Protein AF-0000000080303111 (afdb_homodimer)

Sequence (850 aa):
MTGEPPPDKPASAPGKHIRLTSHPGQGASGAPPLQWGAADPLARGPVVGSTTNRSQRNVIGSHSGSYGVYRALAVAAGNLVKGHRADLTNTAPTDPVGPHPQWADPQKIVSIDPWGASVQTVFADFLERGYDIRPTIAVTKAHIHLPEIRQAIAFQRLKPDGRILLDDASAAVTKIAVEPVWWLPGVAQRFGVSEADLRRALFEETGGMYPELVTRSDLEVFLPPIGGQTLYVFGDLRHLADPTVTLTARVHDECNGSDVFGSDICTCRPYLTHAIEECIQGAQDGGVGLIAYSRKEGRALGEVTKFLVYNARKRQEGGDRADKYFLRTECVAGVQDMRFQELMPDVLHWLGIRRIHRLVSMSNDKYDAITGSGIEVGERIKIPDALVPADAKVEIEAKIAAGYFTDGAVPTEADLAAVKGRGLEMTGEPPPDKPASAPGKHIRLTSHPGQGASGAPPLQWGAADPLARGPVVGSTTNRSQRNVIGSHSGSYGVYRALAVAAGNLVKGHRADLTNTAPTDPVGPHPQWADPQKIVSIDPWGASVQTVFADFLERGYDIRPTIAVTKAHIHLPEIRQAIAFQRLKPDGRILLDDASAAVTKIAVEPVWWLPGVAQRFGVSEADLRRALFEETGGMYPELVTRSDLEVFLPPIGGQTLYVFGDLRHLADPTVTLTARVHDECNGSDVFGSDICTCRPYLTHAIEECIQGAQDGGVGLIAYSRKEGRALGEVTKFLVYNARKRQEGGDRADKYFLRTECVAGVQDMRFQELMPDVLHWLGIRRIHRLVSMSNDKYDAITGSGIEVGERIKIPDALVPADAKVEIEAKIAAGYFTDGAVPTEADLAAVKGRGLE

Solvent-accessible surface area (backbone atoms only — not comparable to full-atom values): 43588 Å² total; per-residue (Å²): 137,84,77,73,76,77,80,78,74,82,74,76,70,80,79,76,80,86,74,74,82,43,61,73,79,64,67,37,95,58,33,60,63,68,37,84,28,42,74,48,60,71,69,13,34,73,70,24,32,48,61,63,48,69,45,40,37,52,43,43,32,21,58,59,27,32,30,19,58,35,50,10,49,28,37,44,56,63,62,24,62,82,60,65,70,60,47,66,69,55,30,62,46,74,60,90,75,69,89,36,78,46,55,42,34,45,83,55,40,30,46,47,55,81,57,18,54,44,41,74,71,68,40,38,67,48,44,73,73,63,50,67,68,67,65,41,25,25,32,34,70,49,43,29,43,40,69,68,52,46,49,31,38,74,71,66,77,43,72,64,72,67,63,48,32,27,87,88,49,27,33,43,31,41,36,33,22,38,44,51,29,28,33,44,63,42,48,16,56,74,52,73,39,53,46,68,52,38,28,45,26,47,22,53,48,26,48,43,32,39,59,36,53,73,44,33,82,87,48,50,35,36,27,57,40,35,63,37,36,40,34,39,30,26,54,58,75,74,45,49,46,34,72,86,41,52,26,24,34,31,80,42,64,35,38,64,58,21,43,58,48,22,26,37,66,48,51,58,31,50,46,52,54,49,40,49,52,50,12,48,52,34,20,70,75,70,23,24,12,37,40,40,40,33,57,32,36,52,45,24,52,31,58,35,54,44,33,27,30,51,33,21,33,35,60,34,90,92,29,27,26,14,74,50,54,57,54,39,34,28,41,39,68,46,32,79,69,40,62,60,46,76,57,58,43,24,63,44,32,58,55,33,39,51,43,34,44,35,32,46,48,37,49,47,64,56,51,47,32,38,43,72,70,65,31,45,69,66,44,69,38,67,76,60,72,90,58,52,39,80,42,13,44,22,52,54,53,29,41,37,58,72,57,26,60,66,94,64,84,72,63,47,72,71,53,26,60,66,33,63,35,72,61,90,119,135,84,74,74,77,77,80,77,73,81,73,77,72,81,78,75,80,84,75,72,82,42,61,75,79,63,66,38,93,60,33,62,63,69,38,84,29,43,73,48,59,71,70,13,33,72,72,23,31,46,62,65,48,70,45,41,35,50,44,44,33,22,58,58,28,31,31,18,58,35,50,9,49,28,37,44,57,64,61,25,65,83,60,66,68,60,48,65,70,56,30,60,46,73,60,88,74,67,89,37,79,47,55,43,34,46,84,54,42,30,46,48,56,82,58,19,54,44,43,74,70,68,40,39,69,49,45,73,73,64,50,68,70,67,64,41,25,24,31,34,68,50,44,27,45,41,69,68,52,46,49,31,38,74,71,65,74,44,74,63,72,69,64,47,31,26,87,87,50,29,33,42,31,40,37,32,22,37,44,52,30,30,32,43,64,43,49,16,55,74,52,72,38,53,48,67,52,40,29,45,26,46,22,52,48,27,49,43,34,36,57,35,52,75,44,33,82,84,49,49,34,36,28,57,39,34,64,35,36,40,34,41,29,28,54,59,74,75,43,49,46,35,72,84,42,52,26,23,34,29,79,41,67,35,40,65,56,21,45,58,47,23,27,37,65,48,50,58,32,49,47,50,54,50,40,50,52,50,12,50,54,34,21,68,75,70,22,23,11,38,41,38,38,32,58,32,36,53,46,22,51,30,57,35,54,45,34,27,30,51,33,21,33,35,61,35,88,91,29,28,26,14,73,50,56,57,55,39,34,28,41,39,68,48,34,79,67,40,64,59,48,78,57,59,43,25,64,45,32,59,53,32,40,50,43,35,44,34,32,48,49,36,51,47,64,55,50,48,30,36,44,72,72,66,29,45,69,65,42,70,38,67,75,61,72,89,59,52,41,78,42,14,45,22,53,54,51,28,42,36,59,73,55,26,59,67,94,65,84,72,63,49,72,70,53,26,60,68,34,64,34,71,61,90,118

InterPro domains:
  IPR000926 GTP cyclohydrolase II, RibA [cd00641] (172-410)
  IPR022163 GTP cyclohydrolase N-terminal [PF12471] (16-205)
  IPR032677 GTP cyclohydrolase II [PF00925] (233-381)
  IPR036144 GTP cyclohydrolase II superfamily [G3DSA:3.40.50.10990] (216-384)
  IPR036144 GTP cyclohydrolase II superfamily [SSF142695] (211-384)

Secondary structure (DSSP, 8-state):
---PPPPP------------TT-TT---TTPPP--TT-SSHHHH------SS-GGG--SEE-TTGGGHHHHHHHHHHTSS-TT-----TT---SS-----GGGG-TTT-SSS-TTTT-HHHHTHHHHHTT-----SEEEEEEEE--HHHHHHHHTTS----SSSB-TTSPEEEEEEEE---EEHHHHHHHTTS-HHHHHHHHHHHTTS--THHHH-TT--EEE-SS--EEEEEES-GGGGG-TTS-EEEEEEE--IIIIIT-BTTSSHHHHHHHHHHHHHHHHHTTSEEEEEEE--HHHHT-HHHHHHHHHHHHHSTTSSBGGGHHHHHHHHHSSS----GGGTHHHHHHTT--EEEEE----HHHHHHHHHTT-EEEEE-PPPGGGS-GGGHHHHHHHHHTT---SSPPPPHHHHHH-B-----/---PPPPP------------TT-TT---TTPPP--TT-SSHHHH------SS-GGG--SEE-TTGGGHHHHHHHHHHTSS-TT-----TT---SS-----GGGG-TTT-SSS-TTTT-HHHHTHHHHHTT-----SEEEEEEEE--HHHHHHHHTTS----SSSB-TTSPEEEEEEEE---EEHHHHHHHTTS-HHHHHHHHHHHTTSS-THHHH-TT--EEE-SS--EEEEEES-GGGGG-TTS-EEEEEEE--IIIIIT-BTTSSHHHHHHHHHHHHHHHHHTTSEEEEEEE--HHHHT-HHHHHHHHHHHHHSTTSSBGGGHHHHHHHHHSSS----GGGTHHHHHHTT--EEEEE----HHHHHHHHHTT-EEEEE-PPPGGGS-GGGHHHHHHHHHTT---SSPPPPHHHHHH-B-----

pLDDT: mean 89.96, std 14.1, range [29.72, 98.94]

Organism: Piscinibacter sakaiensis (NCBI:txid1547922)

Foldseek 3Di:
DPPPPDDDDPPDPDPPDDDAPQDPPPQLPAADDADALAPQDVVRDAAAQDPLDPSHHQAAHHPPFQCVVVVVVCCVVVVDPRNDADDCPPQAAPDDFDDANLRNPNLLAFWFNLCLRPCCPRVVVVVVVPGRGHRQKGKDKDKDDDPLLVVCVVVPVDDAPCAQQRPVSIGIKMKMWGFTKGQQCSVCVLVVHHSQVVLVCVCVVVPRPRSCSNRPPVRRIYRHNDGTKMKIKGADLLQQQPPVAAEQEEEAEDECCCCVVNDQLALRNLLVSVSVSVQSVSVVVVHMYMYIYTDQYPLVQDVVLVVVLQQCQQPDVLGNFLLCNQVSSCVRVVDSHDNPLLNVCNVSVSSNHQEHQEYAFQAPSNVCSNVVSRHHYHYYHYRDPVSRHLNNVSVVLSRVLVPGHDPDDNDDPVRRSPRHHDHPD/DPPPPDPDDPPDPPPPDDDAPQDPPPQLPAADDADALAPQDVVRDAAAQDPLDPSHHQAAHHPPFQCVVVVVVCCVVVVDPRNDADDCPPQAAPDDFDDANLRNPNLLAFKFNLCLRPCCPRVVVVVVVPGRGHRQKGKDKDKDDDPLLVVCVVVPVDDAPCAQQRPVSIGIKMKMWGFTKGQQCSVCVLVVHHSQVVLVCVCVVVPRPTSCSNRPPSRRIYRHNDGTKMKIKGADLLQQQPPVAAEQEEEAEDECCCCPVNDQLALRNLLVSVSVSVQSVSVVVVHMYMYIYTDQYPLVQDVVLVVVLQQCQQPDVLGNFLLCNQVSSCVRVVDSHDNPLLNVCNVSVSSNHQEHAEYAFQAPSNVCSNVVSRHHYHYYHYRDPVSRHLQNVSVVLSRLLVPGHDPDDNDDPVRRSPRHHDHPD

Radius of gyration: 26.35 Å; Cα contacts (8 Å, |Δi|>4): 1863; chains: 2; bounding box: 70×90×76 Å

Nearest PDB structures (foldseek):
  7eev-assembly1_A  TM=9.981E-01  e=3.970E-69  Rhodococcus wratislaviensis
  4i14-assembly1_A  TM=6.326E-01  e=3.982E-06  Mycobacterium tuberculosis H37Ra
  4i14-assembly1_B  TM=6.198E-01  e=5.321E-05  Mycobacterium tuberculosis H37Ra
  5nth-assembly1_A  TM=4.168E-01  e=4.786E-01  Leishmania major
  6cxd-assembly1_A  TM=3.316E-01  e=5.735E-01  Yersinia pestis CO92

Structure (mmCIF, N/CA/C/O backbone):
data_AF-0000000080303111-model_v1
#
loop_
_entity.id
_entity.type
_entity.pdbx_description
1 polymer 'GTP cyclohydrolase II homolog'
#
loop_
_atom_site.group_PDB
_atom_site.id
_atom_site.type_symbol
_atom_site.label_atom_id
_atom_site.label_alt_id
_atom_site.label_comp_id
_atom_site.label_asym_id
_atom_site.label_entity_id
_atom_site.label_seq_id
_atom_site.pdbx_PDB_ins_code
_atom_site.Cartn_x
_atom_site.Cartn_y
_atom_site.Cartn_z
_atom_site.occupancy
_atom_site.B_iso_or_equiv
_atom_site.auth_seq_id
_atom_site.auth_comp_id
_atom_site.auth_asym_id
_atom_site.auth_atom_id
_atom_site.pdbx_PDB_model_num
ATOM 1 N N . MET A 1 1 ? -20.891 -46.531 40.656 1 29.83 1 MET A N 1
ATOM 2 C CA . MET A 1 1 ? -20 -45.625 39.906 1 29.83 1 MET A CA 1
ATOM 3 C C . MET A 1 1 ? -20.812 -44.562 39.156 1 29.83 1 MET A C 1
ATOM 5 O O . MET A 1 1 ? -21.391 -44.844 38.094 1 29.83 1 MET A O 1
ATOM 9 N N . THR A 1 2 ? -21.484 -43.594 39.812 1 32.88 2 THR A N 1
ATOM 10 C CA . THR A 1 2 ? -22.531 -42.625 39.469 1 32.88 2 THR A CA 1
ATOM 11 C C . THR A 1 2 ? -21.984 -41.531 38.594 1 32.88 2 THR A C 1
ATOM 13 O O . THR A 1 2 ? -21.047 -40.812 38.969 1 32.88 2 THR A O 1
ATOM 16 N N . GLY A 1 3 ? -21.922 -41.75 37.25 1 31.97 3 GLY A N 1
ATOM 17 C CA . GLY A 1 3 ? -21.375 -40.938 36.188 1 31.97 3 GLY A CA 1
ATOM 18 C C . GLY A 1 3 ? -21.922 -39.531 36.188 1 31.97 3 GLY A C 1
ATOM 19 O O . GLY A 1 3 ? -23.141 -39.312 36.094 1 31.97 3 GLY A O 1
ATOM 20 N N . GLU A 1 4 ? -21.266 -38.625 36.969 1 38.5 4 GLU A N 1
ATOM 21 C CA . GLU A 1 4 ? -21.719 -37.25 37.062 1 38.5 4 GLU A CA 1
ATOM 22 C C . GLU A 1 4 ? -21.922 -36.625 35.688 1 38.5 4 GLU A C 1
ATOM 24 O O . GLU A 1 4 ? -21.078 -36.781 34.812 1 38.5 4 GLU A O 1
ATOM 29 N N . PRO A 1 5 ? -23.203 -36.188 35.406 1 42.31 5 PRO A N 1
ATOM 30 C CA . PRO A 1 5 ? -23.547 -35.656 34.094 1 42.31 5 PRO A CA 1
ATOM 31 C C . PRO A 1 5 ? -22.656 -34.5 33.688 1 42.31 5 PRO A C 1
ATOM 33 O O . PRO A 1 5 ? -22.109 -33.812 34.531 1 42.31 5 PRO A O 1
ATOM 36 N N . PRO A 1 6 ? -22.078 -34.562 32.438 1 42.34 6 PRO A N 1
ATOM 37 C CA . PRO A 1 6 ? -21.156 -33.562 31.922 1 42.34 6 PRO A CA 1
ATOM 38 C C . PRO A 1 6 ? -21.688 -32.156 32.031 1 42.34 6 PRO A C 1
ATOM 40 O O . PRO A 1 6 ? -22.906 -31.953 32.062 1 42.34 6 PRO A O 1
ATOM 43 N N . PRO A 1 7 ? -20.922 -31.203 32.594 1 39.66 7 PRO A N 1
ATOM 44 C CA . PRO A 1 7 ? -21.344 -29.812 32.812 1 39.66 7 PRO A CA 1
ATOM 45 C C . PRO A 1 7 ? -22 -29.172 31.594 1 39.66 7 PRO A C 1
ATOM 47 O O . PRO A 1 7 ? -21.703 -29.578 30.469 1 39.66 7 PRO A O 1
ATOM 50 N N . ASP A 1 8 ? -23.156 -28.594 31.734 1 32.44 8 ASP A N 1
ATOM 51 C CA . ASP A 1 8 ? -24.031 -27.906 30.797 1 32.44 8 ASP A CA 1
ATOM 52 C C . ASP A 1 8 ? -23.25 -26.906 29.953 1 32.44 8 ASP A C 1
ATOM 54 O O . ASP A 1 8 ? -22.391 -26.172 30.484 1 32.44 8 ASP A O 1
ATOM 58 N N . LYS A 1 9 ? -23.188 -27.016 28.656 1 34.94 9 LYS A N 1
ATOM 59 C CA . LYS A 1 9 ? -22.625 -26.125 27.641 1 34.94 9 LYS A CA 1
ATOM 60 C C . LYS A 1 9 ? -23.094 -24.688 27.859 1 34.94 9 LYS A C 1
ATOM 62 O O . LYS A 1 9 ? -24.281 -24.438 28.062 1 34.94 9 LYS A O 1
ATOM 67 N N . PRO A 1 10 ? -22.172 -23.812 28.344 1 33.81 10 PRO A N 1
ATOM 68 C CA . PRO A 1 10 ? -22.688 -22.453 28.516 1 33.81 10 PRO A CA 1
ATOM 69 C C . PRO A 1 10 ? -23.594 -22.016 27.359 1 33.81 10 PRO A C 1
ATOM 71 O O . PRO A 1 10 ? -23.359 -22.406 26.203 1 33.81 10 PRO A O 1
ATOM 74 N N . ALA A 1 11 ? -24.891 -21.781 27.516 1 33.28 11 ALA A N 1
ATOM 75 C CA . ALA A 1 11 ? -25.906 -21.25 26.609 1 33.28 11 ALA A CA 1
ATOM 76 C C . ALA A 1 11 ? -25.344 -20.109 25.766 1 33.28 11 ALA A C 1
ATOM 78 O O . ALA A 1 11 ? -24.578 -19.281 26.266 1 33.28 11 ALA A O 1
ATOM 79 N N . SER A 1 12 ? -25.422 -20.203 24.453 1 33.28 12 SER A N 1
ATOM 80 C CA . SER A 1 12 ? -25.078 -19.219 23.422 1 33.28 12 SER A CA 1
ATOM 81 C C . SER A 1 12 ? -25.562 -17.828 23.797 1 33.28 12 SER A C 1
ATOM 83 O O . SER A 1 12 ? -26.703 -17.672 24.234 1 33.28 12 SER A O 1
ATOM 85 N N . ALA A 1 13 ? -24.828 -16.953 24.391 1 35.03 13 ALA A N 1
ATOM 86 C CA . ALA A 1 13 ? -25.266 -15.586 24.719 1 35.03 13 ALA A CA 1
ATOM 87 C C . ALA A 1 13 ? -26.312 -15.102 23.719 1 35.03 13 ALA A C 1
ATOM 89 O O . ALA A 1 13 ? -26.234 -15.391 22.531 1 35.03 13 ALA A O 1
ATOM 90 N N . PRO A 1 14 ? -27.531 -14.75 24.016 1 36.38 14 PRO A N 1
ATOM 91 C CA . PRO A 1 14 ? -28.531 -14.172 23.125 1 36.38 14 PRO A CA 1
ATOM 92 C C . PRO A 1 14 ? -27.938 -13.188 22.109 1 36.38 14 PRO A C 1
ATOM 94 O O . PRO A 1 14 ? -26.969 -12.492 22.438 1 36.38 14 PRO A O 1
ATOM 97 N N . GLY A 1 15 ? -27.781 -13.484 20.828 1 37.97 15 GLY A N 1
ATOM 98 C CA . GLY A 1 15 ? -27.25 -12.703 19.719 1 37.97 15 GLY A CA 1
ATOM 99 C C . GLY A 1 15 ? -27.672 -11.25 19.766 1 37.97 15 GLY A C 1
ATOM 100 O O . GLY A 1 15 ? -28.859 -10.938 19.703 1 37.97 15 GLY A O 1
ATOM 101 N N . LYS A 1 16 ? -27.062 -10.344 20.438 1 43.97 16 LYS A N 1
ATOM 102 C CA . LYS A 1 16 ? -27.297 -8.898 20.453 1 43.97 16 LYS A CA 1
ATOM 103 C C . LYS A 1 16 ? -27.656 -8.391 19.062 1 43.97 16 LYS A C 1
ATOM 105 O O . LYS A 1 16 ? -27.109 -8.867 18.062 1 43.97 16 LYS A O 1
ATOM 110 N N . HIS A 1 17 ? -28.828 -7.746 18.844 1 48.09 17 HIS A N 1
ATOM 111 C CA . HIS A 1 17 ? -29.422 -7.156 17.656 1 48.09 17 HIS A CA 1
ATOM 112 C C . HIS A 1 17 ? -28.406 -6.285 16.922 1 48.09 17 HIS A C 1
ATOM 114 O O . HIS A 1 17 ? -27.734 -5.449 17.531 1 48.09 17 HIS A O 1
ATOM 120 N N . ILE A 1 18 ? -27.984 -6.66 15.75 1 51.09 18 ILE A N 1
ATOM 121 C CA . ILE A 1 18 ? -27.141 -5.867 14.852 1 51.09 18 ILE A CA 1
ATOM 122 C C . ILE A 1 18 ? -27.844 -4.559 14.508 1 51.09 18 ILE A C 1
ATOM 124 O O . ILE A 1 18 ? -29 -4.566 14.055 1 51.09 18 ILE A O 1
ATOM 128 N N . ARG A 1 19 ? -27.469 -3.42 15.055 1 51.62 19 ARG A N 1
ATOM 129 C CA . ARG A 1 19 ? -28.016 -2.111 14.711 1 51.62 19 ARG A CA 1
ATOM 130 C C . ARG A 1 19 ? -27.344 -1.558 13.453 1 51.62 19 ARG A C 1
ATOM 132 O O . ARG A 1 19 ? -26.125 -1.399 13.414 1 51.62 19 ARG A O 1
ATOM 139 N N . LEU A 1 20 ? -28.156 -1.415 12.406 1 54.53 20 LEU A N 1
ATOM 140 C CA . LEU A 1 20 ? -27.672 -0.796 11.18 1 54.53 20 LEU A CA 1
ATOM 141 C C . LEU A 1 20 ? -27.422 0.693 11.391 1 54.53 20 LEU A C 1
ATOM 143 O O . LEU A 1 20 ? -28.125 1.346 12.164 1 54.53 20 LEU A O 1
ATOM 147 N N . THR A 1 21 ? -26.312 1.173 11.102 1 55.62 21 THR A N 1
ATOM 148 C CA . THR A 1 21 ? -25.891 2.551 11.32 1 55.62 21 THR A CA 1
ATOM 149 C C . THR A 1 21 ? -26.656 3.504 10.406 1 55.62 21 THR A C 1
ATOM 151 O O . THR A 1 21 ? -26.453 4.719 10.469 1 55.62 21 THR A O 1
ATOM 154 N N . SER A 1 22 ? -27.609 2.996 9.609 1 53.56 22 SER A N 1
ATOM 155 C CA . SER A 1 22 ? -28.203 3.809 8.555 1 53.56 22 SER A CA 1
ATOM 156 C C . SER A 1 22 ? -29.438 4.551 9.055 1 53.56 22 SER A C 1
ATOM 158 O O . SER A 1 22 ? -30.031 5.352 8.328 1 53.56 22 SER A O 1
ATOM 160 N N . HIS A 1 23 ? -29.922 4.266 10.234 1 52.62 23 HIS A N 1
ATOM 161 C CA . HIS A 1 23 ? -31.172 4.918 10.602 1 52.62 23 HIS A CA 1
ATOM 162 C C . HIS A 1 23 ? -30.938 6.363 11.023 1 52.62 23 HIS A C 1
ATOM 164 O O . HIS A 1 23 ? -30.062 6.641 11.852 1 52.62 23 HIS A O 1
ATOM 170 N N . PRO A 1 24 ? -31.656 7.273 10.297 1 50.78 24 PRO A N 1
ATOM 171 C CA . PRO A 1 24 ? -31.641 8.703 10.633 1 50.78 24 PRO A CA 1
ATOM 172 C C . PRO A 1 24 ? -32.156 8.977 12.047 1 50.78 24 PRO A C 1
ATOM 174 O O . PRO A 1 24 ? -33 8.227 12.562 1 50.78 24 PRO A O 1
ATOM 177 N N . GLY A 1 25 ? -31.547 9.969 12.852 1 49.12 25 GLY A N 1
ATOM 178 C CA . GLY A 1 25 ? -32 10.438 14.148 1 49.12 25 GLY A CA 1
ATOM 179 C C . GLY A 1 25 ? -31.234 9.836 15.305 1 49.12 25 GLY A C 1
ATOM 180 O O . GLY A 1 25 ? -31.516 10.133 16.469 1 49.12 25 GLY A O 1
ATOM 181 N N . GLN A 1 26 ? -30.703 8.859 15.016 1 46.16 26 GLN A N 1
ATOM 182 C CA . GLN A 1 26 ? -29.906 8.43 16.156 1 46.16 26 GLN A CA 1
ATOM 183 C C . GLN A 1 26 ? -28.734 9.375 16.391 1 46.16 26 GLN A C 1
ATOM 185 O O . GLN A 1 26 ? -27.578 8.992 16.203 1 46.16 26 GLN A O 1
ATOM 190 N N . GLY A 1 27 ? -28.875 10.453 15.945 1 49.81 27 GLY A N 1
ATOM 191 C CA . GLY A 1 27 ? -27.828 11.336 16.422 1 49.81 27 GLY A CA 1
ATOM 192 C C . GLY A 1 27 ? -27.453 11.078 17.875 1 49.81 27 GLY A C 1
ATOM 193 O O . GLY A 1 27 ? -28.297 11.109 18.766 1 49.81 27 GLY A O 1
ATOM 194 N N . ALA A 1 28 ? -26.578 10.195 17.969 1 51.06 28 ALA A N 1
ATOM 195 C CA . ALA A 1 28 ? -26.156 9.703 19.281 1 51.06 28 ALA A CA 1
ATOM 196 C C . ALA A 1 28 ? -25.922 10.867 20.25 1 51.06 28 ALA A C 1
ATOM 198 O O . ALA A 1 28 ? -25.094 11.734 19.984 1 51.06 28 ALA A O 1
ATOM 199 N N . SER A 1 29 ? -26.828 11.352 21.031 1 62.41 29 SER A N 1
ATOM 200 C CA . SER A 1 29 ? -26.688 12.266 22.172 1 62.41 29 SER A CA 1
ATOM 201 C C . SER A 1 29 ? -25.281 12.258 22.734 1 62.41 29 SER A C 1
ATOM 203 O O . SER A 1 29 ? -24.828 13.25 23.312 1 62.41 29 SER A O 1
ATOM 205 N N . GLY A 1 30 ? -24.328 11.461 22.141 1 83.12 30 GLY A N 1
ATOM 206 C CA . GLY A 1 30 ? -23.031 11.367 22.781 1 83.12 30 GLY A CA 1
ATOM 207 C C . GLY A 1 30 ? -21.875 11.703 21.844 1 83.12 30 GLY A C 1
ATOM 208 O O . GLY A 1 30 ? -20.75 11.906 22.297 1 83.12 30 GLY A O 1
ATOM 209 N N . ALA A 1 31 ? -22.234 12.109 20.531 1 91.44 31 ALA A N 1
ATOM 210 C CA . ALA A 1 31 ? -21.141 12.383 19.609 1 91.44 31 ALA A CA 1
ATOM 211 C C . ALA A 1 31 ? -20.766 13.859 19.625 1 91.44 31 ALA A C 1
ATOM 213 O O . ALA A 1 31 ? -21.641 14.727 19.547 1 91.44 31 ALA A O 1
ATOM 214 N N . PRO A 1 32 ? -19.516 14.109 19.734 1 95.19 32 PRO A N 1
ATOM 215 C CA . PRO A 1 32 ? -19.125 15.523 19.672 1 95.19 32 PRO A CA 1
ATOM 216 C C . PRO A 1 32 ? -19.375 16.156 18.312 1 95.19 32 PRO A C 1
ATOM 218 O O . PRO A 1 32 ? -19.219 15.484 17.281 1 95.19 32 PRO A O 1
ATOM 221 N N . PRO A 1 33 ? -19.734 17.438 18.344 1 94.12 33 PRO A N 1
ATOM 222 C CA . PRO A 1 33 ? -19.891 18.125 17.062 1 94.12 33 PRO A CA 1
ATOM 223 C C . PRO A 1 33 ? -18.562 18.297 16.328 1 94.12 33 PRO A C 1
ATOM 225 O O . PRO A 1 33 ? -17.5 18.344 16.953 1 94.12 33 PRO A O 1
ATOM 228 N N . LEU A 1 34 ? -18.641 18.375 15 1 96.19 34 LEU A N 1
ATOM 229 C CA . LEU A 1 34 ? -17.469 18.547 14.148 1 96.19 34 LEU A CA 1
ATOM 230 C C . LEU A 1 34 ? -17.688 19.672 13.148 1 96.19 34 LEU A C 1
ATOM 232 O O . LEU A 1 34 ? -18.484 19.547 12.219 1 96.19 34 LEU A O 1
ATOM 236 N N . GLN A 1 35 ? -17.031 20.797 13.406 1 96.94 35 GLN A N 1
ATOM 237 C CA . GLN A 1 35 ? -17.078 21.938 12.508 1 96.94 35 GLN A CA 1
ATOM 238 C C . GLN A 1 35 ? -15.789 22.062 11.703 1 96.94 35 GLN A C 1
ATOM 240 O O . GLN A 1 35 ? -14.867 22.781 12.102 1 96.94 35 GLN A O 1
ATOM 245 N N . TRP A 1 36 ? -15.781 21.547 10.492 1 97.44 36 TRP A N 1
ATOM 246 C CA . TRP A 1 36 ? -14.578 21.484 9.672 1 97.44 36 TRP A CA 1
ATOM 247 C C . TRP A 1 36 ? -14.062 22.891 9.352 1 97.44 36 TRP A C 1
ATOM 249 O O . TRP A 1 36 ? -14.852 23.781 9.039 1 97.44 36 TRP A O 1
ATOM 259 N N . GLY A 1 37 ? -12.82 23.141 9.469 1 96.44 37 GLY A N 1
ATOM 260 C CA . GLY A 1 37 ? -12.195 24.406 9.117 1 96.44 37 GLY A CA 1
ATOM 261 C C . GLY A 1 37 ? -12.109 25.375 10.281 1 96.44 37 GLY A C 1
ATOM 262 O O . GLY A 1 37 ? -11.516 26.453 10.156 1 96.44 37 GLY A O 1
ATOM 263 N N . ALA A 1 38 ? -12.727 25.062 11.438 1 97.25 38 ALA A N 1
ATOM 264 C CA . ALA A 1 38 ? -12.609 25.953 12.594 1 97.25 38 ALA A CA 1
ATOM 265 C C . ALA A 1 38 ? -11.156 26.062 13.055 1 97.25 38 ALA A C 1
ATOM 267 O O . ALA A 1 38 ? -10.445 25.047 13.141 1 97.25 38 ALA A O 1
ATOM 268 N N . ALA A 1 39 ? -10.727 27.25 13.375 1 97 39 ALA A N 1
ATOM 269 C CA . ALA A 1 39 ? -9.344 27.516 13.766 1 97 39 ALA A CA 1
ATOM 270 C C . ALA A 1 39 ? -9.047 26.953 15.156 1 97 39 ALA A C 1
ATOM 272 O O . ALA A 1 39 ? -7.938 26.484 15.422 1 97 39 ALA A O 1
ATOM 273 N N . ASP A 1 40 ? -10.047 27.016 16.016 1 97.06 40 ASP A N 1
ATOM 274 C CA . ASP A 1 40 ? -9.922 26.469 17.359 1 97.06 40 ASP A CA 1
ATOM 275 C C . ASP A 1 40 ? -10.242 24.984 17.375 1 97.06 40 ASP A C 1
ATOM 277 O O . ASP A 1 40 ? -11.32 24.562 16.938 1 97.06 40 ASP A O 1
ATOM 281 N N . PRO A 1 41 ? -9.273 24.141 17.859 1 97 41 PRO A N 1
ATOM 282 C CA . PRO A 1 41 ? -9.492 22.688 17.828 1 97 41 PRO A CA 1
ATOM 283 C C . PRO A 1 41 ? -10.727 22.266 18.609 1 97 41 PRO A C 1
ATOM 285 O O . PRO A 1 41 ? -11.398 21.297 18.234 1 97 41 PRO A O 1
ATOM 288 N N . LEU A 1 42 ? -11.023 22.906 19.703 1 96.69 42 LEU A N 1
ATOM 289 C CA . LEU A 1 42 ? -12.195 22.547 20.484 1 96.69 42 LEU A CA 1
ATOM 290 C C . LEU A 1 42 ? -13.484 22.891 19.75 1 96.69 42 LEU A C 1
ATOM 292 O O . LEU A 1 42 ? -14.469 22.156 19.812 1 96.69 42 LEU A O 1
ATOM 296 N N . ALA A 1 43 ? -13.484 24.062 19.094 1 96.56 43 ALA A N 1
ATOM 297 C CA . ALA A 1 43 ? -14.617 24.422 18.234 1 96.56 43 ALA A CA 1
ATOM 298 C C . ALA A 1 43 ? -14.727 23.484 17.047 1 96.56 43 ALA A C 1
ATOM 300 O O . ALA A 1 43 ? -15.828 23.125 16.625 1 96.56 43 ALA A O 1
ATOM 301 N N . ARG A 1 44 ? -13.648 23.109 16.453 1 96.88 44 ARG A N 1
ATOM 302 C CA . ARG A 1 44 ? -13.602 22.172 15.328 1 96.88 44 ARG A CA 1
ATOM 303 C C . ARG A 1 44 ? -14.148 20.812 15.719 1 96.88 44 ARG A C 1
ATOM 305 O O . ARG A 1 44 ? -14.922 20.203 14.969 1 96.88 44 ARG A O 1
ATOM 312 N N . GLY A 1 45 ? -13.719 20.406 16.969 1 97.31 45 GLY A N 1
ATOM 313 C CA . GLY A 1 45 ? -14.133 19.109 17.484 1 97.31 45 GLY A CA 1
ATOM 314 C C . GLY A 1 45 ? -13.258 17.969 17 1 97.31 45 GLY A C 1
ATOM 315 O O . GLY A 1 45 ? -12.625 18.062 15.953 1 97.31 45 GLY A O 1
ATOM 316 N N . PRO A 1 46 ? -13.219 16.828 17.766 1 98 46 PRO A N 1
ATOM 317 C CA . PRO A 1 46 ? -12.391 15.68 17.391 1 98 46 PRO A CA 1
ATOM 318 C C . PRO A 1 46 ? -13.055 14.781 16.359 1 98 46 PRO A C 1
ATOM 320 O O . PRO A 1 46 ? -14.281 14.797 16.219 1 98 46 PRO A O 1
ATOM 323 N N . VAL A 1 47 ? -12.266 14.156 15.539 1 97.81 47 VAL A N 1
ATOM 324 C CA . VAL A 1 47 ? -12.711 13.062 14.68 1 97.81 47 VAL A CA 1
ATOM 325 C C . VAL A 1 47 ? -12.781 11.766 15.477 1 97.81 47 VAL A C 1
ATOM 327 O O . VAL A 1 47 ? -11.758 11.289 15.984 1 97.81 47 VAL A O 1
ATOM 330 N N . VAL A 1 48 ? -13.969 11.211 15.625 1 97.25 48 VAL A N 1
ATOM 331 C CA . VAL A 1 48 ? -14.133 9.984 16.391 1 97.25 48 VAL A CA 1
ATOM 332 C C . VAL A 1 48 ? -14.609 8.859 15.477 1 97.25 48 VAL A C 1
ATOM 334 O O . VAL A 1 48 ? -15.812 8.633 15.32 1 97.25 48 VAL A O 1
ATOM 337 N N . GLY A 1 49 ? -13.625 8.086 14.961 1 95.69 49 GLY A N 1
ATOM 338 C CA . GLY A 1 49 ? -13.914 6.977 14.07 1 95.69 49 GLY A CA 1
ATOM 339 C C . GLY A 1 49 ? -13.672 5.621 14.703 1 95.69 49 GLY A C 1
ATOM 340 O O . GLY A 1 49 ? -13.68 4.594 14.016 1 95.69 49 GLY A O 1
ATOM 341 N N . SER A 1 50 ? -13.352 5.621 16 1 93.31 50 SER A N 1
ATOM 342 C CA . SER A 1 50 ? -13.164 4.371 16.734 1 93.31 50 SER A CA 1
ATOM 343 C C . SER A 1 50 ? -14.484 3.629 16.906 1 93.31 50 SER A C 1
ATOM 345 O O . SER A 1 50 ? -15.555 4.238 16.859 1 93.31 50 SER A O 1
ATOM 347 N N . THR A 1 51 ? -14.406 2.338 17.078 1 91.44 51 THR A N 1
ATOM 348 C CA . THR A 1 51 ? -15.617 1.527 17.172 1 91.44 51 THR A CA 1
ATOM 349 C C . THR A 1 51 ? -15.883 1.128 18.625 1 91.44 51 THR A C 1
ATOM 351 O O . THR A 1 51 ? -16.781 0.329 18.891 1 91.44 51 THR A O 1
ATOM 354 N N . THR A 1 52 ? -15.156 1.658 19.547 1 90.31 52 THR A N 1
ATOM 355 C CA . THR A 1 52 ? -15.273 1.306 20.953 1 90.31 52 THR A CA 1
ATOM 356 C C . THR A 1 52 ? -16.656 1.675 21.5 1 90.31 52 THR A C 1
ATOM 358 O O . THR A 1 52 ? -17.25 0.908 22.25 1 90.31 52 THR A O 1
ATOM 361 N N . ASN A 1 53 ? -17.094 2.869 21.234 1 90.44 53 ASN A N 1
ATOM 362 C CA . ASN A 1 53 ? -18.406 3.375 21.625 1 90.44 53 ASN A CA 1
ATOM 363 C C . ASN A 1 53 ? -19.141 3.973 20.438 1 90.44 53 ASN A C 1
ATOM 365 O O . ASN A 1 53 ? -18.844 5.09 20 1 90.44 53 ASN A O 1
ATOM 369 N N . ARG A 1 54 ? -20.094 3.299 20 1 88.44 54 ARG A N 1
ATOM 370 C CA . ARG A 1 54 ? -20.812 3.656 18.781 1 88.44 54 ARG A CA 1
ATOM 371 C C . ARG A 1 54 ? -21.5 5.012 18.906 1 88.44 54 ARG A C 1
ATOM 373 O O . ARG A 1 54 ? -21.609 5.762 17.938 1 88.44 54 ARG A O 1
ATOM 380 N N . SER A 1 55 ? -21.953 5.34 20.078 1 90.12 55 SER A N 1
ATOM 381 C CA . SER A 1 55 ? -22.703 6.566 20.281 1 90.12 55 SER A CA 1
ATOM 382 C C . SER A 1 55 ? -21.812 7.793 20.203 1 90.12 55 SER A C 1
ATOM 384 O O . SER A 1 55 ? -22.297 8.914 20.062 1 90.12 55 SER A O 1
ATOM 386 N N . GLN A 1 56 ? -20.531 7.562 20.328 1 92.81 56 GLN A N 1
ATOM 387 C CA . GLN A 1 56 ? -19.594 8.68 20.328 1 92.81 56 GLN A CA 1
ATOM 388 C C . GLN A 1 56 ? -19.078 8.969 18.922 1 92.81 56 GLN A C 1
ATOM 390 O O . GLN A 1 56 ? -18.422 9.984 18.703 1 92.81 56 GLN A O 1
ATOM 395 N N . ARG A 1 57 ? -19.438 8.141 17.953 1 95.19 57 ARG A N 1
ATOM 396 C CA . ARG A 1 57 ? -18.891 8.266 16.609 1 95.19 57 ARG A CA 1
ATOM 397 C C . ARG A 1 57 ? -19.516 9.445 15.875 1 95.19 57 ARG A C 1
ATOM 399 O O . ARG A 1 57 ? -20.719 9.68 15.992 1 95.19 57 ARG A O 1
ATOM 406 N N . ASN A 1 58 ? -18.719 10.18 15.117 1 96.88 58 ASN A N 1
ATOM 407 C CA . ASN A 1 58 ? -19.234 11.328 14.383 1 96.88 58 ASN A CA 1
ATOM 408 C C . ASN A 1 58 ? -18.734 11.344 12.945 1 96.88 58 ASN A C 1
ATOM 410 O O . ASN A 1 58 ? -18.719 12.398 12.297 1 96.88 58 ASN A O 1
ATOM 414 N N . VAL A 1 59 ? -18.25 10.203 12.438 1 97.62 59 VAL A N 1
ATOM 415 C CA . VAL A 1 59 ? -17.75 10.086 11.07 1 97.62 59 VAL A CA 1
ATOM 416 C C . VAL A 1 59 ? -18.297 8.805 10.438 1 97.62 59 VAL A C 1
ATOM 418 O O . VAL A 1 59 ? -18.859 7.957 11.125 1 97.62 59 VAL A O 1
ATOM 421 N N . ILE A 1 60 ? -18.188 8.727 9.141 1 97 60 ILE A N 1
ATOM 422 C CA . ILE A 1 60 ? -18.438 7.5 8.391 1 97 60 ILE A CA 1
ATOM 423 C C . ILE A 1 60 ? -17.141 6.73 8.203 1 97 60 ILE A C 1
ATOM 425 O O . ILE A 1 60 ? -16.109 7.312 7.832 1 97 60 ILE A O 1
ATOM 429 N N . GLY A 1 61 ? -17.156 5.414 8.477 1 96.12 61 GLY A N 1
ATOM 430 C CA . GLY A 1 61 ? -15.945 4.613 8.383 1 96.12 61 GLY A CA 1
ATOM 431 C C . GLY A 1 61 ? -15.188 4.52 9.695 1 96.12 61 GLY A C 1
ATOM 432 O O . GLY A 1 61 ? -15.719 4.871 10.75 1 96.12 61 GLY A O 1
ATOM 433 N N . SER A 1 62 ? -14.016 3.998 9.633 1 94.19 62 SER A N 1
ATOM 434 C CA . SER A 1 62 ? -13.227 3.797 10.844 1 94.19 62 SER A CA 1
ATOM 435 C C . SER A 1 62 ? -11.766 4.199 10.625 1 94.19 62 SER A C 1
ATOM 437 O O . SER A 1 62 ? -11.328 4.352 9.484 1 94.19 62 SER A O 1
ATOM 439 N N . HIS A 1 63 ? -11.07 4.375 11.734 1 90.94 63 HIS A N 1
ATOM 440 C CA . HIS A 1 63 ? -9.641 4.668 11.688 1 90.94 63 HIS A CA 1
ATOM 441 C C . HIS A 1 63 ? -8.859 3.521 11.055 1 90.94 63 HIS A C 1
ATOM 443 O O . HIS A 1 63 ? -9.398 2.426 10.875 1 90.94 63 HIS A O 1
ATOM 449 N N . SER A 1 64 ? -7.656 3.777 10.594 1 86.56 64 SER A N 1
ATOM 450 C CA . SER A 1 64 ? -6.645 2.826 10.148 1 86.56 64 SER A CA 1
ATOM 451 C C . SER A 1 64 ? -6.887 2.391 8.711 1 86.56 64 SER A C 1
ATOM 453 O O . SER A 1 64 ? -6.391 1.347 8.273 1 86.56 64 SER A O 1
ATOM 455 N N . GLY A 1 65 ? -7.742 3.121 7.992 1 82.19 65 GLY A N 1
ATOM 456 C CA . GLY A 1 65 ? -7.914 2.846 6.574 1 82.19 65 GLY A CA 1
ATOM 457 C C . GLY A 1 65 ? -8.227 1.39 6.285 1 82.19 65 GLY A C 1
ATOM 458 O O . GLY A 1 65 ? -9.125 0.806 6.895 1 82.19 65 GLY A O 1
ATOM 459 N N . SER A 1 66 ? -7.465 0.822 5.371 1 88.56 66 SER A N 1
ATOM 460 C CA . SER A 1 66 ? -7.656 -0.561 4.945 1 88.56 66 SER A CA 1
ATOM 461 C C . SER A 1 66 ? -7.27 -1.538 6.051 1 88.56 66 SER A C 1
ATOM 463 O O . SER A 1 66 ? -7.715 -2.688 6.055 1 88.56 66 SER A O 1
ATOM 465 N N . TYR A 1 67 ? -6.555 -1.102 7.004 1 91.25 67 TYR A N 1
ATOM 466 C CA . TYR A 1 67 ? -6.09 -1.992 8.062 1 91.25 67 TYR A CA 1
ATOM 467 C C . TYR A 1 67 ? -7.18 -2.23 9.094 1 91.25 67 TYR A C 1
ATOM 469 O O . TYR A 1 67 ? -7.051 -3.109 9.953 1 91.25 67 TYR A O 1
ATOM 477 N N . GLY A 1 68 ? -8.219 -1.47 8.992 1 91.56 68 GLY A N 1
ATOM 478 C CA . GLY A 1 68 ? -9.375 -1.716 9.828 1 91.56 68 GLY A CA 1
ATOM 479 C C . GLY A 1 68 ? -9.953 -3.109 9.656 1 91.56 68 GLY A C 1
ATOM 480 O O . GLY A 1 68 ? -10.492 -3.686 10.602 1 91.56 68 GLY A O 1
ATOM 481 N N . VAL A 1 69 ? -9.836 -3.654 8.461 1 93.62 69 VAL A N 1
ATOM 482 C CA . VAL A 1 69 ? -10.328 -5 8.18 1 93.62 69 VAL A CA 1
ATOM 483 C C . VAL A 1 69 ? -9.516 -6.023 8.969 1 93.62 69 VAL A C 1
ATOM 485 O O . VAL A 1 69 ? -10.07 -6.988 9.5 1 93.62 69 VAL A O 1
ATOM 488 N N . TYR A 1 70 ? -8.203 -5.82 9.055 1 93.56 70 TYR A N 1
ATOM 489 C CA . TYR A 1 70 ? -7.359 -6.715 9.836 1 93.56 70 TYR A CA 1
ATOM 490 C C . TYR A 1 70 ? -7.664 -6.598 11.32 1 93.56 70 TYR A C 1
ATOM 492 O O . TYR A 1 70 ? -7.625 -7.594 12.055 1 93.56 70 TYR A O 1
ATOM 500 N N . ARG A 1 71 ? -7.949 -5.398 11.734 1 92.75 71 ARG A N 1
ATOM 501 C CA . ARG A 1 71 ? -8.359 -5.215 13.125 1 92.75 71 ARG A CA 1
ATOM 502 C C . ARG A 1 71 ? -9.633 -6.004 13.422 1 92.75 71 ARG A C 1
ATOM 504 O O . ARG A 1 71 ? -9.75 -6.633 14.477 1 92.75 71 ARG A O 1
ATOM 511 N N . ALA A 1 72 ? -10.586 -5.926 12.539 1 94.12 72 ALA A N 1
ATOM 512 C CA . ALA A 1 72 ? -11.828 -6.672 12.68 1 94.12 72 ALA A CA 1
ATOM 513 C C . ALA A 1 72 ? -11.562 -8.172 12.773 1 94.12 72 ALA A C 1
ATOM 515 O O . ALA A 1 72 ? -12.156 -8.867 13.602 1 94.12 72 ALA A O 1
ATOM 516 N N . LEU A 1 73 ? -10.695 -8.609 11.914 1 93.81 73 LEU A N 1
ATOM 517 C CA . LEU A 1 73 ? -10.328 -10.023 11.922 1 93.81 73 LEU A CA 1
ATOM 518 C C . LEU A 1 73 ? -9.68 -10.398 13.25 1 93.81 73 LEU A C 1
ATOM 520 O O . LEU A 1 73 ? -9.922 -11.492 13.773 1 93.81 73 LEU A O 1
ATOM 524 N N . ALA A 1 74 ? -8.844 -9.5 13.742 1 93.5 74 ALA A N 1
ATOM 525 C CA . ALA A 1 74 ? -8.18 -9.742 15.016 1 93.5 74 ALA A CA 1
ATOM 526 C C . ALA A 1 74 ? -9.188 -9.867 16.156 1 93.5 74 ALA A C 1
ATOM 528 O O . ALA A 1 74 ? -9.047 -10.719 17.031 1 93.5 74 ALA A O 1
ATOM 529 N N . VAL A 1 75 ? -10.164 -9.039 16.125 1 93.06 75 VAL A N 1
ATOM 530 C CA . VAL A 1 75 ? -11.219 -9.086 17.141 1 93.06 75 VAL A CA 1
ATOM 531 C C . VAL A 1 75 ? -12 -10.391 17.016 1 93.06 75 VAL A C 1
ATOM 533 O O . VAL A 1 75 ? -12.242 -11.078 18.016 1 93.06 75 VAL A O 1
ATOM 536 N N . ALA A 1 76 ? -12.344 -10.75 15.812 1 93.94 76 ALA A N 1
ATOM 537 C CA . ALA A 1 76 ? -13.078 -11.984 15.57 1 93.94 76 ALA A CA 1
ATOM 538 C C . ALA A 1 76 ? -12.289 -13.195 16.062 1 93.94 76 ALA A C 1
ATOM 540 O O . ALA A 1 76 ? -12.844 -14.094 16.703 1 93.94 76 ALA A O 1
ATOM 541 N N . ALA A 1 77 ? -11 -13.203 15.781 1 92.69 77 ALA A N 1
ATOM 542 C CA . ALA A 1 77 ? -10.141 -14.344 16.078 1 92.69 77 ALA A CA 1
ATOM 543 C C . ALA A 1 77 ? -9.766 -14.367 17.562 1 92.69 77 ALA A C 1
ATOM 545 O O . ALA A 1 77 ? -9.188 -15.336 18.047 1 92.69 77 ALA A O 1
ATOM 546 N N . GLY A 1 78 ? -10.047 -13.266 18.297 1 90.69 78 GLY A N 1
ATOM 547 C CA . GLY A 1 78 ? -9.773 -13.203 19.719 1 90.69 78 GLY A CA 1
ATOM 548 C C . GLY A 1 78 ? -8.367 -12.719 20.031 1 90.69 78 GLY A C 1
ATOM 549 O O . GLY A 1 78 ? -7.938 -12.758 21.188 1 90.69 78 GLY A O 1
ATOM 550 N N . ASN A 1 79 ? -7.652 -12.234 19.047 1 89.81 79 ASN A N 1
ATOM 551 C CA . ASN A 1 79 ? -6.297 -11.727 19.219 1 89.81 79 ASN A CA 1
ATOM 552 C C . ASN A 1 79 ? -6.301 -10.305 19.781 1 89.81 79 ASN A C 1
ATOM 554 O O . ASN A 1 79 ? -5.293 -9.844 20.312 1 89.81 79 ASN A O 1
ATOM 558 N N . LEU A 1 80 ? -7.367 -9.617 19.531 1 90.94 80 LEU A N 1
ATOM 559 C CA . LEU A 1 80 ? -7.559 -8.25 20 1 90.94 80 LEU A CA 1
ATOM 560 C C . LEU A 1 80 ? -8.859 -8.109 20.781 1 90.94 80 LEU A C 1
ATOM 562 O O . LEU A 1 80 ? -9.914 -8.555 20.328 1 90.94 80 LEU A O 1
ATOM 566 N N . VAL A 1 81 ? -8.703 -7.551 21.922 1 90.94 81 VAL A N 1
ATOM 567 C CA . VAL A 1 81 ? -9.875 -7.352 22.766 1 90.94 81 VAL A CA 1
ATOM 568 C C . VAL A 1 81 ? -10.781 -6.289 22.141 1 90.94 81 VAL A C 1
ATOM 570 O O . VAL A 1 81 ? -10.32 -5.207 21.781 1 90.94 81 VAL A O 1
ATOM 573 N N . LYS A 1 82 ? -11.992 -6.699 22.047 1 90.62 82 LYS A N 1
ATOM 574 C CA . LYS A 1 82 ? -12.977 -5.727 21.578 1 90.62 82 LYS A CA 1
ATOM 575 C C . LYS A 1 82 ? -13.016 -4.5 22.484 1 90.62 82 LYS A C 1
ATOM 577 O O . LYS A 1 82 ? -13.031 -4.625 23.703 1 90.62 82 LYS A O 1
ATOM 582 N N . GLY A 1 83 ? -12.906 -3.363 21.906 1 89.25 83 GLY A N 1
ATOM 583 C CA . GLY A 1 83 ? -12.984 -2.133 22.672 1 89.25 83 GLY A CA 1
ATOM 584 C C . GLY A 1 83 ? -11.648 -1.663 23.203 1 89.25 83 GLY A C 1
ATOM 585 O O . GLY A 1 83 ? -11.578 -0.717 23.984 1 89.25 83 GLY A O 1
ATOM 586 N N . HIS A 1 84 ? -10.625 -2.264 22.734 1 90.81 84 HIS A N 1
ATOM 587 C CA . HIS A 1 84 ? -9.297 -1.816 23.156 1 90.81 84 HIS A CA 1
ATOM 588 C C . HIS A 1 84 ? -9.102 -0.332 22.875 1 90.81 84 HIS A C 1
ATOM 590 O O . HIS A 1 84 ? -9.406 0.137 21.766 1 90.81 84 HIS A O 1
ATOM 596 N N . ARG A 1 85 ? -8.586 0.316 23.906 1 91.19 85 ARG A N 1
ATOM 597 C CA . ARG A 1 85 ? -8.234 1.725 23.766 1 91.19 85 ARG A CA 1
ATOM 598 C C . ARG A 1 85 ? -6.723 1.902 23.672 1 91.19 85 ARG A C 1
ATOM 600 O O . ARG A 1 85 ? -5.98 1.363 24.5 1 91.19 85 ARG A O 1
ATOM 607 N N . ALA A 1 86 ? -6.324 2.65 22.703 1 91.38 86 ALA A N 1
ATOM 608 C CA . ALA A 1 86 ? -4.895 2.859 22.516 1 91.38 86 ALA A CA 1
ATOM 609 C C . ALA A 1 86 ? -4.281 3.621 23.688 1 91.38 86 ALA A C 1
ATOM 611 O O . ALA A 1 86 ? -4.82 4.645 24.109 1 91.38 86 ALA A O 1
ATOM 612 N N . ASP A 1 87 ? -3.238 3.082 24.25 1 93.44 87 ASP A N 1
ATOM 613 C CA . ASP A 1 87 ? -2.41 3.832 25.188 1 93.44 87 ASP A CA 1
ATOM 614 C C . ASP A 1 87 ? -1.462 4.777 24.453 1 93.44 87 ASP A C 1
ATOM 616 O O . ASP A 1 87 ? -0.459 4.336 23.891 1 93.44 87 ASP A O 1
ATOM 620 N N . LEU A 1 88 ? -1.712 6.016 24.516 1 94.56 88 LEU A N 1
ATOM 621 C CA . LEU A 1 88 ? -0.965 6.988 23.719 1 94.56 88 LEU A CA 1
ATOM 622 C C . LEU A 1 88 ? 0.171 7.594 24.531 1 94.56 88 LEU A C 1
ATOM 624 O O . LEU A 1 88 ? 0.781 8.578 24.125 1 94.56 88 LEU A O 1
ATOM 628 N N . THR A 1 89 ? 0.482 7.02 25.688 1 94.06 89 THR A N 1
ATOM 629 C CA . THR A 1 89 ? 1.591 7.504 26.5 1 94.06 89 THR A CA 1
ATOM 630 C C . THR A 1 89 ? 2.896 7.477 25.719 1 94.06 89 THR A C 1
ATOM 632 O O . THR A 1 89 ? 3.217 6.477 25.078 1 94.06 89 THR A O 1
ATOM 635 N N . ASN A 1 90 ? 3.621 8.57 25.672 1 94 90 ASN A N 1
ATOM 636 C CA . ASN A 1 90 ? 4.949 8.711 25.094 1 94 90 ASN A CA 1
ATOM 637 C C . ASN A 1 90 ? 4.895 8.641 23.562 1 94 90 ASN A C 1
ATOM 639 O O . ASN A 1 90 ? 5.91 8.383 22.922 1 94 90 ASN A O 1
ATOM 643 N N . THR A 1 91 ? 3.711 8.836 22.906 1 95.75 91 THR A N 1
ATOM 644 C CA . THR A 1 91 ? 3.594 8.688 21.469 1 95.75 91 THR A CA 1
ATOM 645 C C . THR A 1 91 ? 3.59 10.055 20.781 1 95.75 91 THR A C 1
ATOM 647 O O . THR A 1 91 ? 3.439 10.141 19.562 1 95.75 91 THR A O 1
ATOM 650 N N . ALA A 1 92 ? 3.727 11.109 21.516 1 95.69 92 ALA A N 1
ATOM 651 C CA . ALA A 1 92 ? 3.604 12.469 20.984 1 95.69 92 ALA A CA 1
ATOM 652 C C . ALA A 1 92 ? 4.555 12.688 19.812 1 95.69 92 ALA A C 1
ATOM 654 O O . ALA A 1 92 ? 5.605 12.047 19.719 1 95.69 92 ALA A O 1
ATOM 655 N N . PRO A 1 93 ? 4.191 13.578 18.875 1 97 93 PRO A N 1
ATOM 656 C CA . PRO A 1 93 ? 5.078 13.891 17.766 1 97 93 PRO A CA 1
ATOM 657 C C . PRO A 1 93 ? 6.473 14.32 18.203 1 97 93 PRO A C 1
ATOM 659 O O . PRO A 1 93 ? 6.613 15.039 19.203 1 97 93 PRO A O 1
ATOM 662 N N . THR A 1 94 ? 7.492 13.914 17.453 1 95.88 94 THR A N 1
ATOM 663 C CA . THR A 1 94 ? 8.859 14.312 17.75 1 95.88 94 THR A CA 1
ATOM 664 C C . THR A 1 94 ? 9.078 15.789 17.453 1 95.88 94 THR A C 1
ATOM 666 O O . THR A 1 94 ? 9.922 16.438 18.062 1 95.88 94 THR A O 1
ATOM 669 N N . ASP A 1 95 ? 8.367 16.25 16.438 1 95.06 95 ASP A N 1
ATOM 670 C CA . ASP A 1 95 ? 8.414 17.641 16 1 95.06 95 ASP A CA 1
ATOM 671 C C . ASP A 1 95 ? 7.004 18.219 15.875 1 95.06 95 ASP A C 1
ATOM 673 O O . ASP A 1 95 ? 6.133 17.609 15.258 1 95.06 95 ASP A O 1
ATOM 677 N N . PRO A 1 96 ? 6.82 19.297 16.469 1 91.81 96 PRO A N 1
ATOM 678 C CA . PRO A 1 96 ? 5.5 19.922 16.344 1 91.81 96 PRO A CA 1
ATOM 679 C C . PRO A 1 96 ? 5.23 20.438 14.93 1 91.81 96 PRO A C 1
ATOM 681 O O . PRO A 1 96 ? 6.148 20.922 14.258 1 91.81 96 PRO A O 1
ATOM 684 N N . VAL A 1 97 ? 4.016 20.344 14.539 1 95.19 97 VAL A N 1
ATOM 685 C CA . VAL A 1 97 ? 3.58 20.906 13.266 1 95.19 97 VAL A CA 1
ATOM 686 C C . VAL A 1 97 ? 2.373 21.812 13.484 1 95.19 97 VAL A C 1
ATOM 688 O O . VAL A 1 97 ? 1.335 21.375 13.977 1 95.19 97 VAL A O 1
ATOM 691 N N . GLY A 1 98 ? 2.525 23.125 13.078 1 93.75 98 GLY A N 1
ATOM 692 C CA . GLY A 1 98 ? 1.409 24.047 13.102 1 93.75 98 GLY A CA 1
ATOM 693 C C . GLY A 1 98 ? 0.962 24.406 14.508 1 93.75 98 GLY A C 1
ATOM 694 O O . GLY A 1 98 ? 1.724 24.266 15.461 1 93.75 98 GLY A O 1
ATOM 695 N N . PRO A 1 99 ? -0.17 24.922 14.547 1 96.81 99 PRO A N 1
ATOM 696 C CA . PRO A 1 99 ? -1.128 25.141 13.461 1 96.81 99 PRO A CA 1
ATOM 697 C C . PRO A 1 99 ? -0.659 26.188 12.469 1 96.81 99 PRO A C 1
ATOM 699 O O . PRO A 1 99 ? 0.125 27.078 12.82 1 96.81 99 PRO A O 1
ATOM 702 N N . HIS A 1 100 ? -1.021 26.094 11.273 1 97.81 100 HIS A N 1
ATOM 703 C CA . HIS A 1 100 ? -0.792 27.047 10.203 1 97.81 100 HIS A CA 1
ATOM 704 C C . HIS A 1 100 ? -2.098 27.688 9.758 1 97.81 100 HIS A C 1
ATOM 706 O O . HIS A 1 100 ? -3.174 27.125 9.938 1 97.81 100 HIS A O 1
ATOM 712 N N . PRO A 1 101 ? -2.104 28.906 9.195 1 97 101 PRO A N 1
ATOM 713 C CA . PRO A 1 101 ? -3.32 29.609 8.766 1 97 101 PRO A CA 1
ATOM 714 C C . PRO A 1 101 ? -4.168 28.781 7.805 1 97 101 PRO A C 1
ATOM 716 O O . PRO A 1 101 ? -5.398 28.875 7.812 1 97 101 PRO A O 1
ATOM 719 N N . GLN A 1 102 ? -3.557 27.953 7.039 1 97.75 102 GLN A N 1
ATOM 720 C CA . GLN A 1 102 ? -4.246 27.125 6.051 1 97.75 102 GLN A CA 1
ATOM 721 C C . GLN A 1 102 ? -5.234 26.188 6.723 1 97.75 102 GLN A C 1
ATOM 723 O O . GLN A 1 102 ? -6.203 25.75 6.102 1 97.75 102 GLN A O 1
ATOM 728 N N . TRP A 1 103 ? -4.961 25.828 8.031 1 97.81 103 TRP A N 1
ATOM 729 C CA . TRP A 1 103 ? -5.797 24.859 8.734 1 97.81 103 TRP A CA 1
ATOM 730 C C . TRP A 1 103 ? -7.199 25.422 8.961 1 97.81 103 TRP A C 1
ATOM 732 O O . TRP A 1 103 ? -8.156 24.656 9.133 1 97.81 103 TRP A O 1
ATOM 742 N N . ALA A 1 104 ? -7.336 26.766 8.961 1 96.69 104 ALA A N 1
ATOM 743 C CA . ALA A 1 104 ? -8.594 27.422 9.273 1 96.69 104 ALA A CA 1
ATOM 744 C C . ALA A 1 104 ? -9.359 27.781 8 1 96.69 104 ALA A C 1
ATOM 746 O O . ALA A 1 104 ? -10.375 28.469 8.047 1 96.69 104 ALA A O 1
ATOM 747 N N . ASP A 1 105 ? -8.883 27.391 6.863 1 95.25 105 ASP A N 1
ATOM 748 C CA . ASP A 1 105 ? -9.57 27.531 5.586 1 95.25 105 ASP A CA 1
ATOM 749 C C . ASP A 1 105 ? -10.109 26.203 5.098 1 95.25 105 ASP A C 1
ATOM 751 O O . ASP A 1 105 ? -9.352 25.344 4.645 1 95.25 105 ASP A O 1
ATOM 755 N N . PRO A 1 106 ? -11.406 26.031 5.188 1 92.12 106 PRO A N 1
ATOM 756 C CA . PRO A 1 106 ? -11.977 24.734 4.84 1 92.12 106 PRO A CA 1
ATOM 757 C C . PRO A 1 106 ? -11.75 24.359 3.375 1 92.12 106 PRO A C 1
ATOM 759 O O . PRO A 1 106 ? -11.914 23.188 2.998 1 92.12 106 PRO A O 1
ATOM 762 N N . GLN A 1 107 ? -11.312 25.312 2.6 1 92.75 107 GLN A N 1
ATOM 763 C CA . GLN A 1 107 ? -11.086 25.016 1.189 1 92.75 107 GLN A CA 1
ATOM 764 C C . GLN A 1 107 ? -9.656 24.531 0.951 1 92.75 107 GLN A C 1
ATOM 766 O O . GLN A 1 107 ? -9.352 23.969 -0.098 1 92.75 107 GLN A O 1
ATOM 771 N N . LYS A 1 108 ? -8.805 24.766 1.876 1 97 108 LYS A N 1
ATOM 772 C CA . LYS A 1 108 ? -7.395 24.422 1.673 1 97 108 LYS A CA 1
ATOM 773 C C . LYS A 1 108 ? -7.121 22.969 2.023 1 97 108 LYS A C 1
ATOM 775 O O . LYS A 1 108 ? -6.316 22.312 1.364 1 97 108 LYS A O 1
ATOM 780 N N . ILE A 1 109 ? -7.742 22.484 3.023 1 98.19 109 ILE A N 1
ATOM 781 C CA . ILE A 1 109 ? -7.523 21.109 3.449 1 98.19 109 ILE A CA 1
ATOM 782 C C . ILE A 1 109 ? -8.867 20.391 3.564 1 98.19 109 ILE A C 1
ATOM 784 O O . ILE A 1 109 ? -9.711 20.766 4.375 1 98.19 109 ILE A O 1
ATOM 788 N N . VAL A 1 110 ? -9.055 19.328 2.783 1 98.31 110 VAL A N 1
ATOM 789 C CA . VAL A 1 110 ? -10.344 18.641 2.785 1 98.31 110 VAL A CA 1
ATOM 790 C C . VAL A 1 110 ? -10.133 17.141 2.934 1 98.31 110 VAL A C 1
ATOM 792 O O . VAL A 1 110 ? -11.086 16.391 3.166 1 98.31 110 VAL A O 1
ATOM 795 N N . SER A 1 111 ? -8.852 16.625 2.906 1 97.88 111 SER A N 1
ATOM 796 C CA . SER A 1 111 ? -8.672 15.188 2.801 1 97.88 111 SER A CA 1
ATOM 797 C C . SER A 1 111 ? -7.766 14.664 3.914 1 97.88 111 SER A C 1
ATOM 799 O O . SER A 1 111 ? -7.352 13.508 3.891 1 97.88 111 SER A O 1
ATOM 801 N N . ILE A 1 112 ? -7.363 15.484 4.875 1 97.94 112 ILE A N 1
ATOM 802 C CA . ILE A 1 112 ? -6.633 15.062 6.066 1 97.94 112 ILE A CA 1
ATOM 803 C C . ILE A 1 112 ? -7.117 15.859 7.277 1 97.94 112 ILE A C 1
ATOM 805 O O . ILE A 1 112 ? -7.68 16.953 7.129 1 97.94 112 ILE A O 1
ATOM 809 N N . ASP A 1 113 ? -6.988 15.32 8.438 1 98.12 113 ASP A N 1
ATOM 810 C CA . ASP A 1 113 ? -7.336 16.031 9.664 1 98.12 113 ASP A CA 1
ATOM 811 C C . ASP A 1 113 ? -6.164 16.875 10.156 1 98.12 113 ASP A C 1
ATOM 813 O O . ASP A 1 113 ? -5.184 16.344 10.68 1 98.12 113 ASP A O 1
ATOM 817 N N . PRO A 1 114 ? -6.258 18.156 10.047 1 98 114 PRO A N 1
ATOM 818 C CA . PRO A 1 114 ? -5.113 18.984 10.422 1 98 114 PRO A CA 1
ATOM 819 C C . PRO A 1 114 ? -4.688 18.781 11.875 1 98 114 PRO A C 1
ATOM 821 O O . PRO A 1 114 ? -3.518 18.969 12.211 1 98 114 PRO A O 1
ATOM 824 N N . TRP A 1 115 ? -5.578 18.344 12.695 1 98 115 TRP A N 1
ATOM 825 C CA . TRP A 1 115 ? -5.277 18.188 14.117 1 98 115 TRP A CA 1
ATOM 826 C C . TRP A 1 115 ? -4.906 16.734 14.438 1 98 115 TRP A C 1
ATOM 828 O O . TRP A 1 115 ? -4.734 16.375 15.602 1 98 115 TRP A O 1
ATOM 838 N N . GLY A 1 116 ? -4.727 15.914 13.438 1 97.88 116 GLY A N 1
ATOM 839 C CA . GLY A 1 116 ? -4.562 14.477 13.586 1 97.88 116 GLY A CA 1
ATOM 840 C C . GLY A 1 116 ? -3.287 14.094 14.312 1 97.88 116 GLY A C 1
ATOM 841 O O . GLY A 1 116 ? -3.172 12.977 14.836 1 97.88 116 GLY A O 1
ATOM 842 N N . ALA A 1 117 ? -2.277 15.008 14.398 1 98 117 ALA A N 1
ATOM 843 C CA . ALA A 1 117 ? -1.01 14.695 15.055 1 98 117 ALA A CA 1
ATOM 844 C C . ALA A 1 117 ? -1.036 15.133 16.516 1 98 117 ALA A C 1
ATOM 846 O O . ALA A 1 117 ? -0.204 14.688 17.312 1 98 117 ALA A O 1
ATOM 847 N N . SER A 1 118 ? -1.998 15.977 16.906 1 96.94 118 SER A N 1
ATOM 848 C CA . SER A 1 118 ? -1.951 16.609 18.219 1 96.94 118 SER A CA 1
ATOM 849 C C . SER A 1 118 ? -3.164 16.234 19.062 1 96.94 118 SER A C 1
ATOM 851 O O . SER A 1 118 ? -3.541 16.969 19.984 1 96.94 118 SER A O 1
ATOM 853 N N . VAL A 1 119 ? -3.771 15.164 18.812 1 96.12 119 VAL A N 1
ATOM 854 C CA . VAL A 1 119 ? -5.043 14.781 19.406 1 96.12 119 VAL A CA 1
ATOM 855 C C . VAL A 1 119 ? -4.898 14.719 20.938 1 96.12 119 VAL A C 1
ATOM 857 O O . VAL A 1 119 ? -5.812 15.117 21.656 1 96.12 119 VAL A O 1
ATOM 860 N N . GLN A 1 120 ? -3.793 14.266 21.469 1 95.19 120 GLN A N 1
ATOM 861 C CA . GLN A 1 120 ? -3.592 14.109 22.906 1 95.19 120 GLN A CA 1
ATOM 862 C C . GLN A 1 120 ? -3.541 15.461 23.609 1 95.19 120 GLN A C 1
ATOM 864 O O . GLN A 1 120 ? -3.938 15.578 24.766 1 95.19 120 GLN A O 1
ATOM 869 N N . THR A 1 121 ? -3.078 16.406 22.938 1 96.06 121 THR A N 1
ATOM 870 C CA . THR A 1 121 ? -2.92 17.734 23.531 1 96.06 121 THR A CA 1
ATOM 871 C C . THR A 1 121 ? -4.191 18.562 23.359 1 96.06 121 THR A C 1
ATOM 873 O O . THR A 1 121 ? -4.723 19.109 24.328 1 96.06 121 THR A O 1
ATOM 876 N N . VAL A 1 122 ? -4.754 18.594 22.188 1 97.19 122 VAL A N 1
ATOM 877 C CA . VAL A 1 122 ? -5.816 19.547 21.891 1 97.19 122 VAL A CA 1
ATOM 878 C C . VAL A 1 122 ? -7.164 18.969 22.328 1 97.19 122 VAL A C 1
ATOM 880 O O . VAL A 1 122 ? -8.117 19.719 22.562 1 97.19 122 VAL A O 1
ATOM 883 N N . PHE A 1 123 ? -7.293 17.656 22.469 1 97.62 123 PHE A N 1
ATOM 884 C CA . PHE A 1 123 ? -8.555 17.047 22.859 1 97.62 123 PHE A CA 1
ATOM 885 C C . PHE A 1 123 ? -8.398 16.297 24.188 1 97.62 123 PHE A C 1
ATOM 887 O O . PHE A 1 123 ? -9.062 15.273 24.406 1 97.62 123 PHE A O 1
ATOM 894 N N . ALA A 1 124 ? -7.504 16.719 25.047 1 96.62 124 ALA A N 1
ATOM 895 C CA . ALA A 1 124 ? -7.219 16.078 26.328 1 96.62 124 ALA A CA 1
ATOM 896 C C . ALA A 1 124 ? -8.484 15.945 27.172 1 96.62 124 ALA A C 1
ATOM 898 O O . ALA A 1 124 ? -8.703 14.914 27.812 1 96.62 124 ALA A O 1
ATOM 899 N N . ASP A 1 125 ? -9.328 16.938 27.203 1 96.06 125 ASP A N 1
ATOM 900 C CA . ASP A 1 125 ? -10.555 16.922 27.984 1 96.06 125 ASP A CA 1
ATOM 901 C C . ASP A 1 125 ? -11.5 15.82 27.5 1 96.06 125 ASP A C 1
ATOM 903 O O . ASP A 1 125 ? -12.133 15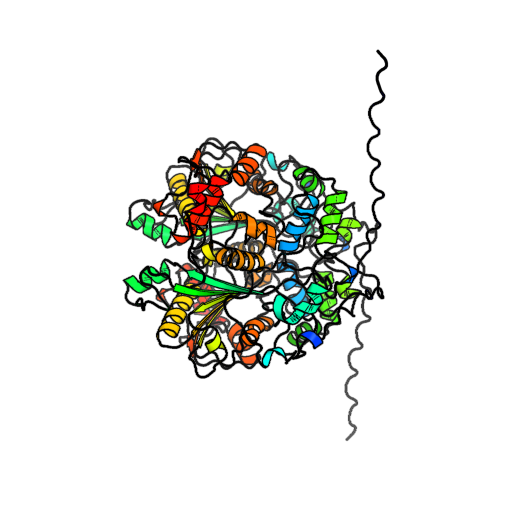.141 28.312 1 96.06 125 ASP A O 1
ATOM 907 N N . PHE A 1 126 ? -11.641 15.695 26.172 1 96.25 126 PHE A N 1
ATOM 908 C CA . PHE A 1 126 ? -12.469 14.641 25.609 1 96.25 126 PHE A CA 1
ATOM 909 C C . PHE A 1 126 ? -11.938 13.266 26 1 96.25 126 PHE A C 1
ATOM 911 O O . PHE A 1 126 ? -12.711 12.375 26.359 1 96.25 126 PHE A O 1
ATOM 918 N N . LEU A 1 127 ? -10.617 13.141 25.906 1 95.69 127 LEU A N 1
ATOM 919 C CA . LEU A 1 127 ? -9.984 11.875 26.266 1 95.69 127 LEU A CA 1
ATOM 920 C C . LEU A 1 127 ? -10.242 11.531 27.719 1 95.69 127 LEU A C 1
ATOM 922 O O . LEU A 1 127 ? -10.547 10.383 28.047 1 95.69 127 LEU A O 1
ATOM 926 N N . GLU A 1 128 ? -10.141 12.477 28.562 1 95.12 128 GLU A N 1
ATOM 927 C CA . GLU A 1 128 ? -10.383 12.281 29.984 1 95.12 128 GLU A CA 1
ATOM 928 C C . GLU A 1 128 ? -11.836 11.883 30.25 1 95.12 128 GLU A C 1
ATOM 930 O O . GLU A 1 128 ? -12.117 11.117 31.188 1 95.12 128 GLU A O 1
ATOM 935 N N . ARG A 1 129 ? -12.742 12.367 29.422 1 94.31 129 ARG A N 1
ATOM 936 C CA . ARG A 1 129 ? -14.164 12.078 29.578 1 94.31 129 ARG A CA 1
ATOM 937 C C . ARG A 1 129 ? -14.5 10.711 29 1 94.31 129 ARG A C 1
ATOM 939 O O . ARG A 1 129 ? -15.648 10.258 29.078 1 94.31 129 ARG A O 1
ATOM 946 N N . GLY A 1 130 ? -13.531 10.109 28.344 1 93 130 GLY A N 1
ATOM 947 C CA . GLY A 1 130 ? -13.734 8.734 27.938 1 93 130 GLY A CA 1
ATOM 948 C C . GLY A 1 130 ? -13.883 8.57 26.438 1 93 130 GLY A C 1
ATOM 949 O O . GLY A 1 130 ? -14.094 7.457 25.953 1 93 130 GLY A O 1
ATOM 950 N N . TYR A 1 131 ? -13.758 9.664 25.688 1 95.06 131 TYR A N 1
ATOM 951 C CA . TYR A 1 131 ? -13.805 9.539 24.234 1 95.06 131 TYR A CA 1
ATOM 952 C C . TYR A 1 131 ? -12.562 8.828 23.719 1 95.06 131 TYR A C 1
ATOM 954 O O . TYR A 1 131 ? -11.453 9.055 24.203 1 95.06 131 TYR A O 1
ATOM 962 N N . ASP A 1 132 ? -12.773 7.891 22.781 1 95.25 132 ASP A N 1
ATOM 963 C CA . ASP A 1 132 ? -11.672 7.195 22.125 1 95.25 132 ASP A CA 1
ATOM 964 C C . ASP A 1 132 ? -11.258 7.902 20.844 1 95.25 132 ASP A C 1
ATOM 966 O O . ASP A 1 132 ? -11.672 7.5 19.75 1 95.25 132 ASP A O 1
ATOM 970 N N . ILE A 1 133 ? -10.43 8.953 21.016 1 96.44 133 ILE A N 1
ATOM 971 C CA . ILE A 1 133 ? -9.914 9.742 19.906 1 96.44 133 ILE A CA 1
ATOM 972 C C . ILE A 1 133 ? -8.508 9.266 19.547 1 96.44 133 ILE A C 1
ATOM 974 O O . ILE A 1 133 ? -7.625 9.203 20.406 1 96.44 133 ILE A O 1
ATOM 978 N N . ARG A 1 134 ? -8.305 8.914 18.281 1 95.94 134 ARG A N 1
ATOM 979 C CA . ARG A 1 134 ? -7.023 8.359 17.859 1 95.94 134 ARG A CA 1
ATOM 980 C C . ARG A 1 134 ? -6.32 9.297 16.891 1 95.94 134 ARG A C 1
ATOM 982 O O . ARG A 1 134 ? -6.969 9.93 16.047 1 95.94 134 ARG A O 1
ATOM 989 N N . PRO A 1 135 ? -4.973 9.32 16.953 1 97.5 135 PRO A N 1
ATOM 990 C CA . PRO A 1 135 ? -4.234 10.109 15.969 1 97.5 135 PRO A CA 1
ATOM 991 C C . PRO A 1 135 ? -4.383 9.57 14.547 1 97.5 135 PRO A C 1
ATOM 993 O O . PRO A 1 135 ? -4.398 8.352 14.344 1 97.5 135 PRO A O 1
ATOM 996 N N . THR A 1 136 ? -4.582 10.469 13.641 1 98.19 136 THR A N 1
ATOM 997 C CA . THR A 1 136 ? -4.578 10.102 12.227 1 98.19 136 THR A CA 1
ATOM 998 C C . THR A 1 136 ? -3.264 10.508 11.57 1 98.19 136 THR A C 1
ATOM 1000 O O . THR A 1 136 ? -3.062 10.266 10.375 1 98.19 136 THR A O 1
ATOM 1003 N N . ILE A 1 137 ? -2.402 11.188 12.273 1 98.56 137 ILE A N 1
ATOM 1004 C CA . ILE A 1 137 ? -1.067 11.586 11.836 1 98.56 137 ILE A CA 1
ATOM 1005 C C . ILE A 1 137 ? -0.051 11.266 12.93 1 98.56 137 ILE A C 1
ATOM 1007 O O . ILE A 1 137 ? -0.323 11.477 14.117 1 98.56 137 ILE A O 1
ATOM 1011 N N . ALA A 1 138 ? 1.049 10.727 12.617 1 98.25 138 ALA A N 1
ATOM 1012 C CA . ALA A 1 138 ? 2.154 10.484 13.547 1 98.25 138 ALA A CA 1
ATOM 1013 C C . ALA A 1 138 ? 3.469 11.008 12.969 1 98.25 138 ALA A C 1
ATOM 1015 O O . ALA A 1 138 ? 3.713 10.914 11.766 1 98.25 138 ALA A O 1
ATOM 1016 N N . VAL A 1 139 ? 4.273 11.609 13.789 1 98.12 139 VAL A N 1
ATOM 1017 C CA . VAL A 1 139 ? 5.551 12.219 13.414 1 98.12 139 VAL A CA 1
ATOM 1018 C C . VAL A 1 139 ? 6.68 11.57 14.211 1 98.12 139 VAL A C 1
ATOM 1020 O O . VAL A 1 139 ? 6.613 11.484 15.438 1 98.12 139 VAL A O 1
ATOM 1023 N N . THR A 1 140 ? 7.703 11.07 13.531 1 96.56 140 THR A N 1
ATOM 1024 C CA . THR A 1 140 ? 8.844 10.461 14.203 1 96.56 140 THR A CA 1
ATOM 1025 C C . THR A 1 140 ? 10.148 10.82 13.5 1 96.56 140 THR A C 1
ATOM 1027 O O . THR A 1 140 ? 10.156 11.641 12.57 1 96.56 140 THR A O 1
ATOM 1030 N N . LYS A 1 141 ? 11.266 10.383 13.992 1 95.12 141 LYS A N 1
ATOM 1031 C CA . LYS A 1 141 ? 12.586 10.594 13.398 1 95.12 141 LYS A CA 1
ATOM 1032 C C . LYS A 1 141 ? 13.219 9.273 12.977 1 95.12 141 LYS A C 1
ATOM 1034 O O . LYS A 1 141 ? 12.906 8.219 13.539 1 95.12 141 LYS A O 1
ATOM 1039 N N . ALA A 1 142 ? 14.023 9.375 11.953 1 93.38 142 ALA A N 1
ATOM 1040 C CA . ALA A 1 142 ? 14.695 8.172 11.461 1 93.38 142 ALA A CA 1
ATOM 1041 C C . ALA A 1 142 ? 15.938 8.531 10.648 1 93.38 142 ALA A C 1
ATOM 1043 O O . ALA A 1 142 ? 16.203 9.703 10.391 1 93.38 142 ALA A O 1
ATOM 1044 N N . HIS A 1 143 ? 16.734 7.539 10.383 1 95.5 143 HIS A N 1
ATOM 1045 C CA . HIS A 1 143 ? 17.797 7.602 9.375 1 95.5 143 HIS A CA 1
ATOM 1046 C C . HIS A 1 143 ? 17.484 6.68 8.195 1 95.5 143 HIS A C 1
ATOM 1048 O O . HIS A 1 143 ? 16.969 5.578 8.383 1 95.5 143 HIS A O 1
ATOM 1054 N N . ILE A 1 144 ? 17.75 7.145 7.035 1 95.94 144 ILE A N 1
ATOM 1055 C CA . ILE A 1 144 ? 17.5 6.305 5.867 1 95.94 144 ILE A CA 1
ATOM 1056 C C . ILE A 1 144 ? 18.828 6.016 5.152 1 95.94 144 ILE A C 1
ATOM 1058 O O . ILE A 1 144 ? 19.688 6.891 5.047 1 95.94 144 ILE A O 1
ATOM 1062 N N . HIS A 1 145 ? 19.031 4.762 4.777 1 94.69 145 HIS A N 1
ATOM 1063 C CA . HIS A 1 145 ? 20.188 4.25 4.039 1 94.69 145 HIS A CA 1
ATOM 1064 C C . HIS A 1 145 ? 19.766 3.77 2.65 1 94.69 145 HIS A C 1
ATOM 1066 O O . HIS A 1 145 ? 19.062 2.766 2.52 1 94.69 145 HIS A O 1
ATOM 1072 N N . LEU A 1 146 ? 20.234 4.484 1.649 1 95.81 146 LEU A N 1
ATOM 1073 C CA . LEU A 1 146 ? 19.938 4.07 0.284 1 95.81 146 LEU A CA 1
ATOM 1074 C C . LEU A 1 146 ? 21.203 3.834 -0.511 1 95.81 146 LEU A C 1
ATOM 1076 O O . LEU A 1 146 ? 22.156 4.613 -0.416 1 95.81 146 LEU A O 1
ATOM 1080 N N . PRO A 1 147 ? 21.188 2.764 -1.237 1 94.44 147 PRO A N 1
ATOM 1081 C CA . PRO A 1 147 ? 22.359 2.541 -2.096 1 94.44 147 PRO A CA 1
ATOM 1082 C C . PRO A 1 147 ? 22.625 3.703 -3.051 1 94.44 147 PRO A C 1
ATOM 1084 O O . PRO A 1 147 ? 23.766 3.992 -3.377 1 94.44 147 PRO A O 1
ATOM 1087 N N . GLU A 1 148 ? 21.578 4.359 -3.51 1 94.88 148 GLU A N 1
ATOM 1088 C CA . GLU A 1 148 ? 21.719 5.48 -4.434 1 94.88 148 GLU A CA 1
ATOM 1089 C C . GLU A 1 148 ? 22.406 6.664 -3.768 1 94.88 148 GLU A C 1
ATOM 1091 O O . GLU A 1 148 ? 23.141 7.406 -4.422 1 94.88 148 GLU A O 1
ATOM 1096 N N . ILE A 1 149 ? 22.188 6.855 -2.434 1 96.88 149 ILE A N 1
ATOM 1097 C CA . ILE A 1 149 ? 22.891 7.898 -1.695 1 96.88 149 ILE A CA 1
ATOM 1098 C C . ILE A 1 149 ? 24.375 7.566 -1.612 1 96.88 149 ILE A C 1
ATOM 1100 O O . ILE A 1 149 ? 25.234 8.43 -1.836 1 96.88 149 ILE A O 1
ATOM 1104 N N . ARG A 1 150 ? 24.672 6.305 -1.327 1 95.38 150 ARG A N 1
ATOM 1105 C CA . ARG A 1 150 ? 26.062 5.859 -1.276 1 95.38 150 ARG A CA 1
ATOM 1106 C C . ARG A 1 150 ? 26.75 6.078 -2.617 1 95.38 150 ARG A C 1
ATOM 1108 O O . ARG A 1 150 ? 27.922 6.465 -2.662 1 95.38 150 ARG A O 1
ATOM 1115 N N . GLN A 1 151 ? 26.062 5.762 -3.648 1 94.25 151 GLN A N 1
ATOM 1116 C CA . GLN A 1 151 ? 26.594 5.977 -4.988 1 94.25 151 GLN A CA 1
ATOM 1117 C C . GLN A 1 151 ? 26.875 7.453 -5.246 1 94.25 151 GLN A C 1
ATOM 1119 O O . GLN A 1 151 ? 27.891 7.809 -5.828 1 94.25 151 GLN A O 1
ATOM 1124 N N . ALA A 1 152 ? 25.938 8.289 -4.832 1 96.12 152 ALA A N 1
ATOM 1125 C CA . ALA A 1 152 ? 26.094 9.734 -5.004 1 96.12 152 ALA A CA 1
ATOM 1126 C C . ALA A 1 152 ? 27.328 10.234 -4.258 1 96.12 152 ALA A C 1
ATOM 1128 O O . ALA A 1 152 ? 28.047 11.125 -4.742 1 96.12 152 ALA A O 1
ATOM 1129 N N . ILE A 1 153 ? 27.594 9.688 -3.111 1 97 153 ILE A N 1
ATOM 1130 C CA . ILE A 1 153 ? 28.766 10.055 -2.336 1 97 153 ILE A CA 1
ATOM 1131 C C . ILE A 1 153 ? 30.031 9.578 -3.059 1 97 153 ILE A C 1
ATOM 1133 O O . ILE A 1 153 ? 30.984 10.344 -3.207 1 97 153 ILE A O 1
ATOM 1137 N N . ALA A 1 154 ? 29.969 8.344 -3.521 1 94.75 154 ALA A N 1
ATOM 1138 C CA . ALA A 1 154 ? 31.109 7.762 -4.215 1 94.75 154 ALA A CA 1
ATOM 1139 C C . ALA A 1 154 ? 31.469 8.57 -5.461 1 94.75 154 ALA A C 1
ATOM 1141 O O . ALA A 1 154 ? 32.656 8.703 -5.797 1 94.75 154 ALA A O 1
ATOM 1142 N N . PHE A 1 155 ? 30.516 9.094 -6.156 1 95 155 PHE A N 1
ATOM 1143 C CA . PHE A 1 155 ? 30.734 9.859 -7.383 1 95 155 PHE A CA 1
ATOM 1144 C C . PHE A 1 155 ? 30.875 11.344 -7.074 1 95 155 PHE A C 1
ATOM 1146 O O . PHE A 1 155 ? 30.891 12.172 -7.988 1 95 155 PHE A O 1
ATOM 1153 N N . GLN A 1 156 ? 30.859 11.734 -5.828 1 96.12 156 GLN A N 1
ATOM 1154 C CA . GLN A 1 156 ? 31.141 13.07 -5.32 1 96.12 156 GLN A CA 1
ATOM 1155 C C . GLN A 1 156 ? 30.016 14.039 -5.668 1 96.12 156 GLN A C 1
ATOM 1157 O O . GLN A 1 156 ? 30.25 15.242 -5.797 1 96.12 156 GLN A O 1
ATOM 1162 N N . ARG A 1 157 ? 28.812 13.453 -5.875 1 96.31 157 ARG A N 1
ATOM 1163 C CA . ARG A 1 157 ? 27.641 14.305 -6.09 1 96.31 157 ARG A CA 1
ATOM 1164 C C . ARG A 1 157 ? 27.062 14.773 -4.766 1 96.31 157 ARG A C 1
ATOM 1166 O O . ARG A 1 157 ? 26.391 15.812 -4.711 1 96.31 157 ARG A O 1
ATOM 1173 N N . LEU A 1 158 ? 27.266 13.992 -3.686 1 97.94 158 LEU A N 1
ATOM 1174 C CA . LEU A 1 158 ? 26.906 14.344 -2.316 1 97.94 158 LEU A CA 1
ATOM 1175 C C . LEU A 1 158 ? 28.109 14.211 -1.388 1 97.94 158 LEU A C 1
ATOM 1177 O O . LEU A 1 158 ? 29 13.391 -1.636 1 97.94 158 LEU A O 1
ATOM 1181 N N . LYS A 1 159 ? 28.141 15.023 -0.369 1 98 159 LYS A N 1
ATOM 1182 C CA . LYS A 1 159 ? 29.156 14.953 0.667 1 98 159 LYS A CA 1
ATOM 1183 C C . LYS A 1 159 ? 28.547 14.992 2.061 1 98 159 LYS A C 1
ATOM 1185 O O . LYS A 1 159 ? 27.75 15.891 2.371 1 98 159 LYS A O 1
ATOM 1190 N N . PRO A 1 160 ? 28.922 14.039 2.865 1 98.12 160 PRO A N 1
ATOM 1191 C CA . PRO A 1 160 ? 28.422 14.086 4.238 1 98.12 160 PRO A CA 1
ATOM 1192 C C . PRO A 1 160 ? 28.719 15.406 4.934 1 98.12 160 PRO A C 1
ATOM 1194 O O . PRO A 1 160 ? 29.812 15.961 4.762 1 98.12 160 PRO A O 1
ATOM 1197 N N . ASP A 1 161 ? 27.797 15.922 5.664 1 98.06 161 ASP A N 1
ATOM 1198 C CA . ASP A 1 161 ? 28 17.188 6.379 1 98.06 161 ASP A CA 1
ATOM 1199 C C . ASP A 1 161 ? 27.797 17 7.883 1 98.06 161 ASP A C 1
ATOM 1201 O O . ASP A 1 161 ? 27.859 17.969 8.648 1 98.06 161 ASP A O 1
ATOM 1205 N N . GLY A 1 162 ? 27.453 15.773 8.328 1 96.62 162 GLY A N 1
ATOM 1206 C CA . GLY A 1 162 ? 27.328 15.445 9.742 1 96.62 162 GLY A CA 1
ATOM 1207 C C . GLY A 1 162 ? 26 15.852 10.336 1 96.62 162 GLY A C 1
ATOM 1208 O O . GLY A 1 162 ? 25.734 15.594 11.516 1 96.62 162 GLY A O 1
ATOM 1209 N N . ARG A 1 163 ? 25.141 16.406 9.578 1 96.56 163 ARG A N 1
ATOM 1210 C CA . ARG A 1 163 ? 23.844 16.891 10.078 1 96.56 163 ARG A CA 1
ATOM 1211 C C . ARG A 1 163 ? 22.703 16.312 9.258 1 96.56 163 ARG A C 1
ATOM 1213 O O . ARG A 1 163 ? 21.938 15.477 9.75 1 96.56 163 ARG A O 1
ATOM 1220 N N . ILE A 1 164 ? 22.719 16.672 7.965 1 98.12 164 ILE A N 1
ATOM 1221 C CA . ILE A 1 164 ? 21.703 16.156 7.066 1 98.12 164 ILE A CA 1
ATOM 1222 C C . ILE A 1 164 ? 22.094 14.766 6.574 1 98.12 164 ILE A C 1
ATOM 1224 O O . ILE A 1 164 ? 21.297 13.828 6.609 1 98.12 164 ILE A O 1
ATOM 1228 N N . LEU A 1 165 ? 23.219 14.68 6.02 1 98.25 165 LEU A N 1
ATOM 1229 C CA . LEU A 1 165 ? 23.859 13.445 5.59 1 98.25 165 LEU A CA 1
ATOM 1230 C C . LEU A 1 165 ? 25 13.078 6.531 1 98.25 165 LEU A C 1
ATOM 1232 O O . LEU A 1 165 ? 25.984 13.82 6.652 1 98.25 165 LEU A O 1
ATOM 1236 N N . LEU A 1 166 ? 24.891 11.961 7.191 1 96.62 166 LEU A N 1
ATOM 1237 C CA . LEU A 1 166 ? 25.812 11.562 8.242 1 96.62 166 LEU A CA 1
ATOM 1238 C C . LEU A 1 166 ? 27.016 10.82 7.648 1 96.62 166 LEU A C 1
ATOM 1240 O O . LEU A 1 166 ? 27.016 10.484 6.465 1 96.62 166 LEU A O 1
ATOM 1244 N N . ASP A 1 167 ? 28.016 10.523 8.477 1 95.56 167 ASP A N 1
ATOM 1245 C CA . ASP A 1 167 ? 29.281 9.961 8.023 1 95.56 167 ASP A CA 1
ATOM 1246 C C . ASP A 1 167 ? 29.109 8.523 7.543 1 95.56 167 ASP A C 1
ATOM 1248 O O . ASP A 1 167 ? 29.859 8.055 6.68 1 95.56 167 ASP A O 1
ATOM 1252 N N . ASP A 1 168 ? 28.156 7.863 8.047 1 93.19 168 ASP A N 1
ATOM 1253 C CA . ASP A 1 168 ? 27.922 6.477 7.641 1 93.19 168 ASP A CA 1
ATOM 1254 C C . ASP A 1 168 ? 27.062 6.406 6.379 1 93.19 168 ASP A C 1
ATOM 1256 O O . ASP A 1 168 ? 26.531 5.348 6.051 1 93.19 168 ASP A O 1
ATOM 1260 N N . ALA A 1 169 ? 26.734 7.527 5.723 1 95.06 169 ALA A N 1
ATOM 1261 C CA . ALA A 1 169 ? 26.016 7.676 4.457 1 95.06 169 ALA A CA 1
ATOM 1262 C C . ALA A 1 169 ? 24.516 7.578 4.668 1 95.06 169 ALA A C 1
ATOM 1264 O O . ALA A 1 169 ? 23.75 7.383 3.713 1 95.06 169 ALA A O 1
ATOM 1265 N N . SER A 1 170 ? 24.094 7.676 5.898 1 95.44 170 SER A N 1
ATOM 1266 C CA . SER A 1 170 ? 22.656 7.762 6.141 1 95.44 170 SER A CA 1
ATOM 1267 C C . SER A 1 170 ? 22.188 9.211 6.199 1 95.44 170 SER A C 1
ATOM 1269 O O . SER A 1 170 ? 22.969 10.102 6.555 1 95.44 170 SER A O 1
ATOM 1271 N N . ALA A 1 171 ? 21 9.422 5.797 1 97.88 171 ALA A N 1
ATOM 1272 C CA . ALA A 1 171 ? 20.391 10.742 5.902 1 97.88 171 ALA A CA 1
ATOM 1273 C C . ALA A 1 171 ? 19.422 10.805 7.078 1 97.88 171 ALA A C 1
ATOM 1275 O O . ALA A 1 171 ? 18.609 9.891 7.281 1 97.88 171 ALA A O 1
ATOM 1276 N N . ALA A 1 172 ? 19.547 11.852 7.91 1 96.88 172 ALA A N 1
ATOM 1277 C CA . ALA A 1 172 ? 18.609 12.086 9 1 96.88 172 ALA A CA 1
ATOM 1278 C C . ALA A 1 172 ? 17.297 12.68 8.477 1 96.88 172 ALA A C 1
ATOM 1280 O O . ALA A 1 172 ? 17.312 13.641 7.707 1 96.88 172 ALA A O 1
ATOM 1281 N N . VAL A 1 173 ? 16.188 12.109 8.898 1 97.44 173 VAL A N 1
ATOM 1282 C CA . VAL A 1 173 ? 14.914 12.602 8.383 1 97.44 173 VAL A CA 1
ATOM 1283 C C . VAL A 1 173 ? 13.883 12.641 9.508 1 97.44 173 VAL A C 1
ATOM 1285 O O . VAL A 1 173 ? 14.023 11.938 10.516 1 97.44 173 VAL A O 1
ATOM 1288 N N . THR A 1 174 ? 12.93 13.539 9.406 1 97.69 174 THR A N 1
ATOM 1289 C CA . THR A 1 174 ? 11.648 13.438 10.094 1 97.69 174 THR A CA 1
ATOM 1290 C C . THR A 1 174 ? 10.609 12.766 9.203 1 97.69 174 THR A C 1
ATOM 1292 O O . THR A 1 174 ? 10.422 13.164 8.055 1 97.69 174 THR A O 1
ATOM 1295 N N . LYS A 1 175 ? 10.016 11.711 9.688 1 97.25 175 LYS A N 1
ATOM 1296 C CA . LYS A 1 175 ? 8.977 10.984 8.961 1 97.25 175 LYS A CA 1
ATOM 1297 C C . LYS A 1 175 ? 7.59 11.32 9.5 1 97.25 175 LYS A C 1
ATOM 1299 O O . LYS A 1 175 ? 7.41 11.461 10.711 1 97.25 175 LYS A O 1
ATOM 1304 N N . ILE A 1 176 ? 6.648 11.438 8.633 1 98.62 176 ILE A N 1
ATOM 1305 C CA . ILE A 1 176 ? 5.266 11.711 9.008 1 98.62 176 ILE A CA 1
ATOM 1306 C C . ILE A 1 176 ? 4.336 10.734 8.281 1 98.62 176 ILE A C 1
ATOM 1308 O O . ILE A 1 176 ? 4.41 10.594 7.059 1 98.62 176 ILE A O 1
ATOM 1312 N N . ALA A 1 177 ? 3.547 10.008 8.992 1 98.25 177 ALA A N 1
ATOM 1313 C CA . ALA A 1 177 ? 2.492 9.18 8.414 1 98.25 177 ALA A CA 1
ATOM 1314 C C . ALA A 1 177 ? 1.135 9.867 8.523 1 98.25 177 ALA A C 1
ATOM 1316 O O . ALA A 1 177 ? 0.8 10.438 9.562 1 98.25 177 ALA A O 1
ATOM 1317 N N . VAL A 1 178 ? 0.346 9.844 7.449 1 98.25 178 VAL A N 1
ATOM 1318 C CA . VAL A 1 178 ? -0.928 10.547 7.391 1 98.25 178 VAL A CA 1
ATOM 1319 C C . VAL A 1 178 ? -2.021 9.609 6.887 1 98.25 178 VAL A C 1
ATOM 1321 O O . VAL A 1 178 ? -1.897 9.031 5.809 1 98.25 178 VAL A O 1
ATOM 1324 N N . GLU A 1 179 ? -3.068 9.461 7.621 1 97.5 179 GLU A N 1
ATOM 1325 C CA . GLU A 1 179 ? -4.25 8.727 7.176 1 97.5 179 GLU A CA 1
ATOM 1326 C C . GLU A 1 179 ? -5.25 9.664 6.488 1 97.5 179 GLU A C 1
ATOM 1328 O O . GLU A 1 179 ? -5.359 10.836 6.852 1 97.5 179 GLU A O 1
ATOM 1333 N N . PRO A 1 180 ? -5.984 9.117 5.551 1 96.62 180 PRO A N 1
ATOM 1334 C CA . PRO A 1 180 ? -6.977 9.961 4.875 1 96.62 180 PRO A CA 1
ATOM 1335 C C . PRO A 1 180 ? -8.195 10.25 5.75 1 96.62 180 PRO A C 1
ATOM 1337 O O . PRO A 1 180 ? -8.711 9.352 6.418 1 96.62 180 PRO A O 1
ATOM 1340 N N . VAL A 1 181 ? -8.609 11.43 5.848 1 98.25 181 VAL A N 1
ATOM 1341 C CA . VAL A 1 181 ? -9.828 11.945 6.469 1 98.25 181 VAL A CA 1
ATOM 1342 C C . VAL A 1 181 ? -10.508 12.938 5.527 1 98.25 181 VAL A C 1
ATOM 1344 O O . VAL A 1 181 ? -10.023 14.062 5.344 1 98.25 181 VAL A O 1
ATOM 1347 N N . TRP A 1 182 ? -11.617 12.539 4.953 1 98.19 182 TRP A N 1
ATOM 1348 C CA . TRP A 1 182 ? -12.227 13.344 3.9 1 98.19 182 TRP A CA 1
ATOM 1349 C C . TRP A 1 182 ? -13.406 14.141 4.438 1 98.19 182 TRP A C 1
ATOM 1351 O O . TRP A 1 182 ? -14.344 13.57 4.996 1 98.19 182 TRP A O 1
ATOM 1361 N N . TRP A 1 183 ? -13.359 15.414 4.371 1 98.56 183 TRP A N 1
ATOM 1362 C CA . TRP A 1 183 ? -14.547 16.266 4.531 1 98.56 183 TRP A CA 1
ATOM 1363 C C . TRP A 1 183 ? -15.367 16.297 3.246 1 98.56 183 TRP A C 1
ATOM 1365 O O . TRP A 1 183 ? -14.992 16.969 2.281 1 98.56 183 TRP A O 1
ATOM 1375 N N . LEU A 1 184 ? -16.484 15.633 3.207 1 98.25 184 LEU A N 1
ATOM 1376 C CA . LEU A 1 184 ? -17.219 15.289 1.993 1 98.25 184 LEU A CA 1
ATOM 1377 C C . LEU A 1 184 ? -17.656 16.547 1.253 1 98.25 184 LEU A C 1
ATOM 1379 O O . LEU A 1 184 ? -17.531 16.625 0.029 1 98.25 184 LEU A O 1
ATOM 1383 N N . PRO A 1 185 ? -18.203 17.625 1.934 1 98.06 185 PRO A N 1
ATOM 1384 C CA . PRO A 1 185 ? -18.547 18.828 1.189 1 98.06 185 PRO A CA 1
ATOM 1385 C C . PRO A 1 185 ? -17.359 19.453 0.473 1 98.06 185 PRO A C 1
ATOM 1387 O O . PRO A 1 185 ? -17.484 19.906 -0.669 1 98.06 185 PRO A O 1
ATOM 1390 N N . GLY A 1 186 ? -16.234 19.484 1.118 1 97.88 186 GLY A N 1
ATOM 1391 C CA . GLY A 1 186 ? -15.031 20.031 0.518 1 97.88 186 GLY A CA 1
ATOM 1392 C C . GLY A 1 186 ? -14.516 19.203 -0.64 1 97.88 186 GLY A C 1
ATOM 1393 O O . GLY A 1 186 ? -14.07 19.75 -1.651 1 97.88 186 GLY A O 1
ATOM 1394 N N . VAL A 1 187 ? -14.523 17.859 -0.494 1 97.44 187 VAL A N 1
ATOM 1395 C CA . VAL A 1 187 ? -14.094 16.969 -1.565 1 97.44 187 VAL A CA 1
ATOM 1396 C C . VAL A 1 187 ? -15 17.156 -2.783 1 97.44 187 VAL A C 1
ATOM 1398 O O . VAL A 1 187 ? -14.516 17.234 -3.916 1 97.44 187 VAL A O 1
ATOM 1401 N N . ALA A 1 188 ? -16.281 17.25 -2.543 1 97.31 188 ALA A N 1
ATOM 1402 C CA . ALA A 1 188 ? -17.219 17.469 -3.631 1 97.31 188 ALA A CA 1
ATOM 1403 C C . ALA A 1 188 ? -16.922 18.766 -4.375 1 97.31 188 ALA A C 1
ATOM 1405 O O . ALA A 1 188 ? -16.875 18.781 -5.609 1 97.31 188 ALA A O 1
ATOM 1406 N N . GLN A 1 189 ? -16.672 19.797 -3.652 1 96.62 189 GLN A N 1
ATOM 1407 C CA . GLN A 1 189 ? -16.375 21.078 -4.25 1 96.62 189 GLN A CA 1
ATOM 1408 C C . GLN A 1 189 ? -15.102 21.016 -5.09 1 96.62 189 GLN A C 1
ATOM 1410 O O . GLN A 1 189 ? -15.031 21.594 -6.176 1 96.62 189 GLN A O 1
ATOM 1415 N N . ARG A 1 190 ? -14.086 20.281 -4.574 1 94.81 190 ARG A N 1
ATOM 1416 C CA . ARG A 1 190 ? -12.812 20.141 -5.273 1 94.81 190 ARG A CA 1
ATOM 1417 C C . ARG A 1 190 ? -13.008 19.516 -6.652 1 94.81 190 ARG A C 1
ATOM 1419 O O . ARG A 1 190 ? -12.289 19.844 -7.594 1 94.81 190 ARG A O 1
ATOM 1426 N N . PHE A 1 191 ? -13.961 18.672 -6.75 1 93.12 191 PHE A N 1
ATOM 1427 C CA . PHE A 1 191 ? -14.141 17.938 -7.996 1 93.12 191 PHE A CA 1
ATOM 1428 C C . PHE A 1 191 ? -15.305 18.516 -8.797 1 93.12 191 PHE A C 1
ATOM 1430 O O . PHE A 1 191 ? -15.688 17.969 -9.828 1 93.12 191 PHE A O 1
ATOM 1437 N N . GLY A 1 192 ? -15.906 19.547 -8.336 1 93.5 192 GLY A N 1
ATOM 1438 C CA . GLY A 1 192 ? -16.953 20.25 -9.055 1 93.5 192 GLY A CA 1
ATOM 1439 C C . GLY A 1 192 ? -18.234 19.438 -9.164 1 93.5 192 GLY A C 1
ATOM 1440 O O . GLY A 1 192 ? -18.922 19.484 -10.195 1 93.5 192 GLY A O 1
ATOM 1441 N N . VAL A 1 193 ? -18.578 18.703 -8.164 1 95.31 193 VAL A N 1
ATOM 1442 C CA . VAL A 1 193 ? -19.797 17.891 -8.141 1 95.31 193 VAL A CA 1
ATOM 1443 C C . VAL A 1 193 ? -20.594 18.203 -6.879 1 95.31 193 VAL A C 1
ATOM 1445 O O . VAL A 1 193 ? -20.078 18.828 -5.945 1 95.31 193 VAL A O 1
ATOM 1448 N N . SER A 1 194 ? -21.875 17.891 -6.934 1 97 194 SER A N 1
ATOM 1449 C CA . SER A 1 194 ? -22.656 18.047 -5.715 1 97 194 SER A CA 1
ATOM 1450 C C . SER A 1 194 ? -22.25 17.016 -4.668 1 97 194 SER A C 1
ATOM 1452 O O . SER A 1 194 ? -21.797 15.914 -5.008 1 97 194 SER A O 1
ATOM 1454 N N . GLU A 1 195 ? -22.359 17.375 -3.461 1 97.31 195 GLU A N 1
ATOM 1455 C CA . GLU A 1 195 ? -22.078 16.422 -2.393 1 97.31 195 GLU A CA 1
ATOM 1456 C C . GLU A 1 195 ? -22.953 15.18 -2.525 1 97.31 195 GLU A C 1
ATOM 1458 O O . GLU A 1 195 ? -22.484 14.062 -2.305 1 97.31 195 GLU A O 1
ATOM 1463 N N . ALA A 1 196 ? -24.172 15.336 -2.857 1 96.5 196 ALA A N 1
ATOM 1464 C CA . ALA A 1 196 ? -25.109 14.219 -3.02 1 96.5 196 ALA A CA 1
ATOM 1465 C C . ALA A 1 196 ? -24.609 13.242 -4.086 1 96.5 196 ALA A C 1
ATOM 1467 O O . ALA A 1 196 ? -24.656 12.031 -3.895 1 96.5 196 ALA A O 1
ATOM 1468 N N . ASP A 1 197 ? -24.156 13.766 -5.152 1 95.81 197 ASP A N 1
ATOM 1469 C CA . ASP A 1 197 ? -23.656 12.93 -6.234 1 95.81 197 ASP A CA 1
ATOM 1470 C C . ASP A 1 197 ? -22.391 12.188 -5.809 1 95.81 197 ASP A C 1
ATOM 1472 O O . ASP A 1 197 ? -22.203 11.016 -6.145 1 95.81 197 ASP A O 1
ATOM 1476 N N . LEU A 1 198 ? -21.516 12.906 -5.129 1 97.31 198 LEU A N 1
ATOM 1477 C CA . LEU A 1 198 ? -20.312 12.281 -4.621 1 97.31 198 LEU A CA 1
ATOM 1478 C C . LEU A 1 198 ? -20.641 11.117 -3.697 1 97.31 198 LEU A C 1
ATOM 1480 O O . LEU A 1 198 ? -20.125 10.008 -3.871 1 97.31 198 LEU A O 1
ATOM 1484 N N . ARG A 1 199 ? -21.5 11.383 -2.729 1 97.44 199 ARG A N 1
ATOM 1485 C CA . ARG A 1 199 ? -21.906 10.367 -1.759 1 97.44 199 ARG A CA 1
ATOM 1486 C C . ARG A 1 199 ? -22.516 9.156 -2.453 1 97.44 199 ARG A C 1
ATOM 1488 O O . ARG A 1 199 ? -22.188 8.016 -2.129 1 97.44 199 ARG A O 1
ATOM 1495 N N . ARG A 1 200 ? -23.375 9.367 -3.387 1 95.69 200 ARG A N 1
ATOM 1496 C CA . ARG A 1 200 ? -24.031 8.297 -4.121 1 95.69 200 ARG A CA 1
ATOM 1497 C C . ARG A 1 200 ? -23.016 7.457 -4.891 1 95.69 200 ARG A C 1
ATOM 1499 O O . ARG A 1 200 ? -23.078 6.227 -4.863 1 95.69 200 ARG A O 1
ATOM 1506 N N . ALA A 1 201 ? -22.125 8.109 -5.594 1 95.25 201 ALA A N 1
ATOM 1507 C CA . ALA A 1 201 ? -21.109 7.398 -6.359 1 95.25 201 ALA A CA 1
ATOM 1508 C C . ALA A 1 201 ? -20.234 6.559 -5.441 1 95.25 201 ALA A C 1
ATOM 1510 O O . ALA A 1 201 ? -19.906 5.41 -5.766 1 95.25 201 ALA A O 1
ATOM 1511 N N . LEU A 1 202 ? -19.844 7.172 -4.328 1 96.25 202 LEU A N 1
ATOM 1512 C CA . LEU A 1 202 ? -19.016 6.445 -3.369 1 96.25 202 LEU A CA 1
ATOM 1513 C C . LEU A 1 202 ? -19.719 5.188 -2.883 1 96.25 202 LEU A C 1
ATOM 1515 O O . LEU A 1 202 ? -19.094 4.129 -2.746 1 96.25 202 LEU A O 1
ATOM 1519 N N . PHE A 1 203 ? -21.016 5.316 -2.629 1 95.62 203 PHE A N 1
ATOM 1520 C CA . PHE A 1 203 ? -21.797 4.188 -2.137 1 95.62 203 PHE A CA 1
ATOM 1521 C C . PHE A 1 203 ? -21.984 3.15 -3.236 1 95.62 203 PHE A C 1
ATOM 1523 O O . PHE A 1 203 ? -21.625 1.983 -3.068 1 95.62 203 PHE A O 1
ATOM 1530 N N . GLU A 1 204 ? -22.406 3.496 -4.41 1 93.25 204 GLU A N 1
ATOM 1531 C CA . GLU A 1 204 ? -22.781 2.578 -5.477 1 93.25 204 GLU A CA 1
ATOM 1532 C C . GLU A 1 204 ? -21.562 1.911 -6.098 1 93.25 204 GLU A C 1
ATOM 1534 O O . GLU A 1 204 ? -21.578 0.707 -6.363 1 93.25 204 GLU A O 1
ATOM 1539 N N . GLU A 1 205 ? -20.531 2.664 -6.289 1 93.38 205 GLU A N 1
ATOM 1540 C CA . GLU A 1 205 ? -19.391 2.178 -7.059 1 93.38 205 GLU A CA 1
ATOM 1541 C C . GLU A 1 205 ? -18.453 1.336 -6.195 1 93.38 205 GLU A C 1
ATOM 1543 O O . GLU A 1 205 ? -17.531 0.701 -6.707 1 93.38 205 GLU A O 1
ATOM 1548 N N . THR A 1 206 ? -18.688 1.306 -4.91 1 94.12 206 THR A N 1
ATOM 1549 C CA . THR A 1 206 ? -17.906 0.439 -4.047 1 94.12 206 THR A CA 1
ATOM 1550 C C . THR A 1 206 ? -18.719 -0.771 -3.6 1 94.12 206 THR A C 1
ATOM 1552 O O . THR A 1 206 ? -18.344 -1.462 -2.65 1 94.12 206 THR A O 1
ATOM 1555 N N . GLY A 1 207 ? -19.812 -1.022 -4.234 1 92.5 207 GLY A N 1
ATOM 1556 C CA . GLY A 1 207 ? -20.625 -2.174 -3.895 1 92.5 207 GLY A CA 1
ATOM 1557 C C . GLY A 1 207 ? -21.438 -1.983 -2.619 1 92.5 207 GLY A C 1
ATOM 1558 O O . GLY A 1 207 ? -21.703 -2.949 -1.905 1 92.5 207 GLY A O 1
ATOM 1559 N N . GLY A 1 208 ? -21.766 -0.733 -2.23 1 93.38 208 GLY A N 1
ATOM 1560 C CA . GLY A 1 208 ? -22.562 -0.451 -1.056 1 93.38 208 GLY A CA 1
ATOM 1561 C C . GLY A 1 208 ? -21.766 -0.441 0.232 1 93.38 208 GLY A C 1
ATOM 1562 O O . GLY A 1 208 ? -22.234 -0.921 1.266 1 93.38 208 GLY A O 1
ATOM 1563 N N . MET A 1 209 ? -20.578 -0.015 0.32 1 93.69 209 MET A N 1
ATOM 1564 C CA . MET A 1 209 ? -19.609 -0.115 1.419 1 93.69 209 MET A CA 1
ATOM 1565 C C . MET A 1 209 ? -20.172 0.525 2.686 1 93.69 209 MET A C 1
ATOM 1567 O O . MET A 1 209 ? -20.156 -0.086 3.756 1 93.69 209 MET A O 1
ATOM 1571 N N . TYR A 1 210 ? -20.594 1.716 2.777 1 95.25 210 TYR A N 1
ATOM 1572 C CA . TYR A 1 210 ? -21.172 2.432 3.916 1 95.25 210 TYR A CA 1
ATOM 1573 C C . TYR A 1 210 ? -22.516 3.053 3.555 1 95.25 210 TYR A C 1
ATOM 1575 O O . TYR A 1 210 ? -22.562 4.141 2.977 1 95.25 210 TYR A O 1
ATOM 1583 N N . PRO A 1 211 ? -23.562 2.451 3.967 1 94.75 211 PRO A N 1
ATOM 1584 C CA . PRO A 1 211 ? -24.875 3.025 3.646 1 94.75 211 PRO A CA 1
ATOM 1585 C C . PRO A 1 211 ? -25.047 4.438 4.207 1 94.75 211 PRO A C 1
ATOM 1587 O O . PRO A 1 211 ? -25.828 5.227 3.662 1 94.75 211 PRO A O 1
ATOM 1590 N N . GLU A 1 212 ? -24.328 4.762 5.262 1 94.31 212 GLU A N 1
ATOM 1591 C CA . GLU A 1 212 ? -24.391 6.082 5.883 1 94.31 212 GLU A CA 1
ATOM 1592 C C . GLU A 1 212 ? -24.031 7.184 4.887 1 94.31 212 GLU A C 1
ATOM 1594 O O . GLU A 1 212 ? -24.406 8.344 5.074 1 94.31 212 GLU A O 1
ATOM 1599 N N . LEU A 1 213 ? -23.25 6.809 3.898 1 95.88 213 LEU A N 1
ATOM 1600 C CA . LEU A 1 213 ? -22.906 7.781 2.867 1 95.88 213 LEU A CA 1
ATOM 1601 C C . LEU A 1 213 ? -24.172 8.367 2.23 1 95.88 213 LEU A C 1
ATOM 1603 O O . LEU A 1 213 ? -24.203 9.539 1.858 1 95.88 213 LEU A O 1
ATOM 1607 N N . VAL A 1 214 ? -25.219 7.559 2.191 1 94.62 214 VAL A N 1
ATOM 1608 C CA . VAL A 1 214 ? -26.406 8.039 1.493 1 94.62 214 VAL A CA 1
ATOM 1609 C C . VAL A 1 214 ? -27.547 8.203 2.482 1 94.62 214 VAL A C 1
ATOM 1611 O O . VAL A 1 214 ? -28.547 8.875 2.186 1 94.62 214 VAL A O 1
ATOM 1614 N N . THR A 1 215 ? -27.438 7.668 3.707 1 92.88 215 THR A N 1
ATOM 1615 C CA . THR A 1 215 ? -28.547 7.703 4.641 1 92.88 215 THR A CA 1
ATOM 1616 C C . THR A 1 215 ? -28.297 8.711 5.754 1 92.88 215 THR A C 1
ATOM 1618 O O . THR A 1 215 ? -29.219 9.094 6.477 1 92.88 215 THR A O 1
ATOM 1621 N N . ARG A 1 216 ? -27.047 9.125 5.941 1 93.5 216 ARG A N 1
ATOM 1622 C CA . ARG A 1 216 ? -26.688 10.023 7.031 1 93.5 216 ARG A CA 1
ATOM 1623 C C . ARG A 1 216 ? -26.031 11.297 6.5 1 93.5 216 ARG A C 1
ATOM 1625 O O . ARG A 1 216 ? -24.828 11.492 6.668 1 93.5 216 ARG A O 1
ATOM 1632 N N . SER A 1 217 ? -26.812 12.219 6.035 1 92.19 217 SER A N 1
ATOM 1633 C CA . SER A 1 217 ? -26.297 13.461 5.461 1 92.19 217 SER A CA 1
ATOM 1634 C C . SER A 1 217 ? -25.766 14.391 6.539 1 92.19 217 SER A C 1
ATOM 1636 O O . SER A 1 217 ? -25.078 15.375 6.238 1 92.19 217 SER A O 1
ATOM 1638 N N . ASP A 1 218 ? -26.078 14.031 7.816 1 92.88 218 ASP A N 1
ATOM 1639 C CA . ASP A 1 218 ? -25.609 14.844 8.93 1 92.88 218 ASP A CA 1
ATOM 1640 C C . ASP A 1 218 ? -24.125 14.578 9.211 1 92.88 218 ASP A C 1
ATOM 1642 O O . ASP A 1 218 ? -23.453 15.383 9.867 1 92.88 218 ASP A O 1
ATOM 1646 N N . LEU A 1 219 ? -23.625 13.414 8.812 1 95.94 219 LEU A N 1
ATOM 1647 C CA . LEU A 1 219 ? -22.203 13.102 8.945 1 95.94 219 LEU A CA 1
ATOM 1648 C C . LEU A 1 219 ? -21.422 13.594 7.738 1 95.94 219 LEU A C 1
ATOM 1650 O O . LEU A 1 219 ? -21.594 13.086 6.629 1 95.94 219 LEU A O 1
ATOM 1654 N N . GLU A 1 220 ? -20.516 14.477 7.953 1 97.5 220 GLU A N 1
ATOM 1655 C CA . GLU A 1 220 ? -19.859 15.141 6.824 1 97.5 220 GLU A CA 1
ATOM 1656 C C . GLU A 1 220 ? -18.453 14.602 6.602 1 97.5 220 GLU A C 1
ATOM 1658 O O . GLU A 1 220 ? -17.828 14.875 5.574 1 97.5 220 GLU A O 1
ATOM 1663 N N . VAL A 1 221 ? -17.922 13.82 7.516 1 98.19 221 VAL A N 1
ATOM 1664 C CA . VAL A 1 221 ? -16.547 13.352 7.434 1 98.19 221 VAL A CA 1
ATOM 1665 C C . VAL A 1 221 ? -16.531 11.852 7.16 1 98.19 221 VAL A C 1
ATOM 1667 O O . VAL A 1 221 ? -17.266 11.086 7.797 1 98.19 221 VAL A O 1
ATOM 1670 N N . PHE A 1 222 ? -15.766 11.492 6.184 1 98.06 222 PHE A N 1
ATOM 1671 C CA . PHE A 1 222 ? -15.633 10.117 5.734 1 98.06 222 PHE A CA 1
ATOM 1672 C C . PHE A 1 222 ? -14.188 9.648 5.855 1 98.06 222 PHE A C 1
ATOM 1674 O O . PHE A 1 222 ? -13.266 10.312 5.379 1 98.06 222 PHE A O 1
ATOM 1681 N N . LEU A 1 223 ? -13.961 8.531 6.555 1 97.94 223 LEU A N 1
ATOM 1682 C CA . LEU A 1 223 ? -12.672 7.859 6.629 1 97.94 223 LEU A CA 1
ATOM 1683 C C . LEU A 1 223 ? -12.594 6.719 5.621 1 97.94 223 LEU A C 1
ATOM 1685 O O . LEU A 1 223 ? -12.898 5.57 5.953 1 97.94 223 LEU A O 1
ATOM 1689 N N . PRO A 1 224 ? -12.164 6.98 4.379 1 96.62 224 PRO A N 1
ATOM 1690 C CA . PRO A 1 224 ? -12.141 5.934 3.355 1 96.62 224 PRO A CA 1
ATOM 1691 C C . PRO A 1 224 ? -11.07 4.871 3.623 1 96.62 224 PRO A C 1
ATOM 1693 O O . PRO A 1 224 ? -9.984 5.191 4.105 1 96.62 224 PRO A O 1
ATOM 1696 N N . PRO A 1 225 ? -11.328 3.6 3.35 1 95.81 225 PRO A N 1
ATOM 1697 C CA . PRO A 1 225 ? -10.352 2.529 3.541 1 95.81 225 PRO A CA 1
ATOM 1698 C C . PRO A 1 225 ? -9.312 2.475 2.424 1 95.81 225 PRO A C 1
ATOM 1700 O O . PRO A 1 225 ? -9.203 1.467 1.72 1 95.81 225 PRO A O 1
ATOM 1703 N N . ILE A 1 226 ? -8.539 3.521 2.287 1 94.62 226 ILE A N 1
ATOM 1704 C CA . ILE A 1 226 ? -7.496 3.635 1.275 1 94.62 226 ILE A CA 1
ATOM 1705 C C . ILE A 1 226 ? -6.148 3.865 1.952 1 94.62 226 ILE A C 1
ATOM 1707 O O . ILE A 1 226 ? -6.082 4.078 3.166 1 94.62 226 ILE A O 1
ATOM 1711 N N . GLY A 1 227 ? -5.098 3.725 1.17 1 92.56 227 GLY A N 1
ATOM 1712 C CA . GLY A 1 227 ? -3.771 4.004 1.694 1 92.56 227 GLY A CA 1
ATOM 1713 C C . GLY A 1 227 ? -3.549 5.469 2.008 1 92.56 227 GLY A C 1
ATOM 1714 O O . GLY A 1 227 ? -4.184 6.34 1.412 1 92.56 227 GLY A O 1
ATOM 1715 N N . GLY A 1 228 ? -2.689 5.773 2.912 1 94.38 228 GLY A N 1
ATOM 1716 C CA . GLY A 1 228 ? -2.359 7.133 3.309 1 94.38 228 GLY A CA 1
ATOM 1717 C C . GLY A 1 228 ? -1.126 7.672 2.609 1 94.38 228 GLY A C 1
ATOM 1718 O O . GLY A 1 228 ? -0.91 7.406 1.425 1 94.38 228 GLY A O 1
ATOM 1719 N N . GLN A 1 229 ? -0.454 8.555 3.305 1 96.75 229 GLN A N 1
ATOM 1720 C CA . GLN A 1 229 ? 0.777 9.172 2.822 1 96.75 229 GLN A CA 1
ATOM 1721 C C . GLN A 1 229 ? 1.882 9.094 3.871 1 96.75 229 GLN A C 1
ATOM 1723 O O . GLN A 1 229 ? 1.602 9.016 5.07 1 96.75 229 GLN A O 1
ATOM 1728 N N . THR A 1 230 ? 3.039 9.055 3.4 1 98.12 230 THR A N 1
ATOM 1729 C CA . THR A 1 230 ? 4.211 9.188 4.262 1 98.12 230 THR A CA 1
ATOM 1730 C C . THR A 1 230 ? 5.129 10.297 3.768 1 98.12 230 THR A C 1
ATOM 1732 O O . THR A 1 230 ? 5.438 10.375 2.576 1 98.12 230 THR A O 1
ATOM 1735 N N . LEU A 1 231 ? 5.512 11.141 4.664 1 98.69 231 LEU A N 1
ATOM 1736 C CA . LEU A 1 231 ? 6.379 12.266 4.328 1 98.69 231 LEU A CA 1
ATOM 1737 C C . LEU A 1 231 ? 7.773 12.07 4.918 1 98.69 231 LEU A C 1
ATOM 1739 O O . LEU A 1 231 ? 7.918 11.547 6.023 1 98.69 231 LEU A O 1
ATOM 1743 N N . TYR A 1 232 ? 8.758 12.461 4.195 1 98.69 232 TYR A N 1
ATOM 1744 C CA . TYR A 1 232 ? 10.148 12.516 4.641 1 98.69 232 TYR A CA 1
ATOM 1745 C C . TYR A 1 232 ? 10.703 13.938 4.527 1 98.69 232 TYR A C 1
ATOM 1747 O O . TYR A 1 232 ? 10.758 14.5 3.432 1 98.69 232 TYR A O 1
ATOM 1755 N N . VAL A 1 233 ? 11.078 14.453 5.605 1 98.81 233 VAL A N 1
ATOM 1756 C CA . VAL A 1 233 ? 11.594 15.82 5.641 1 98.81 233 VAL A CA 1
ATOM 1757 C C . VAL A 1 233 ? 13.094 15.797 5.938 1 98.81 233 VAL A C 1
ATOM 1759 O O . VAL A 1 233 ? 13.531 15.18 6.906 1 98.81 233 VAL A O 1
ATOM 1762 N N . PHE A 1 234 ? 13.852 16.422 5.105 1 98.75 234 PHE A N 1
ATOM 1763 C CA . PHE A 1 234 ? 15.281 16.625 5.289 1 98.75 234 PHE A CA 1
ATOM 1764 C C . PHE A 1 234 ? 15.562 18.031 5.801 1 98.75 234 PHE A C 1
ATOM 1766 O O . PHE A 1 234 ? 15.32 19.016 5.098 1 98.75 234 PHE A O 1
ATOM 1773 N N . GLY A 1 235 ? 16.078 18.141 7.027 1 98.25 235 GLY A N 1
ATOM 1774 C CA . GLY A 1 235 ? 16.281 19.438 7.641 1 98.25 235 GLY A CA 1
ATOM 1775 C C . GLY A 1 235 ? 15.219 19.781 8.672 1 98.25 235 GLY A C 1
ATOM 1776 O O . GLY A 1 235 ? 14.562 18.891 9.211 1 98.25 235 GLY A O 1
ATOM 1777 N N . ASP A 1 236 ? 15.102 21.047 9 1 97.31 236 ASP A N 1
ATOM 1778 C CA . ASP A 1 236 ? 14.203 21.531 10.047 1 97.31 236 ASP A CA 1
ATOM 1779 C C . ASP A 1 236 ? 12.766 21.625 9.531 1 97.31 236 ASP A C 1
ATOM 1781 O O . ASP A 1 236 ? 12.477 22.391 8.609 1 97.31 236 ASP A O 1
ATOM 1785 N N . LEU A 1 237 ? 11.906 20.859 10.117 1 97.31 237 LEU A N 1
ATOM 1786 C CA . LEU A 1 237 ? 10.5 20.781 9.734 1 97.31 237 LEU A CA 1
ATOM 1787 C C . LEU A 1 237 ? 9.852 22.156 9.75 1 97.31 237 LEU A C 1
ATOM 1789 O O . LEU A 1 237 ? 8.977 22.438 8.93 1 97.31 237 LEU A O 1
ATOM 1793 N N . ARG A 1 238 ? 10.25 23.094 10.57 1 95.94 238 ARG A N 1
ATOM 1794 C CA . ARG A 1 238 ? 9.672 24.422 10.727 1 95.94 238 ARG A CA 1
ATOM 1795 C C . ARG A 1 238 ? 9.938 25.281 9.5 1 95.94 238 ARG A C 1
ATOM 1797 O O . ARG A 1 238 ? 9.203 26.25 9.234 1 95.94 238 ARG A O 1
ATOM 1804 N N . HIS A 1 239 ? 10.953 24.906 8.766 1 98 239 HIS A N 1
ATOM 1805 C CA . HIS A 1 239 ? 11.359 25.703 7.605 1 98 239 HIS A CA 1
ATOM 1806 C C . HIS A 1 239 ? 10.383 25.5 6.449 1 98 239 HIS A C 1
ATOM 1808 O O . HIS A 1 239 ? 10.344 26.312 5.52 1 98 239 HIS A O 1
ATOM 1814 N N . LEU A 1 240 ? 9.555 24.469 6.508 1 98.62 240 LEU A N 1
ATOM 1815 C CA . LEU A 1 240 ? 8.617 24.203 5.422 1 98.62 240 LEU A CA 1
ATOM 1816 C C . LEU A 1 240 ? 7.602 25.328 5.281 1 98.62 240 LEU A C 1
ATOM 1818 O O . LEU A 1 240 ? 7.137 25.609 4.176 1 98.62 240 LEU A O 1
ATOM 1822 N N . ALA A 1 241 ? 7.277 25.984 6.363 1 98.25 241 ALA A N 1
ATOM 1823 C CA . ALA A 1 241 ? 6.242 27.016 6.363 1 98.25 241 ALA A CA 1
ATOM 1824 C C . ALA A 1 241 ? 6.844 28.406 6.113 1 98.25 241 ALA A C 1
ATOM 1826 O O . ALA A 1 241 ? 6.121 29.391 6.039 1 98.25 241 ALA A O 1
ATOM 1827 N N . ASP A 1 242 ? 8.195 28.516 6.004 1 98.19 242 ASP A N 1
ATOM 1828 C CA . ASP A 1 242 ? 8.898 29.766 5.781 1 98.19 242 ASP A CA 1
ATOM 1829 C C . ASP A 1 242 ? 9.25 29.953 4.309 1 98.19 242 ASP A C 1
ATOM 1831 O O . ASP A 1 242 ? 10.203 29.344 3.816 1 98.19 242 ASP A O 1
ATOM 1835 N N . PRO A 1 243 ? 8.555 30.812 3.621 1 97.69 243 PRO A N 1
ATOM 1836 C CA . PRO A 1 243 ? 8.789 30.953 2.182 1 97.69 243 PRO A CA 1
ATOM 1837 C C . PRO A 1 243 ? 10.156 31.547 1.859 1 97.69 243 PRO A C 1
ATOM 1839 O O . PRO A 1 243 ? 10.562 31.578 0.694 1 97.69 243 PRO A O 1
ATOM 1842 N N . THR A 1 244 ? 10.883 32 2.852 1 98.12 244 THR A N 1
ATOM 1843 C CA . THR A 1 244 ? 12.203 32.562 2.617 1 98.12 244 THR A CA 1
ATOM 1844 C C . THR A 1 244 ? 13.266 31.469 2.617 1 98.12 244 THR A C 1
ATOM 1846 O O . THR A 1 244 ? 14.398 31.703 2.184 1 98.12 244 THR A O 1
ATOM 1849 N N . VAL A 1 245 ? 12.93 30.328 3.094 1 98.62 245 VAL A N 1
ATOM 1850 C CA . VAL A 1 245 ? 13.844 29.188 3.084 1 98.62 245 VAL A CA 1
ATOM 1851 C C . VAL A 1 245 ? 13.609 28.344 1.83 1 98.62 245 VAL A C 1
ATOM 1853 O O . VAL A 1 245 ? 12.469 28 1.517 1 98.62 245 VAL A O 1
ATOM 1856 N N . THR A 1 246 ? 14.695 28.016 1.076 1 98.81 246 THR A N 1
ATOM 1857 C CA . THR A 1 246 ? 14.562 27.266 -0.165 1 98.81 246 THR A CA 1
ATOM 1858 C C . THR A 1 246 ? 14.023 25.859 0.106 1 98.81 246 THR A C 1
ATOM 1860 O O . THR A 1 246 ? 14.602 25.109 0.888 1 98.81 246 THR A O 1
ATOM 1863 N N . LEU A 1 247 ? 12.922 25.562 -0.479 1 98.94 247 LEU A N 1
ATOM 1864 C CA . LEU A 1 247 ? 12.305 24.234 -0.372 1 98.94 247 LEU A CA 1
ATOM 1865 C C . LEU A 1 247 ? 12.477 23.453 -1.666 1 98.94 247 LEU A C 1
ATOM 1867 O O . LEU A 1 247 ? 12.078 23.922 -2.738 1 98.94 247 LEU A O 1
ATOM 1871 N N . THR A 1 248 ? 13.125 22.297 -1.605 1 98.88 248 THR A N 1
ATOM 1872 C CA . THR A 1 248 ? 13.141 21.281 -2.66 1 98.88 248 THR A CA 1
ATOM 1873 C C . THR A 1 248 ? 12.172 20.156 -2.34 1 98.88 248 THR A C 1
ATOM 1875 O O . THR A 1 248 ? 12.266 19.531 -1.284 1 98.88 248 THR A O 1
ATOM 1878 N N . ALA A 1 249 ? 11.219 19.938 -3.268 1 98.88 249 ALA A N 1
ATOM 1879 C CA . ALA A 1 249 ? 10.156 19 -2.889 1 98.88 249 ALA A CA 1
ATOM 1880 C C . ALA A 1 249 ? 9.781 18.094 -4.059 1 98.88 249 ALA A C 1
ATOM 1882 O O . ALA A 1 249 ? 9.914 18.484 -5.223 1 98.88 249 ALA A O 1
ATOM 1883 N N . ARG A 1 250 ? 9.305 16.922 -3.738 1 98.56 250 ARG A N 1
ATOM 1884 C CA . ARG A 1 250 ? 8.68 16 -4.684 1 98.56 250 ARG A CA 1
ATOM 1885 C C . ARG A 1 250 ? 7.465 15.328 -4.07 1 98.56 250 ARG A C 1
ATOM 1887 O O . ARG A 1 250 ? 7.496 14.914 -2.906 1 98.56 250 ARG A O 1
ATOM 1894 N N . VAL A 1 251 ? 6.426 15.289 -4.812 1 97.81 251 VAL A N 1
ATOM 1895 C CA . VAL A 1 251 ? 5.285 14.414 -4.543 1 97.81 251 VAL A CA 1
ATOM 1896 C C . VAL A 1 251 ? 5.379 13.164 -5.402 1 97.81 251 VAL A C 1
ATOM 1898 O O . VAL A 1 251 ? 5.496 13.25 -6.629 1 97.81 251 VAL A O 1
ATOM 1901 N N . HIS A 1 252 ? 5.391 12.031 -4.773 1 97.69 252 HIS A N 1
ATOM 1902 C CA . HIS A 1 252 ? 5.629 10.758 -5.445 1 97.69 252 HIS A CA 1
ATOM 1903 C C . HIS A 1 252 ? 4.484 9.773 -5.188 1 97.69 252 HIS A C 1
ATOM 1905 O O . HIS A 1 252 ? 4.078 9.578 -4.039 1 97.69 252 HIS A O 1
ATOM 1911 N N . ASP A 1 253 ? 3.895 9.227 -6.211 1 96.62 253 ASP A N 1
ATOM 1912 C CA . ASP A 1 253 ? 2.9 8.164 -6.086 1 96.62 253 ASP A CA 1
ATOM 1913 C C . ASP A 1 253 ? 3.555 6.789 -6.133 1 96.62 253 ASP A C 1
ATOM 1915 O O . ASP A 1 253 ? 4.43 6.539 -6.965 1 96.62 253 ASP A O 1
ATOM 1919 N N . GLU A 1 254 ? 3.131 5.961 -5.336 1 96.44 254 GLU A N 1
ATOM 1920 C CA . GLU A 1 254 ? 3.719 4.652 -5.066 1 96.44 254 GLU A CA 1
ATOM 1921 C C . GLU A 1 254 ? 3.783 3.805 -6.336 1 96.44 254 GLU A C 1
ATOM 1923 O O . GLU A 1 254 ? 2.842 3.797 -7.133 1 96.44 254 GLU A O 1
ATOM 1928 N N . CYS A 1 255 ? 4.879 3.109 -6.48 1 96.25 255 CYS A N 1
ATOM 1929 C CA . CYS A 1 255 ? 5.082 2.062 -7.473 1 96.25 255 CYS A CA 1
ATOM 1930 C C . CYS A 1 255 ? 5.879 0.903 -6.891 1 96.25 255 CYS A C 1
ATOM 1932 O O . CYS A 1 255 ? 7.109 0.902 -6.945 1 96.25 255 CYS A O 1
ATOM 1934 N N . ASN A 1 256 ? 5.199 -0.062 -6.449 1 95.25 256 ASN A N 1
ATOM 1935 C CA . ASN A 1 256 ? 5.859 -1.197 -5.812 1 95.25 256 ASN A CA 1
ATOM 1936 C C . ASN A 1 256 ? 6.879 -1.845 -6.742 1 95.25 256 ASN A C 1
ATOM 1938 O O . ASN A 1 256 ? 7.992 -2.172 -6.324 1 95.25 256 ASN A O 1
ATOM 1942 N N . GLY A 1 257 ? 6.535 -2.031 -7.977 1 95.81 257 GLY A N 1
ATOM 1943 C CA . GLY A 1 257 ? 7.41 -2.672 -8.945 1 95.81 257 GLY A CA 1
ATOM 1944 C C . GLY A 1 257 ? 8.734 -1.951 -9.117 1 95.81 257 GLY A C 1
ATOM 1945 O O . GLY A 1 257 ? 9.781 -2.59 -9.227 1 95.81 257 GLY A O 1
ATOM 1946 N N . SER A 1 258 ? 8.695 -0.639 -9.102 1 96.12 258 SER A N 1
ATOM 1947 C CA . SER A 1 258 ? 9.906 0.145 -9.328 1 96.12 258 SER A CA 1
ATOM 1948 C C . SER A 1 258 ? 10.547 0.56 -8.016 1 96.12 258 SER A C 1
ATOM 1950 O O . SER A 1 258 ? 11.734 0.302 -7.785 1 96.12 258 SER A O 1
ATOM 1952 N N . ASP A 1 259 ? 9.797 1.083 -7.105 1 97.44 259 ASP A N 1
ATOM 1953 C CA . ASP A 1 259 ? 10.336 1.652 -5.875 1 97.44 259 ASP A CA 1
ATOM 1954 C C . ASP A 1 259 ? 10.969 0.571 -5.004 1 97.44 259 ASP A C 1
ATOM 1956 O O . ASP A 1 259 ? 11.977 0.815 -4.336 1 97.44 259 ASP A O 1
ATOM 1960 N N . VAL A 1 260 ? 10.344 -0.623 -4.977 1 97.69 260 VAL A N 1
ATOM 1961 C CA . VAL A 1 260 ? 10.82 -1.695 -4.105 1 97.69 260 VAL A CA 1
ATOM 1962 C C . VAL A 1 260 ? 11.727 -2.639 -4.898 1 97.69 260 VAL A C 1
ATOM 1964 O O . VAL A 1 260 ? 12.805 -3.008 -4.43 1 97.69 260 VAL A O 1
ATOM 1967 N N . PHE A 1 261 ? 11.32 -2.963 -6.195 1 97.69 261 PHE A N 1
ATOM 1968 C CA . PHE A 1 261 ? 11.961 -4.082 -6.879 1 97.69 261 PHE A CA 1
ATOM 1969 C C . PHE A 1 261 ? 12.773 -3.594 -8.07 1 97.69 261 PHE A C 1
ATOM 1971 O O . PHE A 1 261 ? 13.453 -4.383 -8.727 1 97.69 261 PHE A O 1
ATOM 1978 N N . GLY A 1 262 ? 12.695 -2.316 -8.406 1 95.81 262 GLY A N 1
ATOM 1979 C CA . GLY A 1 262 ? 13.562 -1.751 -9.43 1 95.81 262 GLY A CA 1
ATOM 1980 C C . GLY A 1 262 ? 13.18 -2.174 -10.836 1 95.81 262 GLY A C 1
ATOM 1981 O O . GLY A 1 262 ? 14.047 -2.312 -11.703 1 95.81 262 GLY A O 1
ATOM 1982 N N . SER A 1 263 ? 11.914 -2.432 -11.008 1 92.75 263 SER A N 1
ATOM 1983 C CA . SER A 1 263 ? 11.469 -2.734 -12.359 1 92.75 263 SER A CA 1
ATOM 1984 C C . SER A 1 263 ? 11.875 -1.634 -13.336 1 92.75 263 SER A C 1
ATOM 1986 O O . SER A 1 263 ? 11.805 -0.448 -13.008 1 92.75 263 SER A O 1
ATOM 1988 N N . ASP A 1 264 ? 12.273 -2.004 -14.539 1 86.19 264 ASP A N 1
ATOM 1989 C CA . ASP A 1 264 ? 12.828 -1.033 -15.477 1 86.19 264 ASP A CA 1
ATOM 1990 C C . ASP A 1 264 ? 11.781 -0.594 -16.5 1 86.19 264 ASP A C 1
ATOM 1992 O O . ASP A 1 264 ? 12.109 0.056 -17.484 1 86.19 264 ASP A O 1
ATOM 1996 N N . ILE A 1 265 ? 10.586 -0.948 -16.266 1 84.62 265 ILE A N 1
ATOM 1997 C CA . ILE A 1 265 ? 9.516 -0.605 -17.219 1 84.62 265 ILE A CA 1
ATOM 1998 C C . ILE A 1 265 ? 9.07 0.835 -16.969 1 84.62 265 ILE A C 1
ATOM 2000 O O . ILE A 1 265 ? 8.414 1.435 -17.828 1 84.62 265 ILE A O 1
ATOM 2004 N N . CYS A 1 266 ? 9.422 1.364 -15.781 1 86.75 266 CYS A N 1
ATOM 2005 C CA . CYS A 1 266 ? 9.031 2.74 -15.492 1 86.75 266 CYS A CA 1
ATOM 2006 C C . CYS A 1 266 ? 10.156 3.49 -14.797 1 86.75 266 CYS A C 1
ATOM 2008 O O . CYS A 1 266 ? 11.195 2.904 -14.469 1 86.75 266 CYS A O 1
ATOM 2010 N N . THR A 1 267 ? 10 4.746 -14.633 1 90.44 267 THR A N 1
ATOM 2011 C CA . THR A 1 267 ? 11.062 5.605 -14.125 1 90.44 267 THR A CA 1
ATOM 2012 C C . THR A 1 267 ? 10.797 5.988 -12.672 1 90.44 267 THR A C 1
ATOM 2014 O O . THR A 1 267 ? 11.422 6.91 -12.148 1 90.44 267 THR A O 1
ATOM 2017 N N . CYS A 1 268 ? 9.93 5.316 -12 1 95 268 CYS A N 1
ATOM 2018 C CA . CYS A 1 268 ? 9.477 5.77 -10.688 1 95 268 CYS A CA 1
ATOM 2019 C C . CYS A 1 268 ? 10.633 5.785 -9.688 1 95 268 CYS A C 1
ATOM 2021 O O . CYS A 1 268 ? 10.883 6.805 -9.039 1 95 268 CYS A O 1
ATOM 2023 N N . ARG A 1 269 ? 11.422 4.719 -9.586 1 96.06 269 ARG A N 1
ATOM 2024 C CA . ARG A 1 269 ? 12.492 4.648 -8.602 1 96.06 269 ARG A CA 1
ATOM 2025 C C . ARG A 1 269 ? 13.609 5.637 -8.938 1 96.06 269 ARG A C 1
ATOM 2027 O O . ARG A 1 269 ? 14.062 6.383 -8.07 1 96.06 269 ARG A O 1
ATOM 2034 N N . PRO A 1 270 ? 14.078 5.695 -10.195 1 95.25 270 PRO A N 1
ATOM 2035 C CA . PRO A 1 270 ? 15.094 6.695 -10.531 1 95.25 270 PRO A CA 1
ATOM 2036 C C . PRO A 1 270 ? 14.656 8.117 -10.18 1 95.25 270 PRO A C 1
ATOM 2038 O O . PRO A 1 270 ? 15.453 8.898 -9.664 1 95.25 270 PRO A O 1
ATOM 2041 N N . TYR A 1 271 ? 13.398 8.445 -10.469 1 96.12 271 TYR A N 1
ATOM 2042 C CA . TYR A 1 271 ? 12.898 9.781 -10.148 1 96.12 271 TYR A CA 1
ATOM 2043 C C . TYR A 1 271 ? 12.891 10.008 -8.641 1 96.12 271 TYR A C 1
ATOM 2045 O O . TYR A 1 271 ? 13.266 11.078 -8.164 1 96.12 271 TYR A O 1
ATOM 2053 N N . LEU A 1 272 ? 12.398 9 -7.883 1 97.94 272 LEU A N 1
ATOM 2054 C CA . LEU A 1 272 ? 12.328 9.102 -6.43 1 97.94 272 LEU A CA 1
ATOM 2055 C C . LEU A 1 272 ? 13.711 9.328 -5.828 1 97.94 272 LEU A C 1
ATOM 2057 O O . LEU A 1 272 ? 13.891 10.227 -5 1 97.94 272 LEU A O 1
ATOM 2061 N N . THR A 1 273 ? 14.688 8.547 -6.219 1 97.44 273 THR A N 1
ATOM 2062 C CA . THR A 1 273 ? 16.016 8.625 -5.625 1 97.44 273 THR A CA 1
ATOM 2063 C C . THR A 1 273 ? 16.734 9.891 -6.078 1 97.44 273 THR A C 1
ATOM 2065 O O . THR A 1 273 ? 17.516 10.469 -5.324 1 97.44 273 THR A O 1
ATOM 2068 N N . HIS A 1 274 ? 16.469 10.289 -7.348 1 97.88 274 HIS A N 1
ATOM 2069 C CA . HIS A 1 274 ? 16.969 11.586 -7.789 1 97.88 274 HIS A CA 1
ATOM 2070 C C . HIS A 1 274 ? 16.406 12.719 -6.926 1 97.88 274 HIS A C 1
ATOM 2072 O O . HIS A 1 274 ? 17.156 13.609 -6.516 1 97.88 274 HIS A O 1
ATOM 2078 N N . ALA A 1 275 ? 15.148 12.672 -6.676 1 98.69 275 ALA A N 1
ATOM 2079 C CA . ALA A 1 275 ? 14.508 13.68 -5.844 1 98.69 275 ALA A CA 1
ATOM 2080 C C . ALA A 1 275 ? 15.102 13.695 -4.438 1 98.69 275 ALA A C 1
ATOM 2082 O O . ALA A 1 275 ? 15.289 14.758 -3.844 1 98.69 275 ALA A O 1
ATOM 2083 N N . ILE A 1 276 ? 15.352 12.523 -3.871 1 98.75 276 ILE A N 1
ATOM 2084 C CA . ILE A 1 276 ? 15.938 12.422 -2.539 1 98.75 276 ILE A CA 1
ATOM 2085 C C . ILE A 1 276 ? 17.312 13.078 -2.531 1 98.75 276 ILE A C 1
ATOM 2087 O O . ILE A 1 276 ? 17.641 13.828 -1.614 1 98.75 276 ILE A O 1
ATOM 2091 N N . GLU A 1 277 ? 18.125 12.797 -3.549 1 98.56 277 GLU A N 1
ATOM 2092 C CA . GLU A 1 277 ? 19.422 13.43 -3.672 1 98.56 277 GLU A CA 1
ATOM 2093 C C . GLU A 1 277 ? 19.312 14.945 -3.703 1 98.56 277 GLU A C 1
ATOM 2095 O O . GLU A 1 277 ? 20.031 15.648 -3 1 98.56 277 GLU A O 1
ATOM 2100 N N . GLU A 1 278 ? 18.375 15.461 -4.523 1 98.69 278 GLU A N 1
ATOM 2101 C CA . GLU A 1 278 ? 18.141 16.891 -4.625 1 98.69 278 GLU A CA 1
ATOM 2102 C C . GLU A 1 278 ? 17.703 17.484 -3.281 1 98.69 278 GLU A C 1
ATOM 2104 O O . GLU A 1 278 ? 18.125 18.578 -2.918 1 98.69 278 GLU A O 1
ATOM 2109 N N . CYS A 1 279 ? 16.844 16.797 -2.561 1 98.88 279 CYS A N 1
ATOM 2110 C CA . CYS A 1 279 ? 16.359 17.25 -1.26 1 98.88 279 CYS A CA 1
ATOM 2111 C C . CYS A 1 279 ? 17.5 17.344 -0.254 1 98.88 279 CYS A C 1
ATOM 2113 O O . CYS A 1 279 ? 17.594 18.297 0.508 1 98.88 279 CYS A O 1
ATOM 2115 N N . ILE A 1 280 ? 18.344 16.281 -0.247 1 98.75 280 ILE A N 1
ATOM 2116 C CA . ILE A 1 280 ? 19.484 16.266 0.656 1 98.75 280 ILE A CA 1
ATOM 2117 C C . ILE A 1 280 ? 20.391 17.453 0.357 1 98.75 280 ILE A C 1
ATOM 2119 O O . ILE A 1 280 ? 20.766 18.203 1.265 1 98.75 280 ILE A O 1
ATOM 2123 N N . GLN A 1 281 ? 20.734 17.656 -0.914 1 98.44 281 GLN A N 1
ATOM 2124 C CA . GLN A 1 281 ? 21.594 18.766 -1.325 1 98.44 281 GLN A CA 1
ATOM 2125 C C . GLN A 1 281 ? 20.984 20.109 -0.921 1 98.44 281 GLN A C 1
ATOM 2127 O O . GLN A 1 281 ? 21.688 20.969 -0.386 1 98.44 281 GLN A O 1
ATOM 2132 N N . GLY A 1 282 ? 19.703 20.281 -1.178 1 98.38 282 GLY A N 1
ATOM 2133 C CA . GLY A 1 282 ? 19.031 21.5 -0.79 1 98.38 282 GLY A CA 1
ATOM 2134 C C . GLY A 1 282 ? 19.078 21.766 0.704 1 98.38 282 GLY A C 1
ATOM 2135 O O . GLY A 1 282 ? 19.312 22.906 1.131 1 98.38 282 GLY A O 1
ATOM 2136 N N . ALA A 1 283 ? 18.812 20.781 1.447 1 98.69 283 ALA A N 1
ATOM 2137 C CA . ALA A 1 283 ? 18.844 20.922 2.902 1 98.69 283 ALA A CA 1
ATOM 2138 C C . ALA A 1 283 ? 20.25 21.25 3.393 1 98.69 283 ALA A C 1
ATOM 2140 O O . ALA A 1 283 ? 20.422 22.062 4.312 1 98.69 283 ALA A O 1
ATOM 2141 N N . GLN A 1 284 ? 21.281 20.609 2.838 1 98.38 284 GLN A N 1
ATOM 2142 C CA . GLN A 1 284 ? 22.672 20.875 3.203 1 98.38 284 GLN A CA 1
ATOM 2143 C C . GLN A 1 284 ? 23.047 22.328 2.91 1 98.38 284 GLN A C 1
ATOM 2145 O O . GLN A 1 284 ? 23.859 22.922 3.621 1 98.38 284 GLN A O 1
ATOM 2150 N N . ASP A 1 285 ? 22.5 22.906 1.901 1 97.88 285 ASP A N 1
ATOM 2151 C CA . ASP A 1 285 ? 22.797 24.281 1.479 1 97.88 285 ASP A CA 1
ATOM 2152 C C . ASP A 1 285 ? 21.984 25.281 2.299 1 97.88 285 ASP A C 1
ATOM 2154 O O . ASP A 1 285 ? 21.891 26.469 1.934 1 97.88 285 ASP A O 1
ATOM 2158 N N . GLY A 1 286 ? 21.344 24.859 3.318 1 97.62 286 GLY A N 1
ATOM 2159 C CA . GLY A 1 286 ? 20.656 25.75 4.23 1 97.62 286 GLY A CA 1
ATOM 2160 C C . GLY A 1 286 ? 19.156 25.766 4.035 1 97.62 286 GLY A C 1
ATOM 2161 O O . GLY A 1 286 ? 18.438 26.438 4.766 1 97.62 286 GLY A O 1
ATOM 2162 N N . GLY A 1 287 ? 18.656 25 3.072 1 98.75 287 GLY A N 1
ATOM 2163 C CA . GLY A 1 287 ? 17.234 24.875 2.85 1 98.75 287 GLY A CA 1
ATOM 2164 C C . GLY A 1 287 ? 16.609 23.703 3.57 1 98.75 287 GLY A C 1
ATOM 2165 O O . GLY A 1 287 ? 17.078 23.312 4.641 1 98.75 287 GLY A O 1
ATOM 2166 N N . VAL A 1 288 ? 15.453 23.25 3.037 1 98.81 288 VAL A N 1
ATOM 2167 C CA . VAL A 1 288 ? 14.727 22.094 3.549 1 98.81 288 VAL A CA 1
ATOM 2168 C C . VAL A 1 288 ? 14.227 21.234 2.383 1 98.81 288 VAL A C 1
ATOM 2170 O O . VAL A 1 288 ? 13.93 21.766 1.308 1 98.81 288 VAL A O 1
ATOM 2173 N N . GLY A 1 289 ? 14.289 19.891 2.516 1 98.88 289 GLY A N 1
ATOM 2174 C CA . GLY A 1 289 ? 13.805 18.938 1.527 1 98.88 289 GLY A CA 1
ATOM 2175 C C . GLY A 1 289 ? 12.555 18.203 1.974 1 98.88 289 GLY A C 1
ATOM 2176 O O . GLY A 1 289 ? 12.391 17.906 3.16 1 98.88 289 GLY A O 1
ATOM 2177 N N . LEU A 1 290 ? 11.648 17.891 0.983 1 98.94 290 LEU A N 1
ATOM 2178 C CA . LEU A 1 290 ? 10.414 17.172 1.296 1 98.94 290 LEU A CA 1
ATOM 2179 C C . LEU A 1 290 ? 10.086 16.141 0.22 1 98.94 290 LEU A C 1
ATOM 2181 O O . LEU A 1 290 ? 10.062 16.469 -0.969 1 98.94 290 LEU A O 1
ATOM 2185 N N . ILE A 1 291 ? 9.922 14.898 0.623 1 98.88 291 ILE A N 1
ATOM 2186 C CA . ILE A 1 291 ? 9.305 13.867 -0.202 1 98.88 291 ILE A CA 1
ATOM 2187 C C . ILE A 1 291 ? 7.922 13.523 0.351 1 98.88 291 ILE A C 1
ATOM 2189 O O . ILE A 1 291 ? 7.793 13.117 1.508 1 98.88 291 ILE A O 1
ATOM 2193 N N . ALA A 1 292 ? 6.91 13.727 -0.389 1 98.62 292 ALA A N 1
ATOM 2194 C CA . ALA A 1 292 ? 5.57 13.25 -0.061 1 98.62 292 ALA A CA 1
ATOM 2195 C C . ALA A 1 292 ? 5.219 12.008 -0.871 1 98.62 292 ALA A C 1
ATOM 2197 O O . ALA A 1 292 ? 5.055 12.078 -2.092 1 98.62 292 ALA A O 1
ATOM 2198 N N . TYR A 1 293 ? 5.113 10.867 -0.242 1 98.31 293 TYR A N 1
ATOM 2199 C CA . TYR A 1 293 ? 4.906 9.562 -0.863 1 98.31 293 TYR A CA 1
ATOM 2200 C C . TYR A 1 293 ? 3.475 9.086 -0.657 1 98.31 293 TYR A C 1
ATOM 2202 O O . TYR A 1 293 ? 3.086 8.734 0.459 1 98.31 293 TYR A O 1
ATOM 2210 N N . SER A 1 294 ? 2.65 9.016 -1.724 1 96.94 294 SER A N 1
ATOM 2211 C CA . SER A 1 294 ? 1.248 8.617 -1.648 1 96.94 294 SER A CA 1
ATOM 2212 C C . SER A 1 294 ? 1.07 7.148 -2.018 1 96.94 294 SER A C 1
ATOM 2214 O O . SER A 1 294 ? 1.677 6.668 -2.975 1 96.94 294 SER A O 1
ATOM 2216 N N . ARG A 1 295 ? 0.284 6.445 -1.237 1 94.81 295 ARG A N 1
ATOM 2217 C CA . ARG A 1 295 ? 0.037 5.027 -1.48 1 94.81 295 ARG A CA 1
ATOM 2218 C C . ARG A 1 295 ? -0.983 4.832 -2.598 1 94.81 295 ARG A C 1
ATOM 2220 O O . ARG A 1 295 ? -2.059 4.273 -2.373 1 94.81 295 ARG A O 1
ATOM 2227 N N . LYS A 1 296 ? -0.659 5.297 -3.754 1 93.94 296 LYS A N 1
ATOM 2228 C CA . LYS A 1 296 ? -1.531 5.25 -4.922 1 93.94 296 LYS A CA 1
ATOM 2229 C C . LYS A 1 296 ? -0.893 4.449 -6.055 1 93.94 296 LYS A C 1
ATOM 2231 O O . LYS A 1 296 ? -0.568 5 -7.105 1 93.94 296 LYS A O 1
ATOM 2236 N N . GLU A 1 297 ? -0.814 3.129 -5.82 1 92.06 297 GLU A N 1
ATOM 2237 C CA . GLU A 1 297 ? -0.164 2.203 -6.746 1 92.06 297 GLU A CA 1
ATOM 2238 C C . GLU A 1 297 ? -0.903 2.146 -8.078 1 92.06 297 GLU A C 1
ATOM 2240 O O . GLU A 1 297 ? -2.135 2.119 -8.109 1 92.06 297 GLU A O 1
ATOM 2245 N N . GLY A 1 298 ? -0.086 2.213 -9.25 1 88 298 GLY A N 1
ATOM 2246 C CA . GLY A 1 298 ? -0.653 2.002 -10.57 1 88 298 GLY A CA 1
ATOM 2247 C C . GLY A 1 298 ? -1.6 3.109 -11 1 88 298 GLY A C 1
ATOM 2248 O O . GLY A 1 298 ? -2.68 2.84 -11.531 1 88 298 GLY A O 1
ATOM 2249 N N . ARG A 1 299 ? -1.257 4.27 -10.609 1 85.19 299 ARG A N 1
ATOM 2250 C CA . ARG A 1 299 ? -2.125 5.406 -10.898 1 85.19 299 ARG A CA 1
ATOM 2251 C C . ARG A 1 299 ? -3.465 5.266 -10.18 1 85.19 299 ARG A C 1
ATOM 2253 O O . ARG A 1 299 ? -4.508 5.641 -10.719 1 85.19 299 ARG A O 1
ATOM 2260 N N . ALA A 1 300 ? -3.447 4.59 -9.062 1 89.75 300 ALA A N 1
ATOM 2261 C CA . ALA A 1 300 ? -4.59 4.297 -8.203 1 89.75 300 ALA A CA 1
ATOM 2262 C C . ALA A 1 300 ? -5.527 3.289 -8.859 1 89.75 300 ALA A C 1
ATOM 2264 O O . ALA A 1 300 ? -6.719 3.244 -8.539 1 89.75 300 ALA A O 1
ATOM 2265 N N . LEU A 1 301 ? -5.031 2.551 -9.852 1 91.88 301 LEU A N 1
ATOM 2266 C CA . LEU A 1 301 ? -5.797 1.49 -10.492 1 91.88 301 LEU A CA 1
ATOM 2267 C C . LEU A 1 301 ? -5.5 0.138 -9.852 1 91.88 301 LEU A C 1
ATOM 2269 O O . LEU A 1 301 ? -6.262 -0.816 -10.023 1 91.88 301 LEU A O 1
ATOM 2273 N N . GLY A 1 302 ? -4.324 0.029 -9.164 1 93.5 302 GLY A N 1
ATOM 2274 C CA . GLY A 1 302 ? -3.893 -1.23 -8.578 1 93.5 302 GLY A CA 1
ATOM 2275 C C . GLY A 1 302 ? -2.988 -2.037 -9.484 1 93.5 302 GLY A C 1
ATOM 2276 O O . GLY A 1 302 ? -2.93 -1.783 -10.695 1 93.5 302 GLY A O 1
ATOM 2277 N N . GLU A 1 303 ? -2.344 -3.043 -8.977 1 95.56 303 GLU A N 1
ATOM 2278 C CA . GLU A 1 303 ? -1.316 -3.781 -9.703 1 95.56 303 GLU A CA 1
ATOM 2279 C C . GLU A 1 303 ? -1.938 -4.77 -10.688 1 95.56 303 GLU A C 1
ATOM 2281 O O . GLU A 1 303 ? -1.379 -5.023 -11.758 1 95.56 303 GLU A O 1
ATOM 2286 N N . VAL A 1 304 ? -3.104 -5.34 -10.336 1 97.06 304 VAL A N 1
ATOM 2287 C CA . VAL A 1 304 ? -3.732 -6.266 -11.273 1 97.06 304 VAL A CA 1
ATOM 2288 C C . VAL A 1 304 ? -4.047 -5.543 -12.578 1 97.06 304 VAL A C 1
ATOM 2290 O O . VAL A 1 304 ? -3.648 -5.992 -13.656 1 97.06 304 VAL A O 1
ATOM 2293 N N . THR A 1 305 ? -4.684 -4.395 -12.492 1 95.25 305 THR A N 1
ATOM 2294 C CA . THR A 1 305 ? -4.992 -3.605 -13.68 1 95.25 305 THR A CA 1
ATOM 2295 C C . THR A 1 305 ? -3.711 -3.191 -14.398 1 95.25 305 THR A C 1
ATOM 2297 O O . THR A 1 305 ? -3.637 -3.246 -15.633 1 95.25 305 THR A O 1
ATOM 2300 N N . LYS A 1 306 ? -2.734 -2.791 -13.633 1 94.81 306 LYS A N 1
ATOM 2301 C CA . LYS A 1 306 ? -1.451 -2.375 -14.188 1 94.81 306 LYS A CA 1
ATOM 2302 C C . LYS A 1 306 ? -0.832 -3.484 -15.031 1 94.81 306 LYS A C 1
ATOM 2304 O O . LYS A 1 306 ? -0.36 -3.236 -16.141 1 94.81 306 LYS A O 1
ATOM 2309 N N . PHE A 1 307 ? -0.827 -4.691 -14.539 1 96.5 307 PHE A N 1
ATOM 2310 C CA . PHE A 1 307 ? -0.213 -5.805 -15.25 1 96.5 307 PHE A CA 1
ATOM 2311 C C . PHE A 1 307 ? -1.033 -6.18 -16.484 1 96.5 307 PHE A C 1
ATOM 2313 O O . PHE A 1 307 ? -0.477 -6.559 -17.516 1 96.5 307 PHE A O 1
ATOM 2320 N N . LEU A 1 308 ? -2.391 -6.109 -16.375 1 96.25 308 LEU A N 1
ATOM 2321 C CA . LEU A 1 308 ? -3.234 -6.32 -17.547 1 96.25 308 LEU A CA 1
ATOM 2322 C C . LEU A 1 308 ? -2.887 -5.332 -18.656 1 96.25 308 LEU A C 1
ATOM 2324 O O . LEU A 1 308 ? -2.752 -5.719 -19.828 1 96.25 308 LEU A O 1
ATOM 2328 N N . VAL A 1 309 ? -2.721 -4.07 -18.281 1 93.62 309 VAL A N 1
ATOM 2329 C CA . VAL A 1 309 ? -2.4 -3.01 -19.219 1 93.62 309 VAL A CA 1
ATOM 2330 C C . VAL A 1 309 ? -1.039 -3.277 -19.859 1 93.62 309 VAL A C 1
ATOM 2332 O O . VAL A 1 309 ? -0.867 -3.104 -21.078 1 93.62 309 VAL A O 1
ATOM 2335 N N . TYR A 1 310 ? -0.059 -3.725 -19.031 1 92.81 310 TYR A N 1
ATOM 2336 C CA . TYR A 1 310 ? 1.262 -4.039 -19.562 1 92.81 310 TYR A CA 1
ATOM 2337 C C . TYR A 1 310 ? 1.173 -5.113 -20.656 1 92.81 310 TYR A C 1
ATOM 2339 O O . TYR A 1 310 ? 1.779 -4.98 -21.719 1 92.81 310 TYR A O 1
ATOM 2347 N N . ASN A 1 311 ? 0.421 -6.164 -20.312 1 94.88 311 ASN A N 1
ATOM 2348 C CA . ASN A 1 311 ? 0.266 -7.246 -21.281 1 94.88 311 ASN A CA 1
ATOM 2349 C C . ASN A 1 311 ? -0.393 -6.758 -22.562 1 94.88 311 ASN A C 1
ATOM 2351 O O . ASN A 1 311 ? 0.058 -7.086 -23.656 1 94.88 311 ASN A O 1
ATOM 2355 N N . ALA A 1 312 ? -1.438 -5.961 -22.438 1 94.06 312 ALA A N 1
ATOM 2356 C CA . ALA A 1 312 ? -2.162 -5.434 -23.594 1 94.06 312 ALA A CA 1
ATOM 2357 C C . ALA A 1 312 ? -1.254 -4.562 -24.453 1 94.06 312 ALA A C 1
ATOM 2359 O O . ALA A 1 312 ? -1.287 -4.652 -25.688 1 94.06 312 ALA A O 1
ATOM 2360 N N . ARG A 1 313 ? -0.464 -3.717 -23.828 1 91.12 313 ARG A N 1
ATOM 2361 C CA . ARG A 1 313 ? 0.447 -2.826 -24.531 1 91.12 313 ARG A CA 1
ATOM 2362 C C . ARG A 1 313 ? 1.49 -3.619 -25.312 1 91.12 313 ARG A C 1
ATOM 2364 O O . ARG A 1 313 ? 1.762 -3.32 -26.484 1 91.12 313 ARG A O 1
ATOM 2371 N N . LYS A 1 314 ? 2.035 -4.605 -24.719 1 90.88 314 LYS A N 1
ATOM 2372 C CA . LYS A 1 314 ? 3.129 -5.367 -25.312 1 90.88 314 LYS A CA 1
ATOM 2373 C C . LYS A 1 314 ? 2.623 -6.254 -26.453 1 90.88 314 LYS A C 1
ATOM 2375 O O . LYS A 1 314 ? 3.365 -6.559 -27.391 1 90.88 314 LYS A O 1
ATOM 2380 N N . ARG A 1 315 ? 1.354 -6.613 -26.438 1 93.19 315 ARG A N 1
ATOM 2381 C CA . ARG A 1 315 ? 0.82 -7.551 -27.406 1 93.19 315 ARG A CA 1
ATOM 2382 C C . ARG A 1 315 ? 0.092 -6.82 -28.531 1 93.19 315 ARG A C 1
ATOM 2384 O O . ARG A 1 315 ? -0.239 -7.414 -29.562 1 93.19 315 ARG A O 1
ATOM 2391 N N . GLN A 1 316 ? -0.185 -5.617 -28.312 1 89.62 316 GLN A N 1
ATOM 2392 C CA . GLN A 1 316 ? -0.925 -4.879 -29.328 1 89.62 316 GLN A CA 1
ATOM 2393 C C . GLN A 1 316 ? -0.137 -4.805 -30.625 1 89.62 316 GLN A C 1
ATOM 2395 O O . GLN A 1 316 ? 1.069 -5.059 -30.656 1 89.62 316 GLN A O 1
ATOM 2400 N N . GLU A 1 317 ? -0.892 -4.473 -31.719 1 87.75 317 GLU A N 1
ATOM 2401 C CA . GLU A 1 317 ? -0.235 -4.305 -33 1 87.75 317 GLU A CA 1
ATOM 2402 C C . GLU A 1 317 ? 0.867 -3.252 -32.938 1 87.75 317 GLU A C 1
ATOM 2404 O O . GLU A 1 317 ? 0.639 -2.139 -32.469 1 87.75 317 GLU A O 1
ATOM 2409 N N . GLY A 1 318 ? 2.039 -3.613 -33.344 1 85.94 318 GLY A N 1
ATOM 2410 C CA . GLY A 1 318 ? 3.178 -2.711 -33.281 1 85.94 318 GLY A CA 1
ATOM 2411 C C . GLY A 1 318 ? 3.945 -2.781 -31.984 1 85.94 318 GLY A C 1
ATOM 2412 O O . GLY A 1 318 ? 5.043 -2.229 -31.875 1 85.94 318 GLY A O 1
ATOM 2413 N N . GLY A 1 319 ? 3.344 -3.465 -30.984 1 86.81 319 GLY A N 1
ATOM 2414 C CA . GLY A 1 319 ? 4.047 -3.654 -29.719 1 86.81 319 GLY A CA 1
ATOM 2415 C C . GLY A 1 319 ? 3.871 -2.492 -28.766 1 86.81 319 GLY A C 1
ATOM 2416 O O . GLY A 1 319 ? 2.873 -1.772 -28.828 1 86.81 319 GLY A O 1
ATOM 2417 N N . ASP A 1 320 ? 4.742 -2.428 -27.781 1 85.62 320 ASP A N 1
ATOM 2418 C CA . ASP A 1 320 ? 4.699 -1.392 -26.766 1 85.62 320 ASP A CA 1
ATOM 2419 C C . ASP A 1 320 ? 5.223 -0.063 -27.297 1 85.62 320 ASP A C 1
ATOM 2421 O O . ASP A 1 320 ? 6.41 0.246 -27.156 1 85.62 320 ASP A O 1
ATOM 2425 N N . ARG A 1 321 ? 4.312 0.719 -27.766 1 84.5 321 ARG A N 1
ATOM 2426 C CA . ARG A 1 321 ? 4.691 1.968 -28.406 1 84.5 321 ARG A CA 1
ATOM 2427 C C . ARG A 1 321 ? 4.258 3.172 -27.578 1 84.5 321 ARG A C 1
ATOM 2429 O O . ARG A 1 321 ? 3.189 3.158 -26.969 1 84.5 321 ARG A O 1
ATOM 2436 N N . ALA A 1 322 ? 4.969 4.219 -27.719 1 82.81 322 ALA A N 1
ATOM 2437 C CA . ALA A 1 322 ? 4.723 5.426 -26.938 1 82.81 322 ALA A CA 1
ATOM 2438 C C . ALA A 1 322 ? 3.424 6.105 -27.359 1 82.81 322 ALA A C 1
ATOM 2440 O O . ALA A 1 322 ? 2.721 6.691 -26.547 1 82.81 322 ALA A O 1
ATOM 2441 N N . ASP A 1 323 ? 3.092 5.977 -28.625 1 80.75 323 ASP A N 1
ATOM 2442 C CA . ASP A 1 323 ? 1.92 6.684 -29.125 1 80.75 323 ASP A CA 1
ATOM 2443 C C . ASP A 1 323 ? 0.63 6.008 -28.672 1 80.75 323 ASP A C 1
ATOM 2445 O O . ASP A 1 323 ? -0.445 6.609 -28.719 1 80.75 323 ASP A O 1
ATOM 2449 N N . LYS A 1 324 ? 0.722 4.801 -28.188 1 79.94 324 LYS A N 1
ATOM 2450 C CA . LYS A 1 324 ? -0.45 4.055 -27.75 1 79.94 324 LYS A CA 1
ATOM 2451 C C . LYS A 1 324 ? -0.382 3.77 -26.25 1 79.94 324 LYS A C 1
ATOM 2453 O O . LYS A 1 324 ? -1.153 2.961 -25.734 1 79.94 324 LYS A O 1
ATOM 2458 N N . TYR A 1 325 ? 0.486 4.41 -25.625 1 80.19 325 TYR A N 1
ATOM 2459 C CA . TYR A 1 325 ? 0.783 4.133 -24.219 1 80.19 325 TYR A CA 1
ATOM 2460 C C . TYR A 1 325 ? -0.465 4.281 -23.359 1 80.19 325 TYR A C 1
ATOM 2462 O O . TYR A 1 325 ? -0.807 3.381 -22.594 1 80.19 325 TYR A O 1
ATOM 2470 N N . PHE A 1 326 ? -1.226 5.293 -23.5 1 81.81 326 PHE A N 1
ATOM 2471 C CA . PHE A 1 326 ? -2.363 5.57 -22.625 1 81.81 326 PHE A CA 1
ATOM 2472 C C . PHE A 1 326 ? -3.629 4.918 -23.172 1 81.81 326 PHE A C 1
ATOM 2474 O O . PHE A 1 326 ? -4.594 4.711 -22.422 1 81.81 326 PHE A O 1
ATOM 2481 N N . LEU A 1 327 ? -3.6 4.559 -24.422 1 82.44 327 LEU A N 1
ATOM 2482 C CA . LEU A 1 327 ? -4.777 3.967 -25.047 1 82.44 327 LEU A CA 1
ATOM 2483 C C . LEU A 1 327 ? -5.172 2.67 -24.344 1 82.44 327 LEU A C 1
ATOM 2485 O O . LEU A 1 327 ? -6.34 2.469 -24.016 1 82.44 327 LEU A O 1
ATOM 2489 N N . ARG A 1 328 ? -4.215 1.855 -24.062 1 83.88 328 ARG A N 1
ATOM 2490 C CA . ARG A 1 328 ? -4.547 0.559 -23.484 1 83.88 328 ARG A CA 1
ATOM 2491 C C . ARG A 1 328 ? -4.996 0.707 -22.031 1 83.88 328 ARG A C 1
ATOM 2493 O O . ARG A 1 328 ? -5.828 -0.066 -21.547 1 83.88 328 ARG A O 1
ATOM 2500 N N . THR A 1 329 ? -4.449 1.656 -21.391 1 84.75 329 THR A N 1
ATOM 2501 C CA . THR A 1 329 ? -4.938 1.932 -20.047 1 84.75 329 THR A CA 1
ATOM 2502 C C . THR A 1 329 ? -6.418 2.305 -20.078 1 84.75 329 THR A C 1
ATOM 2504 O O . THR A 1 329 ? -7.211 1.788 -19.281 1 84.75 329 THR A O 1
ATOM 2507 N N . GLU A 1 330 ? -6.746 3.129 -21 1 85.94 330 GLU A N 1
ATOM 2508 C CA . GLU A 1 330 ? -8.141 3.549 -21.141 1 85.94 330 GLU A CA 1
ATOM 2509 C C . GLU A 1 330 ? -9.039 2.373 -21.516 1 85.94 330 GLU A C 1
ATOM 2511 O O . GLU A 1 330 ? -10.172 2.283 -21.047 1 85.94 330 GLU A O 1
ATOM 2516 N N . CYS A 1 331 ? -8.516 1.536 -22.281 1 85.62 331 CYS A N 1
ATOM 2517 C CA . CYS A 1 331 ? -9.297 0.382 -22.719 1 85.62 331 CYS A CA 1
ATOM 2518 C C . CYS A 1 331 ? -9.586 -0.548 -21.547 1 85.62 331 CYS A C 1
ATOM 2520 O O . CYS A 1 331 ? -10.719 -1.011 -21.391 1 85.62 331 CYS A O 1
ATOM 2522 N N . VAL A 1 332 ? -8.664 -0.769 -20.766 1 88.38 332 VAL A N 1
ATOM 2523 C CA . VAL A 1 332 ? -8.82 -1.717 -19.672 1 88.38 332 VAL A CA 1
ATOM 2524 C C . VAL A 1 332 ? -9.5 -1.03 -18.484 1 88.38 332 VAL A C 1
ATOM 2526 O O . VAL A 1 332 ? -10.492 -1.535 -17.953 1 88.38 332 VAL A O 1
ATOM 2529 N N . ALA A 1 333 ? -9.055 0.17 -18.156 1 85.31 333 ALA A N 1
ATOM 2530 C CA . ALA A 1 333 ? -9.477 0.816 -16.922 1 85.31 333 ALA A CA 1
ATOM 2531 C C . ALA A 1 333 ? -10.594 1.824 -17.188 1 85.31 333 ALA A C 1
ATOM 2533 O O . ALA A 1 333 ? -11.281 2.262 -16.25 1 85.31 333 ALA A O 1
ATOM 2534 N N . GLY A 1 334 ? -10.766 2.277 -18.375 1 84.69 334 GLY A N 1
ATOM 2535 C CA . GLY A 1 334 ? -11.758 3.283 -18.719 1 84.69 334 GLY A CA 1
ATOM 2536 C C . GLY A 1 334 ? -11.273 4.703 -18.484 1 84.69 334 GLY A C 1
ATOM 2537 O O . GLY A 1 334 ? -11.969 5.664 -18.812 1 84.69 334 GLY A O 1
ATOM 2538 N N . VAL A 1 335 ? -10.172 4.836 -17.859 1 83.69 335 VAL A N 1
ATOM 2539 C CA . VAL A 1 335 ? -9.594 6.129 -17.5 1 83.69 335 VAL A CA 1
ATOM 2540 C C . VAL A 1 335 ? -8.07 6.047 -17.578 1 83.69 335 VAL A C 1
ATOM 2542 O O . VAL A 1 335 ? -7.492 4.961 -17.453 1 83.69 335 VAL A O 1
ATOM 2545 N N . GLN A 1 336 ? -7.426 7.172 -17.812 1 76.44 336 GLN A N 1
ATOM 2546 C CA . GLN A 1 336 ? -5.969 7.184 -17.906 1 76.44 336 GLN A CA 1
ATOM 2547 C C . GLN A 1 336 ? -5.332 7.281 -16.516 1 76.44 336 GLN A C 1
ATOM 2549 O O . GLN A 1 336 ? -4.219 6.797 -16.312 1 76.44 336 GLN A O 1
ATOM 2554 N N . ASP A 1 337 ? -6.031 7.945 -15.594 1 76.62 337 ASP A N 1
ATOM 2555 C CA . ASP A 1 337 ? -5.438 8.273 -14.297 1 76.62 337 ASP A CA 1
ATOM 2556 C C . ASP A 1 337 ? -6.52 8.492 -13.242 1 76.62 337 ASP A C 1
ATOM 2558 O O . ASP A 1 337 ? -7.535 9.141 -13.508 1 76.62 337 ASP A O 1
ATOM 2562 N N . MET A 1 338 ? -6.32 7.805 -12.07 1 80.31 338 MET A N 1
ATOM 2563 C CA . MET A 1 338 ? -7.293 7.914 -10.984 1 80.31 338 MET A CA 1
ATOM 2564 C C . MET A 1 338 ? -6.637 8.438 -9.711 1 80.31 338 MET A C 1
ATOM 2566 O O . MET A 1 338 ? -7.137 8.211 -8.609 1 80.31 338 MET A O 1
ATOM 2570 N N . ARG A 1 339 ? -5.527 9.141 -9.82 1 79.5 339 ARG A N 1
ATOM 2571 C CA . ARG A 1 339 ? -4.781 9.516 -8.625 1 79.5 339 ARG A CA 1
ATOM 2572 C C . ARG A 1 339 ? -5.395 10.75 -7.965 1 79.5 339 ARG A C 1
ATOM 2574 O O . ARG A 1 339 ? -5.105 11.047 -6.801 1 79.5 339 ARG A O 1
ATOM 2581 N N . PHE A 1 340 ? -6.27 11.492 -8.648 1 81.81 340 PHE A N 1
ATOM 2582 C CA . PHE A 1 340 ? -6.98 12.641 -8.102 1 81.81 340 PHE A CA 1
ATOM 2583 C C . PHE A 1 340 ? -6.023 13.57 -7.371 1 81.81 340 PHE A C 1
ATOM 2585 O O . PHE A 1 340 ? -6.207 13.859 -6.188 1 81.81 340 PHE A O 1
ATOM 2592 N N . GLN A 1 341 ? -5.113 14.047 -8.203 1 85.81 341 GLN A N 1
ATOM 2593 C CA . GLN A 1 341 ? -4.07 14.945 -7.723 1 85.81 341 GLN A CA 1
ATOM 2594 C C . GLN A 1 341 ? -4.672 16.203 -7.098 1 85.81 341 GLN A C 1
ATOM 2596 O O . GLN A 1 341 ? -3.988 16.938 -6.375 1 85.81 341 GLN A O 1
ATOM 2601 N N . GLU A 1 342 ? -5.961 16.391 -7.246 1 91.19 342 GLU A N 1
ATOM 2602 C CA . GLU A 1 342 ? -6.652 17.547 -6.691 1 91.19 342 GLU A CA 1
ATOM 2603 C C . GLU A 1 342 ? -6.598 17.547 -5.164 1 91.19 342 GLU A C 1
ATOM 2605 O O . GLU A 1 342 ? -6.637 18.609 -4.535 1 91.19 342 GLU A O 1
ATOM 2610 N N . LEU A 1 343 ? -6.477 16.391 -4.645 1 95 343 LEU A N 1
ATOM 2611 C CA . LEU A 1 343 ? -6.457 16.297 -3.188 1 95 343 LEU A CA 1
ATOM 2612 C C . LEU A 1 343 ? -5.027 16.328 -2.66 1 95 343 LEU A C 1
ATOM 2614 O O . LEU A 1 343 ? -4.805 16.562 -1.474 1 95 343 LEU A O 1
ATOM 2618 N N . MET A 1 344 ? -4.078 16.125 -3.551 1 95.44 344 MET A N 1
ATOM 2619 C CA . MET A 1 344 ? -2.686 15.891 -3.184 1 95.44 344 MET A CA 1
ATOM 2620 C C . MET A 1 344 ? -2.109 17.094 -2.447 1 95.44 344 MET A C 1
ATOM 2622 O O . MET A 1 344 ? -1.367 16.938 -1.477 1 95.44 344 MET A O 1
ATOM 2626 N N . PRO A 1 345 ? -2.451 18.344 -2.717 1 97.81 345 PRO A N 1
ATOM 2627 C CA . PRO A 1 345 ? -1.807 19.5 -2.092 1 97.81 345 PRO A CA 1
ATOM 2628 C C . PRO A 1 345 ? -2.176 19.656 -0.618 1 97.81 345 PRO A C 1
ATOM 2630 O O . PRO A 1 345 ? -1.562 20.469 0.094 1 97.81 345 PRO A O 1
ATOM 2633 N N . ASP A 1 346 ? -3.201 18.938 -0.162 1 98.5 346 ASP A N 1
ATOM 2634 C CA . ASP A 1 346 ? -3.697 19.125 1.199 1 98.5 346 ASP A CA 1
ATOM 2635 C C . ASP A 1 346 ? -2.574 18.938 2.221 1 98.5 346 ASP A C 1
ATOM 2637 O O . ASP A 1 346 ? -2.492 19.688 3.197 1 98.5 346 ASP A O 1
ATOM 2641 N N . VAL A 1 347 ? -1.723 17.953 1.984 1 98.5 347 VAL A N 1
ATOM 2642 C CA . VAL A 1 347 ? -0.652 17.688 2.939 1 98.5 347 VAL A CA 1
ATOM 2643 C C . VAL A 1 347 ? 0.374 18.812 2.9 1 98.5 347 VAL A C 1
ATOM 2645 O O . VAL A 1 347 ? 0.978 19.156 3.922 1 98.5 347 VAL A O 1
ATOM 2648 N N . LEU A 1 348 ? 0.55 19.453 1.737 1 98.81 348 LEU A N 1
ATOM 2649 C CA . LEU A 1 348 ? 1.441 20.609 1.625 1 98.81 348 LEU A CA 1
ATOM 2650 C C . LEU A 1 348 ? 0.893 21.797 2.402 1 98.81 348 LEU A C 1
ATOM 2652 O O . LEU A 1 348 ? 1.642 22.484 3.1 1 98.81 348 LEU A O 1
ATOM 2656 N N . HIS A 1 349 ? -0.381 22 2.297 1 98.75 349 HIS A N 1
ATOM 2657 C CA . HIS A 1 349 ? -1.029 23.047 3.078 1 98.75 349 HIS A CA 1
ATOM 2658 C C . HIS A 1 349 ? -0.953 22.75 4.57 1 98.75 349 HIS A C 1
ATOM 2660 O O . HIS A 1 349 ? -0.774 23.656 5.383 1 98.75 349 HIS A O 1
ATOM 2666 N N . TRP A 1 350 ? -1.12 21.516 4.902 1 98.69 350 TRP A N 1
ATOM 2667 C CA . TRP A 1 350 ? -1.029 21.109 6.305 1 98.69 350 TRP A CA 1
ATOM 2668 C C . TRP A 1 350 ? 0.329 21.484 6.891 1 98.69 350 TRP A C 1
ATOM 2670 O O . TRP A 1 350 ? 0.426 21.875 8.055 1 98.69 350 TRP A O 1
ATOM 2680 N N . LEU A 1 351 ? 1.354 21.422 6.07 1 98.81 351 LEU A N 1
ATOM 2681 C CA . LEU A 1 351 ? 2.717 21.734 6.48 1 98.81 351 LEU A CA 1
ATOM 2682 C C . LEU A 1 351 ? 2.959 23.234 6.457 1 98.81 351 LEU A C 1
ATOM 2684 O O . LEU A 1 351 ? 4.039 23.703 6.824 1 98.81 351 LEU A O 1
ATOM 2688 N N . GLY A 1 352 ? 1.999 24.016 5.977 1 98.69 352 GLY A N 1
ATOM 2689 C CA . GLY A 1 352 ? 2.109 25.469 5.926 1 98.69 352 GLY A CA 1
ATOM 2690 C C . GLY A 1 352 ? 2.867 25.969 4.711 1 98.69 352 GLY A C 1
ATOM 2691 O O . GLY A 1 352 ? 3.307 27.125 4.68 1 98.69 352 GLY A O 1
ATOM 2692 N N . ILE A 1 353 ? 3.072 25.203 3.734 1 98.81 353 ILE A N 1
ATOM 2693 C CA . ILE A 1 353 ? 3.889 25.547 2.572 1 98.81 353 ILE A CA 1
ATOM 2694 C C . ILE A 1 353 ? 3.154 26.562 1.705 1 98.81 353 ILE A C 1
ATOM 2696 O O . ILE A 1 353 ? 1.987 26.359 1.358 1 98.81 353 ILE A O 1
ATOM 2700 N N . ARG A 1 354 ? 3.826 27.609 1.335 1 98.56 354 ARG A N 1
ATOM 2701 C CA . ARG A 1 354 ? 3.281 28.641 0.46 1 98.56 354 ARG A CA 1
ATOM 2702 C C . ARG A 1 354 ? 4.07 28.719 -0.842 1 98.56 354 ARG A C 1
ATOM 2704 O O . ARG A 1 354 ? 3.584 29.281 -1.831 1 98.56 354 ARG A O 1
ATOM 2711 N N . ARG A 1 355 ? 5.258 28.188 -0.802 1 98.75 355 ARG A N 1
ATOM 2712 C CA . ARG A 1 355 ? 6.129 28.234 -1.974 1 98.75 355 ARG A CA 1
ATOM 2713 C C . ARG A 1 355 ? 7.035 27 -2.031 1 98.75 355 ARG A C 1
ATOM 2715 O O . ARG A 1 355 ? 7.602 26.594 -1.016 1 98.75 355 ARG A O 1
ATOM 2722 N N . ILE A 1 356 ? 7.09 26.406 -3.156 1 98.88 356 ILE A N 1
ATOM 2723 C CA . ILE A 1 356 ? 8.086 25.391 -3.473 1 98.88 356 ILE A CA 1
ATOM 2724 C C . ILE A 1 356 ? 9.109 25.953 -4.453 1 98.88 356 ILE A C 1
ATOM 2726 O O . ILE A 1 356 ? 8.789 26.219 -5.613 1 98.88 356 ILE A O 1
ATOM 2730 N N . HIS A 1 357 ? 10.305 26.188 -3.979 1 98.88 357 HIS A N 1
ATOM 2731 C CA . HIS A 1 357 ? 11.328 26.812 -4.805 1 98.88 357 HIS A CA 1
ATOM 2732 C C . HIS A 1 357 ? 11.797 25.875 -5.914 1 98.88 357 HIS A C 1
ATOM 2734 O O . HIS A 1 357 ? 12 26.297 -7.051 1 98.88 357 HIS A O 1
ATOM 2740 N N . ARG A 1 358 ? 12.016 24.625 -5.617 1 98.75 358 ARG A N 1
ATOM 2741 C CA . ARG A 1 358 ? 12.469 23.594 -6.555 1 98.75 358 ARG A CA 1
ATOM 2742 C C . ARG A 1 358 ? 11.555 22.375 -6.5 1 98.75 358 ARG A C 1
ATOM 2744 O O . ARG A 1 358 ? 11.641 21.562 -5.566 1 98.75 358 ARG A O 1
ATOM 2751 N N . LEU A 1 359 ? 10.68 22.234 -7.484 1 98.69 359 LEU A N 1
ATOM 2752 C CA . LEU A 1 359 ? 9.789 21.078 -7.586 1 98.69 359 LEU A CA 1
ATOM 2753 C C . LEU A 1 359 ? 10.383 20.016 -8.492 1 98.69 359 LEU A C 1
ATOM 2755 O O . LEU A 1 359 ? 10.523 20.234 -9.703 1 98.69 359 LEU A O 1
ATOM 2759 N N . VAL A 1 360 ? 10.711 18.875 -7.938 1 98.19 360 VAL A N 1
ATOM 2760 C CA . VAL A 1 360 ? 11.273 17.766 -8.711 1 98.19 360 VAL A CA 1
ATOM 2761 C C . VAL A 1 360 ? 10.141 16.953 -9.328 1 98.19 360 VAL A C 1
ATOM 2763 O O . VAL A 1 360 ? 9.758 15.914 -8.789 1 98.19 360 VAL A O 1
ATOM 2766 N N . SER A 1 361 ? 9.672 17.406 -10.422 1 95.75 361 SER A N 1
ATOM 2767 C CA . SER A 1 361 ? 8.547 16.781 -11.109 1 95.75 361 SER A CA 1
ATOM 2768 C C . SER A 1 361 ? 8.422 17.297 -12.547 1 95.75 361 SER A C 1
ATOM 2770 O O . SER A 1 361 ? 8.633 18.469 -12.805 1 95.75 361 SER A O 1
ATOM 2772 N N . MET A 1 362 ? 8.062 16.375 -13.422 1 92.56 362 MET A N 1
ATOM 2773 C CA . MET A 1 362 ? 7.758 16.719 -14.805 1 92.56 362 MET A CA 1
ATOM 2774 C C . MET A 1 362 ? 6.258 16.641 -15.062 1 92.56 362 MET A C 1
ATOM 2776 O O . MET A 1 362 ? 5.797 16.938 -16.172 1 92.56 362 MET A O 1
ATOM 2780 N N . SER A 1 363 ? 5.48 16.25 -14.07 1 90.69 363 SER A N 1
ATOM 2781 C CA . SER A 1 363 ? 4.047 16.047 -14.227 1 90.69 363 SER A CA 1
ATOM 2782 C C . SER A 1 363 ? 3.291 17.375 -14.211 1 90.69 363 SER A C 1
ATOM 2784 O O . SER A 1 363 ? 3.338 18.109 -13.227 1 90.69 363 SER A O 1
ATOM 2786 N N . ASN A 1 364 ? 2.508 17.609 -15.227 1 91.06 364 ASN A N 1
ATOM 2787 C CA . ASN A 1 364 ? 1.659 18.797 -15.25 1 91.06 364 ASN A CA 1
ATOM 2788 C C . ASN A 1 364 ? 0.478 18.656 -14.297 1 91.06 364 ASN A C 1
ATOM 2790 O O . ASN A 1 364 ? 0.027 19.656 -13.719 1 91.06 364 ASN A O 1
ATOM 2794 N N . ASP A 1 365 ? 0.004 17.422 -14.164 1 90.5 365 ASP A N 1
ATOM 2795 C CA . ASP A 1 365 ? -1.104 17.203 -13.242 1 90.5 365 ASP A CA 1
ATOM 2796 C C . ASP A 1 365 ? -0.729 17.625 -11.82 1 90.5 365 ASP A C 1
ATOM 2798 O O . ASP A 1 365 ? -1.512 18.281 -11.133 1 90.5 365 ASP A O 1
ATOM 2802 N N . LYS A 1 366 ? 0.462 17.266 -11.453 1 94.25 366 LYS A N 1
ATOM 2803 C CA . LYS A 1 366 ? 0.92 17.625 -10.117 1 94.25 366 LYS A CA 1
ATOM 2804 C C . LYS A 1 366 ? 1.208 19.109 -10.008 1 94.25 366 LYS A C 1
ATOM 2806 O O . LYS A 1 366 ? 0.83 19.75 -9.023 1 94.25 366 LYS A O 1
ATOM 2811 N N . TYR A 1 367 ? 1.9 19.641 -11.008 1 95.94 367 TYR A N 1
ATOM 2812 C CA . TYR A 1 367 ? 2.211 21.062 -11.023 1 95.94 367 TYR A CA 1
ATOM 2813 C C . TYR A 1 367 ? 0.939 21.906 -10.953 1 95.94 367 TYR A C 1
ATOM 2815 O O . TYR A 1 367 ? 0.841 22.828 -10.141 1 95.94 367 TYR A O 1
ATOM 2823 N N . ASP A 1 368 ? -0.046 21.547 -11.781 1 95.12 368 ASP A N 1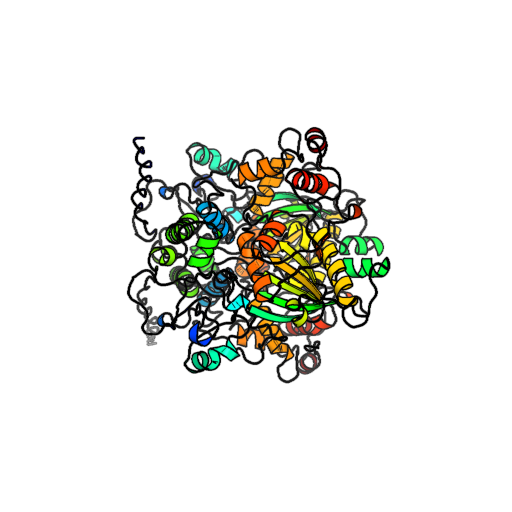
ATOM 2824 C CA . ASP A 1 368 ? -1.296 22.297 -11.859 1 95.12 368 ASP A CA 1
ATOM 2825 C C . ASP A 1 368 ? -2.076 22.203 -10.547 1 95.12 368 ASP A C 1
ATOM 2827 O O . ASP A 1 368 ? -2.664 23.188 -10.094 1 95.12 368 ASP A O 1
ATOM 2831 N N . ALA A 1 369 ? -2.117 21.047 -9.953 1 95.62 369 ALA A N 1
ATOM 2832 C CA . ALA A 1 369 ? -2.805 20.875 -8.68 1 95.62 369 ALA A CA 1
ATOM 2833 C C . ALA A 1 369 ? -2.162 21.734 -7.59 1 95.62 369 ALA A C 1
ATOM 2835 O O . ALA A 1 369 ? -2.861 22.375 -6.805 1 95.62 369 ALA A O 1
ATOM 2836 N N . ILE A 1 370 ? -0.813 21.75 -7.547 1 97.94 370 ILE A N 1
ATOM 2837 C CA . ILE A 1 370 ? -0.073 22.5 -6.539 1 97.94 370 ILE A CA 1
ATOM 2838 C C . ILE A 1 370 ? -0.307 24 -6.738 1 97.94 370 ILE A C 1
ATOM 2840 O O . ILE A 1 370 ? -0.723 24.688 -5.809 1 97.94 370 ILE A O 1
ATOM 2844 N N . THR A 1 371 ? -0.102 24.469 -7.945 1 97.94 371 THR A N 1
ATOM 2845 C CA . THR A 1 371 ? -0.242 25.906 -8.211 1 97.94 371 THR A CA 1
ATOM 2846 C C . THR A 1 371 ? -1.706 26.328 -8.141 1 97.94 371 THR A C 1
ATOM 2848 O O . THR A 1 371 ? -2.021 27.406 -7.637 1 97.94 371 THR A O 1
ATOM 2851 N N . GLY A 1 372 ? -2.57 25.469 -8.594 1 96.5 372 GLY A N 1
ATOM 2852 C CA . GLY A 1 372 ? -3.996 25.75 -8.531 1 96.5 372 GLY A CA 1
ATOM 2853 C C . GLY A 1 372 ? -4.516 25.875 -7.109 1 96.5 372 GLY A C 1
ATOM 2854 O O . GLY A 1 372 ? -5.531 26.531 -6.867 1 96.5 372 GLY A O 1
ATOM 2855 N N . SER A 1 373 ? -3.807 25.281 -6.199 1 97 373 SER A N 1
ATOM 2856 C CA . SER A 1 373 ? -4.223 25.328 -4.801 1 97 373 SER A CA 1
ATOM 2857 C C . SER A 1 373 ? -3.695 26.578 -4.113 1 97 373 SER A C 1
ATOM 2859 O O . SER A 1 373 ? -4.008 26.828 -2.947 1 97 373 SER A O 1
ATOM 2861 N N . GLY A 1 374 ? -2.812 27.344 -4.828 1 97.5 374 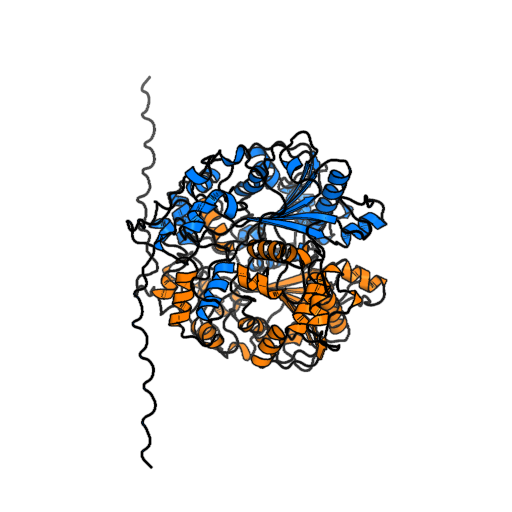GLY A N 1
ATOM 2862 C CA . GLY A 1 374 ? -2.326 28.609 -4.297 1 97.5 374 GLY A CA 1
ATOM 2863 C C . GLY A 1 374 ? -0.877 28.547 -3.852 1 97.5 374 GLY A C 1
ATOM 2864 O O . GLY A 1 374 ? -0.364 29.5 -3.264 1 97.5 374 GLY A O 1
ATOM 2865 N N . ILE A 1 375 ? -0.156 27.484 -4.078 1 98.5 375 ILE A N 1
ATOM 2866 C CA . ILE A 1 375 ? 1.257 27.359 -3.738 1 98.5 375 ILE A CA 1
ATOM 2867 C C . ILE A 1 375 ? 2.113 27.781 -4.93 1 98.5 375 ILE A C 1
ATOM 2869 O O . ILE A 1 375 ? 1.916 27.297 -6.047 1 98.5 375 ILE A O 1
ATOM 2873 N N . GLU A 1 376 ? 3.047 28.656 -4.703 1 98.62 376 GLU A N 1
ATOM 2874 C CA . GLU A 1 376 ? 3.945 29.109 -5.762 1 98.62 376 GLU A CA 1
ATOM 2875 C C . GLU A 1 376 ? 5.031 28.078 -6.039 1 98.62 376 GLU A C 1
ATOM 2877 O O . GLU A 1 376 ? 5.539 27.438 -5.113 1 98.62 376 GLU A O 1
ATOM 2882 N N . VAL A 1 377 ? 5.344 27.906 -7.293 1 98.44 377 VAL A N 1
ATOM 2883 C CA . VAL A 1 377 ? 6.426 27 -7.68 1 98.44 377 VAL A CA 1
ATOM 2884 C C . VAL A 1 377 ? 7.496 27.781 -8.445 1 98.44 377 VAL A C 1
ATOM 2886 O O . VAL A 1 377 ? 7.188 28.5 -9.391 1 98.44 377 VAL A O 1
ATOM 2889 N N . GLY A 1 378 ? 8.688 27.719 -8.023 1 98.06 378 GLY A N 1
ATOM 2890 C CA . GLY A 1 378 ? 9.805 28.359 -8.703 1 98.06 378 GLY A CA 1
ATOM 2891 C C . GLY A 1 378 ? 10.281 27.594 -9.922 1 98.06 378 GLY A C 1
ATOM 2892 O O . GLY A 1 378 ? 9.727 27.75 -11.016 1 98.06 378 GLY A O 1
ATOM 2893 N N . GLU A 1 379 ? 11.18 26.641 -9.664 1 96.75 379 GLU A N 1
ATOM 2894 C CA . GLU A 1 379 ? 11.766 25.844 -10.727 1 96.75 379 GLU A CA 1
ATOM 2895 C C . GLU A 1 379 ? 11.242 24.406 -10.695 1 96.75 379 GLU A C 1
ATOM 2897 O O . GLU A 1 379 ? 11.031 23.844 -9.617 1 96.75 379 GLU A O 1
ATOM 2902 N N . ARG A 1 380 ? 10.984 23.875 -11.906 1 96.44 380 ARG A N 1
ATOM 2903 C CA . ARG A 1 380 ? 10.695 22.453 -12.047 1 96.44 380 ARG A CA 1
ATOM 2904 C C . ARG A 1 380 ? 11.938 21.688 -12.5 1 96.44 380 ARG A C 1
ATOM 2906 O O . ARG A 1 380 ? 12.633 22.125 -13.43 1 96.44 380 ARG A O 1
ATOM 2913 N N . ILE A 1 381 ? 12.195 20.656 -11.875 1 96.31 381 ILE A N 1
ATOM 2914 C CA . ILE A 1 381 ? 13.414 19.906 -12.133 1 96.31 381 ILE A CA 1
ATOM 2915 C C . ILE A 1 381 ? 13.062 18.594 -12.844 1 96.31 381 ILE A C 1
ATOM 2917 O O . ILE A 1 381 ? 12.289 17.781 -12.328 1 96.31 381 ILE A O 1
ATOM 2921 N N . LYS A 1 382 ? 13.602 18.359 -13.977 1 93.44 382 LYS A N 1
ATOM 2922 C CA . LYS A 1 382 ? 13.391 17.125 -14.734 1 93.44 382 LYS A CA 1
ATOM 2923 C C . LYS A 1 382 ? 14.375 16.047 -14.312 1 93.44 382 LYS A C 1
ATOM 2925 O O . LYS A 1 382 ? 15.461 16.344 -13.812 1 93.44 382 LYS A O 1
ATOM 2930 N N . ILE A 1 383 ? 14 14.812 -14.516 1 92.38 383 ILE A N 1
ATOM 2931 C CA . ILE A 1 383 ? 14.914 13.703 -14.266 1 92.38 383 ILE A CA 1
ATOM 2932 C C . ILE A 1 383 ? 16.062 13.742 -15.281 1 92.38 383 ILE A C 1
ATOM 2934 O O . ILE A 1 383 ? 15.836 14 -16.469 1 92.38 383 ILE A O 1
ATOM 2938 N N . PRO A 1 384 ? 17.281 13.594 -14.844 1 92.38 384 PRO A N 1
ATOM 2939 C CA . PRO A 1 384 ? 18.375 13.492 -15.812 1 92.38 384 PRO A CA 1
ATOM 2940 C C . PRO A 1 384 ? 18.203 12.32 -16.781 1 92.38 384 PRO A C 1
ATOM 2942 O O . PRO A 1 384 ? 17.781 11.234 -16.375 1 92.38 384 PRO A O 1
ATOM 2945 N N . ASP A 1 385 ? 18.547 12.469 -18.016 1 89 385 ASP A N 1
ATOM 2946 C CA . ASP A 1 385 ? 18.375 11.469 -19.062 1 89 385 ASP A CA 1
ATOM 2947 C C . ASP A 1 385 ? 19.109 10.18 -18.734 1 89 385 ASP A C 1
ATOM 2949 O O . ASP A 1 385 ? 18.641 9.086 -19.047 1 89 385 ASP A O 1
ATOM 2953 N N . ALA A 1 386 ? 20.25 10.344 -18.094 1 89.5 386 ALA A N 1
ATOM 2954 C CA . ALA A 1 386 ? 21.094 9.195 -17.781 1 89.5 386 ALA A CA 1
ATOM 2955 C C . ALA A 1 386 ? 20.422 8.266 -16.781 1 89.5 386 ALA A C 1
ATOM 2957 O O . ALA A 1 386 ? 20.812 7.102 -16.641 1 89.5 386 ALA A O 1
ATOM 2958 N N . LEU A 1 387 ? 19.406 8.734 -16.094 1 90.38 387 LEU A N 1
ATOM 2959 C CA . LEU A 1 387 ? 18.75 7.941 -15.062 1 90.38 387 LEU A CA 1
ATOM 2960 C C . LEU A 1 387 ? 17.516 7.234 -15.617 1 90.38 387 LEU A C 1
ATOM 2962 O O . LEU A 1 387 ? 16.906 6.41 -14.938 1 90.38 387 LEU A O 1
ATOM 2966 N N . VAL A 1 388 ? 17.156 7.477 -16.828 1 87.81 388 VAL A N 1
ATOM 2967 C CA . VAL A 1 388 ? 15.992 6.852 -17.453 1 87.81 388 VAL A CA 1
ATOM 2968 C C . VAL A 1 388 ? 16.391 5.496 -18.031 1 87.81 388 VAL A C 1
ATOM 2970 O O . VAL A 1 388 ? 17.172 5.422 -18.984 1 87.81 388 VAL A O 1
ATOM 2973 N N . PRO A 1 389 ? 15.781 4.461 -17.469 1 85.75 389 PRO A N 1
ATOM 2974 C CA . PRO A 1 389 ? 16.078 3.154 -18.047 1 85.75 389 PRO A CA 1
ATOM 2975 C C . PRO A 1 389 ? 15.633 3.039 -19.5 1 85.75 389 PRO A C 1
ATOM 2977 O O . PRO A 1 389 ? 14.688 3.721 -19.922 1 85.75 389 PRO A O 1
ATOM 2980 N N . ALA A 1 390 ? 16.25 2.094 -20.203 1 81.56 390 ALA A N 1
ATOM 2981 C CA . ALA A 1 390 ? 15.992 1.947 -21.641 1 81.56 390 ALA A CA 1
ATOM 2982 C C . ALA A 1 390 ? 14.523 1.623 -21.891 1 81.56 390 ALA A C 1
ATOM 2984 O O . ALA A 1 390 ? 13.891 2.225 -22.766 1 81.56 390 ALA A O 1
ATOM 2985 N N . ASP A 1 391 ? 14 0.747 -21.156 1 82.5 391 ASP A N 1
ATOM 2986 C CA . ASP A 1 391 ? 12.633 0.3 -21.406 1 82.5 391 ASP A CA 1
ATOM 2987 C C . ASP A 1 391 ? 11.617 1.337 -20.922 1 82.5 391 ASP A C 1
ATOM 2989 O O . ASP A 1 391 ? 10.445 1.28 -21.297 1 82.5 391 ASP A O 1
ATOM 2993 N N . ALA A 1 392 ? 12.07 2.254 -20.125 1 86.38 392 ALA A N 1
ATOM 2994 C CA . ALA A 1 392 ? 11.164 3.279 -19.609 1 86.38 392 ALA A CA 1
ATOM 2995 C C . ALA A 1 392 ? 11.07 4.457 -20.578 1 86.38 392 ALA A C 1
ATOM 2997 O O . ALA A 1 392 ? 10.289 5.387 -20.344 1 86.38 392 ALA A O 1
ATOM 2998 N N . LYS A 1 393 ? 11.773 4.418 -21.625 1 84.75 393 LYS A N 1
ATOM 2999 C CA . LYS A 1 393 ? 11.75 5.5 -22.609 1 84.75 393 LYS A CA 1
ATOM 3000 C C . LYS A 1 393 ? 10.367 5.621 -23.25 1 84.75 393 LYS A C 1
ATOM 3002 O O . LYS A 1 393 ? 9.93 6.727 -23.578 1 84.75 393 LYS A O 1
ATOM 3007 N N . VAL A 1 394 ? 9.758 4.477 -23.453 1 83.62 394 VAL A N 1
ATOM 3008 C CA . VAL A 1 394 ? 8.406 4.48 -24.016 1 83.62 394 VAL A CA 1
ATOM 3009 C C . VAL A 1 394 ? 7.484 5.324 -23.141 1 83.62 394 VAL A C 1
ATOM 3011 O O . VAL A 1 394 ? 6.707 6.137 -23.641 1 83.62 394 VAL A O 1
ATOM 3014 N N . GLU A 1 395 ? 7.59 5.145 -21.875 1 84.06 395 GLU A N 1
ATOM 3015 C CA . GLU A 1 395 ? 6.754 5.867 -20.922 1 84.06 395 GLU A CA 1
ATOM 3016 C C . GLU A 1 395 ? 7.07 7.359 -20.922 1 84.06 395 GLU A C 1
ATOM 3018 O O . GLU A 1 395 ? 6.168 8.195 -21.031 1 84.06 395 GLU A O 1
ATOM 3023 N N . ILE A 1 396 ? 8.328 7.652 -20.828 1 83.31 396 ILE A N 1
ATOM 3024 C CA . ILE A 1 396 ? 8.727 9.047 -20.672 1 83.31 396 ILE A CA 1
ATOM 3025 C C . ILE A 1 396 ? 8.367 9.836 -21.922 1 83.31 396 ILE A C 1
ATOM 3027 O O . ILE A 1 396 ? 7.895 10.977 -21.828 1 83.31 396 ILE A O 1
ATOM 3031 N N . GLU A 1 397 ? 8.547 9.242 -23.047 1 82.44 397 GLU A N 1
ATOM 3032 C CA . GLU A 1 397 ? 8.219 9.922 -24.297 1 82.44 397 GLU A CA 1
ATOM 3033 C C . GLU A 1 397 ? 6.707 10.094 -24.453 1 82.44 397 GLU A C 1
ATOM 3035 O O . GLU A 1 397 ? 6.242 11.125 -24.938 1 82.44 397 GLU A O 1
ATOM 3040 N N . ALA A 1 398 ? 6.031 9.078 -24.062 1 82.06 398 ALA A N 1
ATOM 3041 C CA . ALA A 1 398 ? 4.574 9.18 -24.094 1 82.06 398 ALA A CA 1
ATOM 3042 C C . ALA A 1 398 ? 4.082 10.289 -23.172 1 82.06 398 ALA A C 1
ATOM 3044 O O . ALA A 1 398 ? 3.176 11.047 -23.531 1 82.06 398 ALA A O 1
ATOM 3045 N N . LYS A 1 399 ? 4.645 10.406 -22.016 1 80.94 399 LYS A N 1
ATOM 3046 C CA . LYS A 1 399 ? 4.266 11.422 -21.031 1 80.94 399 LYS A CA 1
ATOM 3047 C C . LYS A 1 399 ? 4.613 12.82 -21.531 1 80.94 399 LYS A C 1
ATOM 3049 O O . LYS A 1 399 ? 3.816 13.75 -21.391 1 80.94 399 LYS A O 1
ATOM 3054 N N . ILE A 1 400 ? 5.742 12.961 -22.141 1 81.19 400 ILE A N 1
ATOM 3055 C CA . ILE A 1 400 ? 6.152 14.242 -22.703 1 81.19 400 ILE A CA 1
ATOM 3056 C C . ILE A 1 400 ? 5.188 14.656 -23.812 1 81.19 400 ILE A C 1
ATOM 3058 O O . ILE A 1 400 ? 4.75 15.805 -23.875 1 81.19 400 ILE A O 1
ATOM 3062 N N . ALA A 1 401 ? 4.84 13.688 -24.578 1 79.12 401 ALA A N 1
ATOM 3063 C CA . ALA A 1 401 ? 3.891 13.945 -25.656 1 79.12 401 ALA A CA 1
ATOM 3064 C C . ALA A 1 401 ? 2.525 14.344 -25.109 1 79.12 401 ALA A C 1
ATOM 3066 O O . ALA A 1 401 ? 1.806 15.133 -25.719 1 79.12 401 ALA A O 1
ATOM 3067 N N . ALA A 1 402 ? 2.266 13.82 -23.938 1 75.75 402 ALA A N 1
ATOM 3068 C CA . ALA A 1 402 ? 0.984 14.094 -23.297 1 75.75 402 ALA A CA 1
ATOM 3069 C C . ALA A 1 402 ? 1.029 15.414 -22.531 1 75.75 402 ALA A C 1
ATOM 3071 O O . ALA A 1 402 ? 0.05 15.805 -21.891 1 75.75 402 ALA A O 1
ATOM 3072 N N . GLY A 1 403 ? 2.242 16.062 -22.484 1 75.25 403 GLY A N 1
ATOM 3073 C CA . GLY A 1 403 ? 2.287 17.422 -21.938 1 75.25 403 GLY A CA 1
ATOM 3074 C C . GLY A 1 403 ? 3.178 17.531 -20.719 1 75.25 403 GLY A C 1
ATOM 3075 O O . GLY A 1 403 ? 3.242 18.594 -20.094 1 75.25 403 GLY A O 1
ATOM 3076 N N . TYR A 1 404 ? 3.85 16.469 -20.406 1 78.06 404 TYR A N 1
ATOM 3077 C CA . TYR A 1 404 ? 4.762 16.578 -19.266 1 78.06 404 TYR A CA 1
ATOM 3078 C C . TYR A 1 404 ? 5.867 17.578 -19.547 1 78.06 404 TYR A C 1
ATOM 3080 O O . TYR A 1 404 ? 6.266 17.766 -20.703 1 78.06 404 TYR A O 1
ATOM 3088 N N . PHE A 1 405 ? 6.281 18.141 -18.531 1 81.81 405 PHE A N 1
ATOM 3089 C CA . PHE A 1 405 ? 7.305 19.188 -18.609 1 81.81 405 PHE A CA 1
ATOM 3090 C C . PHE A 1 405 ? 8.602 18.625 -19.172 1 81.81 405 PHE A C 1
ATOM 3092 O O . PHE A 1 405 ? 9.016 17.516 -18.797 1 81.81 405 PHE A O 1
ATOM 3099 N N . THR A 1 406 ? 9.141 19.312 -20.141 1 81.12 406 THR A N 1
ATOM 3100 C CA . THR A 1 406 ? 10.445 19 -20.719 1 81.12 406 THR A CA 1
ATOM 3101 C C . THR A 1 406 ? 11.156 20.281 -21.156 1 81.12 406 THR A C 1
ATOM 3103 O O . THR A 1 406 ? 10.508 21.281 -21.5 1 81.12 406 THR A O 1
ATOM 3106 N N . ASP A 1 407 ? 12.422 20.25 -20.906 1 74.44 407 ASP A N 1
ATOM 3107 C CA . ASP A 1 407 ? 13.211 21.375 -21.422 1 74.44 407 ASP A CA 1
ATOM 3108 C C . ASP A 1 407 ? 13.727 21.078 -22.828 1 74.44 407 ASP A C 1
ATOM 3110 O O . ASP A 1 407 ? 14.414 21.906 -23.438 1 74.44 407 ASP A O 1
ATOM 3114 N N . GLY A 1 408 ? 13.352 19.922 -23.234 1 76.12 408 GLY A N 1
ATOM 3115 C CA . GLY A 1 408 ? 13.781 19.516 -24.562 1 76.12 408 GLY A CA 1
ATOM 3116 C C . GLY A 1 408 ? 12.664 19.516 -25.594 1 76.12 408 GLY A C 1
ATOM 3117 O O . GLY A 1 408 ? 11.68 20.25 -25.438 1 76.12 408 GLY A O 1
ATOM 3118 N N . ALA A 1 409 ? 12.914 18.844 -26.672 1 76 409 ALA A N 1
ATOM 3119 C CA . ALA A 1 409 ? 11.961 18.812 -27.781 1 76 409 ALA A CA 1
ATOM 3120 C C . ALA A 1 409 ? 10.789 17.891 -27.453 1 76 409 ALA A C 1
ATOM 3122 O O . ALA A 1 409 ? 10.961 16.859 -26.781 1 76 409 ALA A O 1
ATOM 3123 N N . VAL A 1 410 ? 9.633 18.281 -27.844 1 80.62 410 VAL A N 1
ATOM 3124 C CA . VAL A 1 410 ? 8.453 17.422 -27.797 1 80.62 410 VAL A CA 1
ATOM 3125 C C . VAL A 1 410 ? 8.453 16.484 -29 1 80.62 410 VAL A C 1
ATOM 3127 O O . VAL A 1 410 ? 8.578 16.922 -30.141 1 80.62 410 VAL A O 1
ATOM 3130 N N . PRO A 1 411 ? 8.336 15.273 -28.703 1 83.44 411 PRO A N 1
ATOM 3131 C CA . PRO A 1 411 ? 8.383 14.32 -29.828 1 83.44 411 PRO A CA 1
ATOM 3132 C C . PRO A 1 411 ? 7.184 14.445 -30.75 1 83.44 411 PRO A C 1
ATOM 3134 O O . PRO A 1 411 ? 6.074 14.742 -30.312 1 83.44 411 PRO A O 1
ATOM 3137 N N . THR A 1 412 ? 7.418 14.273 -32 1 82.31 412 THR A N 1
ATOM 3138 C CA . THR A 1 412 ? 6.352 14.211 -33 1 82.31 412 THR A CA 1
ATOM 3139 C C . THR A 1 412 ? 5.648 12.852 -32.938 1 82.31 412 THR A C 1
ATOM 3141 O O . THR A 1 412 ? 6.109 11.938 -32.281 1 82.31 412 THR A O 1
ATOM 3144 N N . GLU A 1 413 ? 4.566 12.789 -33.625 1 81.06 413 GLU A N 1
ATOM 3145 C CA . GLU A 1 413 ? 3.852 11.523 -33.688 1 81.06 413 GLU A CA 1
ATOM 3146 C C . GLU A 1 413 ? 4.734 10.422 -34.25 1 81.06 413 GLU A C 1
ATOM 3148 O O . GLU A 1 413 ? 4.68 9.273 -33.812 1 81.06 413 GLU A O 1
ATOM 3153 N N . ALA A 1 414 ? 5.449 10.812 -35.281 1 82.56 414 ALA A N 1
ATOM 3154 C CA . ALA A 1 414 ? 6.363 9.852 -35.906 1 82.56 414 ALA A CA 1
ATOM 3155 C C . ALA A 1 414 ? 7.457 9.422 -34.938 1 82.56 414 ALA A C 1
ATOM 3157 O O . ALA A 1 414 ? 7.848 8.258 -34.906 1 82.56 414 ALA A O 1
ATOM 3158 N N . ASP A 1 415 ? 7.938 10.328 -34.125 1 83.5 415 ASP A N 1
ATOM 3159 C CA . ASP A 1 415 ? 8.938 10.031 -33.125 1 83.5 415 ASP A CA 1
ATOM 3160 C C . ASP A 1 415 ? 8.398 9.039 -32.094 1 83.5 415 ASP A C 1
ATOM 3162 O O . ASP A 1 415 ? 9.086 8.094 -31.703 1 83.5 415 ASP A O 1
ATOM 3166 N N . LEU A 1 416 ? 7.199 9.258 -31.734 1 84.5 416 LEU A N 1
ATOM 3167 C CA . LEU A 1 416 ? 6.57 8.445 -30.688 1 84.5 416 LEU A CA 1
ATOM 3168 C C . LEU A 1 416 ? 6.363 7.016 -31.172 1 84.5 416 LEU A C 1
ATOM 3170 O O . LEU A 1 416 ? 6.555 6.066 -30.406 1 84.5 416 LEU A O 1
ATOM 3174 N N . ALA A 1 417 ? 6.012 6.891 -32.438 1 82.06 417 ALA A N 1
ATOM 3175 C CA . ALA A 1 417 ? 5.754 5.57 -33 1 82.06 417 ALA A CA 1
ATOM 3176 C C . ALA A 1 417 ? 7.039 4.758 -33.125 1 82.06 417 ALA A C 1
ATOM 3178 O O . ALA A 1 417 ? 7.004 3.523 -33.094 1 82.06 417 ALA A O 1
ATOM 3179 N N . ALA A 1 418 ? 8.148 5.434 -33.125 1 83.06 418 ALA A N 1
ATOM 3180 C CA . ALA A 1 418 ? 9.438 4.777 -33.281 1 83.06 418 ALA A CA 1
ATOM 3181 C C . ALA A 1 418 ? 9.984 4.27 -31.953 1 83.06 418 ALA A C 1
ATOM 3183 O O . ALA A 1 418 ? 10.852 3.391 -31.938 1 83.06 418 ALA A O 1
ATOM 3184 N N . VAL A 1 419 ? 9.531 4.797 -30.922 1 83.5 419 VAL A N 1
ATOM 3185 C CA . VAL A 1 419 ? 9.984 4.391 -29.594 1 83.5 419 VAL A CA 1
ATOM 3186 C C . VAL A 1 419 ? 9.211 3.158 -29.141 1 83.5 419 VAL A C 1
ATOM 3188 O O . VAL A 1 419 ? 8 3.225 -28.922 1 83.5 419 VAL A O 1
ATOM 3191 N N . LYS A 1 420 ? 9.945 2.037 -29.047 1 83.62 420 LYS A N 1
ATOM 3192 C CA . LYS A 1 420 ? 9.336 0.763 -28.688 1 83.62 420 LYS A CA 1
ATOM 3193 C C . LYS A 1 420 ? 10.016 0.153 -27.469 1 83.62 420 LYS A C 1
ATOM 3195 O O . LYS A 1 420 ? 11.242 0.203 -27.344 1 83.62 420 LYS A O 1
ATOM 3200 N N . GLY A 1 421 ? 9.188 -0.356 -26.594 1 79.69 421 GLY A N 1
ATOM 3201 C CA . GLY A 1 421 ? 9.703 -1.078 -25.453 1 79.69 421 GLY A CA 1
ATOM 3202 C C . GLY A 1 421 ? 9.969 -2.545 -25.734 1 79.69 421 GLY A C 1
ATOM 3203 O O . GLY A 1 421 ? 9.719 -3.021 -26.844 1 79.69 421 GLY A O 1
ATOM 3204 N N . ARG A 1 422 ? 10.469 -3.154 -24.672 1 81.25 422 ARG A N 1
ATOM 3205 C CA . ARG A 1 422 ? 10.773 -4.578 -24.797 1 81.25 422 ARG A CA 1
ATOM 3206 C C . ARG A 1 422 ? 9.5 -5.406 -24.859 1 81.25 422 ARG A C 1
ATOM 3208 O O . ARG A 1 422 ? 8.5 -5.086 -24.219 1 81.25 422 ARG A O 1
ATOM 3215 N N . GLY A 1 423 ? 9.516 -6.48 -25.625 1 75.88 423 GLY A N 1
ATOM 3216 C CA . GLY A 1 423 ? 8.398 -7.418 -25.688 1 75.88 423 GLY A CA 1
ATOM 3217 C C . GLY A 1 423 ? 8.336 -8.336 -24.484 1 75.88 423 GLY A C 1
ATOM 3218 O O . GLY A 1 423 ? 8.938 -8.055 -23.453 1 75.88 423 GLY A O 1
ATOM 3219 N N . LEU A 1 424 ? 7.41 -9.281 -24.547 1 74.19 424 LEU A N 1
ATOM 3220 C CA . LEU A 1 424 ? 7.18 -10.211 -23.453 1 74.19 424 LEU A CA 1
ATOM 3221 C C . LEU A 1 424 ? 8.227 -11.312 -23.453 1 74.19 424 LEU A C 1
ATOM 3223 O O . LEU A 1 424 ? 8.039 -12.359 -22.812 1 74.19 424 LEU A O 1
ATOM 3227 N N . GLU A 1 425 ? 9.383 -11.086 -24 1 67.38 425 GLU A N 1
ATOM 3228 C CA . GLU A 1 425 ? 10.445 -12.086 -23.984 1 67.38 425 GLU A CA 1
ATOM 3229 C C . GLU A 1 425 ? 11.336 -11.914 -22.766 1 67.38 425 GLU A C 1
ATOM 3231 O O . GLU A 1 425 ? 11.492 -10.805 -22.25 1 67.38 425 GLU A O 1
ATOM 3236 N N . MET B 1 1 ? -37.5 45.156 -28.812 1 29.72 1 MET B N 1
ATOM 3237 C CA . MET B 1 1 ? -36.375 44.312 -28.406 1 29.72 1 MET B CA 1
ATOM 3238 C C . MET B 1 1 ? -36.844 43.156 -27.5 1 29.72 1 MET B C 1
ATOM 3240 O O . MET B 1 1 ? -37.062 43.375 -26.297 1 29.72 1 MET B O 1
ATOM 3244 N N . THR B 1 2 ? -37.656 42.219 -27.922 1 33.16 2 THR B N 1
ATOM 3245 C CA . THR B 1 2 ? -38.469 41.156 -27.328 1 33.16 2 THR B CA 1
ATOM 3246 C C . THR B 1 2 ? -37.594 40.062 -26.734 1 33.16 2 THR B C 1
ATOM 3248 O O . THR B 1 2 ? -36.844 39.406 -27.469 1 33.16 2 THR B O 1
ATOM 3251 N N . GLY B 1 3 ? -37.031 40.312 -25.547 1 32.31 3 GLY B N 1
ATOM 3252 C CA . GLY B 1 3 ? -36.062 39.5 -24.844 1 32.31 3 GLY B CA 1
ATOM 3253 C C . GLY B 1 3 ? -36.5 38.062 -24.641 1 32.31 3 GLY B C 1
ATOM 3254 O O . GLY B 1 3 ? -37.594 37.812 -24.094 1 32.31 3 GLY B O 1
ATOM 3255 N N . GLU B 1 4 ? -36.156 37.188 -25.594 1 39.19 4 GLU B N 1
ATOM 3256 C CA . GLU B 1 4 ? -36.562 35.781 -25.547 1 39.19 4 GLU B CA 1
ATOM 3257 C C . GLU B 1 4 ? -36.219 35.156 -24.203 1 39.19 4 GLU B C 1
ATOM 3259 O O . GLU B 1 4 ? -35.094 35.375 -23.688 1 39.19 4 GLU B O 1
ATOM 3264 N N . PRO B 1 5 ? -37.25 34.625 -23.453 1 42.66 5 PRO B N 1
ATOM 3265 C CA . PRO B 1 5 ? -37.062 34.062 -22.125 1 42.66 5 PRO B CA 1
ATOM 3266 C C . PRO B 1 5 ? -36 32.969 -22.078 1 42.66 5 PRO B C 1
ATOM 3268 O O . PRO B 1 5 ? -35.75 32.312 -23.094 1 42.66 5 PRO B O 1
ATOM 3271 N N . PRO B 1 6 ? -35 33.094 -21.188 1 41.25 6 PRO B N 1
ATOM 3272 C CA . PRO B 1 6 ? -33.875 32.156 -21.078 1 41.25 6 PRO B CA 1
ATOM 3273 C C . PRO B 1 6 ? -34.344 30.703 -20.969 1 41.25 6 PRO B C 1
ATOM 3275 O O . PRO B 1 6 ? -35.438 30.438 -20.531 1 41.25 6 PRO B O 1
ATOM 3278 N N . PRO B 1 7 ? -33.812 29.812 -21.812 1 39.59 7 PRO B N 1
ATOM 3279 C CA . PRO B 1 7 ? -34.219 28.406 -21.844 1 39.59 7 PRO B CA 1
ATOM 3280 C C . PRO B 1 7 ? -34.25 27.781 -20.453 1 39.59 7 PRO B C 1
ATOM 3282 O O . PRO B 1 7 ? -33.562 28.234 -19.547 1 39.59 7 PRO B O 1
ATOM 3285 N N . ASP B 1 8 ? -35.344 27.109 -20.125 1 34.72 8 ASP B N 1
ATOM 3286 C CA . ASP B 1 8 ? -35.688 26.422 -18.891 1 34.72 8 ASP B CA 1
ATOM 3287 C C . ASP B 1 8 ? -34.562 25.516 -18.422 1 34.72 8 ASP B C 1
ATOM 3289 O O . ASP B 1 8 ? -33.938 24.812 -19.219 1 34.72 8 ASP B O 1
ATOM 3293 N N . LYS B 1 9 ? -33.969 25.734 -17.281 1 34.47 9 LYS B N 1
ATOM 3294 C CA . LYS B 1 9 ? -33 24.922 -16.547 1 34.47 9 LYS B CA 1
ATOM 3295 C C . LYS B 1 9 ? -33.375 23.453 -16.578 1 34.47 9 LYS B C 1
ATOM 3297 O O . LYS B 1 9 ? -34.5 23.094 -16.312 1 34.47 9 LYS B O 1
ATOM 3302 N N . PRO B 1 10 ? -32.688 22.625 -17.422 1 31.73 10 PRO B N 1
ATOM 3303 C CA . PRO B 1 10 ? -33.125 21.219 -17.422 1 31.73 10 PRO B CA 1
ATOM 3304 C C . PRO B 1 10 ? -33.438 20.703 -16.016 1 31.73 10 PRO B C 1
ATOM 3306 O O . PRO B 1 10 ? -32.781 21.062 -15.047 1 31.73 10 PRO B O 1
ATOM 3309 N N . ALA B 1 11 ? -34.719 20.391 -15.68 1 32.53 11 ALA B N 1
ATOM 3310 C CA . ALA B 1 11 ? -35.25 19.781 -14.461 1 32.53 11 ALA B CA 1
ATOM 3311 C C . ALA B 1 11 ? -34.312 18.672 -13.953 1 32.53 11 ALA B C 1
ATOM 3313 O O . ALA B 1 11 ? -33.75 17.922 -14.734 1 32.53 11 ALA B O 1
ATOM 3314 N N . SER B 1 12 ? -33.875 18.766 -12.695 1 33 12 SER B N 1
ATOM 3315 C CA . SER B 1 12 ? -33.094 17.797 -11.938 1 33 12 SER B CA 1
ATOM 3316 C C . SER B 1 12 ? -33.625 16.391 -12.141 1 33 12 SER B C 1
ATOM 3318 O O . SER B 1 12 ? -34.812 16.156 -12.102 1 33 12 SER B O 1
ATOM 3320 N N . ALA B 1 13 ? -33.125 15.578 -13.023 1 34.69 13 ALA B N 1
ATOM 3321 C CA . ALA B 1 13 ? -33.531 14.188 -13.18 1 34.69 13 ALA B CA 1
ATOM 3322 C C . ALA B 1 13 ? -34.094 13.625 -11.867 1 34.69 13 ALA B C 1
ATOM 3324 O O . ALA B 1 13 ? -33.562 13.922 -10.797 1 34.69 13 ALA B O 1
ATOM 3325 N N . PRO B 1 14 ? -35.281 13.164 -11.68 1 36 14 PRO B N 1
ATOM 3326 C CA . PRO B 1 14 ? -35.812 12.523 -10.477 1 36 14 PRO B CA 1
ATOM 3327 C C . PRO B 1 14 ? -34.812 11.578 -9.812 1 36 14 PRO B C 1
ATOM 3329 O O . PRO B 1 14 ? -34 10.945 -10.5 1 36 14 PRO B O 1
ATOM 3332 N N . GLY B 1 15 ? -34.188 11.922 -8.68 1 37.69 15 GLY B N 1
ATOM 3333 C CA . GLY B 1 15 ? -33.219 11.148 -7.918 1 37.69 15 GLY B CA 1
ATOM 3334 C C . GLY B 1 15 ? -33.562 9.672 -7.836 1 37.69 15 GLY B C 1
ATOM 3335 O O . GLY B 1 15 ? -34.625 9.305 -7.324 1 37.69 15 GLY B O 1
ATOM 3336 N N . LYS B 1 16 ? -33.219 8.812 -8.711 1 43.84 16 LYS B N 1
ATOM 3337 C CA . LYS B 1 16 ? -33.375 7.359 -8.656 1 43.84 16 LYS B CA 1
ATOM 3338 C C . LYS B 1 16 ? -33.156 6.836 -7.242 1 43.84 16 LYS B C 1
ATOM 3340 O O . LYS B 1 16 ? -32.281 7.328 -6.52 1 43.84 16 LYS B O 1
ATOM 3345 N N . HIS B 1 17 ? -34.125 6.125 -6.625 1 46.91 17 HIS B N 1
ATOM 3346 C CA . HIS B 1 17 ? -34.188 5.5 -5.312 1 46.91 17 HIS B CA 1
ATOM 3347 C C . HIS B 1 17 ? -32.938 4.68 -5.027 1 46.91 17 HIS B C 1
ATOM 3349 O O . HIS B 1 17 ? -32.5 3.875 -5.863 1 46.91 17 HIS B O 1
ATOM 3355 N N . ILE B 1 18 ? -32.094 5.078 -4.113 1 50.16 18 ILE B N 1
ATOM 3356 C CA . ILE B 1 18 ? -30.953 4.328 -3.615 1 50.16 18 ILE B CA 1
ATOM 3357 C C . ILE B 1 18 ? -31.422 2.992 -3.041 1 50.16 18 ILE B C 1
ATOM 3359 O O . ILE B 1 18 ? -32.312 2.953 -2.18 1 50.16 18 ILE B O 1
ATOM 3363 N N . ARG B 1 19 ? -31.25 1.873 -3.717 1 51.44 19 ARG B N 1
ATOM 3364 C CA . ARG B 1 19 ? -31.578 0.543 -3.207 1 51.44 19 ARG B CA 1
ATOM 3365 C C . ARG B 1 19 ? -30.469 0.024 -2.299 1 51.44 19 ARG B C 1
ATOM 3367 O O . ARG B 1 19 ? -29.312 -0.075 -2.715 1 51.44 19 ARG B O 1
ATOM 3374 N N . LEU B 1 20 ? -30.828 -0.153 -1.022 1 53.34 20 LEU B N 1
ATOM 3375 C CA . LEU B 1 20 ? -29.891 -0.742 -0.072 1 53.34 20 LEU B CA 1
ATOM 3376 C C . LEU B 1 20 ? -29.672 -2.225 -0.362 1 53.34 20 LEU B C 1
ATOM 3378 O O . LEU B 1 20 ? -30.594 -2.908 -0.812 1 53.34 20 LEU B O 1
ATOM 3382 N N . THR B 1 21 ? -28.516 -2.662 -0.535 1 55.19 21 THR B N 1
ATOM 3383 C CA . THR B 1 21 ? -28.156 -4.027 -0.903 1 55.19 21 THR B CA 1
ATOM 3384 C C . THR B 1 21 ? -28.484 -4.996 0.229 1 55.19 21 THR B C 1
ATOM 3386 O O . THR B 1 21 ? -28.297 -6.207 0.091 1 55.19 21 THR B O 1
ATOM 3389 N N . SER B 1 22 ? -29.094 -4.52 1.33 1 53 22 SER B N 1
ATOM 3390 C CA . SER B 1 22 ? -29.203 -5.348 2.527 1 53 22 SER B CA 1
ATOM 3391 C C . SER B 1 22 ? -30.516 -6.137 2.529 1 53 22 SER B C 1
ATOM 3393 O O . SER B 1 22 ? -30.75 -6.949 3.43 1 53 22 SER B O 1
ATOM 3395 N N . HIS B 1 23 ? -31.406 -5.898 1.621 1 51.88 23 HIS B N 1
ATOM 3396 C CA . HIS B 1 23 ? -32.688 -6.602 1.756 1 51.88 23 HIS B CA 1
ATOM 3397 C C . HIS B 1 23 ? -32.562 -8.047 1.27 1 51.88 23 HIS B C 1
ATOM 3399 O O . HIS B 1 23 ? -32.062 -8.297 0.169 1 51.88 23 HIS B O 1
ATOM 3405 N N . PRO B 1 24 ? -32.906 -8.969 2.176 1 50.03 24 PRO B N 1
ATOM 3406 C CA . PRO B 1 24 ? -32.969 -10.391 1.852 1 50.03 24 PRO B CA 1
ATOM 3407 C C . PRO B 1 24 ? -33.969 -10.703 0.739 1 50.03 24 PRO B C 1
ATOM 3409 O O . PRO B 1 24 ? -34.969 -9.992 0.585 1 50.03 24 PRO B O 1
ATOM 3412 N N . GLY B 1 25 ? -33.656 -11.656 -0.26 1 48.62 25 GLY B N 1
ATOM 3413 C CA . GLY B 1 25 ? -34.562 -12.148 -1.3 1 48.62 25 GLY B CA 1
ATOM 3414 C C . GLY B 1 25 ? -34.281 -11.531 -2.66 1 48.62 25 GLY B C 1
ATOM 3415 O O . GLY B 1 25 ? -34.969 -11.844 -3.635 1 48.62 25 GLY B O 1
ATOM 3416 N N . GLN B 1 26 ? -33.75 -10.547 -2.594 1 45.97 26 GLN B N 1
ATOM 3417 C CA . GLN B 1 26 ? -33.438 -10.102 -3.947 1 45.97 26 GLN B CA 1
ATOM 3418 C C . GLN B 1 26 ? -32.406 -11.008 -4.609 1 45.97 26 GLN B C 1
ATOM 3420 O O . GLN B 1 26 ? -31.266 -10.586 -4.855 1 45.97 26 GLN B O 1
ATOM 3425 N N . GLY B 1 27 ? -32.312 -12.07 -4.141 1 49.81 27 GLY B N 1
ATOM 3426 C CA . GLY B 1 27 ? -31.516 -12.93 -4.98 1 49.81 27 GLY B CA 1
ATOM 3427 C C . GLY B 1 27 ? -31.703 -12.672 -6.461 1 49.81 27 GLY B C 1
ATOM 3428 O O . GLY B 1 27 ? -32.812 -12.758 -6.977 1 49.81 27 GLY B O 1
ATOM 3429 N N . ALA B 1 28 ? -30.953 -11.773 -6.871 1 50.94 28 ALA B N 1
ATOM 3430 C CA . ALA B 1 28 ? -31.078 -11.266 -8.234 1 50.94 28 ALA B CA 1
ATOM 3431 C C . ALA B 1 28 ? -31.172 -12.406 -9.242 1 50.94 28 ALA B C 1
ATOM 3433 O O . ALA B 1 28 ? -30.266 -13.242 -9.32 1 50.94 28 ALA B O 1
ATOM 3434 N N . SER B 1 29 ? -32.281 -12.953 -9.633 1 62.53 29 SER B N 1
ATOM 3435 C CA . SER B 1 29 ? -32.531 -13.852 -10.75 1 62.53 29 SER B CA 1
ATOM 3436 C C . SER B 1 29 ? -31.438 -13.766 -11.805 1 62.53 29 SER B C 1
ATOM 3438 O O . SER B 1 29 ? -31.188 -14.734 -12.516 1 62.53 29 SER B O 1
ATOM 3440 N N . GLY B 1 30 ? -30.375 -12.938 -11.594 1 83.56 30 GLY B N 1
ATOM 3441 C CA . GLY B 1 30 ? -29.406 -12.781 -12.672 1 83.56 30 GLY B CA 1
ATOM 3442 C C . GLY B 1 30 ? -27.984 -13.062 -12.227 1 83.56 30 GLY B C 1
ATOM 3443 O O . GLY B 1 30 ? -27.094 -13.234 -13.062 1 83.56 30 GLY B O 1
ATOM 3444 N N . ALA B 1 31 ? -27.797 -13.484 -10.891 1 91.5 31 ALA B N 1
ATOM 3445 C CA . ALA B 1 31 ? -26.438 -13.711 -10.43 1 91.5 31 ALA B CA 1
ATOM 3446 C C . ALA B 1 31 ? -26.031 -15.172 -10.602 1 91.5 31 ALA B C 1
ATOM 3448 O O . ALA B 1 31 ? -26.781 -16.078 -10.219 1 91.5 31 ALA B O 1
ATOM 3449 N N . PRO B 1 32 ? -24.906 -15.375 -11.172 1 95.25 32 PRO B N 1
ATOM 3450 C CA . PRO B 1 32 ? -24.453 -16.766 -11.289 1 95.25 32 PRO B CA 1
ATOM 3451 C C . PRO B 1 32 ? -24.156 -17.391 -9.93 1 95.25 32 PRO B C 1
ATOM 3453 O O . PRO B 1 32 ? -23.656 -16.719 -9.023 1 95.25 32 PRO B O 1
ATOM 3456 N N . PRO B 1 33 ? -24.453 -18.688 -9.828 1 94.25 33 PRO B N 1
ATOM 3457 C CA . PRO B 1 33 ? -24.078 -19.391 -8.594 1 94.25 33 PRO B CA 1
ATOM 3458 C C . PRO B 1 33 ? -22.578 -19.5 -8.406 1 94.25 33 PRO B C 1
ATOM 3460 O O . PRO B 1 33 ? -21.828 -19.5 -9.391 1 94.25 33 PRO B O 1
ATOM 3463 N N . LEU B 1 34 ? -22.156 -19.547 -7.141 1 96.19 34 LEU B N 1
ATOM 3464 C CA . LEU B 1 34 ? -20.75 -19.656 -6.785 1 96.19 34 LEU B CA 1
ATOM 3465 C C . LEU B 1 34 ? -20.531 -20.797 -5.789 1 96.19 34 LEU B C 1
ATOM 3467 O O . LEU B 1 34 ? -20.922 -20.688 -4.625 1 96.19 34 LEU B O 1
ATOM 3471 N N . GLN B 1 35 ? -19.953 -21.891 -6.281 1 96.94 35 GLN B N 1
ATOM 3472 C CA . GLN B 1 35 ? -19.609 -23.031 -5.438 1 96.94 35 GLN B CA 1
ATOM 3473 C C . GLN B 1 35 ? -18.109 -23.094 -5.18 1 96.94 35 GLN B C 1
ATOM 3475 O O . GLN B 1 35 ? -17.375 -23.766 -5.906 1 96.94 35 GLN B O 1
ATOM 3480 N N . TRP B 1 36 ? -17.672 -22.578 -4.055 1 97.44 36 TRP B N 1
ATOM 3481 C CA . TRP B 1 36 ? -16.25 -22.453 -3.75 1 97.44 36 TRP B CA 1
ATOM 3482 C C . TRP B 1 36 ? -15.602 -23.828 -3.658 1 97.44 36 TRP B C 1
ATOM 3484 O O . TRP B 1 36 ? -16.172 -24.766 -3.082 1 97.44 36 TRP B O 1
ATOM 3494 N N . GLY B 1 37 ? -14.484 -24.031 -4.242 1 96.5 37 GLY B N 1
ATOM 3495 C CA . GLY B 1 37 ? -13.719 -25.266 -4.152 1 96.5 37 GLY B CA 1
ATOM 3496 C C . GLY B 1 37 ? -14.031 -26.25 -5.266 1 96.5 37 GLY B C 1
ATOM 3497 O O . GLY B 1 37 ? -13.391 -27.297 -5.379 1 96.5 37 GLY B O 1
ATOM 3498 N N . ALA B 1 38 ? -15.055 -25.969 -6.109 1 97.31 38 ALA B N 1
ATOM 3499 C CA . ALA B 1 38 ? -15.344 -26.859 -7.23 1 97.31 38 ALA B CA 1
ATOM 3500 C C . ALA B 1 38 ? -14.164 -26.922 -8.203 1 97.31 38 ALA B C 1
ATOM 3502 O O . ALA B 1 38 ? -13.578 -25.891 -8.539 1 97.31 38 ALA B O 1
ATOM 3503 N N . ALA B 1 39 ? -13.828 -28.078 -8.672 1 97.06 39 ALA B N 1
ATOM 3504 C CA . ALA B 1 39 ? -12.688 -28.297 -9.555 1 97.06 39 ALA B CA 1
ATOM 3505 C C . ALA B 1 39 ? -12.961 -27.734 -10.945 1 97.06 39 ALA B C 1
ATOM 3507 O O . ALA B 1 39 ? -12.047 -27.234 -11.609 1 97.06 39 ALA B O 1
ATOM 3508 N N . ASP B 1 40 ? -14.211 -27.844 -11.367 1 97.12 40 ASP B N 1
ATOM 3509 C CA . ASP B 1 40 ? -14.625 -27.312 -12.656 1 97.12 40 ASP B CA 1
ATOM 3510 C C . ASP B 1 40 ? -14.992 -25.828 -12.539 1 97.12 40 ASP B C 1
ATOM 3512 O O . ASP B 1 40 ? -15.836 -25.453 -11.727 1 97.12 40 ASP B O 1
ATOM 3516 N N . PRO B 1 41 ? -14.305 -24.953 -13.352 1 97 41 PRO B N 1
ATOM 3517 C CA . PRO B 1 41 ? -14.547 -23.516 -13.211 1 97 41 PRO B CA 1
ATOM 3518 C C . PRO B 1 41 ? -16 -23.141 -13.484 1 97 41 PRO B C 1
ATOM 3520 O O . PRO B 1 41 ? -16.531 -22.203 -12.875 1 97 41 PRO B O 1
ATOM 3523 N N . LEU B 1 42 ? -16.672 -23.812 -14.391 1 96.75 42 LEU B N 1
ATOM 3524 C CA . LEU B 1 42 ? -18.062 -23.484 -14.664 1 96.75 42 LEU B CA 1
ATOM 3525 C C . LEU B 1 42 ? -18.953 -23.891 -13.5 1 96.75 42 LEU B C 1
ATOM 3527 O O . LEU B 1 42 ? -19.938 -23.203 -13.188 1 96.75 42 LEU B O 1
ATOM 3531 N N . ALA B 1 43 ? -18.656 -25.062 -12.906 1 96.56 43 ALA B N 1
ATOM 3532 C CA . ALA B 1 43 ? -19.375 -25.453 -11.695 1 96.56 43 ALA B CA 1
ATOM 3533 C C . ALA B 1 43 ? -19.062 -24.516 -10.539 1 96.56 43 ALA B C 1
ATOM 3535 O O . ALA B 1 43 ? -19.938 -24.203 -9.734 1 96.56 43 ALA B O 1
ATOM 3536 N N . ARG B 1 44 ? -17.859 -24.094 -10.391 1 96.94 44 ARG B N 1
ATOM 3537 C CA . ARG B 1 44 ? -17.438 -23.156 -9.359 1 96.94 44 ARG B CA 1
ATOM 3538 C C . ARG B 1 44 ? -18.141 -21.812 -9.508 1 96.94 44 ARG B C 1
ATOM 3540 O O . ARG B 1 44 ? -18.609 -21.234 -8.516 1 96.94 44 ARG B O 1
ATOM 3547 N N . GLY B 1 45 ? -18.234 -21.391 -10.828 1 97.31 45 GLY B N 1
ATOM 3548 C CA . GLY B 1 45 ? -18.859 -20.125 -11.141 1 97.31 45 GLY B CA 1
ATOM 3549 C C . GLY B 1 45 ? -17.922 -18.938 -11.008 1 97.31 45 GLY B C 1
ATOM 3550 O O . GLY B 1 45 ? -16.938 -19 -10.266 1 97.31 45 GLY B O 1
ATOM 3551 N N . PRO B 1 46 ? -18.203 -17.812 -11.711 1 98 46 PRO B N 1
ATOM 3552 C CA . PRO B 1 46 ? -17.359 -16.625 -11.672 1 98 46 PRO B CA 1
ATOM 3553 C C . PRO B 1 46 ? -17.625 -15.75 -10.445 1 98 46 PRO B C 1
ATOM 3555 O O . PRO B 1 46 ? -18.703 -15.812 -9.867 1 98 46 PRO B O 1
ATOM 3558 N N . VAL B 1 47 ? -16.609 -15.086 -9.984 1 97.88 47 VAL B N 1
ATOM 3559 C CA . VAL B 1 47 ? -16.75 -14.008 -9.016 1 97.88 47 VAL B CA 1
ATOM 3560 C C . VAL B 1 47 ? -17.156 -12.719 -9.719 1 97.88 47 VAL B C 1
ATOM 3562 O O . VAL B 1 47 ? -16.438 -12.203 -10.57 1 97.88 47 VAL B O 1
ATOM 3565 N N . VAL B 1 48 ? -18.344 -12.219 -9.406 1 97.25 48 VAL B N 1
ATOM 3566 C CA . VAL B 1 48 ? -18.828 -11 -10.047 1 97.25 48 VAL B CA 1
ATOM 3567 C C . VAL B 1 48 ? -18.969 -9.891 -9.008 1 97.25 48 VAL B C 1
ATOM 3569 O O . VAL B 1 48 ? -20.031 -9.719 -8.422 1 97.25 48 VAL B O 1
ATOM 3572 N N . GLY B 1 49 ? -17.891 -9.078 -8.898 1 95.69 49 GLY B N 1
ATOM 3573 C CA . GLY B 1 49 ? -17.875 -7.977 -7.949 1 95.69 49 GLY B CA 1
ATOM 3574 C C . GLY B 1 49 ? -17.938 -6.617 -8.617 1 95.69 49 GLY B C 1
ATOM 3575 O O . GLY B 1 49 ? -17.719 -5.59 -7.969 1 95.69 49 GLY B O 1
ATOM 3576 N N . SER B 1 50 ? -18.141 -6.602 -9.938 1 93.19 50 SER B N 1
ATOM 3577 C CA . SER B 1 50 ? -18.297 -5.352 -10.672 1 93.19 50 SER B CA 1
ATOM 3578 C C . SER B 1 50 ? -19.609 -4.668 -10.336 1 93.19 50 SER B C 1
ATOM 3580 O O . SER B 1 50 ? -20.562 -5.32 -9.906 1 93.19 50 SER B O 1
ATOM 3582 N N . THR B 1 51 ? -19.656 -3.383 -10.5 1 91.38 51 THR B N 1
ATOM 3583 C CA . THR B 1 51 ? -20.844 -2.623 -10.133 1 91.38 51 THR B CA 1
ATOM 3584 C C . THR B 1 51 ? -21.641 -2.246 -11.375 1 91.38 51 THR B C 1
ATOM 3586 O O . THR B 1 51 ? -22.625 -1.493 -11.289 1 91.38 51 THR B O 1
ATOM 3589 N N . THR B 1 52 ? -21.297 -2.742 -12.508 1 90.12 52 THR B N 1
ATOM 3590 C CA . THR B 1 52 ? -21.938 -2.406 -13.773 1 90.12 52 THR B CA 1
ATOM 3591 C C . THR B 1 52 ? -23.406 -2.834 -13.766 1 90.12 52 THR B C 1
ATOM 3593 O O . THR B 1 52 ? -24.281 -2.098 -14.227 1 90.12 52 THR B O 1
ATOM 3596 N N . ASN B 1 53 ? -23.672 -4.043 -13.375 1 90.25 53 ASN B N 1
ATOM 3597 C CA . ASN B 1 53 ? -25.016 -4.605 -13.242 1 90.25 53 ASN B CA 1
ATOM 3598 C C . ASN B 1 53 ? -25.219 -5.227 -11.859 1 90.25 53 ASN B C 1
ATOM 3600 O O . ASN B 1 53 ? -24.75 -6.328 -11.594 1 90.25 53 ASN B O 1
ATOM 3604 N N . ARG B 1 54 ? -25.984 -4.59 -11.102 1 88.31 54 ARG B N 1
ATOM 3605 C CA . ARG B 1 54 ? -26.156 -4.969 -9.703 1 88.31 54 ARG B CA 1
ATOM 3606 C C . ARG B 1 54 ? -26.797 -6.352 -9.586 1 88.31 54 ARG B C 1
ATOM 3608 O O . ARG B 1 54 ? -26.5 -7.094 -8.648 1 88.31 54 ARG B O 1
ATOM 3615 N N . SER B 1 55 ? -27.641 -6.703 -10.5 1 90 55 SER B N 1
ATOM 3616 C CA . SER B 1 55 ? -28.375 -7.961 -10.422 1 90 55 SER B CA 1
ATOM 3617 C C . SER B 1 55 ? -27.453 -9.156 -10.695 1 90 55 SER B C 1
ATOM 3619 O O . SER B 1 55 ? -27.812 -10.297 -10.383 1 90 55 SER B O 1
ATOM 3621 N N . GLN B 1 56 ? -26.328 -8.875 -11.281 1 92.81 56 GLN B N 1
ATOM 3622 C CA . GLN B 1 56 ? -25.422 -9.953 -11.641 1 92.81 56 GLN B CA 1
ATOM 3623 C C . GLN B 1 56 ? -24.406 -10.211 -10.539 1 92.81 56 GLN B C 1
ATOM 3625 O O . GLN B 1 56 ? -23.672 -11.203 -10.578 1 92.81 56 GLN B O 1
ATOM 3630 N N . ARG B 1 57 ? -24.406 -9.391 -9.5 1 95.12 57 ARG B N 1
ATOM 3631 C CA . ARG B 1 57 ? -23.391 -9.484 -8.453 1 95.12 57 ARG B CA 1
ATOM 3632 C C . ARG B 1 57 ? -23.656 -10.688 -7.547 1 95.12 57 ARG B C 1
ATOM 3634 O O . ARG B 1 57 ? -24.812 -10.969 -7.207 1 95.12 57 ARG B O 1
ATOM 3641 N N . ASN B 1 58 ? -22.594 -11.383 -7.156 1 96.94 58 ASN B N 1
ATOM 3642 C CA . ASN B 1 58 ? -22.766 -12.555 -6.293 1 96.94 58 ASN B CA 1
ATOM 3643 C C . ASN B 1 58 ? -21.766 -12.539 -5.141 1 96.94 58 ASN B C 1
ATOM 3645 O O . ASN B 1 58 ? -21.469 -13.578 -4.555 1 96.94 58 ASN B O 1
ATOM 3649 N N . VAL B 1 59 ? -21.156 -11.375 -4.84 1 97.62 59 VAL B N 1
ATOM 3650 C CA . VAL B 1 59 ? -20.188 -11.219 -3.758 1 97.62 59 VAL B CA 1
ATOM 3651 C C . VAL B 1 59 ? -20.5 -9.961 -2.959 1 97.62 59 VAL B C 1
ATOM 3653 O O . VAL B 1 59 ? -21.312 -9.141 -3.377 1 97.62 59 VAL B O 1
ATOM 3656 N N . ILE B 1 60 ? -19.922 -9.859 -1.788 1 97 60 ILE B N 1
ATOM 3657 C CA . ILE B 1 60 ? -19.922 -8.633 -0.991 1 97 60 ILE B CA 1
ATOM 3658 C C . ILE B 1 60 ? -18.688 -7.812 -1.307 1 97 60 ILE B C 1
ATOM 3660 O O . ILE B 1 60 ? -17.578 -8.352 -1.349 1 97 60 ILE B O 1
ATOM 3664 N N . GLY B 1 61 ? -18.859 -6.504 -1.542 1 96.12 61 GLY B N 1
ATOM 3665 C CA . GLY B 1 61 ? -17.734 -5.652 -1.901 1 96.12 61 GLY B CA 1
ATOM 3666 C C . GLY B 1 61 ? -17.531 -5.539 -3.4 1 96.12 61 GLY B C 1
ATOM 3667 O O . GLY B 1 61 ? -18.406 -5.922 -4.184 1 96.12 61 GLY B O 1
ATOM 3668 N N . SER B 1 62 ? -16.438 -4.965 -3.779 1 94.25 62 SER B N 1
ATOM 3669 C CA . SER B 1 62 ? -16.172 -4.742 -5.195 1 94.25 62 SER B CA 1
ATOM 3670 C C . SER B 1 62 ? -14.727 -5.078 -5.539 1 94.25 62 SER B C 1
ATOM 3672 O O . SER B 1 62 ? -13.883 -5.199 -4.648 1 94.25 62 SER B O 1
ATOM 3674 N N . HIS B 1 63 ? -14.477 -5.234 -6.828 1 91 63 HIS B N 1
ATOM 3675 C CA . HIS B 1 63 ? -13.125 -5.469 -7.32 1 91 63 HIS B CA 1
ATOM 3676 C C . HIS B 1 63 ? -12.211 -4.289 -7.016 1 91 63 HIS B C 1
ATOM 3678 O O . HIS B 1 63 ? -12.688 -3.213 -6.641 1 91 63 HIS B O 1
ATOM 3684 N N . SER B 1 64 ? -10.914 -4.488 -7.043 1 86.44 64 SER B N 1
ATOM 3685 C CA . SER B 1 64 ? -9.844 -3.496 -7.004 1 86.44 64 SER B CA 1
ATOM 3686 C C . SER B 1 64 ? -9.555 -3.055 -5.57 1 86.44 64 SER B C 1
ATOM 3688 O O . SER B 1 64 ? -8.977 -1.989 -5.352 1 86.44 64 SER B O 1
ATOM 3690 N N . GLY B 1 65 ? -10.047 -3.811 -4.598 1 81.94 65 GLY B N 1
ATOM 3691 C CA . GLY B 1 65 ? -9.688 -3.531 -3.215 1 81.94 65 GLY B CA 1
ATOM 3692 C C . GLY B 1 65 ? -9.922 -2.084 -2.82 1 81.94 65 GLY B C 1
ATOM 3693 O O . GLY B 1 65 ? -11 -1.536 -3.049 1 81.94 65 GLY B O 1
ATOM 3694 N N . SER B 1 66 ? -8.898 -1.476 -2.25 1 88.25 66 SER B N 1
ATOM 3695 C CA . SER B 1 66 ? -8.961 -0.099 -1.771 1 88.25 66 SER B CA 1
ATOM 3696 C C . SER B 1 66 ? -9.055 0.886 -2.934 1 88.25 66 SER B C 1
ATOM 3698 O O . SER B 1 66 ? -9.508 2.02 -2.76 1 88.25 66 SER B O 1
ATOM 3700 N N . TYR B 1 67 ? -8.734 0.461 -4.094 1 91.12 67 TYR B N 1
ATOM 3701 C CA . TYR B 1 67 ? -8.734 1.362 -5.238 1 91.12 67 TYR B CA 1
ATOM 3702 C C . TYR B 1 67 ? -10.141 1.551 -5.789 1 91.12 67 TYR B C 1
ATOM 3704 O O . TYR B 1 67 ? -10.375 2.43 -6.621 1 91.12 67 TYR B O 1
ATOM 3712 N N . GLY B 1 68 ? -11.031 0.754 -5.301 1 91.69 68 GLY B N 1
ATOM 3713 C CA . GLY B 1 68 ? -12.43 0.947 -5.648 1 91.69 68 GLY B CA 1
ATOM 3714 C C . GLY B 1 68 ? -12.953 2.316 -5.262 1 91.69 68 GLY B C 1
ATOM 3715 O O . GLY B 1 68 ? -13.836 2.863 -5.934 1 91.69 68 GLY B O 1
ATOM 3716 N N . VAL B 1 69 ? -12.422 2.873 -4.199 1 93.75 69 VAL B N 1
ATOM 3717 C CA . VAL B 1 69 ? -12.828 4.199 -3.744 1 93.75 69 VAL B CA 1
ATOM 3718 C C . VAL B 1 69 ? -12.414 5.246 -4.773 1 93.75 69 VAL B C 1
ATOM 3720 O O . VAL B 1 69 ? -13.164 6.188 -5.051 1 93.75 69 VAL B O 1
ATOM 3723 N N . TYR B 1 70 ? -11.227 5.102 -5.34 1 93.69 70 TYR B N 1
ATOM 3724 C CA . TYR B 1 70 ? -10.766 6.023 -6.375 1 93.69 70 TYR B CA 1
ATOM 3725 C C . TYR B 1 70 ? -11.602 5.879 -7.641 1 93.69 70 TYR B C 1
ATOM 3727 O O . TYR B 1 70 ? -11.883 6.867 -8.32 1 93.69 70 TYR B O 1
ATOM 3735 N N . ARG B 1 71 ? -11.977 4.668 -7.922 1 92.81 71 ARG B N 1
ATOM 3736 C CA . ARG B 1 71 ? -12.875 4.457 -9.055 1 92.81 71 ARG B CA 1
ATOM 3737 C C . ARG B 1 71 ? -14.195 5.191 -8.852 1 92.81 71 ARG B C 1
ATOM 3739 O O . ARG B 1 71 ? -14.719 5.809 -9.781 1 92.81 71 ARG B O 1
ATOM 3746 N N . ALA B 1 72 ? -14.734 5.082 -7.676 1 94.25 72 ALA B N 1
ATOM 3747 C CA . ALA B 1 72 ? -15.977 5.777 -7.336 1 94.25 72 ALA B CA 1
ATOM 3748 C C . ALA B 1 72 ? -15.82 7.285 -7.504 1 94.25 72 ALA B C 1
ATOM 3750 O O . ALA B 1 72 ? -16.703 7.949 -8.047 1 94.25 72 ALA B O 1
ATOM 3751 N N . LEU B 1 73 ? -14.719 7.758 -7.031 1 93.94 73 LEU B N 1
ATOM 3752 C CA . LEU B 1 73 ? -14.438 9.188 -7.168 1 93.94 73 LEU B CA 1
ATOM 3753 C C . LEU B 1 73 ? -14.352 9.578 -8.641 1 93.94 73 LEU B C 1
ATOM 3755 O O . LEU B 1 73 ? -14.812 10.656 -9.023 1 93.94 73 LEU B O 1
ATOM 3759 N N . ALA B 1 74 ? -13.727 8.719 -9.406 1 93.56 74 ALA B N 1
ATOM 3760 C CA . ALA B 1 74 ? -13.594 8.977 -10.844 1 93.56 74 ALA B CA 1
ATOM 3761 C C . ALA B 1 74 ? -14.969 9.047 -11.516 1 93.56 74 ALA B C 1
ATOM 3763 O O . ALA B 1 74 ? -15.195 9.906 -12.375 1 93.56 74 ALA B O 1
ATOM 3764 N N . VAL B 1 75 ? -15.828 8.195 -11.141 1 93.12 75 VAL B N 1
ATOM 3765 C CA . VAL B 1 75 ? -17.188 8.188 -11.68 1 93.12 75 VAL B CA 1
ATOM 3766 C C . VAL B 1 75 ? -17.922 9.461 -11.266 1 93.12 75 VAL B C 1
ATOM 3768 O O . VAL B 1 75 ? -18.547 10.125 -12.094 1 93.12 75 VAL B O 1
ATOM 3771 N N . ALA B 1 76 ? -17.797 9.812 -10.016 1 94.19 76 ALA B N 1
ATOM 3772 C CA . ALA B 1 76 ? -18.438 11.023 -9.508 1 94.19 76 ALA B CA 1
ATOM 3773 C C . ALA B 1 76 ? -17.922 12.266 -10.25 1 94.19 76 ALA B C 1
ATOM 3775 O O . ALA B 1 76 ? -18.719 13.133 -10.633 1 94.19 76 ALA B O 1
ATOM 3776 N N . ALA B 1 77 ? -16.641 12.312 -10.461 1 92.81 77 ALA B N 1
ATOM 3777 C CA . ALA B 1 77 ? -15.992 13.484 -11.062 1 92.81 77 ALA B CA 1
ATOM 3778 C C . ALA B 1 77 ? -16.203 13.516 -12.57 1 92.81 77 ALA B C 1
ATOM 3780 O O . ALA B 1 77 ? -15.891 14.5 -13.234 1 92.81 77 ALA B O 1
ATOM 3781 N N . GLY B 1 78 ? -16.703 12.398 -13.156 1 90.81 78 GLY B N 1
ATOM 3782 C CA . GLY B 1 78 ? -16.969 12.336 -14.578 1 90.81 78 GLY B CA 1
ATOM 3783 C C . GLY B 1 78 ? -15.773 11.906 -15.406 1 90.81 78 GLY B C 1
ATOM 3784 O O . GLY B 1 78 ? -15.812 11.953 -16.641 1 90.81 78 GLY B O 1
ATOM 3785 N N . ASN B 1 79 ? -14.719 11.453 -14.75 1 89.94 79 ASN B N 1
ATOM 3786 C CA . ASN B 1 79 ? -13.508 11 -15.43 1 89.94 79 ASN B CA 1
ATOM 3787 C C . ASN B 1 79 ? -13.664 9.578 -15.953 1 89.94 79 ASN B C 1
ATOM 3789 O O . ASN B 1 79 ? -12.914 9.148 -16.828 1 89.94 79 ASN B O 1
ATOM 3793 N N . LEU B 1 80 ? -14.539 8.852 -15.344 1 91.06 80 LEU B N 1
ATOM 3794 C CA . LEU B 1 80 ? -14.828 7.465 -15.703 1 91.06 80 LEU B CA 1
ATOM 3795 C C . LEU B 1 80 ? -16.328 7.27 -15.945 1 91.06 80 LEU B C 1
ATOM 3797 O O . LEU B 1 80 ? -17.156 7.676 -15.125 1 91.06 80 LEU B O 1
ATOM 3801 N N . VAL B 1 81 ? -16.578 6.703 -17.062 1 91 81 VAL B N 1
ATOM 3802 C CA . VAL B 1 81 ? -17.984 6.449 -17.406 1 91 81 VAL B CA 1
ATOM 3803 C C . VAL B 1 81 ? -18.547 5.352 -16.5 1 91 81 VAL B C 1
ATOM 3805 O O . VAL B 1 81 ? -17.938 4.293 -16.344 1 91 81 VAL B O 1
ATOM 3808 N N . LYS B 1 82 ? -19.641 5.711 -15.953 1 90.62 82 LYS B N 1
ATOM 3809 C CA . LYS B 1 82 ? -20.328 4.699 -15.148 1 90.62 82 LYS B CA 1
ATOM 3810 C C . LYS B 1 82 ? -20.656 3.463 -15.977 1 90.62 82 LYS B C 1
ATOM 3812 O O . LYS B 1 82 ? -21.141 3.576 -17.109 1 90.62 82 LYS B O 1
ATOM 3817 N N . GLY B 1 83 ? -20.297 2.34 -15.492 1 89 83 GLY B N 1
ATOM 3818 C CA . GLY B 1 83 ? -20.609 1.098 -16.188 1 89 83 GLY B CA 1
ATOM 3819 C C . GLY B 1 83 ? -19.547 0.682 -17.188 1 89 83 GLY B C 1
ATOM 3820 O O . GLY B 1 83 ? -19.734 -0.269 -17.938 1 89 83 GLY B O 1
ATOM 3821 N N . HIS B 1 84 ? -18.453 1.326 -17.141 1 90.5 84 HIS B N 1
ATOM 3822 C CA . HIS B 1 84 ? -17.359 0.933 -18.031 1 90.5 84 HIS B CA 1
ATOM 3823 C C . HIS B 1 84 ? -17.016 -0.539 -17.859 1 90.5 84 HIS B C 1
ATOM 3825 O O . HIS B 1 84 ? -16.844 -1.01 -16.734 1 90.5 84 HIS B O 1
ATOM 3831 N N . ARG B 1 85 ? -16.906 -1.176 -19 1 91.06 85 ARG B N 1
ATOM 3832 C CA . ARG B 1 85 ? -16.469 -2.566 -19.016 1 91.06 85 ARG B CA 1
ATOM 3833 C C . ARG B 1 85 ? -15.031 -2.682 -19.5 1 91.06 85 ARG B C 1
ATOM 3835 O O . ARG B 1 85 ? -14.672 -2.119 -20.531 1 91.06 85 ARG B O 1
ATOM 3842 N N . ALA B 1 86 ? -14.266 -3.406 -18.766 1 91.19 86 ALA B N 1
ATOM 3843 C CA . ALA B 1 86 ? -12.852 -3.555 -19.125 1 91.19 86 ALA B CA 1
ATOM 3844 C C . ALA B 1 86 ? -12.695 -4.297 -20.438 1 91.19 86 ALA B C 1
ATOM 3846 O O . ALA B 1 86 ? -13.312 -5.344 -20.656 1 91.19 86 ALA B O 1
ATOM 3847 N N . ASP B 1 87 ? -11.969 -3.717 -21.359 1 93.38 87 ASP B N 1
ATOM 3848 C CA . ASP B 1 87 ? -11.523 -4.441 -22.531 1 93.38 87 ASP B CA 1
ATOM 3849 C C . ASP B 1 87 ? -10.328 -5.336 -22.219 1 93.38 87 ASP B C 1
ATOM 3851 O O . ASP B 1 87 ? -9.203 -4.852 -22.062 1 93.38 87 ASP B O 1
ATOM 3855 N N . LEU B 1 88 ? -10.531 -6.594 -22.188 1 94.62 88 LEU B N 1
ATOM 3856 C CA . LEU B 1 88 ? -9.5 -7.523 -21.75 1 94.62 88 LEU B CA 1
ATOM 3857 C C . LEU B 1 88 ? -8.727 -8.094 -22.938 1 94.62 88 LEU B C 1
ATOM 3859 O O . LEU B 1 88 ? -7.961 -9.047 -22.781 1 94.62 88 LEU B O 1
ATOM 3863 N N . THR B 1 89 ? -8.906 -7.516 -24.109 1 94.06 89 THR B N 1
ATOM 3864 C CA . THR B 1 89 ? -8.164 -7.961 -25.281 1 94.06 89 THR B CA 1
ATOM 3865 C C . THR B 1 89 ? -6.66 -7.867 -25.047 1 94.06 89 THR B C 1
ATOM 3867 O O . THR B 1 89 ? -6.164 -6.848 -24.562 1 94.06 89 THR B O 1
ATOM 3870 N N . ASN B 1 90 ? -5.926 -8.93 -25.297 1 94.12 90 ASN B N 1
ATOM 3871 C CA . ASN B 1 90 ? -4.469 -9.008 -25.25 1 94.12 90 ASN B CA 1
ATOM 3872 C C . ASN B 1 90 ? -3.949 -8.93 -23.812 1 94.12 90 ASN B C 1
ATOM 3874 O O . ASN B 1 90 ? -2.773 -8.633 -23.594 1 94.12 90 ASN B O 1
ATOM 3878 N N . THR B 1 91 ? -4.801 -9.164 -22.766 1 95.81 91 THR B N 1
ATOM 3879 C CA . THR B 1 91 ? -4.371 -9.008 -21.391 1 95.81 91 THR B CA 1
ATOM 3880 C C . THR B 1 91 ? -4.062 -10.359 -20.75 1 95.81 91 THR B C 1
ATOM 3882 O O . THR B 1 91 ? -3.734 -10.445 -19.578 1 95.81 91 THR B O 1
ATOM 3885 N N . ALA B 1 92 ? -4.156 -11.422 -21.484 1 95.81 92 ALA B N 1
ATOM 3886 C CA . ALA B 1 92 ? -4.016 -12.773 -20.953 1 95.81 92 ALA B CA 1
ATOM 3887 C C . ALA B 1 92 ? -2.686 -12.945 -20.234 1 95.81 92 ALA B C 1
ATOM 3889 O O . ALA B 1 92 ? -1.708 -12.258 -20.531 1 95.81 92 ALA B O 1
ATOM 3890 N N . PRO B 1 93 ? -2.641 -13.859 -19.25 1 97 93 PRO B N 1
ATOM 3891 C CA . PRO B 1 93 ? -1.385 -14.125 -18.531 1 97 93 PRO B CA 1
ATOM 3892 C C . PRO B 1 93 ? -0.244 -14.5 -19.484 1 97 93 PRO B C 1
ATOM 3894 O O . PRO B 1 93 ? -0.459 -15.219 -20.453 1 97 93 PRO B O 1
ATOM 3897 N N . THR B 1 94 ? 0.963 -14.039 -19.156 1 95.94 94 THR B N 1
ATOM 3898 C CA . THR B 1 94 ? 2.137 -14.383 -19.953 1 95.94 94 THR B CA 1
ATOM 3899 C C . THR B 1 94 ? 2.514 -15.852 -19.75 1 95.94 94 THR B C 1
ATOM 3901 O O . THR B 1 94 ? 3.092 -16.469 -20.641 1 95.94 94 THR B O 1
ATOM 3904 N N . ASP B 1 95 ? 2.254 -16.328 -18.562 1 95.12 95 ASP B N 1
ATOM 3905 C CA . ASP B 1 95 ? 2.518 -17.719 -18.188 1 95.12 95 ASP B CA 1
ATOM 3906 C C . ASP B 1 95 ? 1.289 -18.344 -17.531 1 95.12 95 ASP B C 1
ATOM 3908 O O . ASP B 1 95 ? 0.687 -17.766 -16.625 1 95.12 95 ASP B O 1
ATOM 3912 N N . PRO B 1 96 ? 0.932 -19.438 -18.031 1 91.81 96 PRO B N 1
ATOM 3913 C CA . PRO B 1 96 ? -0.217 -20.109 -17.422 1 91.81 96 PRO B CA 1
ATOM 3914 C C . PRO B 1 96 ? 0.082 -20.625 -16.016 1 91.81 96 PRO B C 1
ATOM 3916 O O . PRO B 1 96 ? 1.203 -21.062 -15.742 1 91.81 96 PRO B O 1
ATOM 3919 N N . VAL B 1 97 ? -0.901 -20.594 -15.203 1 95.25 97 VAL B N 1
ATOM 3920 C CA . VAL B 1 97 ? -0.804 -21.156 -13.859 1 95.25 97 VAL B CA 1
ATOM 3921 C C . VAL B 1 97 ? -1.966 -22.109 -13.617 1 95.25 97 VAL B C 1
ATOM 3923 O O . VAL B 1 97 ? -3.131 -21.719 -13.688 1 95.25 97 VAL B O 1
ATOM 3926 N N . GLY B 1 98 ? -1.625 -23.406 -13.32 1 93.75 98 GLY B N 1
ATOM 3927 C CA . GLY B 1 98 ? -2.631 -24.375 -12.93 1 93.75 98 GLY B CA 1
ATOM 3928 C C . GLY B 1 98 ? -3.555 -24.766 -14.062 1 93.75 98 GLY B C 1
ATOM 3929 O O . GLY B 1 98 ? -3.209 -24.609 -15.234 1 93.75 98 GLY B O 1
ATOM 3930 N N . PRO B 1 99 ? -4.594 -25.312 -13.672 1 96.81 99 PRO B N 1
ATOM 3931 C CA . PRO B 1 99 ? -5.066 -25.562 -12.305 1 96.81 99 PRO B CA 1
ATOM 3932 C C . PRO B 1 99 ? -4.211 -26.594 -11.57 1 96.81 99 PRO B C 1
ATOM 3934 O O . PRO B 1 99 ? -3.59 -27.453 -12.203 1 96.81 99 PRO B O 1
ATOM 3937 N N . HIS B 1 100 ? -4.098 -26.5 -10.336 1 97.81 100 HIS B N 1
ATOM 3938 C CA . HIS B 1 100 ? -3.443 -27.453 -9.43 1 97.81 100 HIS B CA 1
ATOM 3939 C C . HIS B 1 100 ? -4.461 -28.141 -8.531 1 97.81 100 HIS B C 1
ATOM 3941 O O . HIS B 1 100 ? -5.547 -27.609 -8.297 1 97.81 100 HIS B O 1
ATOM 3947 N N . PRO B 1 101 ? -4.211 -29.344 -8.023 1 97 101 PRO B N 1
ATOM 3948 C CA . PRO B 1 101 ? -5.148 -30.094 -7.18 1 97 101 PRO B CA 1
ATOM 3949 C C . PRO B 1 101 ? -5.609 -29.297 -5.965 1 97 101 PRO B C 1
ATOM 3951 O O . PRO B 1 101 ? -6.746 -29.438 -5.516 1 97 101 PRO B O 1
ATOM 3954 N N . GLN B 1 102 ? -4.789 -28.438 -5.48 1 97.75 102 GLN B N 1
ATOM 3955 C CA . GLN B 1 102 ? -5.094 -27.641 -4.301 1 97.75 102 GLN B CA 1
ATOM 3956 C C . GLN B 1 102 ? -6.301 -26.734 -4.543 1 97.75 102 GLN B C 1
ATOM 3958 O O . GLN B 1 102 ? -6.988 -26.344 -3.602 1 97.75 102 GLN B O 1
ATOM 3963 N N . TRP B 1 103 ? -6.551 -26.391 -5.848 1 97.88 103 TRP B N 1
ATOM 3964 C CA . TRP B 1 103 ? -7.629 -25.453 -6.18 1 97.88 103 TRP B CA 1
ATOM 3965 C C . TRP B 1 103 ? -8.992 -26.078 -5.867 1 97.88 103 TRP B C 1
ATOM 3967 O O . TRP B 1 103 ? -9.969 -25.344 -5.664 1 97.88 103 TRP B O 1
ATOM 3977 N N . ALA B 1 104 ? -9.055 -27.422 -5.832 1 96.75 104 ALA B N 1
ATOM 3978 C CA . ALA B 1 104 ? -10.312 -28.141 -5.656 1 96.75 104 ALA B CA 1
ATOM 3979 C C . ALA B 1 104 ? -10.531 -28.516 -4.195 1 96.75 104 ALA B C 1
ATOM 3981 O O . ALA B 1 104 ? -11.461 -29.25 -3.867 1 96.75 104 ALA B O 1
ATOM 3982 N N . ASP B 1 105 ? -9.672 -28.109 -3.318 1 95.31 105 ASP B N 1
ATOM 3983 C CA . ASP B 1 105 ? -9.828 -28.266 -1.877 1 95.31 105 ASP B CA 1
ATOM 3984 C C . ASP B 1 105 ? -10.203 -26.953 -1.209 1 95.31 105 ASP B C 1
ATOM 3986 O O . ASP B 1 105 ? -9.367 -26.047 -1.075 1 95.31 105 ASP B O 1
ATOM 3990 N N . PRO B 1 106 ? -11.445 -26.844 -0.802 1 92.12 106 PRO B N 1
ATOM 3991 C CA . PRO B 1 106 ? -11.898 -25.562 -0.255 1 92.12 106 PRO B CA 1
ATOM 3992 C C . PRO B 1 106 ? -11.156 -25.172 1.019 1 92.12 106 PRO B C 1
ATOM 3994 O O . PRO B 1 106 ? -11.219 -24.016 1.442 1 92.12 106 PRO B O 1
ATOM 3997 N N . GLN B 1 107 ? -10.414 -26.094 1.563 1 92.75 107 GLN B N 1
ATOM 3998 C CA . GLN B 1 107 ? -9.688 -25.781 2.789 1 92.75 107 GLN B CA 1
ATOM 3999 C C . GLN B 1 107 ? -8.289 -25.25 2.479 1 92.75 107 GLN B C 1
ATOM 4001 O O . GLN B 1 107 ? -7.637 -24.656 3.346 1 92.75 107 GLN B O 1
ATOM 4006 N N . LYS B 1 108 ? -7.852 -25.438 1.293 1 97.06 108 LYS B N 1
ATOM 4007 C CA . LYS B 1 108 ? -6.488 -25.031 0.957 1 97.06 108 LYS B CA 1
ATOM 4008 C C . LYS B 1 108 ? -6.426 -23.562 0.544 1 97.06 108 LYS B C 1
ATOM 4010 O O . LYS B 1 108 ? -5.461 -22.875 0.862 1 97.06 108 LYS B O 1
ATOM 4015 N N . ILE B 1 109 ? -7.395 -23.125 -0.157 1 98.19 109 ILE B N 1
ATOM 4016 C CA . ILE B 1 109 ? -7.406 -21.734 -0.621 1 98.19 109 ILE B CA 1
ATOM 4017 C C . ILE B 1 109 ? -8.719 -21.078 -0.224 1 98.19 109 ILE B C 1
ATOM 4019 O O . ILE B 1 109 ? -9.797 -21.484 -0.668 1 98.19 109 ILE B O 1
ATOM 4023 N N . VAL B 1 110 ? -8.648 -20.016 0.588 1 98.25 110 VAL B N 1
ATOM 4024 C CA . VAL B 1 110 ? -9.875 -19.391 1.074 1 98.25 110 VAL B CA 1
ATOM 4025 C C . VAL B 1 110 ? -9.797 -17.875 0.875 1 98.25 110 VAL B C 1
ATOM 4027 O O . VAL B 1 110 ? -10.797 -17.172 1.023 1 98.25 110 VAL B O 1
ATOM 4030 N N . SER B 1 111 ? -8.617 -17.312 0.432 1 97.88 111 SER B N 1
ATOM 4031 C CA . SER B 1 111 ? -8.469 -15.867 0.475 1 97.88 111 SER B CA 1
ATOM 4032 C C . SER B 1 111 ? -8.07 -15.312 -0.889 1 97.88 111 SER B C 1
ATOM 4034 O O . SER B 1 111 ? -7.73 -14.133 -1.012 1 97.88 111 SER B O 1
ATOM 4036 N N . ILE B 1 112 ? -8.016 -16.125 -1.941 1 97.94 112 ILE B N 1
ATOM 4037 C CA . ILE B 1 112 ? -7.801 -15.68 -3.316 1 97.94 112 ILE B CA 1
ATOM 4038 C C . ILE B 1 112 ? -8.672 -16.5 -4.262 1 97.94 112 ILE B C 1
ATOM 4040 O O . ILE B 1 112 ? -9.094 -17.609 -3.926 1 97.94 112 ILE B O 1
ATOM 4044 N N . ASP B 1 113 ? -9.008 -15.969 -5.379 1 98.12 113 ASP B N 1
ATOM 4045 C CA . ASP B 1 113 ? -9.766 -16.703 -6.395 1 98.12 113 ASP B CA 1
ATOM 4046 C C . ASP B 1 113 ? -8.828 -17.516 -7.293 1 98.12 113 ASP B C 1
ATOM 4048 O O . ASP B 1 113 ? -8.133 -16.953 -8.141 1 98.12 113 ASP B O 1
ATOM 4052 N N . PRO B 1 114 ? -8.82 -18.797 -7.164 1 98 114 PRO B N 1
ATOM 4053 C CA . PRO B 1 114 ? -7.867 -19.578 -7.949 1 98 114 PRO B CA 1
ATOM 4054 C C . PRO B 1 114 ? -8.023 -19.375 -9.453 1 98 114 PRO B C 1
ATOM 4056 O O . PRO B 1 114 ? -7.062 -19.531 -10.203 1 98 114 PRO B O 1
ATOM 4059 N N . TRP B 1 115 ? -9.188 -18.969 -9.875 1 98.06 115 TRP B N 1
ATOM 4060 C CA . TRP B 1 115 ? -9.445 -18.812 -11.305 1 98.06 115 TRP B CA 1
ATOM 4061 C C . TRP B 1 115 ? -9.281 -17.359 -11.727 1 98.06 115 TRP B C 1
ATOM 4063 O O . TRP B 1 115 ? -9.578 -17 -12.875 1 98.06 115 TRP B O 1
ATOM 4073 N N . GLY B 1 116 ? -8.773 -16.516 -10.867 1 97.88 116 GLY B N 1
ATOM 4074 C CA . GLY B 1 116 ? -8.734 -15.078 -11.062 1 97.88 116 GLY B CA 1
ATOM 4075 C C . GLY B 1 116 ? -7.84 -14.648 -12.203 1 97.88 116 GLY B C 1
ATOM 4076 O O . GLY B 1 116 ? -7.977 -13.539 -12.727 1 97.88 116 GLY B O 1
ATOM 4077 N N . ALA B 1 117 ? -6.898 -15.516 -12.672 1 98.06 117 ALA B N 1
ATOM 4078 C CA . ALA B 1 117 ? -5.984 -15.172 -13.75 1 98.06 117 ALA B CA 1
ATOM 4079 C C . ALA B 1 117 ? -6.535 -15.617 -15.102 1 98.06 117 ALA B C 1
ATOM 4081 O O . ALA B 1 117 ? -6.074 -15.164 -16.156 1 98.06 117 ALA B O 1
ATOM 4082 N N . SER B 1 118 ? -7.539 -16.5 -15.109 1 96.94 118 SER B N 1
ATOM 4083 C CA . SER B 1 118 ? -7.961 -17.141 -16.344 1 96.94 118 SER B CA 1
ATOM 4084 C C . SER B 1 118 ? -9.414 -16.812 -16.672 1 96.94 118 SER B C 1
ATOM 4086 O O . SER B 1 118 ? -10.07 -17.562 -17.391 1 96.94 118 SER B O 1
ATOM 4088 N N . VAL B 1 119 ? -9.93 -15.781 -16.203 1 96.19 119 VAL B N 1
ATOM 4089 C CA . VAL B 1 119 ? -11.352 -15.453 -16.281 1 96.19 119 VAL B CA 1
ATOM 4090 C C . VAL B 1 119 ? -11.781 -15.398 -17.734 1 96.19 119 VAL B C 1
ATOM 4092 O O . VAL B 1 119 ? -12.883 -15.836 -18.078 1 96.19 119 VAL B O 1
ATOM 4095 N N . GLN B 1 120 ? -10.977 -14.898 -18.656 1 95.25 120 GLN B N 1
ATOM 4096 C CA . GLN B 1 120 ? -11.344 -14.734 -20.062 1 95.25 120 GLN B CA 1
ATOM 4097 C C . GLN B 1 120 ? -11.5 -16.094 -20.734 1 95.25 120 GLN B C 1
ATOM 4099 O O . GLN B 1 120 ? -12.289 -16.234 -21.672 1 95.25 120 GLN B O 1
ATOM 4104 N N . THR B 1 121 ? -10.773 -17.031 -20.297 1 96.19 121 THR B N 1
ATOM 4105 C CA . THR B 1 121 ? -10.797 -18.344 -20.906 1 96.19 121 THR B CA 1
ATOM 4106 C C . THR B 1 121 ? -11.875 -19.219 -20.281 1 96.19 121 THR B C 1
ATOM 4108 O O . THR B 1 121 ? -12.711 -19.781 -21 1 96.19 121 THR B O 1
ATOM 4111 N N .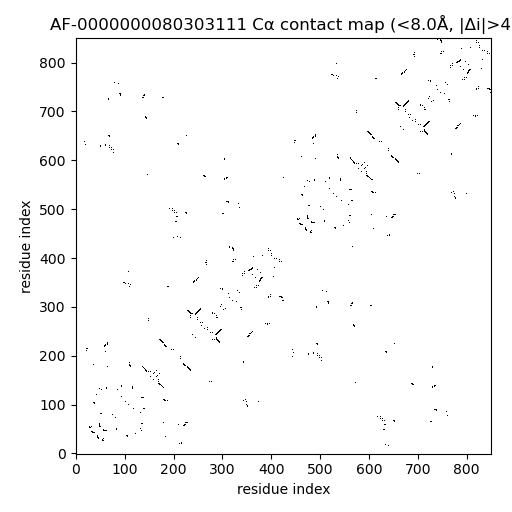 VAL B 1 122 ? -11.969 -19.266 -18.984 1 97.25 122 VAL B N 1
ATOM 4112 C CA . VAL B 1 122 ? -12.812 -20.266 -18.328 1 97.25 122 VAL B CA 1
ATOM 4113 C C . VAL B 1 122 ? -14.242 -19.75 -18.219 1 97.25 122 VAL B C 1
ATOM 4115 O O . VAL B 1 122 ? -15.188 -20.531 -18.109 1 97.25 122 VAL B O 1
ATOM 4118 N N . PHE B 1 123 ? -14.469 -18.438 -18.297 1 97.69 123 PHE B N 1
ATOM 4119 C CA . PHE B 1 123 ? -15.805 -17.875 -18.188 1 97.69 123 PHE B CA 1
ATOM 4120 C C . PHE B 1 123 ? -16.188 -17.125 -19.469 1 97.69 123 PHE B C 1
ATOM 4122 O O . PHE B 1 123 ? -16.922 -16.141 -19.406 1 97.69 123 PHE B O 1
ATOM 4129 N N . ALA B 1 124 ? -15.656 -17.516 -20.609 1 96.62 124 ALA B N 1
ATOM 4130 C CA . ALA B 1 124 ? -15.891 -16.891 -21.906 1 96.62 124 ALA B CA 1
ATOM 4131 C C . ALA B 1 124 ? -17.391 -16.812 -22.203 1 96.62 124 ALA B C 1
ATOM 4133 O O . ALA B 1 124 ? -17.875 -15.789 -22.719 1 96.62 124 ALA B O 1
ATOM 4134 N N . ASP B 1 125 ? -18.125 -17.828 -21.922 1 96.06 125 ASP B N 1
ATOM 4135 C CA . ASP B 1 125 ? -19.562 -17.859 -22.203 1 96.06 125 ASP B CA 1
ATOM 4136 C C . ASP B 1 125 ? -20.297 -16.797 -21.391 1 96.06 125 ASP B C 1
ATOM 4138 O O . ASP B 1 125 ? -21.219 -16.156 -21.891 1 96.06 125 ASP B O 1
ATOM 4142 N N . PHE B 1 126 ? -19.953 -16.672 -20.109 1 96.25 126 PHE B N 1
ATOM 4143 C CA . PHE B 1 126 ? -20.562 -15.648 -19.266 1 96.25 126 PHE B CA 1
ATOM 4144 C C . PHE B 1 126 ? -20.266 -14.258 -19.812 1 96.25 126 PHE B C 1
ATOM 4146 O O . PHE B 1 126 ? -21.156 -13.406 -19.844 1 96.25 126 PHE B O 1
ATOM 4153 N N . LEU B 1 127 ? -19.016 -14.086 -20.219 1 95.69 127 LEU B N 1
ATOM 4154 C CA . LEU B 1 127 ? -18.609 -12.797 -20.766 1 95.69 127 LEU B CA 1
ATOM 4155 C C . LEU B 1 127 ? -19.406 -12.469 -22.031 1 95.69 127 LEU B C 1
ATOM 4157 O O . LEU B 1 127 ? -19.859 -11.336 -22.219 1 95.69 127 LEU B O 1
ATOM 4161 N N . GLU B 1 128 ? -19.594 -13.414 -22.844 1 95.06 128 GLU B N 1
ATOM 4162 C CA . GLU B 1 128 ? -20.359 -13.242 -24.078 1 95.06 128 GLU B CA 1
ATOM 4163 C C . GLU B 1 128 ? -21.812 -12.906 -23.781 1 95.06 128 GLU B C 1
ATOM 4165 O O . GLU B 1 128 ? -22.453 -12.164 -24.531 1 95.06 128 GLU B O 1
ATOM 4170 N N . ARG B 1 129 ? -22.312 -13.43 -22.688 1 94.31 129 ARG B N 1
ATOM 4171 C CA . ARG B 1 129 ? -23.703 -13.195 -22.281 1 94.31 129 ARG B CA 1
ATOM 4172 C C . ARG B 1 129 ? -23.859 -11.828 -21.609 1 94.31 129 ARG B C 1
ATOM 4174 O O . ARG B 1 129 ? -24.969 -11.43 -21.25 1 94.31 129 ARG B O 1
ATOM 4181 N N . GLY B 1 130 ? -22.734 -11.195 -21.359 1 92.94 130 GLY B N 1
ATOM 4182 C CA . GLY B 1 130 ? -22.828 -9.82 -20.906 1 92.94 130 GLY B CA 1
ATOM 4183 C C . GLY B 1 130 ? -22.422 -9.648 -19.453 1 92.94 130 GLY B C 1
ATOM 4184 O O . GLY B 1 130 ? -22.469 -8.547 -18.906 1 92.94 130 GLY B O 1
ATOM 4185 N N . TYR B 1 131 ? -21.969 -10.734 -18.812 1 95 131 TYR B N 1
ATOM 4186 C CA . TYR B 1 131 ? -21.469 -10.609 -17.453 1 95 131 TYR B CA 1
ATOM 4187 C C . TYR B 1 131 ? -20.156 -9.836 -17.422 1 95 131 TYR B C 1
ATOM 4189 O O . TYR B 1 131 ? -19.297 -10.023 -18.297 1 95 131 TYR B O 1
ATOM 4197 N N . ASP B 1 132 ? -20.047 -8.891 -16.469 1 95.19 132 ASP B N 1
ATOM 4198 C CA . ASP B 1 132 ? -18.812 -8.148 -16.281 1 95.19 132 ASP B CA 1
ATOM 4199 C C . ASP B 1 132 ? -17.922 -8.828 -15.242 1 95.19 132 ASP B C 1
ATOM 4201 O O . ASP B 1 132 ? -17.906 -8.43 -14.07 1 95.19 132 ASP B O 1
ATOM 4205 N N . ILE B 1 133 ? -17.172 -9.852 -15.719 1 96.38 133 ILE B N 1
ATOM 4206 C CA . ILE B 1 133 ? -16.25 -10.609 -14.883 1 96.38 133 ILE B CA 1
ATOM 4207 C C . ILE B 1 133 ? -14.828 -10.07 -15.078 1 96.38 133 ILE B C 1
ATOM 4209 O O . ILE B 1 133 ? -14.344 -9.984 -16.203 1 96.38 133 ILE B O 1
ATOM 4213 N N . ARG B 1 134 ? -14.188 -9.711 -13.977 1 95.81 134 ARG B N 1
ATOM 4214 C CA . ARG B 1 134 ? -12.867 -9.102 -14.062 1 95.81 134 ARG B CA 1
ATOM 4215 C C . ARG B 1 134 ? -11.805 -10 -13.422 1 95.81 134 ARG B C 1
ATOM 4217 O O . ARG B 1 134 ? -12.07 -10.656 -12.414 1 95.81 134 ARG B O 1
ATOM 4224 N N . PRO B 1 135 ? -10.578 -9.961 -13.992 1 97.44 135 PRO B N 1
ATOM 4225 C CA . PRO B 1 135 ? -9.492 -10.711 -13.359 1 97.44 135 PRO B CA 1
ATOM 4226 C C . PRO B 1 135 ? -9.133 -10.164 -11.977 1 97.44 135 PRO B C 1
ATOM 4228 O O . PRO B 1 135 ? -9.117 -8.953 -11.773 1 97.44 135 PRO B O 1
ATOM 4231 N N . THR B 1 136 ? -8.93 -11.07 -11.062 1 98.19 136 THR B N 1
ATOM 4232 C CA . THR B 1 136 ? -8.414 -10.695 -9.75 1 98.19 136 THR B CA 1
ATOM 4233 C C . THR B 1 136 ? -6.934 -11.031 -9.641 1 98.19 136 THR B C 1
ATOM 4235 O O . THR B 1 136 ? -6.309 -10.773 -8.609 1 98.19 136 THR B O 1
ATOM 4238 N N . ILE B 1 137 ? -6.371 -11.68 -10.617 1 98.56 137 ILE B N 1
ATOM 4239 C CA . ILE B 1 137 ? -4.953 -12.016 -10.719 1 98.56 137 ILE B CA 1
ATOM 4240 C C . ILE B 1 137 ? -4.438 -11.672 -12.109 1 98.56 137 ILE B C 1
ATOM 4242 O O . ILE B 1 137 ? -5.125 -11.898 -13.109 1 98.56 137 ILE B O 1
ATOM 4246 N N . ALA B 1 138 ? -3.324 -11.07 -12.234 1 98.25 138 ALA B N 1
ATOM 4247 C CA . ALA B 1 138 ? -2.656 -10.797 -13.508 1 98.25 138 ALA B CA 1
ATOM 4248 C C . ALA B 1 138 ? -1.204 -11.266 -13.477 1 98.25 138 ALA B C 1
ATOM 4250 O O . ALA B 1 138 ? -0.53 -11.148 -12.445 1 98.25 138 ALA B O 1
ATOM 4251 N N . VAL B 1 139 ? -0.737 -11.844 -14.531 1 98.12 139 VAL B N 1
ATOM 4252 C CA . VAL B 1 139 ? 0.609 -12.391 -14.672 1 98.12 139 VAL B CA 1
ATOM 4253 C C . VAL B 1 139 ? 1.332 -11.703 -15.828 1 98.12 139 VAL B C 1
ATOM 4255 O O . VAL B 1 139 ? 0.806 -11.633 -16.938 1 98.12 139 VAL B O 1
ATOM 4258 N N . THR B 1 140 ? 2.508 -11.156 -15.578 1 96.62 140 THR B N 1
ATOM 4259 C CA . THR B 1 140 ? 3.285 -10.508 -16.625 1 96.62 140 THR B CA 1
ATOM 4260 C C . THR B 1 140 ? 4.773 -10.805 -16.453 1 96.62 140 THR B C 1
ATOM 4262 O O . THR B 1 140 ? 5.16 -11.609 -15.609 1 96.62 140 THR B O 1
ATOM 4265 N N . LYS B 1 141 ? 5.609 -10.328 -17.328 1 95.19 141 LYS B N 1
ATOM 4266 C CA . LYS B 1 141 ? 7.059 -10.484 -17.281 1 95.19 141 LYS B CA 1
ATOM 4267 C C . LYS B 1 141 ? 7.75 -9.133 -17.109 1 95.19 141 LYS B C 1
ATOM 4269 O O . LYS B 1 141 ? 7.203 -8.094 -17.5 1 95.19 141 LYS B O 1
ATOM 4274 N N . ALA B 1 142 ? 8.883 -9.18 -16.469 1 93.44 142 ALA B N 1
ATOM 4275 C CA . ALA B 1 142 ? 9.641 -7.953 -16.266 1 93.44 142 ALA B CA 1
ATOM 4276 C C . ALA B 1 142 ? 11.109 -8.25 -15.969 1 93.44 142 ALA B C 1
ATOM 4278 O O . ALA B 1 142 ? 11.5 -9.414 -15.852 1 93.44 142 ALA B O 1
ATOM 4279 N N . HIS B 1 143 ? 11.914 -7.219 -16 1 95.56 143 HIS B N 1
ATOM 4280 C CA . HIS B 1 143 ? 13.273 -7.23 -15.461 1 95.56 143 HIS B CA 1
ATOM 4281 C C . HIS B 1 143 ? 13.391 -6.32 -14.242 1 95.56 143 HIS B C 1
ATOM 4283 O O . HIS B 1 143 ? 12.789 -5.242 -14.211 1 95.56 143 HIS B O 1
ATOM 4289 N N . ILE B 1 144 ? 14.086 -6.773 -13.273 1 95.94 144 ILE B N 1
ATOM 4290 C CA . ILE B 1 144 ? 14.258 -5.938 -12.086 1 95.94 144 ILE B CA 1
ATOM 4291 C C . ILE B 1 144 ? 15.734 -5.586 -11.922 1 95.94 144 ILE B C 1
ATOM 4293 O O . ILE B 1 144 ? 16.609 -6.426 -12.141 1 95.94 144 ILE B O 1
ATOM 4297 N N . HIS B 1 145 ? 16.031 -4.312 -11.656 1 94.69 145 HIS B N 1
ATOM 4298 C CA . HIS B 1 145 ? 17.344 -3.748 -11.391 1 94.69 145 HIS B CA 1
ATOM 4299 C C . HIS B 1 145 ? 17.469 -3.27 -9.945 1 94.69 145 HIS B C 1
ATOM 4301 O O . HIS B 1 145 ? 16.812 -2.293 -9.562 1 94.69 145 HIS B O 1
ATOM 4307 N N . LEU B 1 146 ? 18.297 -3.967 -9.203 1 95.81 146 LEU B N 1
ATOM 4308 C CA . LEU B 1 146 ? 18.516 -3.555 -7.816 1 95.81 146 LEU B CA 1
ATOM 4309 C C . LEU B 1 146 ? 19.984 -3.252 -7.555 1 95.81 146 LEU B C 1
ATOM 4311 O O . LEU B 1 146 ? 20.859 -3.988 -8.008 1 95.81 146 LEU B O 1
ATOM 4315 N N . PRO B 1 147 ? 20.188 -2.176 -6.855 1 94.44 147 PRO B N 1
ATOM 4316 C CA . PRO B 1 147 ? 21.578 -1.896 -6.496 1 94.44 147 PRO B CA 1
ATOM 4317 C C . PRO B 1 147 ? 22.234 -3.039 -5.719 1 94.44 147 PRO B C 1
ATOM 4319 O O . PRO B 1 147 ? 23.438 -3.275 -5.855 1 94.44 147 PRO B O 1
ATOM 4322 N N . GLU B 1 148 ? 21.469 -3.74 -4.918 1 94.88 148 GLU B N 1
ATOM 4323 C CA . GLU B 1 148 ? 21.984 -4.848 -4.121 1 94.88 148 GLU B CA 1
ATOM 4324 C C . GLU B 1 148 ? 22.438 -6.004 -5.012 1 94.88 148 GLU B C 1
ATOM 4326 O O . GLU B 1 148 ? 23.391 -6.711 -4.684 1 94.88 148 GLU B O 1
ATOM 4331 N N . ILE B 1 149 ? 21.734 -6.219 -6.168 1 96.88 149 ILE B N 1
ATOM 4332 C CA . ILE B 1 149 ? 22.156 -7.238 -7.121 1 96.88 149 ILE B CA 1
ATOM 4333 C C . ILE B 1 149 ? 23.484 -6.84 -7.754 1 96.88 149 ILE B C 1
ATOM 4335 O O . ILE B 1 149 ? 24.406 -7.668 -7.867 1 96.88 149 ILE B O 1
ATOM 4339 N N . ARG B 1 150 ? 23.609 -5.566 -8.117 1 95.38 150 ARG B N 1
ATOM 4340 C CA . ARG B 1 150 ? 24.859 -5.062 -8.672 1 95.38 150 ARG B CA 1
ATOM 4341 C C . ARG B 1 150 ? 26 -5.242 -7.691 1 95.38 150 ARG B C 1
ATOM 4343 O O . ARG B 1 150 ? 27.125 -5.582 -8.094 1 95.38 150 ARG B O 1
ATOM 4350 N N . GLN B 1 151 ? 25.734 -4.953 -6.473 1 94.25 151 GLN B N 1
ATOM 4351 C CA . GLN B 1 151 ? 26.75 -5.133 -5.43 1 94.25 151 GLN B CA 1
ATOM 4352 C C . GLN B 1 151 ? 27.156 -6.598 -5.312 1 94.25 151 GLN B C 1
ATOM 4354 O O . GLN B 1 151 ? 28.344 -6.906 -5.16 1 94.25 151 GLN B O 1
ATOM 4359 N N . ALA B 1 152 ? 26.172 -7.48 -5.355 1 96.12 152 ALA B N 1
ATOM 4360 C CA . ALA B 1 152 ? 26.453 -8.914 -5.273 1 96.12 152 ALA B CA 1
ATOM 4361 C C . ALA B 1 152 ? 27.328 -9.367 -6.43 1 96.12 152 ALA B C 1
ATOM 4363 O O . ALA B 1 152 ? 28.203 -10.219 -6.254 1 96.12 152 ALA B O 1
ATOM 4364 N N . ILE B 1 153 ? 27.109 -8.82 -7.578 1 97 153 ILE B N 1
ATOM 4365 C CA . ILE B 1 153 ? 27.938 -9.141 -8.742 1 97 153 ILE B CA 1
ATOM 4366 C C . ILE B 1 153 ? 29.344 -8.609 -8.539 1 97 153 ILE B C 1
ATOM 4368 O O . ILE B 1 153 ? 30.328 -9.32 -8.773 1 97 153 ILE B O 1
ATOM 4372 N N . ALA B 1 154 ? 29.422 -7.375 -8.078 1 94.75 154 ALA B N 1
ATOM 4373 C CA . ALA B 1 154 ? 30.703 -6.73 -7.859 1 94.75 154 ALA B CA 1
ATOM 4374 C C . ALA B 1 154 ? 31.547 -7.516 -6.848 1 94.75 154 ALA B C 1
ATOM 4376 O O . ALA B 1 154 ? 32.781 -7.602 -6.98 1 94.75 154 ALA B O 1
ATOM 4377 N N . PHE B 1 155 ? 30.953 -8.078 -5.855 1 95 155 PHE B N 1
ATOM 4378 C CA . PHE B 1 155 ? 31.641 -8.82 -4.809 1 95 155 PHE B CA 1
ATOM 4379 C C . PHE B 1 155 ? 31.719 -10.305 -5.156 1 95 155 PHE B C 1
ATOM 4381 O O . PHE B 1 155 ? 32.094 -11.117 -4.32 1 95 155 PHE B O 1
ATOM 4388 N N . GLN B 1 156 ? 31.234 -10.703 -6.309 1 96.12 156 GLN B N 1
ATOM 4389 C CA . GLN B 1 156 ? 31.359 -12.031 -6.898 1 96.12 156 GLN B CA 1
ATOM 4390 C C . GLN B 1 156 ? 30.5 -13.039 -6.156 1 96.12 156 GLN B C 1
ATOM 4392 O O . GLN B 1 156 ? 30.797 -14.234 -6.133 1 96.12 156 GLN B O 1
ATOM 4397 N N . ARG B 1 157 ? 29.422 -12.508 -5.504 1 96.31 157 ARG B N 1
ATOM 4398 C CA . ARG B 1 157 ? 28.469 -13.406 -4.875 1 96.31 157 ARG B CA 1
ATOM 4399 C C . ARG B 1 157 ? 27.438 -13.914 -5.891 1 96.31 157 ARG B C 1
ATOM 4401 O O . ARG B 1 157 ? 26.859 -14.977 -5.707 1 96.31 157 ARG B O 1
ATOM 4408 N N . LEU B 1 158 ? 27.203 -13.125 -6.965 1 97.94 158 LEU B N 1
ATOM 4409 C CA . LEU B 1 158 ? 26.375 -13.508 -8.102 1 97.94 158 LEU B CA 1
ATOM 4410 C C . LEU B 1 158 ? 27.141 -13.328 -9.414 1 97.94 158 LEU B C 1
ATOM 4412 O O . LEU B 1 158 ? 28.031 -12.477 -9.508 1 97.94 158 LEU B O 1
ATOM 4416 N N . LYS B 1 159 ? 26.797 -14.141 -10.375 1 98 159 LYS B N 1
ATOM 4417 C CA . LYS B 1 159 ? 27.359 -14.031 -11.719 1 98 159 LYS B CA 1
ATOM 4418 C C . LYS B 1 159 ? 26.266 -14.109 -12.773 1 98 159 LYS B C 1
ATOM 4420 O O . LYS B 1 159 ? 25.453 -15.039 -12.773 1 98 159 LYS B O 1
ATOM 4425 N N . PRO B 1 160 ? 26.297 -13.148 -13.656 1 98.12 160 PRO B N 1
ATOM 4426 C CA . PRO B 1 160 ? 25.312 -13.227 -14.742 1 98.12 160 PRO B CA 1
ATOM 4427 C C . PRO B 1 160 ? 25.391 -14.547 -15.516 1 98.12 160 PRO B C 1
ATOM 4429 O O . PRO B 1 160 ? 26.484 -15.047 -15.766 1 98.12 160 PRO B O 1
ATOM 4432 N N . ASP B 1 161 ? 24.281 -15.102 -15.852 1 98.06 161 ASP B N 1
ATOM 4433 C CA . ASP B 1 161 ? 24.25 -16.359 -16.594 1 98.06 161 ASP B CA 1
ATOM 4434 C C . ASP B 1 161 ? 23.5 -16.188 -17.922 1 98.06 161 ASP B C 1
ATOM 4436 O O . ASP B 1 161 ? 23.297 -17.156 -18.656 1 98.06 161 ASP B O 1
ATOM 4440 N N . GLY B 1 162 ? 22.953 -14.992 -18.188 1 96.62 162 GLY B N 1
ATOM 4441 C CA . GLY B 1 162 ? 22.297 -14.688 -19.438 1 96.62 162 GLY B CA 1
ATOM 4442 C C . GLY B 1 162 ? 20.844 -15.141 -19.5 1 96.62 162 GLY B C 1
ATOM 4443 O O . GLY B 1 162 ? 20.156 -14.914 -20.484 1 96.62 162 GLY B O 1
ATOM 4444 N N . ARG B 1 163 ? 20.359 -15.742 -18.484 1 96.62 163 ARG B N 1
ATOM 4445 C CA . ARG B 1 163 ? 19 -16.281 -18.469 1 96.62 163 ARG B CA 1
ATOM 4446 C C . ARG B 1 163 ? 18.219 -15.742 -17.266 1 96.62 163 ARG B C 1
ATOM 4448 O O . ARG B 1 163 ? 17.297 -14.953 -17.438 1 96.62 163 ARG B O 1
ATOM 4455 N N . ILE B 1 164 ? 18.75 -16.078 -16.094 1 98.12 164 ILE B N 1
ATOM 4456 C CA . ILE B 1 164 ? 18.109 -15.602 -14.867 1 98.12 164 ILE B CA 1
ATOM 4457 C C . ILE B 1 164 ? 18.609 -14.188 -14.547 1 98.12 164 ILE B C 1
ATOM 4459 O O . ILE B 1 164 ? 17.812 -13.297 -14.266 1 98.12 164 ILE B O 1
ATOM 4463 N N . LEU B 1 165 ? 19.844 -14.062 -14.453 1 98.25 165 LEU B N 1
ATOM 4464 C CA . LEU B 1 165 ? 20.562 -12.797 -14.281 1 98.25 165 LEU B CA 1
ATOM 4465 C C . LEU B 1 165 ? 21.25 -12.383 -15.578 1 98.25 165 LEU B C 1
ATOM 4467 O O . LEU B 1 165 ? 22.141 -13.086 -16.062 1 98.25 165 LEU B O 1
ATOM 4471 N N . LEU B 1 166 ? 20.844 -11.273 -16.141 1 96.62 166 LEU B N 1
ATOM 4472 C CA . LEU B 1 166 ? 21.297 -10.844 -17.469 1 96.62 166 LEU B CA 1
ATOM 4473 C C . LEU B 1 166 ? 22.594 -10.047 -17.359 1 96.62 166 LEU B C 1
ATOM 4475 O O . LEU B 1 166 ? 23.016 -9.695 -16.25 1 96.62 166 LEU B O 1
ATOM 4479 N N . ASP B 1 167 ? 23.203 -9.719 -18.484 1 95.5 167 ASP B N 1
ATOM 4480 C CA . ASP B 1 167 ? 24.516 -9.102 -18.531 1 95.5 167 ASP B CA 1
ATOM 4481 C C . ASP B 1 167 ? 24.484 -7.668 -18.016 1 95.5 167 ASP B C 1
ATOM 4483 O O . ASP B 1 167 ? 25.469 -7.164 -17.484 1 95.5 167 ASP B O 1
ATOM 4487 N N . ASP B 1 168 ? 23.375 -7.051 -18.109 1 93.19 168 ASP B N 1
ATOM 4488 C CA . ASP B 1 168 ? 23.25 -5.676 -17.641 1 93.19 168 ASP B CA 1
ATOM 4489 C C . ASP B 1 168 ? 22.922 -5.629 -16.156 1 93.19 168 ASP B C 1
ATOM 4491 O O . ASP B 1 168 ? 22.516 -4.59 -15.641 1 93.19 168 ASP B O 1
ATOM 4495 N N . ALA B 1 169 ? 22.922 -6.762 -15.438 1 95 169 ALA B N 1
ATOM 4496 C CA . ALA B 1 169 ? 22.734 -6.93 -14 1 95 169 ALA B CA 1
ATOM 4497 C C . ALA B 1 169 ? 21.25 -6.898 -13.625 1 95 169 ALA B C 1
ATOM 4499 O O . ALA B 1 169 ? 20.906 -6.723 -12.453 1 95 169 ALA B O 1
ATOM 4500 N N . SER B 1 170 ? 20.422 -7.035 -14.609 1 95.38 170 SER B N 1
ATOM 4501 C CA . SER B 1 170 ? 19 -7.18 -14.297 1 95.38 170 SER B CA 1
ATOM 4502 C C . SER B 1 170 ? 18.609 -8.648 -14.188 1 95.38 170 SER B C 1
ATOM 4504 O O . SER B 1 170 ? 19.219 -9.508 -14.82 1 95.38 170 SER B O 1
ATOM 4506 N N . ALA B 1 171 ? 17.656 -8.891 -13.359 1 97.88 171 ALA B N 1
ATOM 4507 C CA . ALA B 1 171 ? 17.094 -10.242 -13.242 1 97.88 171 ALA B CA 1
ATOM 4508 C C . ALA B 1 171 ? 15.766 -10.352 -13.977 1 97.88 171 ALA B C 1
ATOM 4510 O O . ALA B 1 171 ? 14.914 -9.477 -13.859 1 97.88 171 ALA B O 1
ATOM 4511 N N . ALA B 1 172 ? 15.625 -11.398 -14.805 1 96.94 172 ALA B N 1
ATOM 4512 C CA . ALA B 1 172 ? 14.352 -11.688 -15.461 1 96.94 172 ALA B CA 1
ATOM 4513 C C . ALA B 1 172 ? 13.367 -12.336 -14.5 1 96.94 172 ALA B C 1
ATOM 4515 O O . ALA B 1 172 ? 13.711 -13.289 -13.797 1 96.94 172 ALA B O 1
ATOM 4516 N N . VAL B 1 173 ? 12.148 -11.805 -14.477 1 97.44 173 VAL B N 1
ATOM 4517 C CA . VAL B 1 173 ? 11.188 -12.352 -13.523 1 97.44 173 VAL B CA 1
ATOM 4518 C C . VAL B 1 173 ? 9.805 -12.438 -14.18 1 97.44 173 VAL B C 1
ATOM 4520 O O . VAL B 1 173 ? 9.531 -11.734 -15.156 1 97.44 173 VAL B O 1
ATOM 4523 N N . THR B 1 174 ? 9.008 -13.375 -13.734 1 97.69 174 THR B N 1
ATOM 4524 C CA . THR B 1 174 ? 7.555 -13.336 -13.891 1 97.69 174 THR B CA 1
ATOM 4525 C C . THR B 1 174 ? 6.898 -12.695 -12.664 1 97.69 174 THR B C 1
ATOM 4527 O O . THR B 1 174 ? 7.168 -13.094 -11.531 1 97.69 174 THR B O 1
ATOM 4530 N N . LYS B 1 175 ? 6.125 -11.672 -12.883 1 97.31 175 LYS B N 1
ATOM 4531 C CA . LYS B 1 175 ? 5.406 -10.977 -11.82 1 97.31 175 LYS B CA 1
ATOM 4532 C C . LYS B 1 175 ? 3.932 -11.375 -11.805 1 97.31 175 LYS B C 1
ATOM 4534 O O . LYS B 1 175 ? 3.316 -11.531 -12.859 1 97.31 175 LYS B O 1
ATOM 4539 N N . ILE B 1 176 ? 3.387 -11.531 -10.648 1 98.62 176 ILE B N 1
ATOM 4540 C CA . ILE B 1 176 ? 1.977 -11.859 -10.477 1 98.62 176 ILE B CA 1
ATOM 4541 C C . ILE B 1 176 ? 1.349 -10.922 -9.445 1 98.62 176 ILE B C 1
ATOM 4543 O O . ILE B 1 176 ? 1.872 -10.766 -8.344 1 98.62 176 ILE B O 1
ATOM 4547 N N . ALA B 1 177 ? 0.326 -10.234 -9.805 1 98.19 177 ALA B N 1
ATOM 4548 C CA . ALA B 1 177 ? -0.468 -9.438 -8.867 1 98.19 177 ALA B CA 1
ATOM 4549 C C . ALA B 1 177 ? -1.738 -10.18 -8.461 1 98.19 177 ALA B C 1
ATOM 4551 O O . ALA B 1 177 ? -2.414 -10.781 -9.305 1 98.19 177 ALA B O 1
ATOM 4552 N N . VAL B 1 178 ? -2.072 -10.18 -7.176 1 98.19 178 VAL B N 1
ATOM 4553 C CA . VAL B 1 178 ? -3.203 -10.938 -6.652 1 98.19 178 VAL B CA 1
ATOM 4554 C C . VAL B 1 178 ? -4.062 -10.039 -5.77 1 98.19 178 VAL B C 1
ATOM 4556 O O . VAL B 1 178 ? -3.57 -9.445 -4.809 1 98.19 178 VAL B O 1
ATOM 4559 N N . GLU B 1 179 ? -5.316 -9.938 -6.051 1 97.5 179 GLU B N 1
ATOM 4560 C CA . GLU B 1 179 ? -6.277 -9.258 -5.188 1 97.5 179 GLU B CA 1
ATOM 4561 C C . GLU B 1 179 ? -6.91 -10.227 -4.191 1 97.5 179 GLU B C 1
ATOM 4563 O O . GLU B 1 179 ? -7.102 -11.406 -4.5 1 97.5 179 GLU B O 1
ATOM 4568 N N . PRO B 1 180 ? -7.262 -9.703 -3.041 1 96.62 180 PRO B N 1
ATOM 4569 C CA . PRO B 1 180 ? -7.895 -10.578 -2.051 1 96.62 180 PRO B CA 1
ATOM 4570 C C . PRO B 1 180 ? -9.336 -10.93 -2.408 1 96.62 180 PRO B C 1
ATOM 4572 O O . PRO B 1 180 ? -10.102 -10.062 -2.836 1 96.62 180 PRO B O 1
ATOM 4575 N N . VAL B 1 181 ? -9.711 -12.125 -2.346 1 98.25 181 VAL B N 1
ATOM 4576 C CA . VAL B 1 181 ? -11.047 -12.703 -2.469 1 98.25 181 VAL B CA 1
ATOM 4577 C C . VAL B 1 181 ? -11.281 -13.711 -1.349 1 98.25 181 VAL B C 1
ATOM 4579 O O . VAL B 1 181 ? -10.727 -14.812 -1.371 1 98.25 181 VAL B O 1
ATOM 4582 N N . TRP B 1 182 ? -12.109 -13.352 -0.4 1 98.19 182 TRP B N 1
ATOM 4583 C CA . TRP B 1 182 ? -12.25 -14.18 0.797 1 98.19 182 TRP B CA 1
ATOM 4584 C C . TRP B 1 182 ? -13.508 -15.031 0.732 1 98.19 182 TRP B C 1
ATOM 4586 O O . TRP B 1 182 ? -14.617 -14.5 0.567 1 98.19 182 TRP B O 1
ATOM 4596 N N . TRP B 1 183 ? -13.383 -16.297 0.771 1 98.56 183 TRP B N 1
ATOM 4597 C CA . TRP B 1 183 ? -14.5 -17.188 1.056 1 98.56 183 TRP B CA 1
ATOM 4598 C C . TRP B 1 183 ? -14.789 -17.25 2.553 1 98.56 183 TRP B C 1
ATOM 4600 O O . TRP B 1 183 ? -14.047 -17.891 3.307 1 98.56 183 TRP B O 1
ATOM 4610 N N . LEU B 1 184 ? -15.844 -16.641 3.006 1 98.25 184 LEU B N 1
ATOM 4611 C CA . LEU B 1 184 ? -16.078 -16.312 4.41 1 98.25 184 LEU B CA 1
ATOM 4612 C C . LEU B 1 184 ? -16.172 -17.578 5.254 1 98.25 184 LEU B C 1
ATOM 4614 O O . LEU B 1 184 ? -15.586 -17.656 6.34 1 98.25 184 LEU B O 1
ATOM 4618 N N . PRO B 1 185 ? -16.875 -18.688 4.812 1 98.06 185 PRO B N 1
ATOM 4619 C CA . PRO B 1 185 ? -16.875 -19.906 5.625 1 98.06 185 PRO B CA 1
ATOM 4620 C C . PRO B 1 185 ? -15.469 -20.469 5.836 1 98.06 185 PRO B C 1
ATOM 4622 O O . PRO B 1 185 ? -15.141 -20.922 6.938 1 98.06 185 PRO B O 1
ATOM 4625 N N . GLY B 1 186 ? -14.672 -20.469 4.82 1 97.88 186 GLY B N 1
ATOM 4626 C CA . GLY B 1 186 ? -13.305 -20.953 4.926 1 97.88 186 GLY B CA 1
ATOM 4627 C C . GLY B 1 186 ? -12.43 -20.094 5.812 1 97.88 186 GLY B C 1
ATOM 4628 O O . GLY B 1 186 ? -11.617 -20.609 6.578 1 97.88 186 GLY B O 1
ATOM 4629 N N . VAL B 1 187 ? -12.539 -18.75 5.688 1 97.44 187 VAL B N 1
ATOM 4630 C CA . VAL B 1 187 ? -11.781 -17.828 6.531 1 97.44 187 VAL B CA 1
ATOM 4631 C C . VAL B 1 187 ? -12.156 -18.047 7.996 1 97.44 187 VAL B C 1
ATOM 4633 O O . VAL B 1 187 ? -11.289 -18.094 8.867 1 97.44 187 VAL B O 1
ATOM 4636 N N . ALA B 1 188 ? -13.43 -18.203 8.25 1 97.25 188 ALA B N 1
ATOM 4637 C CA . ALA B 1 188 ? -13.898 -18.453 9.609 1 97.25 188 ALA B CA 1
ATOM 4638 C C . ALA B 1 188 ? -13.281 -19.719 10.18 1 97.25 188 ALA B C 1
ATOM 4640 O O . ALA B 1 188 ? -12.781 -19.734 11.305 1 97.25 188 ALA B O 1
ATOM 4641 N N . GLN B 1 189 ? -13.281 -20.75 9.406 1 96.56 189 GLN B N 1
ATOM 4642 C CA . GLN B 1 189 ? -12.719 -22.016 9.836 1 96.56 189 GLN B CA 1
ATOM 4643 C C . GLN B 1 189 ? -11.234 -21.891 10.141 1 96.56 189 GLN B C 1
ATOM 4645 O O . GLN B 1 189 ? -10.742 -22.453 11.117 1 96.56 189 GLN B O 1
ATOM 4650 N N . ARG B 1 190 ? -10.516 -21.125 9.289 1 94.81 190 ARG B N 1
ATOM 4651 C CA . ARG B 1 190 ? -9.086 -20.922 9.469 1 94.81 190 ARG B CA 1
ATOM 4652 C C . ARG B 1 190 ? -8.781 -20.297 10.82 1 94.81 190 ARG B C 1
ATOM 4654 O O . ARG B 1 190 ? -7.742 -20.578 11.43 1 94.81 190 ARG B O 1
ATOM 4661 N N . PHE B 1 191 ? -9.656 -19.484 11.273 1 93.06 191 PHE B N 1
ATOM 4662 C CA . PHE B 1 191 ? -9.391 -18.734 12.5 1 93.06 191 PHE B CA 1
ATOM 4663 C C . PHE B 1 191 ? -10.148 -19.359 13.672 1 93.06 191 PHE B C 1
ATOM 4665 O O . PHE B 1 191 ? -10.133 -18.812 14.781 1 93.06 191 PHE B O 1
ATOM 4672 N N . GLY B 1 192 ? -10.836 -20.422 13.469 1 93.5 192 GLY B N 1
ATOM 4673 C CA . GLY B 1 192 ? -11.516 -21.156 14.523 1 93.5 192 GLY B CA 1
ATOM 4674 C C . GLY B 1 192 ? -12.688 -20.406 15.117 1 93.5 192 GLY B C 1
ATOM 4675 O O . GLY B 1 192 ? -12.922 -20.453 16.328 1 93.5 192 GLY B O 1
ATOM 4676 N N . VAL B 1 193 ? -13.414 -19.688 14.312 1 95.31 193 VAL B N 1
ATOM 4677 C CA . VAL B 1 193 ? -14.586 -18.938 14.758 1 95.31 193 VAL B CA 1
ATOM 4678 C C . VAL B 1 193 ? -15.781 -19.281 13.875 1 95.31 193 VAL B C 1
ATOM 4680 O O . VAL B 1 193 ? -15.625 -19.891 12.812 1 95.31 193 VAL B O 1
ATOM 4683 N N . SER B 1 194 ? -16.938 -19.031 14.406 1 97 194 SER B N 1
ATOM 4684 C CA . SER B 1 194 ? -18.125 -19.219 13.562 1 97 194 SER B CA 1
ATOM 4685 C C . SER B 1 194 ? -18.188 -18.172 12.453 1 97 194 SER B C 1
ATOM 4687 O O . SER B 1 194 ? -17.672 -17.062 12.609 1 97 194 SER B O 1
ATOM 4689 N N . GLU B 1 195 ? -18.719 -18.562 11.367 1 97.38 195 GLU B N 1
ATOM 4690 C CA . GLU B 1 195 ? -18.891 -17.609 10.281 1 97.38 195 GLU B CA 1
ATOM 4691 C C . GLU B 1 195 ? -19.703 -16.391 10.734 1 97.38 195 GLU B C 1
ATOM 4693 O O . GLU B 1 195 ? -19.391 -15.266 10.367 1 97.38 195 GLU B O 1
ATOM 4698 N N . ALA B 1 196 ? -20.703 -16.594 11.5 1 96.56 196 ALA B N 1
ATOM 4699 C CA . ALA B 1 196 ? -21.547 -15.516 12.008 1 96.56 196 ALA B CA 1
ATOM 4700 C C . ALA B 1 196 ? -20.734 -14.516 12.828 1 96.56 196 ALA B C 1
ATOM 4702 O O . ALA B 1 196 ? -20.906 -13.305 12.672 1 96.56 196 ALA B O 1
ATOM 4703 N N . ASP B 1 197 ? -19.906 -15.016 13.641 1 95.81 197 ASP B N 1
ATOM 4704 C CA . ASP B 1 197 ? -19.062 -14.148 14.469 1 95.81 197 ASP B CA 1
ATOM 4705 C C . ASP B 1 197 ? -18.078 -13.359 13.609 1 95.81 197 ASP B C 1
ATOM 4707 O O . ASP B 1 197 ? -17.828 -12.18 13.859 1 95.81 197 ASP B O 1
ATOM 4711 N N . LEU B 1 198 ? -17.5 -14.047 12.648 1 97.25 198 LEU B N 1
ATOM 4712 C CA . LEU B 1 198 ? -16.594 -13.375 11.727 1 97.25 198 LEU B CA 1
ATOM 4713 C C . LEU B 1 198 ? -17.297 -12.227 11.008 1 97.25 198 LEU B C 1
ATOM 4715 O O . LEU B 1 198 ? -16.797 -11.102 10.984 1 97.25 198 LEU B O 1
ATOM 4719 N N . ARG B 1 199 ? -18.438 -12.539 10.422 1 97.44 199 ARG B N 1
ATOM 4720 C CA . ARG B 1 199 ? -19.219 -11.555 9.68 1 97.44 199 ARG B CA 1
ATOM 4721 C C . ARG B 1 199 ? -19.578 -10.359 10.562 1 97.44 199 ARG B C 1
ATOM 4723 O O . ARG B 1 199 ? -19.438 -9.211 10.148 1 97.44 199 ARG B O 1
ATOM 4730 N N . ARG B 1 200 ? -20 -10.602 11.742 1 95.69 200 ARG B N 1
ATOM 4731 C CA . ARG B 1 200 ? -20.375 -9.555 12.688 1 95.69 200 ARG B CA 1
ATOM 4732 C C . ARG B 1 200 ? -19.188 -8.664 13.023 1 95.69 200 ARG B C 1
ATOM 4734 O O . ARG B 1 200 ? -19.297 -7.438 13.031 1 95.69 200 ARG B O 1
ATOM 4741 N N . ALA B 1 201 ? -18.094 -9.281 13.336 1 95.19 201 ALA B N 1
ATOM 4742 C CA . ALA B 1 201 ? -16.891 -8.523 13.672 1 95.19 201 ALA B CA 1
ATOM 4743 C C . ALA B 1 201 ? -16.438 -7.648 12.5 1 95.19 201 ALA B C 1
ATOM 4745 O O . ALA B 1 201 ? -16.062 -6.488 12.688 1 95.19 201 ALA B O 1
ATOM 4746 N N . LEU B 1 202 ? -16.469 -8.25 11.32 1 96.31 202 LEU B N 1
ATOM 4747 C CA . LEU B 1 202 ? -16.094 -7.5 10.125 1 96.31 202 LEU B CA 1
ATOM 4748 C C . LEU B 1 202 ? -16.984 -6.273 9.953 1 96.31 202 LEU B C 1
ATOM 4750 O O . LEU B 1 202 ? -16.5 -5.195 9.602 1 96.31 202 LEU B O 1
ATOM 4754 N N . PHE B 1 203 ? -18.266 -6.453 10.195 1 95.69 203 PHE B N 1
ATOM 4755 C CA . PHE B 1 203 ? -19.219 -5.359 10.039 1 95.69 203 PHE B CA 1
ATOM 4756 C C . PHE B 1 203 ? -19.047 -4.324 11.148 1 95.69 203 PHE B C 1
ATOM 4758 O O . PHE B 1 203 ? -18.812 -3.145 10.867 1 95.69 203 PHE B O 1
ATOM 4765 N N . GLU B 1 204 ? -18.969 -4.688 12.383 1 93.31 204 GLU B N 1
ATOM 4766 C CA . GLU B 1 204 ? -18.953 -3.779 13.531 1 93.31 204 GLU B CA 1
ATOM 4767 C C . GLU B 1 204 ? -17.625 -3.057 13.656 1 93.31 204 GLU B C 1
ATOM 4769 O O . GLU B 1 204 ? -17.578 -1.854 13.922 1 93.31 204 GLU B O 1
ATOM 4774 N N . GLU B 1 205 ? -16.562 -3.762 13.438 1 93.44 205 GLU B N 1
ATOM 4775 C CA . GLU B 1 205 ? -15.234 -3.221 13.734 1 93.44 205 GLU B CA 1
ATOM 4776 C C . GLU B 1 205 ? -14.727 -2.348 12.586 1 93.44 205 GLU B C 1
ATOM 4778 O O . GLU B 1 205 ? -13.703 -1.668 12.719 1 93.44 205 GLU B O 1
ATOM 4783 N N . THR B 1 206 ? -15.438 -2.34 11.484 1 94.12 206 THR B N 1
ATOM 4784 C CA . THR B 1 206 ? -15.062 -1.448 10.391 1 94.12 206 THR B CA 1
ATOM 4785 C C . THR B 1 206 ? -16.031 -0.274 10.289 1 94.12 206 THR B C 1
ATOM 4787 O O . THR B 1 206 ? -16.062 0.424 9.273 1 94.12 206 THR B O 1
ATOM 4790 N N . GLY B 1 207 ? -16.812 -0.056 11.289 1 92.56 207 GLY B N 1
ATOM 4791 C CA . GLY B 1 207 ? -17.75 1.058 11.297 1 92.56 207 GLY B CA 1
ATOM 4792 C C . GLY B 1 207 ? -18.953 0.821 10.414 1 92.56 207 GLY B C 1
ATOM 4793 O O . GLY B 1 207 ? -19.531 1.769 9.867 1 92.56 207 GLY B O 1
ATOM 4794 N N . GLY B 1 208 ? -19.328 -0.436 10.141 1 93.44 208 GLY B N 1
ATOM 4795 C CA . GLY B 1 208 ? -20.516 -0.765 9.359 1 93.44 208 GLY B CA 1
ATOM 4796 C C . GLY B 1 208 ? -20.25 -0.785 7.863 1 93.44 208 GLY B C 1
ATOM 4797 O O . GLY B 1 208 ? -21.094 -0.361 7.07 1 93.44 208 GLY B O 1
ATOM 4798 N N . MET B 1 209 ? -19.125 -1.095 7.254 1 93.31 209 MET B N 1
ATOM 4799 C CA . MET B 1 209 ? -18.656 -0.995 5.875 1 93.31 209 MET B CA 1
ATOM 4800 C C . MET B 1 209 ? -19.594 -1.737 4.93 1 93.31 209 MET B C 1
ATOM 4802 O O . MET B 1 209 ? -20 -1.199 3.895 1 93.31 209 MET B O 1
ATOM 4806 N N . TYR B 1 210 ? -20.109 -2.82 5.012 1 95.12 210 TYR B N 1
ATOM 4807 C CA . TYR B 1 210 ? -21.016 -3.621 4.188 1 95.12 210 TYR B CA 1
ATOM 4808 C C . TYR B 1 210 ? -22.078 -4.293 5.039 1 95.12 210 TYR B C 1
ATOM 4810 O O . TYR B 1 210 ? -21.859 -5.375 5.582 1 95.12 210 TYR B O 1
ATOM 4818 N N . PRO B 1 211 ? -23.234 -3.744 5.043 1 94.81 211 PRO B N 1
ATOM 4819 C CA . PRO B 1 211 ? -24.297 -4.367 5.836 1 94.81 211 PRO B CA 1
ATOM 4820 C C . PRO B 1 211 ? -24.609 -5.789 5.375 1 94.81 211 PRO B C 1
ATOM 4822 O O . PRO B 1 211 ? -25.094 -6.605 6.168 1 94.81 211 PRO B O 1
ATOM 4825 N N . GLU B 1 212 ? -24.328 -6.098 4.117 1 94.25 212 GLU B N 1
ATOM 4826 C CA . GLU B 1 212 ? -24.562 -7.426 3.559 1 94.25 212 GLU B CA 1
ATOM 4827 C C . GLU B 1 212 ? -23.828 -8.5 4.34 1 94.25 212 GLU B C 1
ATOM 4829 O O . GLU B 1 212 ? -24.188 -9.672 4.305 1 94.25 212 GLU B O 1
ATOM 4834 N N . LEU B 1 213 ? -22.734 -8.086 4.969 1 95.94 213 LEU B N 1
ATOM 4835 C CA . LEU B 1 213 ? -22 -9.039 5.789 1 95.94 213 LEU B CA 1
ATOM 4836 C C . LEU B 1 213 ? -22.906 -9.664 6.844 1 95.94 213 LEU B C 1
ATOM 4838 O O . LEU B 1 213 ? -22.734 -10.836 7.188 1 95.94 213 LEU B O 1
ATOM 4842 N N . VAL B 1 214 ? -23.875 -8.898 7.285 1 94.69 214 VAL B N 1
ATOM 4843 C CA . VAL B 1 214 ? -24.703 -9.43 8.375 1 94.69 214 VAL B CA 1
ATOM 4844 C C . VAL B 1 214 ? -26.125 -9.648 7.891 1 94.69 214 VAL B C 1
ATOM 4846 O O . VAL B 1 214 ? -26.906 -10.352 8.531 1 94.69 214 VAL B O 1
ATOM 4849 N N . THR B 1 215 ? -26.5 -9.117 6.707 1 92.94 215 THR B N 1
ATOM 4850 C CA . THR B 1 215 ? -27.891 -9.211 6.262 1 92.94 215 THR B CA 1
ATOM 4851 C C . THR B 1 215 ? -28.031 -10.219 5.129 1 92.94 215 THR B C 1
ATOM 4853 O O . THR B 1 215 ? -29.141 -10.641 4.801 1 92.94 215 THR B O 1
ATOM 4856 N N . ARG B 1 216 ? -26.922 -10.586 4.48 1 93.56 216 ARG B N 1
ATOM 4857 C CA . ARG B 1 216 ? -26.969 -11.484 3.328 1 93.56 216 ARG B CA 1
ATOM 4858 C C . ARG B 1 216 ? -26.094 -12.719 3.566 1 93.56 216 ARG B C 1
ATOM 4860 O O . ARG B 1 216 ? -25.031 -12.867 2.959 1 93.56 216 ARG B O 1
ATOM 4867 N N . SER B 1 217 ? -26.609 -13.672 4.273 1 92.31 217 SER B N 1
ATOM 4868 C CA . SER B 1 217 ? -25.875 -14.883 4.609 1 92.31 217 SER B CA 1
ATOM 4869 C C . SER B 1 217 ? -25.734 -15.805 3.398 1 92.31 217 SER B C 1
ATOM 4871 O O . SER B 1 217 ? -24.953 -16.75 3.418 1 92.31 217 SER B O 1
ATOM 4873 N N . ASP B 1 218 ? -26.531 -15.461 2.338 1 93 218 ASP B N 1
ATOM 4874 C CA . ASP B 1 218 ? -26.469 -16.266 1.12 1 93 218 ASP B CA 1
ATOM 4875 C C . ASP B 1 218 ? -25.219 -15.945 0.313 1 93 218 ASP B C 1
ATOM 4877 O O . ASP B 1 218 ? -24.797 -16.734 -0.545 1 93 218 ASP B O 1
ATOM 4881 N N . LEU B 1 219 ? -24.641 -14.758 0.499 1 95.94 219 LEU B N 1
ATOM 4882 C CA . LEU B 1 219 ? -23.391 -14.391 -0.153 1 95.94 219 LEU B CA 1
ATOM 4883 C C . LEU B 1 219 ? -22.203 -14.844 0.675 1 95.94 219 LEU B C 1
ATOM 4885 O O . LEU B 1 219 ? -21.969 -14.336 1.773 1 95.94 219 LEU B O 1
ATOM 4889 N N . GLU B 1 220 ? -21.406 -15.688 0.126 1 97.5 220 GLU B N 1
ATOM 4890 C CA . GLU B 1 220 ? -20.344 -16.312 0.926 1 97.5 220 GLU B CA 1
ATOM 4891 C C . GLU B 1 220 ? -18.984 -15.719 0.606 1 97.5 220 GLU B C 1
ATOM 4893 O O . GLU B 1 220 ? -18 -15.977 1.314 1 97.5 220 GLU B O 1
ATOM 4898 N N . VAL B 1 221 ? -18.859 -14.93 -0.433 1 98.19 221 VAL B N 1
ATOM 4899 C CA . VAL B 1 221 ? -17.578 -14.398 -0.871 1 98.19 221 VAL B CA 1
ATOM 4900 C C . VAL B 1 221 ? -17.516 -12.898 -0.613 1 98.19 221 VAL B C 1
ATOM 4902 O O . VAL B 1 221 ? -18.469 -12.172 -0.918 1 98.19 221 VAL B O 1
ATOM 4905 N N . PHE B 1 222 ? -16.453 -12.508 0.012 1 98.12 222 PHE B N 1
ATOM 4906 C CA . PHE B 1 222 ? -16.219 -11.117 0.388 1 98.12 222 PHE B CA 1
ATOM 4907 C C . PHE B 1 222 ? -14.953 -10.586 -0.265 1 98.12 222 PHE B C 1
ATOM 4909 O O . PHE B 1 222 ? -13.891 -11.211 -0.176 1 98.12 222 PHE B O 1
ATOM 4916 N N . LEU B 1 223 ? -15.047 -9.469 -0.983 1 97.94 223 LEU B N 1
ATOM 4917 C CA . LEU B 1 223 ? -13.906 -8.742 -1.534 1 97.94 223 LEU B CA 1
ATOM 4918 C C . LEU B 1 223 ? -13.508 -7.59 -0.621 1 97.94 223 LEU B C 1
ATOM 4920 O O . LEU B 1 223 ? -13.961 -6.457 -0.807 1 97.94 223 LEU B O 1
ATOM 4924 N N . PRO B 1 224 ? -12.625 -7.82 0.365 1 96.62 224 PRO B N 1
ATOM 4925 C CA . PRO B 1 224 ? -12.266 -6.762 1.312 1 96.62 224 PRO B CA 1
ATOM 4926 C C . PRO B 1 224 ? -11.422 -5.66 0.673 1 96.62 224 PRO B C 1
ATOM 4928 O O . PRO B 1 224 ? -10.578 -5.941 -0.182 1 96.62 224 PRO B O 1
ATOM 4931 N N . PRO B 1 225 ? -11.609 -4.395 1.035 1 95.75 225 PRO B N 1
ATOM 4932 C CA . PRO B 1 225 ? -10.812 -3.289 0.497 1 95.75 225 PRO B CA 1
ATOM 4933 C C . PRO B 1 225 ? -9.438 -3.184 1.145 1 95.75 225 PRO B C 1
ATOM 4935 O O . PRO B 1 225 ? -9.117 -2.164 1.762 1 95.75 225 PRO B O 1
ATOM 4938 N N . ILE B 1 226 ? -8.641 -4.203 0.984 1 94.56 226 ILE B N 1
ATOM 4939 C CA . ILE B 1 226 ? -7.289 -4.266 1.531 1 94.56 226 ILE B CA 1
ATOM 4940 C C . ILE B 1 226 ? -6.281 -4.445 0.398 1 94.56 226 ILE B C 1
ATOM 4942 O O . ILE B 1 226 ? -6.664 -4.656 -0.755 1 94.56 226 ILE B O 1
ATOM 4946 N N . GLY B 1 227 ? -5.023 -4.266 0.738 1 92.5 227 GLY B N 1
ATOM 4947 C CA . GLY B 1 227 ? -3.975 -4.488 -0.246 1 92.5 227 GLY B CA 1
ATOM 4948 C C . GLY B 1 227 ? -3.822 -5.945 -0.634 1 92.5 227 GLY B C 1
ATOM 4949 O O . GLY B 1 227 ? -4.152 -6.84 0.149 1 92.5 227 GLY B O 1
ATOM 4950 N N . GLY B 1 228 ? -3.354 -6.211 -1.796 1 94.38 228 GLY B N 1
ATOM 4951 C CA . GLY B 1 228 ? -3.135 -7.555 -2.299 1 94.38 228 GLY B CA 1
ATOM 4952 C C . GLY B 1 228 ? -1.709 -8.039 -2.113 1 94.38 228 GLY B C 1
ATOM 4953 O O . GLY B 1 228 ? -1.078 -7.75 -1.094 1 94.38 228 GLY B O 1
ATOM 4954 N N . GLN B 1 229 ? -1.31 -8.914 -3.016 1 96.75 229 GLN B N 1
ATOM 4955 C CA . GLN B 1 229 ? 0.037 -9.477 -3.033 1 96.75 229 GLN B CA 1
ATOM 4956 C C . GLN B 1 229 ? 0.665 -9.359 -4.418 1 96.75 229 GLN B C 1
ATOM 4958 O O . GLN B 1 229 ? -0.046 -9.297 -5.426 1 96.75 229 GLN B O 1
ATOM 4963 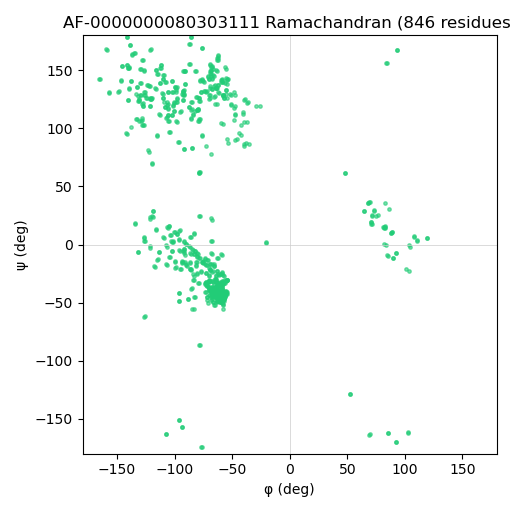N N . THR B 1 230 ? 1.91 -9.266 -4.422 1 98.12 230 THR B N 1
ATOM 4964 C CA . THR B 1 230 ? 2.676 -9.352 -5.66 1 98.12 230 THR B CA 1
ATOM 4965 C C . THR B 1 230 ? 3.756 -10.422 -5.559 1 98.12 230 THR B C 1
ATOM 4967 O O . THR B 1 230 ? 4.488 -10.484 -4.57 1 98.12 230 THR B O 1
ATOM 4970 N N . LEU B 1 231 ? 3.824 -11.25 -6.535 1 98.69 231 LEU B N 1
ATOM 4971 C CA . LEU B 1 231 ? 4.797 -12.336 -6.559 1 98.69 231 LEU B CA 1
ATOM 4972 C C . LEU B 1 231 ? 5.859 -12.086 -7.625 1 98.69 231 LEU B C 1
ATOM 4974 O O . LEU B 1 231 ? 5.559 -11.57 -8.703 1 98.69 231 LEU B O 1
ATOM 4978 N N . TYR B 1 232 ? 7.059 -12.43 -7.332 1 98.69 232 TYR B N 1
ATOM 4979 C CA . TYR B 1 232 ? 8.18 -12.43 -8.266 1 98.69 232 TYR B CA 1
ATOM 4980 C C . TYR B 1 232 ? 8.789 -13.82 -8.375 1 98.69 232 TYR B C 1
ATOM 4982 O O . TYR B 1 232 ? 9.281 -14.375 -7.391 1 98.69 232 TYR B O 1
ATOM 4990 N N . VAL B 1 233 ? 8.75 -14.336 -9.523 1 98.81 233 VAL B N 1
ATOM 4991 C CA . VAL B 1 233 ? 9.273 -15.68 -9.758 1 98.81 233 VAL B CA 1
ATOM 4992 C C . VAL B 1 233 ? 10.547 -15.602 -10.594 1 98.81 233 VAL B C 1
ATOM 4994 O O . VAL B 1 233 ? 10.562 -14.977 -11.656 1 98.81 233 VAL B O 1
ATOM 4997 N N . PHE B 1 234 ? 11.594 -16.188 -10.109 1 98.75 234 PHE B N 1
ATOM 4998 C CA . PHE B 1 234 ? 12.852 -16.328 -10.82 1 98.75 234 PHE B CA 1
ATOM 4999 C C . PHE B 1 234 ? 12.984 -17.734 -11.414 1 98.75 234 PHE B C 1
ATOM 5001 O O . PHE B 1 234 ? 13.055 -18.719 -10.672 1 98.75 234 PHE B O 1
ATOM 5008 N N . GLY B 1 235 ? 13 -17.812 -12.742 1 98.25 235 GLY B N 1
ATOM 5009 C CA . GLY B 1 235 ? 13.008 -19.109 -13.398 1 98.25 235 GLY B CA 1
ATOM 5010 C C . GLY B 1 235 ? 11.656 -19.516 -13.953 1 98.25 235 GLY B C 1
ATOM 5011 O O . GLY B 1 235 ? 10.805 -18.656 -14.195 1 98.25 235 GLY B O 1
ATOM 5012 N N . ASP B 1 236 ? 11.477 -20.781 -14.234 1 97.38 236 ASP B N 1
ATOM 5013 C CA . ASP B 1 236 ? 10.273 -21.312 -14.867 1 97.38 236 ASP B CA 1
ATOM 5014 C C . ASP B 1 236 ? 9.141 -21.469 -13.852 1 97.38 236 ASP B C 1
ATOM 5016 O O . ASP B 1 236 ? 9.258 -22.234 -12.898 1 97.38 236 ASP B O 1
ATOM 5020 N N . LEU B 1 237 ? 8.094 -20.734 -14.07 1 97.31 237 LEU B N 1
ATOM 5021 C CA . LEU B 1 237 ? 6.93 -20.703 -13.18 1 97.31 237 LEU B CA 1
ATOM 5022 C C . LEU B 1 237 ? 6.379 -22.109 -12.961 1 97.31 237 LEU B C 1
ATOM 5024 O O . LEU B 1 237 ? 5.891 -22.422 -11.875 1 97.31 237 LEU B O 1
ATOM 5028 N N . ARG B 1 238 ? 6.473 -23.047 -13.883 1 95.94 238 ARG B N 1
ATOM 5029 C CA . ARG B 1 238 ? 5.93 -24.391 -13.82 1 95.94 238 ARG B CA 1
ATOM 5030 C C . ARG B 1 238 ? 6.672 -25.234 -12.789 1 95.94 238 ARG B C 1
ATOM 5032 O O . ARG B 1 238 ? 6.133 -26.219 -12.273 1 95.94 238 ARG B O 1
ATOM 5039 N N . HIS B 1 239 ? 7.871 -24.812 -12.492 1 98 239 HIS B N 1
ATOM 5040 C CA . HIS B 1 239 ? 8.711 -25.562 -11.57 1 98 239 HIS B CA 1
ATOM 5041 C C . HIS B 1 239 ? 8.234 -25.406 -10.133 1 98 239 HIS B C 1
ATOM 5043 O O . HIS B 1 239 ? 8.578 -26.203 -9.266 1 98 239 HIS B O 1
ATOM 5049 N N . LEU B 1 240 ? 7.41 -24.406 -9.859 1 98.62 240 LEU B N 1
ATOM 5050 C CA . LEU B 1 240 ? 6.938 -24.172 -8.5 1 98.62 240 LEU B CA 1
ATOM 5051 C C . LEU B 1 240 ? 6.098 -25.328 -8 1 98.62 240 LEU B C 1
ATOM 5053 O O . LEU B 1 240 ? 6.086 -25.625 -6.805 1 98.62 240 LEU B O 1
ATOM 5057 N N . ALA B 1 241 ? 5.418 -26.016 -8.891 1 98.25 241 ALA B N 1
ATOM 5058 C CA . ALA B 1 241 ? 4.5 -27.094 -8.516 1 98.25 241 ALA B CA 1
ATOM 5059 C C . ALA B 1 241 ? 5.211 -28.453 -8.516 1 98.25 241 ALA B C 1
ATOM 5061 O O . ALA B 1 241 ? 4.613 -29.469 -8.18 1 98.25 241 ALA B O 1
ATOM 5062 N N . ASP B 1 242 ? 6.504 -28.5 -8.922 1 98.19 242 ASP B N 1
ATOM 5063 C CA . ASP B 1 242 ? 7.289 -29.719 -8.984 1 98.19 242 ASP B CA 1
ATOM 5064 C C . ASP B 1 242 ? 8.18 -29.875 -7.75 1 98.19 242 ASP B C 1
ATOM 5066 O O . ASP B 1 242 ? 9.219 -29.219 -7.648 1 98.19 242 ASP B O 1
ATOM 5070 N N . PRO B 1 243 ? 7.828 -30.781 -6.859 1 97.69 243 PRO B N 1
ATOM 5071 C CA . PRO B 1 243 ? 8.586 -30.891 -5.613 1 97.69 243 PRO B CA 1
ATOM 5072 C C . PRO B 1 243 ? 10 -31.422 -5.832 1 97.69 243 PRO B C 1
ATOM 5074 O O . PRO B 1 243 ? 10.812 -31.422 -4.902 1 97.69 243 PRO B O 1
ATOM 5077 N N . THR B 1 244 ? 10.32 -31.844 -7.023 1 98.12 244 THR B N 1
ATOM 5078 C CA . THR B 1 244 ? 11.656 -32.344 -7.309 1 98.12 244 THR B CA 1
ATOM 5079 C C . THR B 1 244 ? 12.594 -31.203 -7.699 1 98.12 244 THR B C 1
ATOM 5081 O O . THR B 1 244 ? 13.812 -31.391 -7.727 1 98.12 244 THR B O 1
ATOM 5084 N N . VAL B 1 245 ? 12.062 -30.094 -8.023 1 98.62 245 VAL B N 1
ATOM 5085 C CA . VAL B 1 245 ? 12.859 -28.906 -8.344 1 98.62 245 VAL B CA 1
ATOM 5086 C C . VAL B 1 245 ? 13.078 -28.078 -7.086 1 98.62 245 VAL B C 1
ATOM 5088 O O . VAL B 1 245 ? 12.125 -27.766 -6.367 1 98.62 245 VAL B O 1
ATOM 5091 N N . THR B 1 246 ? 14.359 -27.703 -6.789 1 98.75 246 THR B N 1
ATOM 5092 C CA . THR B 1 246 ? 14.68 -26.938 -5.586 1 98.75 246 THR B CA 1
ATOM 5093 C C . THR B 1 246 ? 14.016 -25.578 -5.621 1 98.75 246 THR B C 1
ATOM 5095 O O . THR B 1 246 ? 14.227 -24.797 -6.559 1 98.75 246 THR B O 1
ATOM 5098 N N . LEU B 1 247 ? 13.203 -25.312 -4.66 1 98.94 247 LEU B N 1
ATOM 5099 C CA . LEU B 1 247 ? 12.531 -24.016 -4.516 1 98.94 247 LEU B CA 1
ATOM 5100 C C . LEU B 1 247 ? 13.148 -23.219 -3.373 1 98.94 247 LEU B C 1
ATOM 5102 O O . LEU B 1 247 ? 13.203 -23.688 -2.236 1 98.94 247 LEU B O 1
ATOM 5106 N N . THR B 1 248 ? 13.68 -22.031 -3.664 1 98.88 248 THR B N 1
ATOM 5107 C CA . THR B 1 248 ? 14.047 -21.016 -2.686 1 98.88 248 THR B CA 1
ATOM 5108 C C . THR B 1 248 ? 12.977 -19.922 -2.605 1 98.88 248 THR B C 1
ATOM 5110 O O . THR B 1 248 ? 12.641 -19.297 -3.615 1 98.88 248 THR B O 1
ATOM 5113 N N . ALA B 1 249 ? 12.438 -19.734 -1.382 1 98.88 249 ALA B N 1
ATOM 5114 C CA . ALA B 1 249 ? 11.273 -18.844 -1.328 1 98.88 249 ALA B CA 1
ATOM 5115 C C . ALA B 1 249 ? 11.328 -17.953 -0.096 1 98.88 249 ALA B C 1
ATOM 5117 O O . ALA B 1 249 ? 11.906 -18.328 0.928 1 98.88 249 ALA B O 1
ATOM 5118 N N . ARG B 1 250 ? 10.719 -16.797 -0.212 1 98.56 250 ARG B N 1
ATOM 5119 C CA . ARG B 1 250 ? 10.453 -15.898 0.906 1 98.56 250 ARG B CA 1
ATOM 5120 C C . ARG B 1 250 ? 9.07 -15.273 0.798 1 98.56 250 ARG B C 1
ATOM 5122 O O . ARG B 1 250 ? 8.648 -14.875 -0.288 1 98.56 250 ARG B O 1
ATOM 5129 N N . VAL B 1 251 ? 8.383 -15.281 1.878 1 97.81 251 VAL B N 1
ATOM 5130 C CA . VAL B 1 251 ? 7.191 -14.461 2.064 1 97.81 251 VAL B CA 1
ATOM 5131 C C . VAL B 1 251 ? 7.551 -13.195 2.838 1 97.81 251 VAL B C 1
ATOM 5133 O O . VAL B 1 251 ? 8.125 -13.273 3.928 1 97.81 251 VAL B O 1
ATOM 5136 N N . HIS B 1 252 ? 7.266 -12.07 2.254 1 97.69 252 HIS B N 1
ATOM 5137 C CA . HIS B 1 252 ? 7.684 -10.781 2.799 1 97.69 252 HIS B CA 1
ATOM 5138 C C . HIS B 1 252 ? 6.492 -9.852 2.994 1 97.69 252 HIS B C 1
ATOM 5140 O O . HIS B 1 252 ? 5.68 -9.672 2.084 1 97.69 252 HIS B O 1
ATOM 5146 N N . ASP B 1 253 ? 6.305 -9.32 4.168 1 96.62 253 ASP B N 1
ATOM 5147 C CA . ASP B 1 253 ? 5.289 -8.305 4.43 1 96.62 253 ASP B CA 1
ATOM 5148 C C . ASP B 1 253 ? 5.859 -6.898 4.246 1 96.62 253 ASP B C 1
ATOM 5150 O O . ASP B 1 253 ? 6.969 -6.609 4.695 1 96.62 253 ASP B O 1
ATOM 5154 N N . GLU B 1 254 ? 5.141 -6.094 3.668 1 96.44 254 GLU B N 1
ATOM 5155 C CA . GLU B 1 254 ? 5.531 -4.766 3.209 1 96.44 254 GLU B CA 1
ATOM 5156 C C . GLU B 1 254 ? 6.031 -3.906 4.367 1 96.44 254 GLU B C 1
ATOM 5158 O O . GLU B 1 254 ? 5.457 -3.932 5.457 1 96.44 254 GLU B O 1
ATOM 5163 N N . CYS B 1 255 ? 7.066 -3.158 4.098 1 96.31 255 CYS B N 1
ATOM 5164 C CA . CYS B 1 255 ? 7.586 -2.096 4.953 1 96.31 255 CYS B CA 1
ATOM 5165 C C . CYS B 1 255 ? 8.062 -0.912 4.121 1 96.31 255 CYS B C 1
ATOM 5167 O O . CYS B 1 255 ? 9.219 -0.862 3.711 1 96.31 255 CYS B O 1
ATOM 5169 N N . ASN B 1 256 ? 7.23 0.028 3.973 1 95.38 256 ASN B N 1
ATOM 5170 C CA . ASN B 1 256 ? 7.562 1.182 3.143 1 95.38 256 ASN B CA 1
ATOM 5171 C C . ASN B 1 256 ? 8.828 1.877 3.627 1 95.38 256 ASN B C 1
ATOM 5173 O O . ASN B 1 256 ? 9.688 2.24 2.822 1 95.38 256 ASN B O 1
ATOM 5177 N N . GLY B 1 257 ? 8.961 2.064 4.902 1 95.88 257 GLY B N 1
ATOM 5178 C CA . GLY B 1 257 ? 10.102 2.748 5.477 1 95.88 257 GLY B CA 1
ATOM 5179 C C . GLY B 1 257 ? 11.43 2.084 5.141 1 95.88 257 GLY B C 1
ATOM 5180 O O . GLY B 1 257 ? 12.414 2.764 4.863 1 95.88 257 GLY B O 1
ATOM 5181 N N . SER B 1 258 ? 11.438 0.772 5.133 1 96.19 258 SER B N 1
ATOM 5182 C CA . SER B 1 258 ? 12.672 0.04 4.883 1 96.19 258 SER B CA 1
ATOM 5183 C C . SER B 1 258 ? 12.797 -0.357 3.416 1 96.19 258 SER B C 1
ATOM 5185 O O . SER B 1 258 ? 13.797 -0.053 2.764 1 96.19 258 SER B O 1
ATOM 5187 N N . ASP B 1 259 ? 11.773 -0.921 2.852 1 97.44 259 ASP B N 1
ATOM 5188 C CA . ASP B 1 259 ? 11.836 -1.478 1.503 1 97.44 259 ASP B CA 1
ATOM 5189 C C . ASP B 1 259 ? 12.055 -0.379 0.465 1 97.44 259 ASP B C 1
ATOM 5191 O O . ASP B 1 259 ? 12.742 -0.59 -0.534 1 97.44 259 ASP B O 1
ATOM 5195 N N . VAL B 1 260 ? 11.422 0.791 0.688 1 97.69 260 VAL B N 1
ATOM 5196 C CA . VAL B 1 260 ? 11.5 1.873 -0.287 1 97.69 260 VAL B CA 1
ATOM 5197 C C . VAL B 1 260 ? 12.594 2.857 0.115 1 97.69 260 VAL B C 1
ATOM 5199 O O . VAL B 1 260 ? 13.406 3.262 -0.717 1 97.69 260 VAL B O 1
ATOM 5202 N N . PHE B 1 261 ? 12.695 3.182 1.473 1 97.69 261 PHE B N 1
ATOM 5203 C CA . PHE B 1 261 ? 13.5 4.328 1.873 1 97.69 261 PHE B CA 1
ATOM 5204 C C . PHE B 1 261 ? 14.719 3.883 2.666 1 97.69 261 PHE B C 1
ATOM 5206 O O . PHE B 1 261 ? 15.562 4.707 3.037 1 97.69 261 PHE B O 1
ATOM 5213 N N . GLY B 1 262 ? 14.836 2.607 2.998 1 95.88 262 GLY B N 1
ATOM 5214 C CA . GLY B 1 262 ? 16.047 2.084 3.617 1 95.88 262 GLY B CA 1
ATOM 5215 C C . GLY B 1 262 ? 16.203 2.5 5.066 1 95.88 262 GLY B C 1
ATOM 5216 O O . GLY B 1 262 ? 17.312 2.689 5.551 1 95.88 262 GLY B O 1
ATOM 5217 N N . SER B 1 263 ? 15.07 2.695 5.703 1 92.75 263 SER B N 1
ATOM 5218 C CA . SER B 1 263 ? 15.156 2.99 7.129 1 92.75 263 SER B CA 1
ATOM 5219 C C . SER B 1 263 ? 15.945 1.916 7.867 1 92.75 263 SER B C 1
ATOM 5221 O O . SER B 1 263 ? 15.812 0.726 7.574 1 92.75 263 SER B O 1
ATOM 5223 N N . ASP B 1 264 ? 16.734 2.314 8.836 1 86.38 264 ASP B N 1
ATOM 5224 C CA . ASP B 1 264 ? 17.641 1.376 9.492 1 86.38 264 ASP B CA 1
ATOM 5225 C C . ASP B 1 264 ? 17.078 0.901 10.828 1 86.38 264 ASP B C 1
ATOM 5227 O O . ASP B 1 264 ? 17.781 0.276 11.625 1 86.38 264 ASP B O 1
ATOM 5231 N N . ILE B 1 265 ? 15.867 1.195 11.078 1 84.75 265 ILE B N 1
ATOM 5232 C CA . ILE B 1 265 ? 15.242 0.816 12.344 1 84.75 265 ILE B CA 1
ATOM 5233 C C . ILE B 1 265 ? 14.797 -0.642 12.281 1 84.75 265 ILE B C 1
ATOM 5235 O O . ILE B 1 265 ? 14.523 -1.26 13.312 1 84.75 265 ILE B O 1
ATOM 5239 N N . CYS B 1 266 ? 14.695 -1.167 11.039 1 87 266 CYS B N 1
ATOM 5240 C CA . CYS B 1 266 ? 14.281 -2.559 10.898 1 87 266 CYS B CA 1
ATOM 5241 C C . CYS B 1 266 ? 15.102 -3.27 9.828 1 87 266 CYS B C 1
ATOM 5243 O O . CYS B 1 266 ? 15.914 -2.646 9.148 1 87 266 CYS B O 1
ATOM 5245 N N . THR B 1 267 ? 14.93 -4.527 9.734 1 90.44 267 THR B N 1
ATOM 5246 C CA . THR B 1 267 ? 15.758 -5.348 8.852 1 90.44 267 THR B CA 1
ATOM 5247 C C . THR B 1 267 ? 14.984 -5.75 7.602 1 90.44 267 THR B C 1
ATOM 5249 O O . THR B 1 267 ? 15.406 -6.645 6.867 1 90.44 267 THR B O 1
ATOM 5252 N N . CYS B 1 268 ? 13.906 -5.117 7.305 1 95.06 268 CYS B N 1
ATOM 5253 C CA . CYS B 1 268 ? 13.016 -5.598 6.254 1 95.06 268 CYS B CA 1
ATOM 5254 C C . CYS B 1 268 ? 13.719 -5.578 4.898 1 95.06 268 CYS B C 1
ATOM 5256 O O . CYS B 1 268 ? 13.75 -6.59 4.195 1 95.06 268 CYS B O 1
ATOM 5258 N N . ARG B 1 269 ? 14.359 -4.473 4.512 1 96.12 269 ARG B N 1
ATOM 5259 C CA . ARG B 1 269 ? 14.977 -4.367 3.197 1 96.12 269 ARG B CA 1
ATOM 5260 C C . ARG B 1 269 ? 16.172 -5.305 3.08 1 96.12 269 ARG B C 1
ATOM 5262 O O . ARG B 1 269 ? 16.297 -6.039 2.098 1 96.12 269 ARG B O 1
ATOM 5269 N N . PRO B 1 270 ? 17.078 -5.336 4.074 1 95.25 270 PRO B N 1
ATOM 5270 C CA . PRO B 1 270 ? 18.188 -6.289 3.998 1 95.25 270 PRO B CA 1
ATOM 5271 C C . PRO B 1 270 ? 17.719 -7.73 3.83 1 95.25 270 PRO B C 1
ATOM 5273 O O . PRO B 1 270 ? 18.297 -8.484 3.041 1 95.25 270 PRO B O 1
ATOM 5276 N N . TYR B 1 271 ? 16.672 -8.109 4.566 1 96.19 271 TYR B N 1
ATOM 5277 C CA . TYR B 1 271 ? 16.141 -9.461 4.438 1 96.19 271 TYR B CA 1
ATOM 5278 C C . TYR B 1 271 ? 15.578 -9.695 3.039 1 96.19 271 TYR B C 1
ATOM 5280 O O . TYR B 1 271 ? 15.789 -10.758 2.449 1 96.19 271 TYR B O 1
ATOM 5288 N N . LEU B 1 272 ? 14.797 -8.719 2.535 1 97.94 272 LEU B N 1
ATOM 5289 C CA . LEU B 1 272 ? 14.188 -8.836 1.213 1 97.94 272 LEU B CA 1
ATOM 5290 C C . LEU B 1 272 ? 15.258 -9.016 0.139 1 97.94 272 LEU B C 1
ATOM 5292 O O . LEU B 1 272 ? 15.156 -9.906 -0.703 1 97.94 272 LEU B O 1
ATOM 5296 N N . THR B 1 273 ? 16.297 -8.18 0.141 1 97.5 273 THR B N 1
ATOM 5297 C CA . THR B 1 273 ? 17.297 -8.211 -0.907 1 97.5 273 THR B CA 1
ATOM 5298 C C . THR B 1 273 ? 18.188 -9.445 -0.764 1 97.5 273 THR B C 1
ATOM 5300 O O . THR B 1 273 ? 18.656 -10 -1.761 1 97.5 273 THR B O 1
ATOM 5303 N N . HIS B 1 274 ? 18.422 -9.852 0.51 1 97.88 274 HIS B N 1
ATOM 5304 C CA . HIS B 1 274 ? 19.109 -11.125 0.725 1 97.88 274 HIS B CA 1
ATOM 5305 C C . HIS B 1 274 ? 18.312 -12.281 0.116 1 97.88 274 HIS B C 1
ATOM 5307 O O . HIS B 1 274 ? 18.891 -13.141 -0.554 1 97.88 274 HIS B O 1
ATOM 5313 N N . ALA B 1 275 ? 17.047 -12.297 0.357 1 98.69 275 ALA B N 1
ATOM 5314 C CA . ALA B 1 275 ? 16.188 -13.336 -0.186 1 98.69 275 ALA B CA 1
ATOM 5315 C C . ALA B 1 275 ? 16.203 -13.336 -1.711 1 98.69 275 ALA B C 1
ATOM 5317 O O . ALA B 1 275 ? 16.203 -14.391 -2.342 1 98.69 275 ALA B O 1
ATOM 5318 N N . ILE B 1 276 ? 16.172 -12.148 -2.316 1 98.75 276 ILE B N 1
ATOM 5319 C CA . ILE B 1 276 ? 16.219 -12.039 -3.77 1 98.75 276 ILE B CA 1
ATOM 5320 C C . ILE B 1 276 ? 17.516 -12.633 -4.297 1 98.75 276 ILE B C 1
ATOM 5322 O O . ILE B 1 276 ? 17.516 -13.375 -5.281 1 98.75 276 ILE B O 1
ATOM 5326 N N . GLU B 1 277 ? 18.641 -12.312 -3.646 1 98.56 277 GLU B N 1
ATOM 5327 C CA . GLU B 1 277 ? 19.922 -12.883 -4.027 1 98.56 277 GLU B CA 1
ATOM 5328 C C . GLU B 1 277 ? 19.891 -14.406 -3.967 1 98.56 277 GLU B C 1
ATOM 5330 O O . GLU B 1 277 ? 20.328 -15.086 -4.898 1 98.56 277 GLU B O 1
ATOM 5335 N N . GLU B 1 278 ? 19.359 -14.953 -2.867 1 98.69 278 GLU B N 1
ATOM 5336 C CA . GLU B 1 278 ? 19.234 -16.406 -2.701 1 98.69 278 GLU B CA 1
ATOM 5337 C C . GLU B 1 278 ? 18.359 -17.016 -3.791 1 98.69 278 GLU B C 1
ATOM 5339 O O . GLU B 1 278 ? 18.656 -18.094 -4.293 1 98.69 278 GLU B O 1
ATOM 5344 N N . CYS B 1 279 ? 17.266 -16.375 -4.125 1 98.88 279 CYS B N 1
ATOM 5345 C CA . CYS B 1 279 ? 16.344 -16.859 -5.152 1 98.88 279 CYS B CA 1
ATOM 5346 C C . CYS B 1 279 ? 17.031 -16.906 -6.512 1 98.88 279 CYS B C 1
ATOM 5348 O O . CYS B 1 279 ? 16.859 -17.875 -7.262 1 98.88 279 CYS B O 1
ATOM 5350 N N . ILE B 1 280 ? 17.75 -15.812 -6.828 1 98.75 280 ILE B N 1
ATOM 5351 C CA . ILE B 1 280 ? 18.484 -15.75 -8.094 1 98.75 280 ILE B CA 1
ATOM 5352 C C . ILE B 1 280 ? 19.484 -16.906 -8.172 1 98.75 280 ILE B C 1
ATOM 5354 O O . ILE B 1 280 ? 19.516 -17.641 -9.156 1 98.75 280 ILE B O 1
ATOM 5358 N N . GLN B 1 281 ? 20.281 -17.078 -7.117 1 98.44 281 GLN B N 1
ATOM 5359 C CA . GLN B 1 281 ? 21.266 -18.156 -7.07 1 98.44 281 GLN B CA 1
ATOM 5360 C C . GLN B 1 281 ? 20.609 -19.516 -7.23 1 98.44 281 GLN B C 1
ATOM 5362 O O . GLN B 1 281 ? 21.094 -20.359 -7.996 1 98.44 281 GLN B O 1
ATOM 5367 N N . GLY B 1 282 ? 19.531 -19.734 -6.512 1 98.38 282 GLY B N 1
ATOM 5368 C CA . GLY B 1 282 ? 18.797 -21 -6.625 1 98.38 282 GLY B CA 1
ATOM 5369 C C . GLY B 1 282 ? 18.297 -21.266 -8.031 1 98.38 282 GLY B C 1
ATOM 5370 O O . GLY B 1 282 ? 18.406 -22.391 -8.523 1 98.38 282 GLY B O 1
ATOM 5371 N N . ALA B 1 283 ? 17.734 -20.297 -8.617 1 98.69 283 ALA B N 1
ATOM 5372 C CA . ALA B 1 283 ? 17.219 -20.453 -9.977 1 98.69 283 ALA B CA 1
ATOM 5373 C C . ALA B 1 283 ? 18.344 -20.734 -10.961 1 98.69 283 ALA B C 1
ATOM 5375 O O . ALA B 1 283 ? 18.188 -21.547 -11.875 1 98.69 283 ALA B O 1
ATOM 5376 N N . GLN B 1 284 ? 19.5 -20.031 -10.836 1 98.38 284 GLN B N 1
ATOM 5377 C CA . GLN B 1 284 ? 20.656 -20.25 -11.695 1 98.38 284 GLN B CA 1
ATOM 5378 C C . GLN B 1 284 ? 21.172 -21.672 -11.578 1 98.38 284 GLN B C 1
ATOM 5380 O O . GLN B 1 284 ? 21.688 -22.234 -12.547 1 98.38 284 GLN B O 1
ATOM 5385 N N . ASP B 1 285 ? 21.062 -22.281 -10.438 1 97.88 285 ASP B N 1
ATOM 5386 C CA . ASP B 1 285 ? 21.547 -23.625 -10.164 1 97.88 285 ASP B CA 1
ATOM 5387 C C . ASP B 1 285 ? 20.531 -24.672 -10.633 1 97.88 285 ASP B C 1
ATOM 5389 O O . ASP B 1 285 ? 20.641 -25.859 -10.273 1 97.88 285 ASP B O 1
ATOM 5393 N N . GLY B 1 286 ? 19.547 -24.281 -11.328 1 97.62 286 GLY B N 1
ATOM 5394 C CA . GLY B 1 286 ? 18.609 -25.219 -11.922 1 97.62 286 GLY B CA 1
ATOM 5395 C C . GLY B 1 286 ? 17.281 -25.281 -11.18 1 97.62 286 GLY B C 1
ATOM 5396 O O . GLY B 1 286 ? 16.375 -26 -11.594 1 97.62 286 GLY B O 1
ATOM 5397 N N . GLY B 1 287 ? 17.156 -24.531 -10.102 1 98.75 287 GLY B N 1
ATOM 5398 C CA . GLY B 1 287 ? 15.914 -24.469 -9.359 1 98.75 287 GLY B CA 1
ATOM 5399 C C . GLY B 1 287 ? 15.023 -23.312 -9.789 1 98.75 287 GLY B C 1
ATOM 5400 O O . GLY B 1 287 ? 15.039 -22.906 -10.953 1 98.75 287 GLY B O 1
ATOM 5401 N N . VAL B 1 288 ? 14.133 -22.906 -8.859 1 98.81 288 VAL B N 1
ATOM 5402 C CA . VAL B 1 288 ? 13.219 -21.781 -9.047 1 98.81 288 VAL B CA 1
ATOM 5403 C C . VAL B 1 288 ? 13.164 -20.953 -7.77 1 98.81 288 VAL B C 1
ATOM 5405 O O . VAL B 1 288 ? 13.312 -21.469 -6.664 1 98.81 288 VAL B O 1
ATOM 5408 N N . GLY B 1 289 ? 13.109 -19.594 -7.906 1 98.88 289 GLY B N 1
ATOM 5409 C CA . GLY B 1 289 ? 12.992 -18.672 -6.801 1 98.88 289 GLY B CA 1
ATOM 5410 C C . GLY B 1 289 ? 11.633 -17.984 -6.738 1 98.88 289 GLY B C 1
ATOM 5411 O O . GLY B 1 289 ? 11.023 -17.703 -7.773 1 98.88 289 GLY B O 1
ATOM 5412 N N . LEU B 1 290 ? 11.148 -17.703 -5.473 1 98.94 290 LEU B N 1
ATOM 5413 C CA . LEU B 1 290 ? 9.859 -17.047 -5.293 1 98.94 290 LEU B CA 1
ATOM 5414 C C . LEU B 1 290 ? 9.922 -16.031 -4.168 1 98.94 290 LEU B C 1
ATOM 5416 O O . LEU B 1 290 ? 10.352 -16.344 -3.057 1 98.94 290 LEU B O 1
ATOM 5420 N N . ILE B 1 291 ? 9.57 -14.789 -4.473 1 98.88 291 ILE B N 1
ATOM 5421 C CA . ILE B 1 291 ? 9.266 -13.781 -3.469 1 98.88 291 ILE B CA 1
ATOM 5422 C C . ILE B 1 291 ? 7.766 -13.492 -3.459 1 98.88 291 ILE B C 1
ATOM 5424 O O . ILE B 1 291 ? 7.195 -13.102 -4.48 1 98.88 291 ILE B O 1
ATOM 5428 N N . ALA B 1 292 ? 7.109 -13.734 -2.396 1 98.62 292 ALA B N 1
ATOM 5429 C CA . ALA B 1 292 ? 5.723 -13.32 -2.193 1 98.62 292 A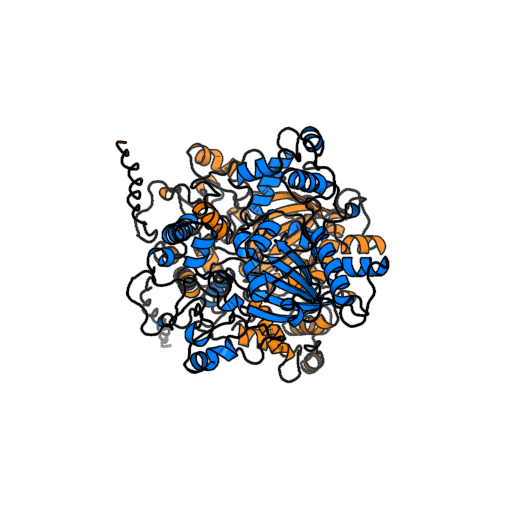LA B CA 1
ATOM 5430 C C . ALA B 1 292 ? 5.648 -12.086 -1.299 1 98.62 292 ALA B C 1
ATOM 5432 O O . ALA B 1 292 ? 5.957 -12.156 -0.107 1 98.62 292 ALA B O 1
ATOM 5433 N N . TYR B 1 293 ? 5.266 -10.961 -1.832 1 98.31 293 TYR B N 1
ATOM 5434 C CA . TYR B 1 293 ? 5.25 -9.664 -1.166 1 98.31 293 TYR B CA 1
ATOM 5435 C C . TYR B 1 293 ? 3.828 -9.242 -0.819 1 98.31 293 TYR B C 1
ATOM 5437 O O . TYR B 1 293 ? 3.035 -8.922 -1.707 1 98.31 293 TYR B O 1
ATOM 5445 N N . SER B 1 294 ? 3.465 -9.188 0.472 1 96.94 294 SER B N 1
ATOM 5446 C CA . SER B 1 294 ? 2.121 -8.852 0.929 1 96.94 294 SER B CA 1
ATOM 5447 C C . SER B 1 294 ? 2.031 -7.391 1.35 1 96.94 294 SER B C 1
ATOM 5449 O O . SER B 1 294 ? 2.932 -6.875 2.016 1 96.94 294 SER B O 1
ATOM 5451 N N . ARG B 1 295 ? 0.984 -6.723 0.926 1 94.81 295 ARG B N 1
ATOM 5452 C CA . ARG B 1 295 ? 0.788 -5.316 1.255 1 94.81 295 ARG B CA 1
ATOM 5453 C C . ARG B 1 295 ? 0.257 -5.156 2.676 1 94.81 295 ARG B C 1
ATOM 5455 O O . ARG B 1 295 ? -0.848 -4.645 2.877 1 94.81 295 ARG B O 1
ATOM 5462 N N . LYS B 1 296 ? 1.012 -5.586 3.623 1 93.94 296 LYS B N 1
ATOM 5463 C CA . LYS B 1 296 ? 0.642 -5.57 5.035 1 93.94 296 LYS B CA 1
ATOM 5464 C C . LYS B 1 296 ? 1.623 -4.73 5.852 1 93.94 296 LYS B C 1
ATOM 5466 O O . LYS B 1 296 ? 2.342 -5.262 6.699 1 93.94 296 LYS B O 1
ATOM 5471 N N . GLU B 1 297 ? 1.559 -3.408 5.617 1 92.12 297 GLU B N 1
ATOM 5472 C CA . GLU B 1 297 ? 2.467 -2.453 6.238 1 92.12 297 GLU B CA 1
ATOM 5473 C C . GLU B 1 297 ? 2.279 -2.42 7.754 1 92.12 297 GLU B C 1
ATOM 5475 O O . GLU B 1 297 ? 1.149 -2.445 8.242 1 92.12 297 GLU B O 1
ATOM 5480 N N . GLY B 1 298 ? 3.48 -2.445 8.539 1 88 298 GLY B N 1
ATOM 5481 C CA . GLY B 1 298 ? 3.441 -2.25 9.977 1 88 298 GLY B CA 1
ATOM 5482 C C . GLY B 1 298 ? 2.771 -3.395 10.711 1 88 298 GLY B C 1
ATOM 5483 O O . GLY B 1 298 ? 1.959 -3.168 11.617 1 88 298 GLY B O 1
ATOM 5484 N N . ARG B 1 299 ? 2.984 -4.535 10.211 1 85.44 299 ARG B N 1
ATOM 5485 C CA . ARG B 1 299 ? 2.336 -5.703 10.797 1 85.44 299 ARG B CA 1
ATOM 5486 C C . ARG B 1 299 ? 0.822 -5.625 10.641 1 85.44 299 ARG B C 1
ATOM 5488 O O . ARG B 1 299 ? 0.079 -6.031 11.539 1 85.44 299 ARG B O 1
ATOM 5495 N N . ALA B 1 300 ? 0.384 -4.965 9.602 1 89.81 300 ALA B N 1
ATOM 5496 C CA . ALA B 1 300 ? -1.01 -4.73 9.234 1 89.81 300 ALA B CA 1
ATOM 5497 C C . ALA B 1 300 ? -1.675 -3.756 10.203 1 89.81 300 ALA B C 1
ATOM 5499 O O . ALA B 1 300 ? -2.898 -3.764 10.359 1 89.81 300 ALA B O 1
ATOM 5500 N N . LEU B 1 301 ? -0.871 -2.98 10.938 1 91.94 301 LEU B N 1
ATOM 5501 C CA . LEU B 1 301 ? -1.388 -1.946 11.828 1 91.94 301 LEU B CA 1
ATOM 5502 C C . LEU B 1 301 ? -1.403 -0.589 11.133 1 91.94 301 LEU B C 1
ATOM 5504 O O . LEU B 1 301 ? -2.086 0.335 11.578 1 91.94 301 LEU B O 1
ATOM 5508 N N . GLY B 1 302 ? -0.566 -0.442 10.055 1 93.62 302 GLY B N 1
ATOM 5509 C CA . GLY B 1 302 ? -0.44 0.828 9.352 1 93.62 302 GLY B CA 1
ATOM 5510 C C . GLY B 1 302 ? 0.704 1.681 9.867 1 93.62 302 GLY B C 1
ATOM 5511 O O . GLY B 1 302 ? 1.219 1.442 10.969 1 93.62 302 GLY B O 1
ATOM 5512 N N . GLU B 1 303 ? 1.065 2.715 9.164 1 95.69 303 GLU B N 1
ATOM 5513 C CA . GLU B 1 303 ? 2.26 3.5 9.461 1 95.69 303 GLU B CA 1
ATOM 5514 C C . GLU B 1 303 ? 2.012 4.473 10.609 1 95.69 303 GLU B C 1
ATOM 5516 O O . GLU B 1 303 ? 2.918 4.758 11.391 1 95.69 303 GLU B O 1
ATOM 5521 N N . VAL B 1 304 ? 0.779 4.988 10.727 1 97.12 304 VAL B N 1
ATOM 5522 C CA . VAL B 1 304 ? 0.508 5.898 11.836 1 97.12 304 VAL B CA 1
ATOM 5523 C C . VAL B 1 304 ? 0.735 5.176 13.164 1 97.12 304 VAL B C 1
ATOM 5525 O O . VAL B 1 304 ? 1.488 5.652 14.016 1 97.12 304 VAL B O 1
ATOM 5528 N N . THR B 1 305 ? 0.161 3.998 13.312 1 95.31 305 THR B N 1
ATOM 5529 C CA . THR B 1 305 ? 0.353 3.209 14.523 1 95.31 305 THR B CA 1
ATOM 5530 C C . THR B 1 305 ? 1.825 2.85 14.711 1 95.31 305 THR B C 1
ATOM 5532 O O . THR B 1 305 ? 2.352 2.918 15.82 1 95.31 305 THR B O 1
ATOM 5535 N N . LYS B 1 306 ? 2.457 2.484 13.633 1 94.88 306 LYS B N 1
ATOM 5536 C CA . LYS B 1 306 ? 3.871 2.123 13.664 1 94.88 306 LYS B CA 1
ATOM 5537 C C . LYS B 1 306 ? 4.719 3.264 14.227 1 94.88 306 LYS B C 1
ATOM 5539 O O . LYS B 1 306 ? 5.582 3.043 15.078 1 94.88 306 LYS B O 1
ATOM 5544 N N . PHE B 1 307 ? 4.484 4.465 13.766 1 96.56 307 PHE B N 1
ATOM 5545 C CA . PHE B 1 307 ? 5.277 5.609 14.203 1 96.56 307 PHE B CA 1
ATOM 5546 C C . PHE B 1 307 ? 4.961 5.961 15.656 1 96.56 307 PHE B C 1
ATOM 5548 O O . PHE B 1 307 ? 5.848 6.375 16.406 1 96.56 307 PHE B O 1
ATOM 5555 N N . LEU B 1 308 ? 3.678 5.836 16.078 1 96.25 308 LEU B N 1
ATOM 5556 C CA . LEU B 1 308 ? 3.328 6.023 17.484 1 96.25 308 LEU B CA 1
ATOM 5557 C C . LEU B 1 308 ? 4.105 5.062 18.375 1 96.25 308 LEU B C 1
ATOM 5559 O O . LEU B 1 308 ? 4.652 5.461 19.406 1 96.25 308 LEU B O 1
ATOM 5563 N N . VAL B 1 309 ? 4.172 3.807 17.938 1 93.62 309 VAL B N 1
ATOM 5564 C CA . VAL B 1 309 ? 4.867 2.766 18.688 1 93.62 309 VAL B CA 1
ATOM 5565 C C . VAL B 1 309 ? 6.355 3.096 18.766 1 93.62 309 VAL B C 1
ATOM 5567 O O . VAL B 1 309 ? 6.977 2.936 19.828 1 93.62 309 VAL B O 1
ATOM 5570 N N . TYR B 1 310 ? 6.93 3.57 17.641 1 92.81 310 TYR B N 1
ATOM 5571 C CA . TYR B 1 310 ? 8.344 3.943 17.641 1 92.81 310 TYR B CA 1
ATOM 5572 C C . TYR B 1 310 ? 8.617 5.02 18.688 1 92.81 310 TYR B C 1
ATOM 5574 O O . TYR B 1 310 ? 9.586 4.922 19.453 1 92.81 310 TYR B O 1
ATOM 5582 N N . ASN B 1 311 ? 7.754 6.043 18.656 1 94.81 311 ASN B N 1
ATOM 5583 C CA . ASN B 1 311 ? 7.926 7.125 19.625 1 94.81 311 ASN B CA 1
ATOM 5584 C C . ASN B 1 311 ? 7.82 6.617 21.062 1 94.81 311 ASN B C 1
ATOM 5586 O O . ASN B 1 311 ? 8.633 6.977 21.906 1 94.81 311 ASN B O 1
ATOM 5590 N N . ALA B 1 312 ? 6.84 5.781 21.328 1 94.06 312 ALA B N 1
ATOM 5591 C CA . ALA B 1 312 ? 6.625 5.23 22.656 1 94.06 312 ALA B CA 1
ATOM 5592 C C . ALA B 1 312 ? 7.824 4.406 23.125 1 94.06 312 ALA B C 1
ATOM 5594 O O . ALA B 1 312 ? 8.25 4.504 24.266 1 94.06 312 ALA B O 1
ATOM 5595 N N . ARG B 1 313 ? 8.352 3.586 22.234 1 91.12 313 ARG B N 1
ATOM 5596 C CA . ARG B 1 313 ? 9.5 2.74 22.547 1 91.12 313 ARG B CA 1
ATOM 5597 C C . ARG B 1 313 ? 10.719 3.582 22.891 1 91.12 313 ARG B C 1
ATOM 5599 O O . ARG B 1 313 ? 11.422 3.307 23.859 1 91.12 313 ARG B O 1
ATOM 5606 N N . LYS B 1 314 ? 10.969 4.586 22.141 1 90.75 314 LYS B N 1
ATOM 5607 C CA . LYS B 1 314 ? 12.172 5.398 22.281 1 90.75 314 LYS B CA 1
ATOM 5608 C C . LYS B 1 314 ? 12.094 6.273 23.531 1 90.75 314 LYS B C 1
ATOM 5610 O O . LYS B 1 314 ? 13.117 6.621 24.125 1 90.75 314 LYS B O 1
ATOM 5615 N N . ARG B 1 315 ? 10.891 6.582 24 1 93.06 315 ARG B N 1
ATOM 5616 C CA . ARG B 1 315 ? 10.727 7.508 25.109 1 93.06 315 ARG B CA 1
ATOM 5617 C C . ARG B 1 315 ? 10.5 6.754 26.422 1 93.06 315 ARG B C 1
ATOM 5619 O O . ARG B 1 315 ? 10.547 7.344 27.5 1 93.06 315 ARG B O 1
ATOM 5626 N N . GLN B 1 316 ? 10.219 5.535 26.297 1 89.56 316 GLN B N 1
ATOM 5627 C CA . GLN B 1 316 ? 9.945 4.777 27.516 1 89.56 316 GLN B CA 1
ATOM 5628 C C . GLN B 1 316 ? 11.164 4.746 28.422 1 89.56 316 GLN B C 1
ATOM 5630 O O . GLN B 1 316 ? 12.281 5.051 28 1 89.56 316 GLN B O 1
ATOM 5635 N N . GLU B 1 317 ? 10.891 4.391 29.703 1 87.5 317 GLU B N 1
ATOM 5636 C CA . GLU B 1 317 ? 11.984 4.266 30.656 1 87.5 317 GLU B CA 1
ATOM 5637 C C . GLU B 1 317 ? 13.023 3.26 30.172 1 87.5 317 GLU B C 1
ATOM 5639 O O . GLU B 1 317 ? 12.688 2.133 29.812 1 87.5 317 GLU B O 1
ATOM 5644 N N . GLY B 1 318 ? 14.242 3.67 30.109 1 85.81 318 GLY B N 1
ATOM 5645 C CA . GLY B 1 318 ? 15.32 2.816 29.625 1 85.81 318 GLY B CA 1
ATOM 5646 C C . GLY B 1 318 ? 15.539 2.91 28.125 1 85.81 318 GLY B C 1
ATOM 5647 O O . GLY B 1 318 ? 16.531 2.406 27.609 1 85.81 318 GLY B O 1
ATOM 5648 N N . GLY B 1 319 ? 14.57 3.553 27.438 1 86.69 319 GLY B N 1
ATOM 5649 C CA . GLY B 1 319 ? 14.734 3.764 26 1 86.69 319 GLY B CA 1
ATOM 5650 C C . GLY B 1 319 ? 14.266 2.59 25.172 1 86.69 319 GLY B C 1
ATOM 5651 O O . GLY B 1 319 ? 13.391 1.831 25.594 1 86.69 319 GLY B O 1
ATOM 5652 N N . ASP B 1 320 ? 14.711 2.555 23.938 1 85.5 320 ASP B N 1
ATOM 5653 C CA . ASP B 1 320 ? 14.328 1.507 22.984 1 85.5 320 ASP B CA 1
ATOM 5654 C C . ASP B 1 320 ? 15.078 0.206 23.281 1 85.5 320 ASP B C 1
ATOM 5656 O O . ASP B 1 320 ? 16.141 -0.046 22.719 1 85.5 320 ASP B O 1
ATOM 5660 N N . ARG B 1 321 ? 14.43 -0.612 24.031 1 84.44 321 ARG B N 1
ATOM 5661 C CA . ARG B 1 321 ? 15.078 -1.838 24.5 1 84.44 321 ARG B CA 1
ATOM 5662 C C . ARG B 1 321 ? 14.414 -3.066 23.875 1 84.44 321 ARG B C 1
ATOM 5664 O O . ARG B 1 321 ? 13.195 -3.1 23.703 1 84.44 321 ARG B O 1
ATOM 5671 N N . ALA B 1 322 ? 15.156 -4.078 23.734 1 82.88 322 ALA B N 1
ATOM 5672 C CA . ALA B 1 322 ? 14.688 -5.301 23.094 1 82.88 322 ALA B CA 1
ATOM 5673 C C . ALA B 1 322 ? 13.672 -6.027 23.969 1 82.88 322 ALA B C 1
ATOM 5675 O O . ALA B 1 322 ? 12.742 -6.656 23.469 1 82.88 322 ALA B O 1
ATOM 5676 N N . ASP B 1 323 ? 13.828 -5.898 25.266 1 80.69 323 ASP B N 1
ATOM 5677 C CA . ASP B 1 323 ? 12.961 -6.652 26.172 1 80.69 323 ASP B CA 1
ATOM 5678 C C . ASP B 1 323 ? 11.57 -6.039 26.234 1 80.69 323 ASP B C 1
ATOM 5680 O O . ASP B 1 323 ? 10.617 -6.688 26.672 1 80.69 323 ASP B O 1
ATOM 5684 N N . LYS B 1 324 ? 11.422 -4.836 25.766 1 79.88 324 LYS B N 1
ATOM 5685 C CA . LYS B 1 324 ? 10.133 -4.145 25.797 1 79.88 324 LYS B CA 1
ATOM 5686 C C . LYS B 1 324 ? 9.625 -3.871 24.391 1 79.88 324 LYS B C 1
ATOM 5688 O O . LYS B 1 324 ? 8.688 -3.096 24.203 1 79.88 324 LYS B O 1
ATOM 5693 N N . TYR B 1 325 ? 10.227 -4.488 23.469 1 80.25 325 TYR B N 1
ATOM 5694 C CA . TYR B 1 325 ? 9.961 -4.211 22.062 1 80.25 325 TYR B CA 1
ATOM 5695 C C . TYR B 1 325 ? 8.492 -4.418 21.734 1 80.25 325 TYR B C 1
ATOM 5697 O O . TYR B 1 325 ? 7.852 -3.539 21.156 1 80.25 325 TYR B O 1
ATOM 5705 N N . PHE B 1 326 ? 7.879 -5.453 22.141 1 82.06 326 PHE B N 1
ATOM 5706 C CA . PHE B 1 326 ? 6.512 -5.781 21.766 1 82.06 326 PHE B CA 1
ATOM 5707 C C . PHE B 1 326 ? 5.516 -5.176 22.734 1 82.06 326 PHE B C 1
ATOM 5709 O O . PHE B 1 326 ? 4.336 -5.012 22.422 1 82.06 326 PHE B O 1
ATOM 5716 N N . LEU B 1 327 ? 5.988 -4.809 23.891 1 82.56 327 LEU B N 1
ATOM 5717 C CA . LEU B 1 327 ? 5.109 -4.258 24.922 1 82.56 327 LEU B CA 1
ATOM 5718 C C . LEU B 1 327 ? 4.43 -2.982 24.438 1 82.56 327 LEU B C 1
ATOM 5720 O O . LEU B 1 327 ? 3.213 -2.834 24.562 1 82.56 327 LEU B O 1
ATOM 5724 N N . ARG B 1 328 ? 5.176 -2.131 23.812 1 83.94 328 ARG B N 1
ATOM 5725 C CA . ARG B 1 328 ? 4.598 -0.853 23.406 1 83.94 328 ARG B CA 1
ATOM 5726 C C . ARG B 1 328 ? 3.646 -1.028 22.234 1 83.94 328 ARG B C 1
ATOM 5728 O O . ARG B 1 328 ? 2.664 -0.294 22.109 1 83.94 328 ARG B O 1
ATOM 5735 N N . THR B 1 329 ? 3.957 -1.966 21.422 1 85 329 THR B N 1
ATOM 5736 C CA . THR B 1 329 ? 3.012 -2.271 20.359 1 85 329 THR B CA 1
ATOM 5737 C C . THR B 1 329 ? 1.666 -2.705 20.938 1 85 329 THR B C 1
ATOM 5739 O O . THR B 1 329 ? 0.616 -2.227 20.5 1 85 329 THR B O 1
ATOM 5742 N N . GLU B 1 330 ? 1.736 -3.533 21.906 1 86.25 330 GLU B N 1
ATOM 5743 C CA . GLU B 1 330 ? 0.515 -4.008 22.562 1 86.25 330 GLU B CA 1
ATOM 5744 C C . GLU B 1 330 ? -0.225 -2.869 23.25 1 86.25 330 GLU B C 1
ATOM 5746 O O . GLU B 1 330 ? -1.457 -2.828 23.25 1 86.25 330 GLU B O 1
ATOM 5751 N N . CYS B 1 331 ? 0.522 -2.006 23.781 1 85.69 331 CYS B N 1
ATOM 5752 C CA . CYS B 1 331 ? -0.085 -0.882 24.484 1 85.69 331 CYS B CA 1
ATOM 5753 C C . CYS B 1 331 ? -0.835 0.025 23.516 1 85.69 331 CYS B C 1
ATOM 5755 O O . CYS B 1 331 ? -1.963 0.438 23.797 1 85.69 331 CYS B O 1
ATOM 5757 N N . VAL B 1 332 ? -0.276 0.28 22.453 1 88.44 332 VAL B N 1
ATOM 5758 C CA . VAL B 1 332 ? -0.869 1.213 21.5 1 88.44 332 VAL B CA 1
ATOM 5759 C C . VAL B 1 332 ? -1.916 0.491 20.656 1 88.44 332 VAL B C 1
ATOM 5761 O O . VAL B 1 332 ? -3.055 0.951 20.531 1 88.44 332 VAL B O 1
ATOM 5764 N N . ALA B 1 333 ? -1.582 -0.693 20.172 1 85.62 333 ALA B N 1
ATOM 5765 C CA . ALA B 1 333 ? -2.416 -1.366 19.172 1 85.62 333 ALA B CA 1
ATOM 5766 C C . ALA B 1 333 ? -3.307 -2.418 19.828 1 85.62 333 ALA B C 1
ATOM 5768 O O . ALA B 1 333 ? -4.27 -2.891 19.219 1 85.62 333 ALA B O 1
ATOM 5769 N N . GLY B 1 334 ? -2.994 -2.867 20.984 1 84.75 334 GLY B N 1
ATOM 5770 C CA . GLY B 1 334 ? -3.746 -3.908 21.672 1 84.75 334 GLY B CA 1
ATOM 5771 C C . GLY B 1 334 ? -3.328 -5.309 21.266 1 84.75 334 GLY B C 1
ATOM 5772 O O . GLY B 1 334 ? -3.807 -6.293 21.828 1 84.75 334 GLY B O 1
ATOM 5773 N N . VAL B 1 335 ? -2.541 -5.398 20.266 1 83.81 335 VAL B N 1
ATOM 5774 C CA . VAL B 1 335 ? -2.086 -6.668 19.719 1 83.81 335 VAL B CA 1
ATOM 5775 C C . VAL B 1 335 ? -0.655 -6.527 19.203 1 83.81 335 VAL B C 1
ATOM 5777 O O . VAL B 1 335 ? -0.215 -5.422 18.875 1 83.81 335 VAL B O 1
ATOM 5780 N N . GLN B 1 336 ? 0.082 -7.633 19.188 1 76.25 336 GLN B N 1
ATOM 5781 C CA . GLN B 1 336 ? 1.466 -7.586 18.719 1 76.25 336 GLN B CA 1
ATOM 5782 C C . GLN B 1 336 ? 1.541 -7.672 17.203 1 76.25 336 GLN B C 1
ATOM 5784 O O . GLN B 1 336 ? 2.473 -7.145 16.594 1 76.25 336 GLN B O 1
ATOM 5789 N N . ASP B 1 337 ? 0.572 -8.375 16.609 1 76.69 337 ASP B N 1
ATOM 5790 C CA . ASP B 1 337 ? 0.647 -8.688 15.18 1 76.69 337 ASP B CA 1
ATOM 5791 C C . ASP B 1 337 ? -0.74 -8.961 14.602 1 76.69 337 ASP B C 1
ATOM 5793 O O . ASP B 1 337 ? -1.551 -9.648 15.227 1 76.69 337 ASP B O 1
ATOM 5797 N N . MET B 1 338 ? -1.029 -8.281 13.445 1 80.44 338 MET B N 1
ATOM 5798 C CA . MET B 1 338 ? -2.332 -8.43 12.805 1 80.44 338 MET B CA 1
ATOM 5799 C C . MET B 1 338 ? -2.18 -8.945 11.383 1 80.44 338 MET B C 1
ATOM 5801 O O . MET B 1 338 ? -3.072 -8.758 10.547 1 80.44 338 MET B O 1
ATOM 5805 N N . ARG B 1 339 ? -1.086 -9.586 11.039 1 79.38 339 ARG B N 1
ATOM 5806 C CA . ARG B 1 339 ? -0.828 -9.945 9.648 1 79.38 339 ARG B CA 1
ATOM 5807 C C . ARG B 1 339 ? -1.583 -11.211 9.258 1 79.38 339 ARG B C 1
ATOM 5809 O O . ARG B 1 339 ? -1.745 -11.5 8.07 1 79.38 339 ARG B O 1
ATOM 5816 N N . PHE B 1 340 ? -2.102 -11.977 10.219 1 81.88 340 PHE B N 1
ATOM 5817 C CA . PHE B 1 340 ? -2.914 -13.164 9.969 1 81.88 340 PHE B CA 1
ATOM 5818 C C . PHE B 1 340 ? -2.26 -14.062 8.93 1 81.88 340 PHE B C 1
ATOM 5820 O O . PHE B 1 340 ? -2.861 -14.359 7.895 1 81.88 340 PHE B O 1
ATOM 5827 N N . GLN B 1 341 ? -1.091 -14.492 9.352 1 85.81 341 GLN B N 1
ATOM 5828 C CA . GLN B 1 341 ? -0.271 -15.352 8.5 1 85.81 341 GLN B CA 1
ATOM 5829 C C . GLN B 1 341 ? -1.009 -16.641 8.148 1 85.81 341 GLN B C 1
ATOM 5831 O O . GLN B 1 341 ? -0.617 -17.344 7.215 1 85.81 341 GLN B O 1
ATOM 5836 N N . GLU B 1 342 ? -2.139 -16.859 8.766 1 91.19 342 GLU B N 1
ATOM 5837 C CA . GLU B 1 342 ? -2.941 -18.047 8.5 1 91.19 342 GLU B CA 1
ATOM 5838 C C . GLU B 1 342 ? -3.459 -18.062 7.066 1 91.19 342 GLU B C 1
ATOM 5840 O O . GLU B 1 342 ? -3.686 -19.125 6.488 1 91.19 342 GLU B O 1
ATOM 5845 N N . LEU B 1 343 ? -3.596 -16.922 6.547 1 94.94 343 LEU B N 1
ATOM 5846 C CA . LEU B 1 343 ? -4.129 -16.844 5.191 1 94.94 343 LEU B CA 1
ATOM 5847 C C . LEU B 1 343 ? -3.002 -16.812 4.164 1 94.94 343 LEU B C 1
ATOM 5849 O O . LEU B 1 343 ? -3.23 -17.062 2.979 1 94.94 343 LEU B O 1
ATOM 5853 N N . MET B 1 344 ? -1.794 -16.562 4.633 1 95.44 344 MET B N 1
ATOM 5854 C CA . MET B 1 344 ? -0.651 -16.281 3.771 1 95.44 344 MET B CA 1
ATOM 5855 C C . MET B 1 344 ? -0.347 -17.469 2.863 1 95.44 344 MET B C 1
ATOM 5857 O O . MET B 1 344 ? -0.034 -17.297 1.686 1 95.44 344 MET B O 1
ATOM 5861 N N . PRO B 1 345 ? -0.51 -18.734 3.227 1 97.81 345 PRO B N 1
ATOM 5862 C CA . PRO B 1 345 ? -0.099 -19.859 2.396 1 97.81 345 PRO B CA 1
ATOM 5863 C C . PRO B 1 345 ? -0.985 -20.047 1.167 1 97.81 345 PRO B C 1
ATOM 5865 O O . PRO B 1 345 ? -0.649 -20.828 0.271 1 97.81 345 PRO B O 1
ATOM 5868 N N . ASP B 1 346 ? -2.139 -19.375 1.141 1 98.5 346 ASP B N 1
ATOM 5869 C CA . ASP B 1 346 ? -3.1 -19.578 0.062 1 98.5 346 ASP B CA 1
ATOM 5870 C C . ASP B 1 346 ? -2.449 -19.359 -1.302 1 98.5 346 ASP B C 1
ATOM 5872 O O . ASP B 1 346 ? -2.707 -20.109 -2.246 1 98.5 346 ASP B O 1
ATOM 5876 N N . VAL B 1 347 ? -1.616 -18.344 -1.399 1 98.56 347 VAL B N 1
ATOM 5877 C CA . VAL B 1 347 ? -0.992 -18.031 -2.682 1 98.56 347 VAL B CA 1
ATOM 5878 C C . VAL B 1 347 ? 0.022 -19.125 -3.041 1 98.56 347 VAL B C 1
ATOM 5880 O O . VAL B 1 347 ? 0.214 -19.438 -4.219 1 98.56 347 VAL B O 1
ATOM 5883 N N . LEU B 1 348 ? 0.645 -19.734 -2.025 1 98.81 348 LEU B N 1
ATOM 5884 C CA . LEU B 1 348 ? 1.562 -20.844 -2.266 1 98.81 348 LEU B CA 1
ATOM 5885 C C . LEU B 1 348 ? 0.813 -22.062 -2.795 1 98.81 348 LEU B C 1
ATOM 5887 O O . LEU B 1 348 ? 1.274 -22.734 -3.729 1 98.81 348 LEU B O 1
ATOM 5891 N N . HIS B 1 349 ? -0.32 -22.328 -2.221 1 98.75 349 HIS B N 1
ATOM 5892 C CA . HIS B 1 349 ? -1.168 -23.406 -2.713 1 98.75 349 HIS B CA 1
ATOM 5893 C C . HIS B 1 349 ? -1.667 -23.109 -4.125 1 98.75 349 HIS B C 1
ATOM 5895 O O . HIS B 1 349 ? -1.768 -24.016 -4.953 1 98.75 349 HIS B O 1
ATOM 5901 N N . TRP B 1 350 ? -1.999 -21.891 -4.359 1 98.69 350 TRP B N 1
ATOM 5902 C CA . TRP B 1 350 ? -2.457 -21.5 -5.688 1 98.69 350 TRP B CA 1
ATOM 5903 C C . TRP B 1 350 ? -1.399 -21.812 -6.742 1 98.69 350 TRP B C 1
ATOM 5905 O O . TRP B 1 350 ? -1.73 -22.203 -7.863 1 98.69 350 TRP B O 1
ATOM 5915 N N . LEU B 1 351 ? -0.138 -21.703 -6.363 1 98.81 351 LEU B N 1
ATOM 5916 C CA . LEU B 1 351 ? 0.984 -21.969 -7.258 1 98.81 351 LEU B CA 1
ATOM 5917 C C . LEU B 1 351 ? 1.281 -23.453 -7.34 1 98.81 351 LEU B C 1
ATOM 5919 O O . LEU B 1 351 ? 2.166 -23.875 -8.086 1 98.81 351 LEU B O 1
ATOM 5923 N N . GLY B 1 352 ? 0.598 -24.281 -6.539 1 98.69 352 GLY B N 1
ATOM 5924 C CA . GLY B 1 352 ? 0.779 -25.719 -6.547 1 98.69 352 GLY B CA 1
ATOM 5925 C C . GLY B 1 352 ? 1.955 -26.172 -5.707 1 98.69 352 GLY B C 1
ATOM 5926 O O . GLY B 1 352 ? 2.422 -27.312 -5.848 1 98.69 352 GLY B O 1
ATOM 5927 N N . ILE B 1 353 ? 2.479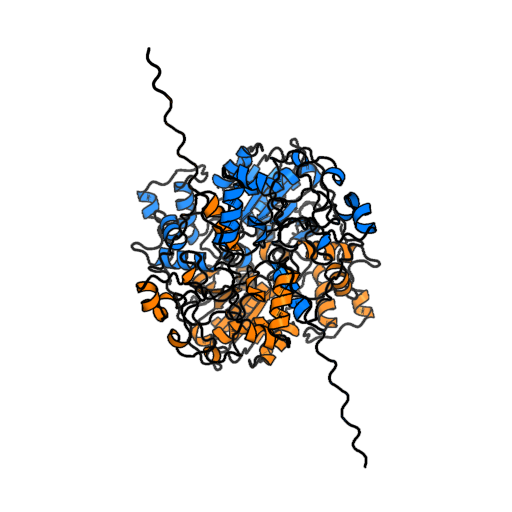 -25.391 -4.875 1 98.81 353 ILE B N 1
ATOM 5928 C CA . ILE B 1 353 ? 3.684 -25.688 -4.105 1 98.81 353 ILE B CA 1
ATOM 5929 C C . ILE B 1 353 ? 3.369 -26.734 -3.035 1 98.81 353 ILE B C 1
ATOM 5931 O O . ILE B 1 353 ? 2.408 -26.578 -2.277 1 98.81 353 ILE B O 1
ATOM 5935 N N . ARG B 1 354 ? 4.18 -27.734 -2.949 1 98.56 354 ARG B N 1
ATOM 5936 C CA . ARG B 1 354 ? 4.047 -28.781 -1.941 1 98.56 354 ARG B CA 1
ATOM 5937 C C . ARG B 1 354 ? 5.27 -28.828 -1.031 1 98.56 354 ARG B C 1
ATOM 5939 O O . ARG B 1 354 ? 5.215 -29.391 0.063 1 98.56 354 ARG B O 1
ATOM 5946 N N . ARG B 1 355 ? 6.332 -28.234 -1.517 1 98.75 355 ARG B N 1
ATOM 5947 C CA . ARG B 1 355 ? 7.578 -28.234 -0.757 1 98.75 355 ARG B CA 1
ATOM 5948 C C . ARG B 1 355 ? 8.391 -26.984 -1.031 1 98.75 355 ARG B C 1
ATOM 5950 O O . ARG B 1 355 ? 8.516 -26.547 -2.182 1 98.75 355 ARG B O 1
ATOM 5957 N N . ILE B 1 356 ? 8.836 -26.359 -0.006 1 98.88 356 ILE B N 1
ATOM 5958 C CA . ILE B 1 356 ? 9.836 -25.312 -0.076 1 98.88 356 ILE B CA 1
ATOM 5959 C C . ILE B 1 356 ? 11.18 -25.828 0.445 1 98.88 356 ILE B C 1
ATOM 5961 O O . ILE B 1 356 ? 11.32 -26.094 1.639 1 98.88 356 ILE B O 1
ATOM 5965 N N . HIS B 1 357 ? 12.109 -26 -0.437 1 98.88 357 HIS B N 1
ATOM 5966 C CA . HIS B 1 357 ? 13.391 -26.578 -0.061 1 98.88 357 HIS B CA 1
ATOM 5967 C C . HIS B 1 357 ? 14.203 -25.625 0.805 1 98.88 357 HIS B C 1
ATOM 5969 O O . HIS B 1 357 ? 14.836 -26.031 1.776 1 98.88 357 HIS B O 1
ATOM 5975 N N . ARG B 1 358 ? 14.25 -24.359 0.454 1 98.75 358 ARG B N 1
ATOM 5976 C CA . ARG B 1 358 ? 14.969 -23.312 1.164 1 98.75 358 ARG B CA 1
ATOM 5977 C C . ARG B 1 358 ? 14.055 -22.125 1.465 1 98.75 358 ARG B C 1
ATOM 5979 O O . ARG B 1 358 ? 13.75 -21.328 0.576 1 98.75 358 ARG B O 1
ATOM 5986 N N . LEU B 1 359 ? 13.609 -22.031 2.707 1 98.69 359 LEU B N 1
ATOM 5987 C CA . LEU B 1 359 ? 12.773 -20.906 3.141 1 98.69 359 LEU B CA 1
ATOM 5988 C C . LEU B 1 359 ? 13.625 -19.812 3.771 1 98.69 359 LEU B C 1
ATOM 5990 O O . LEU B 1 359 ? 14.203 -20.016 4.84 1 98.69 359 LEU B O 1
ATOM 5994 N N . VAL B 1 360 ? 13.672 -18.656 3.143 1 98.19 360 VAL B N 1
ATOM 5995 C CA . VAL B 1 360 ? 14.43 -17.531 3.662 1 98.19 360 VAL B CA 1
ATOM 5996 C C . VAL B 1 360 ? 13.586 -16.75 4.668 1 98.19 360 VAL B C 1
ATOM 5998 O O . VAL B 1 360 ? 12.984 -15.734 4.32 1 98.19 360 VAL B O 1
ATOM 6001 N N . SER B 1 361 ? 13.578 -17.219 5.852 1 95.75 361 SER B N 1
ATOM 6002 C CA . SER B 1 361 ? 12.766 -16.641 6.918 1 95.75 361 SER B CA 1
ATOM 6003 C C . SER B 1 361 ? 13.211 -17.141 8.289 1 95.75 361 SER B C 1
ATOM 6005 O O . SER B 1 361 ? 13.562 -18.312 8.445 1 95.75 361 SER B O 1
ATOM 6007 N N . MET B 1 362 ? 13.164 -16.234 9.234 1 92.5 362 MET B N 1
ATOM 6008 C CA . MET B 1 362 ? 13.414 -16.594 10.633 1 92.5 362 MET B CA 1
ATOM 6009 C C . MET B 1 362 ? 12.117 -16.562 11.438 1 92.5 362 MET B C 1
ATOM 6011 O O . MET B 1 362 ? 12.117 -16.875 12.633 1 92.5 362 MET B O 1
ATOM 6015 N N . SER B 1 363 ? 11.008 -16.219 10.797 1 90.69 363 SER B N 1
ATOM 6016 C CA . SER B 1 363 ? 9.727 -16.078 11.484 1 90.69 363 SER B CA 1
ATOM 6017 C C . SER B 1 363 ? 9.086 -17.422 11.742 1 90.69 363 SER B C 1
ATOM 6019 O O . SER B 1 363 ? 8.789 -18.172 10.812 1 90.69 363 SER B O 1
ATOM 6021 N N . ASN B 1 364 ? 8.742 -17.688 12.977 1 91.06 364 ASN B N 1
ATOM 6022 C CA . ASN B 1 364 ? 8.016 -18.906 13.312 1 91.06 364 ASN B CA 1
ATOM 6023 C C . ASN B 1 364 ? 6.559 -18.828 12.867 1 91.06 364 ASN B C 1
ATOM 6025 O O . ASN B 1 364 ? 5.965 -19.844 12.492 1 91.06 364 ASN B O 1
ATOM 6029 N N . ASP B 1 365 ? 6.02 -17.625 12.945 1 90.44 365 ASP B N 1
ATOM 6030 C CA . ASP B 1 365 ? 4.637 -17.453 12.5 1 90.44 365 ASP B CA 1
ATOM 6031 C C . ASP B 1 365 ? 4.469 -17.859 11.039 1 90.44 365 ASP B C 1
ATOM 6033 O O . ASP B 1 365 ? 3.514 -18.562 10.695 1 90.44 365 ASP B O 1
ATOM 6037 N N . LYS B 1 366 ? 5.422 -17.453 10.258 1 94.19 366 LYS B N 1
ATOM 6038 C CA . LYS B 1 366 ? 5.355 -17.797 8.836 1 94.19 366 LYS B CA 1
ATOM 6039 C C . LYS B 1 366 ? 5.645 -19.281 8.617 1 94.19 366 LYS B C 1
ATOM 6041 O O . LYS B 1 366 ? 4.957 -19.938 7.84 1 94.19 366 LYS B O 1
ATOM 6046 N N . TYR B 1 367 ? 6.676 -19.766 9.281 1 95.88 367 TYR B N 1
ATOM 6047 C CA . TYR B 1 367 ? 7.035 -21.172 9.172 1 95.88 367 TYR B CA 1
ATOM 6048 C C . TYR B 1 367 ? 5.863 -22.062 9.57 1 95.88 367 TYR B C 1
ATOM 6050 O O . TYR B 1 367 ? 5.504 -23 8.844 1 95.88 367 TYR B O 1
ATOM 6058 N N . ASP B 1 368 ? 5.25 -21.766 10.711 1 95.12 368 ASP B N 1
ATOM 6059 C CA . ASP B 1 368 ? 4.152 -22.578 11.242 1 95.12 368 ASP B CA 1
ATOM 6060 C C . ASP B 1 368 ? 2.936 -22.516 10.32 1 95.12 368 ASP B C 1
ATOM 6062 O O . ASP B 1 368 ? 2.258 -23.531 10.117 1 95.12 368 ASP B O 1
ATOM 6066 N N . ALA B 1 369 ? 2.637 -21.359 9.797 1 95.62 369 ALA B N 1
ATOM 6067 C CA . ALA B 1 369 ? 1.515 -21.219 8.875 1 95.62 369 ALA B CA 1
ATOM 6068 C C . ALA B 1 369 ? 1.737 -22.062 7.617 1 95.62 369 ALA B C 1
ATOM 6070 O O . ALA B 1 369 ? 0.821 -22.734 7.145 1 95.62 369 ALA B O 1
ATOM 6071 N N . ILE B 1 370 ? 2.967 -22.016 7.07 1 97.94 370 ILE B N 1
ATOM 6072 C CA . ILE B 1 370 ? 3.305 -22.75 5.855 1 97.94 370 ILE B CA 1
ATOM 6073 C C . ILE B 1 370 ? 3.223 -24.25 6.109 1 97.94 370 ILE B C 1
ATOM 6075 O O . ILE B 1 370 ? 2.518 -24.969 5.398 1 97.94 370 ILE B O 1
ATOM 6079 N N . THR B 1 371 ? 3.887 -24.703 7.148 1 98 371 THR B N 1
ATOM 6080 C CA . THR B 1 371 ? 3.918 -26.125 7.434 1 98 371 THR B CA 1
ATOM 6081 C C . THR B 1 371 ? 2.555 -26.609 7.914 1 98 371 THR B C 1
ATOM 6083 O O . THR B 1 371 ? 2.119 -27.719 7.559 1 98 371 THR B O 1
ATOM 6086 N N . GLY B 1 372 ? 1.878 -25.797 8.672 1 96.56 372 GLY B N 1
ATOM 6087 C CA . GLY B 1 372 ? 0.546 -26.141 9.148 1 96.56 372 GLY B CA 1
ATOM 6088 C C . GLY B 1 372 ? -0.464 -26.297 8.023 1 96.56 372 GLY B C 1
ATOM 6089 O O . GLY B 1 372 ? -1.467 -27 8.172 1 96.56 372 GLY B O 1
ATOM 6090 N N . SER B 1 373 ? -0.167 -25.672 6.918 1 97 373 SER B N 1
ATOM 6091 C CA . SER B 1 373 ? -1.076 -25.75 5.781 1 97 373 SER B CA 1
ATOM 6092 C C . SER B 1 373 ? -0.795 -26.984 4.934 1 97 373 SER B C 1
ATOM 6094 O O . SER B 1 373 ? -1.514 -27.266 3.969 1 97 373 SER B O 1
ATOM 6096 N N . GLY B 1 374 ? 0.319 -27.703 5.25 1 97.5 374 GLY B N 1
ATOM 6097 C CA . GLY B 1 374 ? 0.621 -28.953 4.559 1 97.5 374 GLY B CA 1
ATOM 6098 C C . GLY B 1 374 ? 1.794 -28.828 3.605 1 97.5 374 GLY B C 1
ATOM 6099 O O . GLY B 1 374 ? 2.086 -29.766 2.855 1 97.5 374 GLY B O 1
ATOM 6100 N N . ILE B 1 375 ? 2.51 -27.75 3.561 1 98.5 375 ILE B N 1
ATOM 6101 C CA . ILE B 1 375 ? 3.686 -27.562 2.717 1 98.5 375 ILE B CA 1
ATOM 6102 C C . ILE B 1 375 ? 4.941 -27.953 3.496 1 98.5 375 ILE B C 1
ATOM 6104 O O . ILE B 1 375 ? 5.156 -27.469 4.613 1 98.5 375 ILE B O 1
ATOM 6108 N N . GLU B 1 376 ? 5.754 -28.781 2.932 1 98.62 376 GLU B N 1
ATOM 6109 C CA . GLU B 1 376 ? 7 -29.172 3.572 1 98.62 376 GLU B CA 1
ATOM 6110 C C . GLU B 1 376 ? 8.07 -28.094 3.432 1 98.62 376 GLU B C 1
ATOM 6112 O O . GLU B 1 376 ? 8.164 -27.438 2.391 1 98.62 376 GLU B O 1
ATOM 6117 N N . VAL B 1 377 ? 8.82 -27.922 4.477 1 98.44 377 VAL B N 1
ATOM 6118 C CA . VAL B 1 377 ? 9.93 -26.969 4.438 1 98.44 377 VAL B CA 1
ATOM 6119 C C . VAL B 1 377 ? 11.242 -27.703 4.738 1 98.44 377 VAL B C 1
ATOM 6121 O O . VAL B 1 377 ? 11.344 -28.422 5.727 1 98.44 377 VAL B O 1
ATOM 6124 N N . GLY B 1 378 ? 12.195 -27.594 3.902 1 98.06 378 GLY B N 1
ATOM 6125 C CA . GLY B 1 378 ? 13.508 -28.188 4.117 1 98.06 378 GLY B CA 1
ATOM 6126 C C . GLY B 1 378 ? 14.367 -27.375 5.074 1 98.06 378 GLY B C 1
ATOM 6127 O O . GLY B 1 378 ? 14.266 -27.547 6.293 1 98.06 378 GLY B O 1
ATOM 6128 N N . GLU B 1 379 ? 15.078 -26.391 4.496 1 96.75 379 GLU B N 1
ATOM 6129 C CA . GLU B 1 379 ? 15.977 -25.547 5.277 1 96.75 379 GLU B CA 1
ATOM 6130 C C . GLU B 1 379 ? 15.414 -24.141 5.453 1 96.75 379 GLU B C 1
ATOM 6132 O O . GLU B 1 379 ? 14.789 -23.594 4.539 1 96.75 379 GLU B O 1
ATOM 6137 N N . ARG B 1 380 ? 15.609 -23.625 6.676 1 96.44 380 ARG B N 1
ATOM 6138 C CA . ARG B 1 380 ? 15.344 -22.219 6.93 1 96.44 380 ARG B CA 1
ATOM 6139 C C . ARG B 1 380 ? 16.625 -21.391 6.898 1 96.44 380 ARG B C 1
ATOM 6141 O O . ARG B 1 380 ? 17.641 -21.781 7.492 1 96.44 380 ARG B O 1
ATOM 6148 N N . ILE B 1 381 ? 16.594 -20.359 6.219 1 96.31 381 ILE B N 1
ATOM 6149 C CA . ILE B 1 381 ? 17.781 -19.531 6.012 1 96.31 381 ILE B CA 1
ATOM 6150 C C . ILE B 1 381 ? 17.672 -18.25 6.816 1 96.31 381 ILE B C 1
ATOM 6152 O O . ILE B 1 381 ? 16.719 -17.469 6.633 1 96.31 381 ILE B O 1
ATOM 6156 N N . LYS B 1 382 ? 18.578 -17.969 7.664 1 93.38 382 LYS B N 1
ATOM 6157 C CA . LYS B 1 382 ? 18.609 -16.75 8.453 1 93.38 382 LYS B CA 1
ATOM 6158 C C . LYS B 1 382 ? 19.328 -15.625 7.699 1 93.38 382 LYS B C 1
ATOM 6160 O O . LYS B 1 382 ? 20.156 -15.891 6.82 1 93.38 382 LYS B O 1
ATOM 6165 N N . ILE B 1 383 ? 19.016 -14.414 8.031 1 92.31 383 ILE B N 1
ATOM 6166 C CA . ILE B 1 383 ? 19.719 -13.273 7.469 1 92.31 383 ILE B CA 1
ATOM 6167 C C . ILE B 1 383 ? 21.156 -13.258 7.977 1 92.31 383 ILE B C 1
ATOM 6169 O O . ILE B 1 383 ? 21.406 -13.508 9.156 1 92.31 383 ILE B O 1
ATOM 6173 N N . PRO B 1 384 ? 22.125 -13.055 7.117 1 92.38 384 PRO B N 1
ATOM 6174 C CA . PRO B 1 384 ? 23.5 -12.898 7.602 1 92.38 384 PRO B CA 1
ATOM 6175 C C . PRO B 1 384 ? 23.656 -11.734 8.57 1 92.38 384 PRO B C 1
ATOM 6177 O O . PRO B 1 384 ? 23.062 -10.664 8.359 1 92.38 384 PRO B O 1
ATOM 6180 N N . ASP B 1 385 ? 24.438 -11.867 9.594 1 89 385 ASP B N 1
ATOM 6181 C CA . ASP B 1 385 ? 24.625 -10.875 10.641 1 89 385 ASP B CA 1
ATOM 6182 C C . ASP B 1 385 ? 25.141 -9.555 10.062 1 89 385 ASP B C 1
ATOM 6184 O O . ASP B 1 385 ? 24.766 -8.477 10.547 1 89 385 ASP B O 1
ATOM 6188 N N . ALA B 1 386 ? 25.938 -9.664 9.047 1 89.44 386 ALA B N 1
ATOM 6189 C CA . ALA B 1 386 ? 26.562 -8.484 8.461 1 89.44 386 ALA B CA 1
ATOM 6190 C C . ALA B 1 386 ? 25.531 -7.59 7.785 1 89.44 386 ALA B C 1
ATOM 6192 O O . ALA B 1 386 ? 25.797 -6.41 7.527 1 89.44 386 ALA B O 1
ATOM 6193 N N . LEU B 1 387 ? 24.359 -8.109 7.52 1 90.44 387 LEU B N 1
ATOM 6194 C CA . LEU B 1 387 ? 23.328 -7.352 6.812 1 90.44 387 LEU B CA 1
ATOM 6195 C C . LEU B 1 387 ? 22.375 -6.691 7.797 1 90.44 387 LEU B C 1
ATOM 6197 O O . LEU B 1 387 ? 21.516 -5.898 7.398 1 90.44 387 LEU B O 1
ATOM 6201 N N . VAL B 1 388 ? 22.5 -6.938 9.07 1 87.81 388 VAL B N 1
ATOM 6202 C CA . VAL B 1 388 ? 21.625 -6.355 10.086 1 87.81 388 VAL B CA 1
ATOM 6203 C C . VAL B 1 388 ? 22.156 -4.98 10.492 1 87.81 388 VAL B C 1
ATOM 6205 O O . VAL B 1 388 ? 23.234 -4.867 11.078 1 87.81 388 VAL B O 1
ATOM 6208 N N . PRO B 1 389 ? 21.344 -3.961 10.188 1 85.62 389 PRO B N 1
ATOM 6209 C CA . PRO B 1 389 ? 21.797 -2.639 10.625 1 85.62 389 PRO B CA 1
ATOM 6210 C C . PRO B 1 389 ? 21.922 -2.535 12.148 1 85.62 389 PRO B C 1
ATOM 6212 O O . PRO B 1 389 ? 21.234 -3.25 12.875 1 85.62 389 PRO B O 1
ATOM 6215 N N . ALA B 1 390 ? 22.719 -1.568 12.594 1 81.69 390 ALA B N 1
ATOM 6216 C CA . ALA B 1 390 ? 23 -1.425 14.016 1 81.69 390 ALA B CA 1
ATOM 6217 C C . ALA B 1 390 ? 21.734 -1.155 14.812 1 81.69 390 ALA B C 1
ATOM 6219 O O . ALA B 1 390 ? 21.5 -1.773 15.852 1 81.69 390 ALA B O 1
ATOM 6220 N N . ASP B 1 391 ? 20.938 -0.294 14.312 1 82.5 391 ASP B N 1
ATOM 6221 C CA . ASP B 1 391 ? 19.75 0.097 15.062 1 82.5 391 ASP B CA 1
ATOM 6222 C C . ASP B 1 391 ? 18.672 -0.986 14.992 1 82.5 391 ASP B C 1
ATOM 6224 O O . ASP B 1 391 ? 17.719 -0.978 15.773 1 82.5 391 ASP B O 1
ATOM 6228 N N . ALA B 1 392 ? 18.828 -1.892 14.078 1 86.38 392 ALA B N 1
ATOM 6229 C CA . ALA B 1 392 ? 17.828 -2.957 13.93 1 86.38 392 ALA B CA 1
ATOM 6230 C C . ALA B 1 392 ? 18.156 -4.133 14.852 1 86.38 392 ALA B C 1
ATOM 6232 O O . ALA B 1 392 ? 17.391 -5.094 14.922 1 86.38 392 ALA B O 1
ATOM 6233 N N . LYS B 1 393 ? 19.203 -4.047 15.555 1 84.69 393 LYS B N 1
ATOM 6234 C CA . LYS B 1 393 ? 19.578 -5.117 16.469 1 84.69 393 LYS B CA 1
ATOM 6235 C C . LYS B 1 393 ? 18.547 -5.293 17.578 1 84.69 393 LYS B C 1
ATOM 6237 O O . LYS B 1 393 ? 18.312 -6.406 18.047 1 84.69 393 LYS B O 1
ATOM 6242 N N . VAL B 1 394 ? 18.016 -4.176 18 1 83.5 394 VAL B N 1
ATOM 6243 C CA . VAL B 1 394 ? 16.969 -4.23 19.031 1 83.5 394 VAL B CA 1
ATOM 6244 C C . VAL B 1 394 ? 15.82 -5.117 18.547 1 83.5 394 VAL B C 1
ATOM 6246 O O . VAL B 1 394 ? 15.328 -5.961 19.312 1 83.5 394 VAL B O 1
ATOM 6249 N N . GLU B 1 395 ? 15.438 -4.949 17.344 1 84.12 395 GLU B N 1
ATOM 6250 C CA . GLU B 1 395 ? 14.336 -5.715 16.766 1 84.12 395 GLU B CA 1
ATOM 6251 C C . GLU B 1 395 ? 14.695 -7.195 16.641 1 84.12 395 GLU B C 1
ATOM 6253 O O . GLU B 1 395 ? 13.93 -8.062 17.078 1 84.12 395 GLU B O 1
ATOM 6258 N N . ILE B 1 396 ? 15.836 -7.426 16.078 1 83.5 396 ILE B N 1
ATOM 6259 C CA . ILE B 1 396 ? 16.203 -8.805 15.758 1 83.5 396 ILE B CA 1
ATOM 6260 C C . ILE B 1 396 ? 16.375 -9.602 17.047 1 83.5 396 ILE B C 1
ATOM 6262 O O . ILE B 1 396 ? 15.953 -10.758 17.125 1 83.5 396 ILE B O 1
ATOM 6266 N N . GLU B 1 397 ? 16.938 -8.992 18.047 1 82.5 397 GLU B N 1
ATOM 6267 C CA . GLU B 1 397 ? 17.125 -9.68 19.312 1 82.5 397 GLU B CA 1
ATOM 6268 C C . GLU B 1 397 ? 15.781 -9.914 20.016 1 82.5 397 GLU B C 1
ATOM 6270 O O . GLU B 1 397 ? 15.578 -10.961 20.641 1 82.5 397 GLU B O 1
ATOM 6275 N N . ALA B 1 398 ? 14.977 -8.93 19.906 1 82 398 ALA B N 1
ATOM 6276 C CA . ALA B 1 398 ? 13.641 -9.086 20.484 1 82 398 ALA B CA 1
ATOM 6277 C C . ALA B 1 398 ? 12.883 -10.227 19.797 1 82 398 ALA B C 1
ATOM 6279 O O . ALA B 1 398 ? 12.211 -11.016 20.469 1 82 398 ALA B O 1
ATOM 6280 N N . LYS B 1 399 ? 12.969 -10.336 18.516 1 81 399 LYS B N 1
ATOM 6281 C CA . LYS B 1 399 ? 12.289 -11.375 17.75 1 81 399 LYS B CA 1
ATOM 6282 C C . LYS B 1 399 ? 12.859 -12.75 18.078 1 81 399 LYS B C 1
ATOM 6284 O O . LYS B 1 399 ? 12.109 -13.719 18.234 1 81 399 LYS B O 1
ATOM 6289 N N . ILE B 1 400 ? 14.148 -12.836 18.203 1 81.19 400 ILE B N 1
ATOM 6290 C CA . ILE B 1 400 ? 14.789 -14.094 18.562 1 81.19 400 ILE B CA 1
ATOM 6291 C C . ILE B 1 400 ? 14.328 -14.539 19.953 1 81.19 400 ILE B C 1
ATOM 6293 O O . ILE B 1 400 ? 13.984 -15.703 20.156 1 81.19 400 ILE B O 1
ATOM 6297 N N . ALA B 1 401 ? 14.258 -13.578 20.797 1 79.12 401 ALA B N 1
ATOM 6298 C CA . ALA B 1 401 ? 13.789 -13.875 22.156 1 79.12 401 ALA B CA 1
ATOM 6299 C C . ALA B 1 401 ? 12.336 -14.328 22.141 1 79.12 401 ALA B C 1
ATOM 6301 O O . ALA B 1 401 ? 11.93 -15.141 22.969 1 79.12 401 ALA B O 1
ATOM 6302 N N . ALA B 1 402 ? 11.633 -13.82 21.156 1 75.69 402 ALA B N 1
ATOM 6303 C CA . ALA B 1 402 ? 10.211 -14.156 21.047 1 75.69 402 ALA B CA 1
ATOM 6304 C C . ALA B 1 402 ? 10.023 -15.477 20.297 1 75.69 402 ALA B C 1
ATOM 6306 O O . ALA B 1 402 ? 8.891 -15.906 20.062 1 75.69 402 ALA B O 1
ATOM 6307 N N . GLY B 1 403 ? 11.156 -16.078 19.797 1 75.25 403 GLY B N 1
ATOM 6308 C CA . GLY B 1 403 ? 11.047 -17.422 19.25 1 75.25 403 GLY B CA 1
ATOM 6309 C C . GLY B 1 403 ? 11.422 -17.516 17.781 1 75.25 403 GLY B C 1
ATOM 6310 O O . GLY B 1 403 ? 11.289 -18.578 17.172 1 75.25 403 GLY B O 1
ATOM 6311 N N . TYR B 1 404 ? 11.883 -16.422 17.266 1 78.25 404 TYR B N 1
ATOM 6312 C CA . TYR B 1 404 ? 12.32 -16.5 15.875 1 78.25 404 TYR B CA 1
ATOM 6313 C C . TYR B 1 404 ? 13.492 -17.469 15.719 1 78.25 404 TYR B C 1
ATOM 6315 O O . TYR B 1 404 ? 14.305 -17.609 16.641 1 78.25 404 TYR B O 1
ATOM 6323 N N . PHE B 1 405 ? 13.516 -18.031 14.633 1 81.81 405 PHE B N 1
ATOM 6324 C CA . PHE B 1 405 ? 14.539 -19.016 14.312 1 81.81 405 PHE B CA 1
ATOM 6325 C C . PHE B 1 405 ? 15.93 -18.406 14.352 1 81.81 405 PHE B C 1
ATOM 6327 O O . PHE B 1 405 ? 16.125 -17.281 13.867 1 81.81 405 PHE B O 1
ATOM 6334 N N . THR B 1 406 ? 16.812 -19.062 15.047 1 81.19 406 THR B N 1
ATOM 6335 C CA . THR B 1 406 ? 18.219 -18.688 15.086 1 81.19 406 THR B CA 1
ATOM 6336 C C . THR B 1 406 ? 19.094 -19.938 15.219 1 81.19 406 THR B C 1
ATOM 6338 O O . THR B 1 406 ? 18.672 -20.953 15.773 1 81.19 406 THR B O 1
ATOM 6341 N N . ASP B 1 407 ? 20.172 -19.859 14.516 1 74.31 407 ASP B N 1
ATOM 6342 C CA . ASP B 1 407 ? 21.141 -20.938 14.695 1 74.31 407 ASP B CA 1
ATOM 6343 C C . ASP B 1 407 ? 22.141 -20.609 15.805 1 74.31 407 ASP B C 1
ATOM 6345 O O . ASP B 1 407 ? 23.031 -21.391 16.094 1 74.31 407 ASP B O 1
ATOM 6349 N N . GLY B 1 408 ? 21.891 -19.453 16.328 1 75.94 408 GLY B N 1
ATOM 6350 C CA . GLY B 1 408 ? 22.766 -19.016 17.406 1 75.94 408 GLY B CA 1
ATOM 6351 C C . GLY B 1 408 ? 22.109 -19.062 18.766 1 75.94 408 GLY B C 1
ATOM 6352 O O . GLY B 1 408 ? 21.188 -19.844 18.984 1 75.94 408 GLY B O 1
ATOM 6353 N N . ALA B 1 409 ? 22.719 -18.359 19.703 1 76.12 409 ALA B N 1
ATOM 6354 C CA . ALA B 1 409 ? 22.234 -18.359 21.078 1 76.12 409 ALA B CA 1
ATOM 6355 C C . ALA B 1 409 ? 21 -17.484 21.219 1 76.12 409 ALA B C 1
ATOM 6357 O O . ALA B 1 409 ? 20.859 -16.469 20.547 1 76.12 409 ALA B O 1
ATOM 6358 N N . VAL B 1 410 ? 20.109 -17.938 22.016 1 80.69 410 VAL B N 1
ATOM 6359 C CA . VAL B 1 410 ? 18.953 -17.125 22.406 1 80.69 410 VAL B CA 1
ATOM 6360 C C . VAL B 1 410 ? 19.359 -16.172 23.531 1 80.69 410 VAL B C 1
ATOM 6362 O O . VAL B 1 410 ? 19.922 -16.594 24.547 1 80.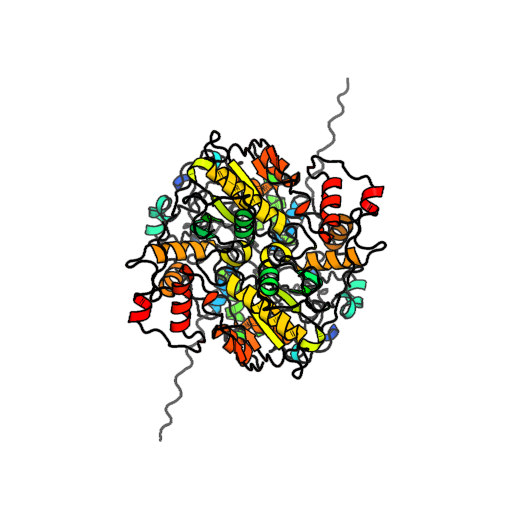69 410 VAL B O 1
ATOM 6365 N N . PRO B 1 411 ? 19.094 -14.969 23.312 1 83.25 411 PRO B N 1
ATOM 6366 C CA . PRO B 1 411 ? 19.516 -14 24.328 1 83.25 411 PRO B CA 1
ATOM 6367 C C . PRO B 1 411 ? 18.75 -14.164 25.641 1 83.25 411 PRO B C 1
ATOM 6369 O O . PRO B 1 411 ? 17.578 -14.523 25.641 1 83.25 411 PRO B O 1
ATOM 6372 N N . THR B 1 412 ? 19.422 -13.977 26.719 1 82.19 412 THR B N 1
ATOM 6373 C CA . THR B 1 412 ? 18.797 -13.945 28.031 1 82.19 412 THR B CA 1
ATOM 6374 C C . THR B 1 412 ? 18.078 -12.617 28.25 1 82.19 412 THR B C 1
ATOM 6376 O O . THR B 1 412 ? 18.219 -11.688 27.453 1 82.19 412 THR B O 1
ATOM 6379 N N . GLU B 1 413 ? 17.328 -12.602 29.281 1 80.94 413 GLU B N 1
ATOM 6380 C CA . GLU B 1 413 ? 16.641 -11.359 29.625 1 80.94 413 GLU B CA 1
ATOM 6381 C C . GLU B 1 413 ? 17.625 -10.219 29.844 1 80.94 413 GLU B C 1
ATOM 6383 O O . GLU B 1 413 ? 17.375 -9.078 29.438 1 80.94 413 GLU B O 1
ATOM 6388 N N . ALA B 1 414 ? 18.688 -10.578 30.5 1 82.19 414 ALA B N 1
ATOM 6389 C CA . ALA B 1 414 ? 19.734 -9.586 30.75 1 82.19 414 ALA B CA 1
ATOM 6390 C C . ALA B 1 414 ? 20.375 -9.125 29.438 1 82.19 414 ALA B C 1
ATOM 6392 O O . ALA B 1 414 ? 20.672 -7.938 29.281 1 82.19 414 ALA B O 1
ATOM 6393 N N . ASP B 1 415 ? 20.547 -10.008 28.516 1 83.38 415 ASP B N 1
ATOM 6394 C CA . ASP B 1 415 ? 21.078 -9.688 27.203 1 83.38 415 ASP B CA 1
ATOM 6395 C C . ASP B 1 415 ? 20.156 -8.727 26.453 1 83.38 415 ASP B C 1
ATOM 6397 O O . ASP B 1 415 ? 20.625 -7.758 25.844 1 83.38 415 ASP B O 1
ATOM 6401 N N . LEU B 1 416 ? 18.922 -8.992 26.578 1 84.31 416 LEU B N 1
ATOM 6402 C CA . LEU B 1 416 ? 17.922 -8.219 25.859 1 84.31 416 LEU B CA 1
ATOM 6403 C C . LEU B 1 416 ? 17.859 -6.789 26.391 1 84.31 416 LEU B C 1
ATOM 6405 O O . LEU B 1 416 ? 17.719 -5.84 25.625 1 84.31 416 LEU B O 1
ATOM 6409 N N . ALA B 1 417 ? 18 -6.66 27.688 1 81.75 417 ALA B N 1
ATOM 6410 C CA . ALA B 1 417 ? 17.922 -5.348 28.328 1 81.75 417 ALA B CA 1
ATOM 6411 C C . ALA B 1 417 ? 19.125 -4.484 27.953 1 81.75 417 ALA B C 1
ATOM 6413 O O . ALA B 1 417 ? 19.047 -3.254 27.953 1 81.75 417 ALA B O 1
ATOM 6414 N N . ALA B 1 418 ? 20.172 -5.121 27.531 1 82.75 418 ALA B N 1
ATOM 6415 C CA . ALA B 1 418 ? 21.422 -4.414 27.219 1 82.75 418 ALA B CA 1
ATOM 6416 C C . ALA B 1 418 ? 21.406 -3.898 25.781 1 82.75 418 ALA B C 1
ATOM 6418 O O . ALA B 1 418 ? 22.172 -2.986 25.438 1 82.75 418 ALA B O 1
ATOM 6419 N N . VAL B 1 419 ? 20.625 -4.438 25 1 83.5 419 VAL B N 1
ATOM 6420 C CA . VAL B 1 419 ? 20.531 -4.023 23.594 1 83.5 419 VAL B CA 1
ATOM 6421 C C . VAL B 1 419 ? 19.594 -2.828 23.469 1 83.5 419 VAL B C 1
ATOM 6423 O O . VAL B 1 419 ? 18.391 -2.945 23.719 1 83.5 419 VAL B O 1
ATOM 6426 N N . LYS B 1 420 ? 20.203 -1.683 23.125 1 83.38 420 LYS B N 1
ATOM 6427 C CA . LYS B 1 420 ? 19.438 -0.437 23.031 1 83.38 420 LYS B CA 1
ATOM 6428 C C . LYS B 1 420 ? 19.578 0.19 21.656 1 83.38 420 LYS B C 1
ATOM 6430 O O . LYS B 1 420 ? 20.672 0.19 21.078 1 83.38 420 LYS B O 1
ATOM 6435 N N . GLY B 1 421 ? 18.469 0.651 21.172 1 79.75 421 GLY B N 1
ATOM 6436 C CA . GLY B 1 421 ? 18.484 1.383 19.922 1 79.75 421 GLY B CA 1
ATOM 6437 C C . GLY B 1 421 ? 18.781 2.863 20.094 1 79.75 421 GLY B C 1
ATOM 6438 O O . GLY B 1 421 ? 18.938 3.34 21.219 1 79.75 421 GLY B O 1
ATOM 6439 N N . ARG B 1 422 ? 18.812 3.488 18.938 1 81.44 422 ARG B N 1
ATOM 6440 C CA . ARG B 1 422 ? 19.078 4.922 18.922 1 81.44 422 ARG B CA 1
ATOM 6441 C C . ARG B 1 422 ? 17.891 5.699 19.484 1 81.44 422 ARG B C 1
ATOM 6443 O O . ARG B 1 422 ? 16.734 5.332 19.234 1 81.44 422 ARG B O 1
ATOM 6450 N N . GLY B 1 423 ? 18.141 6.781 20.203 1 75.88 423 GLY B N 1
ATOM 6451 C CA . GLY B 1 423 ? 17.094 7.672 20.672 1 75.88 423 GLY B CA 1
ATOM 6452 C C . GLY B 1 423 ? 16.547 8.578 19.594 1 75.88 423 GLY B C 1
ATOM 6453 O O . GLY B 1 423 ? 16.719 8.312 18.406 1 75.88 423 GLY B O 1
ATOM 6454 N N . LEU B 1 424 ? 15.68 9.477 20 1 74.31 424 LEU B N 1
ATOM 6455 C CA . LEU B 1 424 ? 15.016 10.398 19.078 1 74.31 424 LEU B CA 1
ATOM 6456 C C . LEU B 1 424 ? 15.938 11.539 18.688 1 74.31 424 LEU B C 1
ATOM 6458 O O . LEU B 1 424 ? 15.484 12.578 18.203 1 74.31 424 LEU B O 1
ATOM 6462 N N . GLU B 1 425 ? 17.219 11.344 18.766 1 67.44 425 GLU B N 1
ATOM 6463 C CA . GLU B 1 425 ? 18.156 12.375 18.344 1 67.44 425 GLU B CA 1
ATOM 6464 C C . GLU B 1 425 ? 18.516 12.234 16.875 1 67.44 425 GLU B C 1
ATOM 6466 O O . GLU B 1 425 ? 18.5 11.125 16.328 1 67.44 425 GLU B O 1
#